Protein AF-A0AAW5UGZ9-F1 (afdb_monomer_lite)

Organism: NCBI:txid165179

Sequence (839 aa):
MRPNIPNQKKAYDALNRRLVNYVAQVQSIYDRIASQVATAIDGVGYDGSAEFLFGDYPELKQTINGIMTSYAAQMNNLIYAGTTNEWKESNIMQDLLARKVLRAYDFEKGGDKYNRYFQPNSDALKAFQNRVDKGLSVSQKLWYQSQALKKELEHTISTAIERGQSAVVLSKRISKYLLDYPSLKADYTEKFGKAATCANCQYASIRLARTEINMAYRKAEQTRWQQFDFILGYEIKLSKRHPAPDICDDLLGIYPKDFVFLGWHPNCMCYVVPIVMSDEEYYGSPSIQKSAMISRTPKNFNDWVRNNRSRIGQAETLPYFLKDNRKYWHLSVEDAAEYRHADRDEKAIKLAWKNRDLLKYNIDVDNSDIATLRRNAKAYEVDISSFEKFLTTHQFKESFGMLTDSERSVLSDMFDKYDDKVRQAVESFGRTKKSYLAKFDYSYDFGDWRDGITNEFANITPTQFEPVSKIKPKLKATYDEARRELQDLRSIPLKPKKLIDDFDDWELETALDDQEAVMAGKKLMQNLYGPNIDNVNSWIRVESARITEGWGKAYEVFLDEYHNGLKEVMEAATHLNELRTADLSIIPTRWIPRFNDYIKTIETARIDVRGYERVYREIEGAYNIYKLSSDQDLIAYGLDKLSFNTPHTIVEGFRGIGLSPTKWLGKKEFYDSFDKFVPCISLSGDKAYFWSKYNHVRIDFDGLKERILNSEWYRKGLQYHEYGHAKAALQGNWEGNADFKNLYKRFFADYNKPEYRYVDGEGVSQWKISDRLFEELKLVKDKTYDVMEQFGKISDTLQAIDKDHNWIQGMLGHEVDYFASSSHNCLAEIIAHLSENYW

Secondary structure (DSSP, 8-state):
-------HHHHHHHHHHHHHHHHHHHHHHHHHHHHHHHHHTTT----SSS---GGG-HHHHHHHHHHHHHHHHHHHHHHHHHHHHHHHHHHHHHHHHHHHHHHTTTPPS-HHHHHHHT---HHHHHHHHT--BTTB-HHHHHHHHHHHHHHHHHHHHHHHHHTT--HHHHHHHHHHHHH-HHHHHHHHHHHHSS----TTHHHHHHHHHHHHHHHHHHHHHHHHHHH-TTEEEEEEE--TT--S--HHHHT-EEEETT---S-SSTT---EEEEEEPPHHHHHS-HHHHHHHS--S--HHHHHHHHHHHHHHHH-SS--HHHHTTGGGT---TTHHHHHHHTT--THHHHHHHHTTT--S------HHHHHHHHHHHHHTT---HHHHHHHHHHHHHHTTT---HHHHHHHHHHHHHHHHHHHHHHHHHS--------------------SSGGGSS----------GGGHHHHHHHHHHHHHHHHHHTTSSPPPP--PPPP--THHHHT-SSHHHHHHHHHHHHHHHH-TTGGG-HHHHHHHHHHHHT-HHHHHHHHHHHIIIIIHHHHHHHHHHHHHHHS--TTS-TTTHHHHHHHHHHHHHT-HHHH-SGGGHHHHHHHHHHHHHHH-HHHHHH-GGGS-TTS-HHHHHHHHHTTS-TTTTPPPHHHHHT-SS---EEE-SSS-EEEETTTTEEEE-TTTTHHHHHH-HHHHHHHHHHHHHHHHHHHS--TTT-HHHHHHHHHHHHHHT-GGGEEE-TTS-EEEHHHHHHHHHHHH-SS--HHHHHHHHHHHHHHHHH-TT----TTSSS--HHHHHT-HHHHHHHHHHHHHHHH-

Radius of gyration: 37.37 Å; chains: 1; bounding box: 100×82×98 Å

Structure (mmCIF, N/CA/C/O backbone):
data_AF-A0AAW5UGZ9-F1
#
_entry.id   AF-A0AAW5UGZ9-F1
#
loop_
_atom_site.group_PDB
_atom_site.id
_atom_site.type_symbol
_atom_site.label_atom_id
_atom_site.label_alt_id
_atom_site.label_comp_id
_atom_site.label_asym_id
_atom_site.label_entity_id
_atom_site.label_seq_id
_atom_site.pdbx_PDB_ins_code
_atom_site.Cartn_x
_atom_site.Cartn_y
_atom_site.Cartn_z
_atom_site.occupancy
_atom_site.B_iso_or_equiv
_atom_site.auth_seq_id
_atom_site.auth_comp_id
_atom_site.auth_asym_id
_atom_site.auth_atom_id
_atom_site.pdbx_PDB_model_num
ATOM 1 N N . MET A 1 1 ? -2.751 13.097 -24.909 1.00 68.75 1 MET A N 1
ATOM 2 C CA . MET A 1 1 ? -2.583 11.975 -23.951 1.00 68.75 1 MET A CA 1
ATOM 3 C C . MET A 1 1 ? -3.446 12.235 -22.711 1.00 68.75 1 MET A C 1
ATOM 5 O O . MET A 1 1 ? -4.060 13.291 -22.649 1.00 68.75 1 MET A O 1
ATOM 9 N N . ARG A 1 2 ? -3.590 11.290 -21.766 1.00 82.56 2 ARG A N 1
ATOM 10 C CA . ARG A 1 2 ? -4.193 11.553 -20.439 1.00 82.56 2 ARG A CA 1
ATOM 11 C C . ARG A 1 2 ? -3.130 11.358 -19.350 1.00 82.56 2 ARG A C 1
ATOM 13 O O . ARG A 1 2 ? -2.398 10.372 -19.451 1.00 82.56 2 ARG A O 1
ATOM 20 N N . PRO A 1 3 ? -3.039 12.231 -18.328 1.00 82.69 3 PRO A N 1
ATOM 21 C CA . PRO A 1 3 ? -2.055 12.086 -17.258 1.00 82.69 3 PRO A CA 1
ATOM 22 C C . PRO A 1 3 ? -2.187 10.766 -16.492 1.00 82.69 3 PRO A C 1
ATOM 24 O O . PRO A 1 3 ? -3.294 10.325 -16.171 1.00 82.69 3 PRO A O 1
ATOM 27 N N . ASN A 1 4 ? -1.051 10.169 -16.122 1.00 82.06 4 ASN A N 1
ATOM 28 C CA . ASN A 1 4 ? -1.028 9.009 -15.232 1.00 82.06 4 ASN A CA 1
ATOM 29 C C . ASN A 1 4 ? -1.450 9.418 -13.813 1.00 82.06 4 ASN A C 1
ATOM 31 O O . ASN A 1 4 ? -0.714 10.090 -13.088 1.00 82.06 4 ASN A O 1
ATOM 35 N N . ILE A 1 5 ? -2.642 8.982 -13.406 1.00 87.06 5 ILE A N 1
ATOM 36 C CA . ILE A 1 5 ? -3.182 9.245 -12.071 1.00 87.06 5 ILE A CA 1
ATOM 37 C C . ILE A 1 5 ? -2.682 8.228 -11.030 1.00 87.06 5 ILE A C 1
ATOM 39 O O . ILE A 1 5 ? -2.413 7.071 -11.361 1.00 87.06 5 ILE A O 1
ATOM 43 N N . PRO A 1 6 ? -2.611 8.612 -9.743 1.00 85.06 6 PRO A N 1
ATOM 44 C CA . PRO A 1 6 ? -2.372 7.674 -8.651 1.00 85.06 6 PRO A CA 1
ATOM 45 C C . PRO A 1 6 ? -3.381 6.516 -8.604 1.00 85.06 6 PRO A C 1
ATOM 47 O O . PRO A 1 6 ? -4.565 6.671 -8.911 1.00 85.06 6 PRO A O 1
ATOM 50 N N . ASN A 1 7 ? -2.926 5.345 -8.151 1.00 88.62 7 ASN A N 1
ATOM 51 C CA . ASN A 1 7 ? -3.747 4.135 -8.096 1.00 88.62 7 ASN A CA 1
ATOM 52 C C . ASN A 1 7 ? -4.790 4.203 -6.960 1.00 88.62 7 ASN A C 1
ATOM 54 O O . ASN A 1 7 ? -4.549 3.739 -5.843 1.00 88.62 7 ASN A O 1
ATOM 58 N N . GLN A 1 8 ? -5.977 4.737 -7.266 1.00 88.69 8 GLN A N 1
ATOM 59 C CA . GLN A 1 8 ? -7.077 4.862 -6.300 1.00 88.69 8 GLN A CA 1
ATOM 60 C C . GLN A 1 8 ? -7.514 3.524 -5.698 1.00 88.69 8 GLN A C 1
ATOM 62 O O . GLN A 1 8 ? -7.886 3.465 -4.530 1.00 88.69 8 GLN A O 1
ATOM 67 N N . LYS A 1 9 ? -7.407 2.413 -6.436 1.00 90.00 9 LYS A N 1
ATOM 68 C CA . LYS A 1 9 ? -7.713 1.089 -5.882 1.00 90.00 9 LYS A CA 1
ATOM 69 C C . LYS A 1 9 ? -6.764 0.735 -4.727 1.00 90.00 9 LYS A C 1
ATOM 71 O O . LYS A 1 9 ? -7.235 0.300 -3.680 1.00 90.00 9 LYS A O 1
ATOM 76 N N . LYS A 1 10 ? -5.454 0.989 -4.873 1.00 88.00 10 LYS A N 1
ATOM 77 C CA . LYS A 1 10 ? -4.453 0.794 -3.800 1.00 88.00 10 LYS A CA 1
ATOM 78 C C . LYS A 1 10 ? -4.769 1.671 -2.578 1.00 88.00 10 LYS A C 1
ATOM 80 O O . LYS A 1 10 ? -4.670 1.187 -1.450 1.00 88.00 10 LYS A O 1
ATOM 85 N N . ALA A 1 11 ? -5.206 2.915 -2.793 1.00 87.19 11 ALA A N 1
ATOM 86 C CA . ALA A 1 11 ? -5.631 3.821 -1.722 1.00 87.19 11 ALA A CA 1
ATOM 87 C C . ALA A 1 11 ? -6.883 3.308 -0.985 1.00 87.19 11 ALA A C 1
ATOM 89 O O . ALA A 1 11 ? -6.897 3.236 0.244 1.00 87.19 11 ALA A O 1
ATOM 90 N N . TYR A 1 12 ? -7.894 2.838 -1.717 1.00 91.94 12 TYR A N 1
ATOM 91 C CA . TYR A 1 12 ? -9.093 2.223 -1.141 1.00 91.94 12 TYR A CA 1
ATOM 92 C C . TYR A 1 12 ? -8.814 0.883 -0.434 1.00 91.94 12 TYR A C 1
ATOM 94 O O . TYR A 1 12 ? -9.463 0.564 0.565 1.00 91.94 12 TYR A O 1
ATOM 102 N N . ASP A 1 13 ? -7.830 0.101 -0.883 1.00 87.75 13 ASP A N 1
ATOM 103 C CA . ASP A 1 13 ? -7.369 -1.107 -0.184 1.00 87.75 13 ASP A CA 1
ATOM 104 C C . ASP A 1 13 ? -6.575 -0.774 1.103 1.00 87.75 13 ASP A C 1
ATOM 106 O O . ASP A 1 13 ? -6.586 -1.554 2.063 1.00 87.75 13 ASP A O 1
ATOM 110 N N . ALA A 1 14 ? -5.921 0.393 1.176 1.00 87.25 14 ALA A N 1
ATOM 111 C CA . ALA A 1 14 ? -5.326 0.929 2.407 1.00 87.25 14 ALA A CA 1
ATOM 112 C C . ALA A 1 14 ? -6.395 1.458 3.384 1.00 87.25 14 ALA A C 1
ATOM 114 O O . ALA A 1 14 ? -6.412 1.041 4.545 1.00 87.25 14 ALA A O 1
ATOM 115 N N . LEU A 1 15 ? -7.357 2.257 2.904 1.00 91.94 15 LEU A N 1
ATOM 116 C CA . LEU A 1 15 ? -8.544 2.678 3.662 1.00 91.94 15 LEU A CA 1
ATOM 117 C C . LEU A 1 15 ? -9.274 1.467 4.259 1.00 91.94 15 LEU A C 1
ATOM 119 O O . LEU A 1 15 ? -9.563 1.438 5.452 1.00 91.94 15 LEU A O 1
ATOM 123 N N . ASN A 1 16 ? -9.521 0.417 3.469 1.00 87.56 16 ASN A N 1
ATOM 124 C CA . ASN A 1 16 ? -10.183 -0.793 3.962 1.00 87.56 16 ASN A CA 1
ATOM 125 C C . ASN A 1 16 ? -9.404 -1.500 5.086 1.00 87.56 16 ASN A C 1
ATOM 127 O O . ASN A 1 16 ? -10.045 -2.073 5.968 1.00 87.56 16 ASN A O 1
ATOM 131 N N . ARG A 1 17 ? -8.062 -1.446 5.090 1.00 86.56 17 ARG A N 1
ATOM 132 C CA . ARG A 1 17 ? -7.230 -1.952 6.199 1.00 86.56 17 ARG A CA 1
ATOM 133 C C . ARG A 1 17 ? -7.396 -1.092 7.458 1.00 86.56 17 ARG A C 1
ATOM 135 O O . ARG A 1 17 ? -7.680 -1.640 8.520 1.00 86.56 17 ARG A O 1
ATOM 142 N N . ARG A 1 18 ? -7.349 0.240 7.348 1.00 92.94 18 ARG A N 1
ATOM 143 C CA . ARG A 1 18 ? -7.601 1.142 8.494 1.00 92.94 18 ARG A CA 1
ATOM 144 C C . ARG A 1 18 ? -9.024 1.014 9.046 1.00 92.94 18 ARG A C 1
ATOM 146 O O . ARG A 1 18 ? -9.208 0.948 10.258 1.00 92.94 18 ARG A O 1
ATOM 153 N N . LEU A 1 19 ? -10.024 0.844 8.178 1.00 86.62 19 LEU A N 1
ATOM 154 C CA . LEU A 1 19 ? -11.404 0.549 8.577 1.00 86.62 19 LEU A CA 1
ATOM 155 C C . LEU A 1 19 ? -11.533 -0.756 9.378 1.00 86.62 19 LEU A C 1
ATOM 157 O O . LEU A 1 19 ? -12.404 -0.827 10.239 1.00 86.62 19 LEU A O 1
ATOM 161 N N . VAL A 1 20 ? -10.700 -1.779 9.145 1.00 84.62 20 VAL A N 1
ATOM 162 C CA . VAL A 1 20 ? -10.661 -2.979 10.008 1.00 84.62 20 VAL A CA 1
ATOM 163 C C . VAL A 1 20 ? -10.098 -2.637 11.394 1.00 84.62 20 VAL A C 1
ATOM 165 O O . VAL A 1 20 ? -10.689 -3.031 12.396 1.00 84.62 20 VAL A O 1
ATOM 168 N N . ASN A 1 21 ? -9.048 -1.815 11.475 1.00 84.50 21 ASN A N 1
ATOM 169 C CA . ASN A 1 21 ? -8.473 -1.381 12.755 1.00 84.50 21 ASN A CA 1
ATOM 170 C C . ASN A 1 21 ? -9.452 -0.532 13.590 1.00 84.50 21 ASN A C 1
ATOM 172 O O . ASN A 1 21 ? -9.487 -0.655 14.814 1.00 84.50 21 ASN A O 1
ATOM 176 N N . TYR A 1 22 ? -10.288 0.302 12.959 1.00 88.44 22 TYR A N 1
ATOM 177 C CA . TYR A 1 22 ? -11.366 1.007 13.667 1.00 88.44 22 TYR A CA 1
ATOM 178 C C . TYR A 1 22 ? -12.462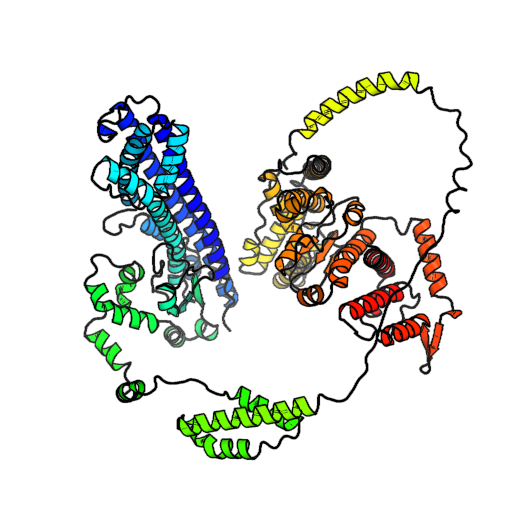 0.053 14.165 1.00 88.44 22 TYR A C 1
ATOM 180 O O . TYR A 1 22 ? -12.977 0.246 15.264 1.00 88.44 22 TYR A O 1
ATOM 188 N N . VAL A 1 23 ? -12.794 -1.006 13.414 1.00 83.00 23 VAL A N 1
ATOM 189 C CA . VAL A 1 23 ? -13.733 -2.047 13.878 1.00 83.00 23 VAL A CA 1
ATOM 190 C C . VAL A 1 23 ? -13.183 -2.790 15.100 1.00 83.00 23 VAL A C 1
ATOM 192 O O . VAL A 1 23 ? -13.917 -2.955 16.074 1.00 83.00 23 VAL A O 1
ATOM 195 N N . ALA A 1 24 ? -11.894 -3.141 15.108 1.00 79.31 24 ALA A N 1
ATOM 196 C CA . ALA A 1 24 ? -11.240 -3.752 16.268 1.00 79.31 24 ALA A CA 1
ATOM 197 C C . ALA A 1 24 ? -11.273 -2.841 17.515 1.00 79.31 24 ALA A C 1
ATOM 199 O O . ALA A 1 24 ? -11.486 -3.312 18.632 1.00 79.31 24 ALA A O 1
ATOM 200 N N . GLN A 1 25 ? -11.151 -1.520 17.340 1.00 86.94 25 GLN A N 1
ATOM 201 C CA . GLN A 1 25 ? -11.311 -0.560 18.440 1.00 86.94 25 GLN A CA 1
ATOM 202 C C . GLN A 1 25 ? -12.750 -0.505 18.979 1.00 86.94 25 GLN A C 1
ATOM 204 O O . GLN A 1 25 ? -12.928 -0.417 20.194 1.00 86.94 25 GLN A O 1
ATOM 209 N N . VAL A 1 26 ? -13.777 -0.620 18.122 1.00 83.94 26 VAL A N 1
ATOM 210 C CA . VAL A 1 26 ? -15.171 -0.776 18.588 1.00 83.94 26 VAL A CA 1
ATOM 211 C C . VAL A 1 26 ? -15.326 -2.062 19.401 1.00 83.94 26 VAL A C 1
ATOM 213 O O . VAL A 1 26 ? -15.951 -2.036 20.457 1.00 83.94 26 VAL A O 1
ATOM 216 N N . GLN A 1 27 ? -14.733 -3.175 18.961 1.00 80.25 27 GLN A N 1
ATOM 217 C CA . GLN A 1 27 ? -14.776 -4.439 19.708 1.00 80.25 27 GLN A CA 1
ATOM 218 C C . GLN A 1 27 ? -14.125 -4.293 21.094 1.00 80.25 27 GLN A C 1
ATOM 220 O O . GLN A 1 27 ? -14.775 -4.583 22.094 1.00 80.25 27 GLN A O 1
ATOM 225 N N . SER A 1 28 ? -12.937 -3.683 21.173 1.00 84.38 28 SER A N 1
ATOM 226 C CA . SER A 1 28 ? -12.259 -3.397 22.446 1.00 84.38 28 SER A CA 1
ATOM 227 C C . SER A 1 28 ? -13.072 -2.495 23.393 1.00 84.38 28 SER A C 1
ATOM 229 O O . SER A 1 28 ? -13.051 -2.704 24.607 1.00 84.38 28 SER A O 1
ATOM 231 N N . ILE A 1 29 ? -13.829 -1.514 22.876 1.00 86.50 29 ILE A N 1
ATOM 232 C CA . ILE A 1 29 ? -14.764 -0.718 23.696 1.00 86.50 29 ILE A CA 1
ATOM 233 C C . ILE A 1 29 ? -15.819 -1.632 24.342 1.00 86.50 29 ILE A C 1
ATOM 235 O O . ILE A 1 29 ? -16.070 -1.514 25.542 1.00 86.50 29 ILE A O 1
ATOM 239 N N . TYR A 1 30 ? -16.400 -2.555 23.572 1.00 83.06 30 TYR A N 1
ATOM 240 C CA . TYR A 1 30 ? -17.408 -3.504 24.053 1.00 83.06 30 TYR A CA 1
ATOM 241 C C . TYR A 1 30 ? -16.849 -4.501 25.079 1.00 83.06 30 TYR A C 1
ATOM 243 O O . TYR A 1 30 ? -17.478 -4.692 26.119 1.00 83.06 30 TYR A O 1
ATOM 251 N N . ASP A 1 31 ? -15.657 -5.060 24.855 1.00 78.75 31 ASP A N 1
ATOM 252 C CA . ASP A 1 31 ? -15.021 -5.995 25.799 1.00 78.75 31 ASP A CA 1
ATOM 253 C C . ASP A 1 31 ? -14.728 -5.325 27.155 1.00 78.75 31 ASP A C 1
ATOM 255 O O . ASP A 1 31 ? -14.959 -5.907 28.219 1.00 78.75 31 ASP A O 1
ATOM 259 N N . ARG A 1 32 ? -14.290 -4.055 27.141 1.00 84.81 32 ARG A N 1
ATOM 260 C CA . ARG A 1 32 ? -14.116 -3.262 28.372 1.00 84.81 32 ARG A CA 1
ATOM 261 C C . ARG A 1 32 ? -15.435 -3.056 29.110 1.00 84.81 32 ARG A C 1
ATOM 263 O O . ARG A 1 32 ? -15.455 -3.184 30.330 1.00 84.81 32 ARG A O 1
ATOM 270 N N . ILE A 1 33 ? -16.523 -2.766 28.397 1.00 85.88 33 ILE A N 1
ATOM 271 C CA . ILE A 1 33 ? -17.854 -2.587 28.999 1.00 85.88 33 ILE A CA 1
ATOM 272 C C . ILE A 1 33 ? -18.351 -3.900 29.599 1.00 85.88 33 ILE A C 1
ATOM 274 O O . ILE A 1 33 ? -18.797 -3.897 30.742 1.00 85.88 33 ILE A O 1
ATOM 278 N N . ALA A 1 34 ? -18.221 -5.019 28.882 1.00 80.75 34 ALA A N 1
ATOM 279 C CA . ALA A 1 34 ? -18.584 -6.339 29.391 1.00 80.75 34 ALA A CA 1
ATOM 280 C C . ALA A 1 34 ? -17.837 -6.666 30.694 1.00 80.75 34 ALA A C 1
ATOM 282 O O . ALA A 1 34 ? -18.456 -7.091 31.670 1.00 80.75 34 ALA A O 1
ATOM 283 N N . SER A 1 35 ? -16.532 -6.374 30.747 1.00 81.19 35 SER A N 1
ATOM 284 C CA . SER A 1 35 ? -15.726 -6.531 31.960 1.00 81.19 35 SER A CA 1
ATOM 285 C C . SER A 1 35 ? -16.161 -5.590 33.089 1.00 81.19 35 SER A C 1
ATOM 287 O O . SER A 1 35 ? -16.343 -6.046 34.213 1.00 81.19 35 SER A O 1
ATOM 289 N N . GLN A 1 36 ? -16.353 -4.295 32.815 1.00 87.44 36 GLN A N 1
ATOM 290 C CA . GLN A 1 36 ? -16.773 -3.309 33.821 1.00 87.44 36 GLN A CA 1
ATOM 291 C C . GLN A 1 36 ? -18.147 -3.635 34.413 1.00 87.44 36 GLN A C 1
ATOM 293 O O . GLN A 1 36 ? -18.338 -3.514 35.620 1.00 87.44 36 GLN A O 1
ATOM 298 N N . VAL A 1 37 ? -19.090 -4.077 33.579 1.00 86.25 37 VAL A N 1
ATOM 299 C CA . VAL A 1 37 ? -20.429 -4.492 34.011 1.00 86.25 37 VAL A CA 1
ATOM 300 C C . VAL A 1 37 ? -20.348 -5.765 34.849 1.00 86.25 37 VAL A C 1
ATOM 302 O O . VAL A 1 37 ? -20.947 -5.805 35.916 1.00 86.25 37 VAL A O 1
ATOM 305 N N . ALA A 1 38 ? -19.569 -6.765 34.421 1.00 82.00 38 ALA A N 1
ATOM 306 C CA . ALA A 1 38 ? -19.382 -8.006 35.171 1.00 82.00 38 ALA A CA 1
ATOM 307 C C . ALA A 1 38 ? -18.720 -7.797 36.545 1.00 82.00 38 ALA A C 1
ATOM 309 O O . ALA A 1 38 ? -19.060 -8.504 37.486 1.00 82.00 38 ALA A O 1
ATOM 310 N N . THR A 1 39 ? -17.817 -6.819 36.680 1.00 84.38 39 THR A N 1
ATOM 311 C CA . THR A 1 39 ? -17.274 -6.407 37.985 1.00 84.38 39 THR A CA 1
ATOM 312 C C . THR A 1 39 ? -18.298 -5.630 38.814 1.00 84.38 39 THR A C 1
ATOM 314 O O . THR A 1 39 ? -18.395 -5.854 40.012 1.00 84.38 39 THR A O 1
ATOM 317 N N . ALA A 1 40 ? -19.083 -4.736 38.203 1.00 85.62 40 ALA A N 1
ATOM 318 C CA . ALA A 1 40 ? -20.061 -3.914 38.924 1.00 85.62 40 ALA A CA 1
ATOM 319 C C . ALA A 1 40 ? -21.224 -4.721 39.532 1.00 85.62 40 ALA A C 1
ATOM 321 O O . ALA A 1 40 ? -21.842 -4.261 40.487 1.00 85.62 40 ALA A O 1
ATOM 322 N N . ILE A 1 41 ? -21.529 -5.895 38.974 1.00 82.25 41 ILE A N 1
ATOM 323 C CA . ILE A 1 41 ? -22.584 -6.801 39.458 1.00 82.25 41 ILE A CA 1
ATOM 324 C C . ILE A 1 41 ? -22.077 -7.920 40.375 1.00 82.25 41 ILE A C 1
ATOM 326 O O . ILE A 1 41 ? -22.885 -8.693 40.889 1.00 82.25 41 ILE A O 1
ATOM 330 N N . ASP A 1 42 ? -20.764 -8.018 40.591 1.00 78.88 42 ASP A N 1
ATOM 331 C CA . ASP A 1 42 ? -20.199 -8.992 41.522 1.00 78.88 42 ASP A CA 1
ATOM 332 C C . ASP A 1 42 ? -20.614 -8.636 42.961 1.00 78.88 42 ASP A C 1
ATOM 334 O O . ASP A 1 42 ? -20.502 -7.488 43.392 1.00 78.88 42 ASP A O 1
ATOM 338 N N . GLY A 1 43 ? -21.161 -9.607 43.693 1.00 69.25 43 GLY A N 1
ATOM 339 C CA . GLY A 1 43 ? -21.731 -9.390 45.030 1.00 69.25 43 GLY A CA 1
ATOM 340 C C . GLY A 1 43 ? -23.126 -8.741 45.084 1.00 69.25 43 GLY A C 1
ATOM 341 O O . GLY A 1 43 ? -23.624 -8.500 46.185 1.00 69.25 43 GLY A O 1
ATOM 342 N N . VAL A 1 44 ? -23.799 -8.484 43.954 1.00 79.75 44 VAL A N 1
ATOM 343 C CA . VAL A 1 44 ? -25.187 -7.979 43.964 1.00 79.75 44 VAL A CA 1
ATOM 344 C C . VAL A 1 44 ? -26.160 -9.084 44.388 1.00 79.75 44 VAL A C 1
ATOM 346 O O . VAL A 1 44 ? -26.282 -10.114 43.728 1.00 79.75 44 VAL A O 1
ATOM 349 N N . GLY A 1 45 ? -26.887 -8.850 45.485 1.00 71.19 45 GLY A N 1
ATOM 350 C CA . GLY A 1 45 ? -27.916 -9.756 46.002 1.00 71.19 45 GLY A CA 1
ATOM 351 C C . GLY A 1 45 ? -29.159 -9.799 45.110 1.00 71.19 45 GLY A C 1
ATOM 352 O O . GLY A 1 45 ? -30.112 -9.050 45.326 1.00 71.19 45 GLY A O 1
ATOM 353 N N . TYR A 1 46 ? -29.142 -10.675 44.108 1.00 79.38 46 TYR A N 1
ATOM 354 C CA . TYR A 1 46 ? -30.251 -10.945 43.192 1.00 79.38 46 TYR A CA 1
ATOM 355 C C . TYR A 1 46 ? -30.593 -12.440 43.218 1.00 79.38 46 TYR A C 1
ATOM 357 O O . TYR A 1 46 ? -29.715 -13.285 43.058 1.00 79.38 46 TYR A O 1
ATOM 365 N N . ASP A 1 47 ? -31.869 -12.762 43.436 1.00 72.19 47 ASP A N 1
ATOM 366 C CA . ASP A 1 47 ? -32.360 -14.131 43.654 1.00 72.19 47 ASP A CA 1
ATOM 367 C C . ASP A 1 47 ? -32.869 -14.831 42.378 1.00 72.19 47 ASP A C 1
ATOM 369 O O . ASP A 1 47 ? -33.194 -16.017 42.408 1.00 72.19 47 ASP A O 1
ATOM 373 N N . GLY A 1 48 ? -32.942 -14.117 41.249 1.00 73.06 48 GLY A N 1
ATOM 374 C CA . GLY A 1 48 ? -33.442 -14.654 39.980 1.00 73.06 48 GLY A CA 1
ATOM 375 C C . GLY A 1 48 ? -34.962 -14.825 39.889 1.00 73.06 48 GLY A C 1
ATOM 376 O O . GLY A 1 48 ? -35.419 -15.463 38.933 1.00 73.06 48 GLY A O 1
ATOM 377 N N . SER A 1 49 ? -35.730 -14.290 40.850 1.00 74.25 49 SER A N 1
ATOM 378 C CA . SER A 1 49 ? -37.185 -14.478 40.959 1.00 74.25 49 SER A CA 1
ATOM 379 C C . SER A 1 49 ? -38.005 -13.577 40.017 1.00 74.25 49 SER A C 1
ATOM 381 O O . SER A 1 49 ? -39.091 -13.961 39.580 1.00 74.25 49 SER A O 1
ATOM 383 N N . ALA A 1 50 ? -37.458 -12.417 39.642 1.00 81.69 50 ALA A N 1
ATOM 384 C CA . ALA A 1 50 ? -37.998 -11.473 38.658 1.00 81.69 50 ALA A CA 1
ATOM 385 C C . ALA A 1 50 ? -36.911 -11.034 37.655 1.00 81.69 50 ALA A C 1
ATOM 387 O O . ALA A 1 50 ? -35.745 -11.389 37.810 1.00 81.69 50 ALA A O 1
ATOM 388 N N . GLU A 1 51 ? -37.264 -10.279 36.611 1.00 84.50 51 GLU A N 1
ATOM 389 C CA . GLU A 1 51 ? -36.284 -9.707 35.672 1.00 84.50 51 GLU A CA 1
ATOM 390 C C . GLU A 1 51 ? -35.305 -8.758 36.391 1.00 84.50 51 GLU A C 1
ATOM 392 O O . GLU A 1 51 ? -35.724 -7.928 37.193 1.00 84.50 51 GLU A O 1
ATOM 397 N N . PHE A 1 52 ? -34.005 -8.865 36.102 1.00 86.31 52 PHE A N 1
ATOM 398 C CA . PHE A 1 52 ? -32.986 -7.993 36.682 1.00 86.31 52 PHE A CA 1
ATOM 399 C C . PHE A 1 52 ? -33.010 -6.612 36.023 1.00 86.31 52 PHE A C 1
ATOM 401 O O . PHE A 1 52 ? -32.675 -6.483 34.844 1.00 86.31 52 PHE A O 1
ATOM 408 N N . LEU A 1 53 ? -33.317 -5.568 36.793 1.00 89.19 53 LEU A N 1
ATOM 409 C CA . LEU A 1 53 ? -33.242 -4.183 36.337 1.00 89.19 53 LEU A CA 1
ATOM 410 C C . LEU A 1 53 ? -32.156 -3.435 37.112 1.00 89.19 53 LEU A C 1
ATOM 412 O O . LEU A 1 53 ? -32.134 -3.431 38.342 1.00 89.19 53 LEU A O 1
ATOM 416 N N . PHE A 1 54 ? -31.310 -2.670 36.415 1.00 90.00 54 PHE A N 1
ATOM 417 C CA . PHE A 1 54 ? -30.382 -1.758 37.095 1.00 90.00 54 PHE A CA 1
ATOM 418 C C . PHE A 1 54 ? -31.129 -0.673 37.884 1.00 90.00 54 PHE A C 1
ATOM 420 O O . PHE A 1 54 ? -30.536 -0.004 38.723 1.00 90.00 54 PHE A O 1
ATOM 427 N N . GLY A 1 55 ? -32.417 -0.456 37.594 1.00 88.31 55 GLY A N 1
ATOM 428 C CA . GLY A 1 55 ? -33.282 0.482 38.305 1.00 88.31 55 GLY A CA 1
ATOM 429 C C . GLY A 1 55 ? -33.462 0.172 39.793 1.00 88.31 55 GLY A C 1
ATOM 430 O O . GLY A 1 55 ? -33.586 1.128 40.563 1.00 88.31 55 GLY A O 1
ATOM 431 N N . ASP A 1 56 ? -33.414 -1.109 40.170 1.00 88.75 56 ASP A N 1
ATOM 432 C CA . ASP A 1 56 ? -33.763 -1.608 41.509 1.00 88.75 56 ASP A CA 1
ATOM 433 C C . ASP A 1 56 ? -32.599 -1.506 42.510 1.00 88.75 56 ASP A C 1
ATOM 435 O O . ASP A 1 56 ? -32.793 -1.584 43.721 1.00 88.75 56 ASP A O 1
ATOM 439 N N . TYR A 1 57 ? -31.386 -1.257 42.006 1.00 89.44 57 TYR A N 1
ATOM 440 C CA . TYR A 1 57 ? -30.142 -1.193 42.772 1.00 89.44 57 TYR A CA 1
ATOM 441 C C . TYR A 1 57 ? -29.510 0.208 42.627 1.00 89.44 57 TYR A C 1
ATOM 443 O O . TYR A 1 57 ? -28.776 0.441 41.664 1.00 89.44 57 TYR A O 1
ATOM 451 N N . PRO A 1 58 ? -29.770 1.175 43.535 1.00 87.38 58 PRO A N 1
ATOM 452 C CA . PRO A 1 58 ? -29.424 2.588 43.326 1.00 87.38 58 PRO A CA 1
ATOM 453 C C . PRO A 1 58 ? -27.944 2.880 43.026 1.00 87.38 58 PRO A C 1
ATOM 455 O O . PRO A 1 58 ? -27.647 3.685 42.142 1.00 87.38 58 PRO A O 1
ATOM 458 N N . GLU A 1 59 ? -27.015 2.210 43.709 1.00 86.56 59 GLU A N 1
ATOM 459 C CA . GLU A 1 59 ? -25.569 2.389 43.502 1.00 86.56 59 GLU A CA 1
ATOM 460 C C . GLU A 1 59 ? -25.112 1.802 42.156 1.00 86.56 59 GLU A C 1
ATOM 462 O O . GLU A 1 59 ? -24.413 2.452 41.372 1.00 86.56 59 GLU A O 1
ATOM 467 N N . LEU A 1 60 ? -25.592 0.600 41.824 1.00 88.62 60 LEU A N 1
ATOM 468 C CA . LEU A 1 60 ? -25.336 -0.043 40.537 1.00 88.62 60 LEU A CA 1
ATOM 469 C C . LEU A 1 60 ? -25.924 0.770 39.373 1.00 88.62 60 LEU A C 1
ATOM 471 O O . LEU A 1 60 ? -25.262 0.952 38.352 1.00 88.62 60 LEU A O 1
ATOM 475 N N . LYS A 1 61 ? -27.131 1.323 39.536 1.00 91.81 61 LYS A N 1
ATOM 476 C CA . LYS A 1 61 ? -27.780 2.231 38.579 1.00 91.81 61 LYS A CA 1
ATOM 477 C C . LYS A 1 61 ? -26.868 3.393 38.203 1.00 91.81 61 LYS A C 1
ATOM 479 O O . LYS A 1 61 ? -26.757 3.730 37.022 1.00 91.81 61 LYS A O 1
ATOM 484 N N . GLN A 1 62 ? -26.226 4.007 39.198 1.00 90.62 62 GLN A N 1
ATOM 485 C CA . GLN A 1 62 ? -25.309 5.126 39.004 1.00 90.62 62 GLN A CA 1
ATOM 486 C C . GLN A 1 62 ? -24.038 4.677 38.273 1.00 90.62 62 GLN A C 1
ATOM 488 O O . GLN A 1 62 ? -23.676 5.285 37.263 1.00 90.62 62 GLN A O 1
ATOM 493 N N . THR A 1 63 ? -23.425 3.573 38.710 1.00 92.06 63 THR A N 1
ATOM 494 C CA . THR A 1 63 ? -22.247 2.966 38.066 1.00 92.06 63 THR A CA 1
ATOM 495 C C . THR A 1 63 ? -22.503 2.645 36.592 1.00 92.06 63 THR A C 1
ATOM 497 O O . THR A 1 63 ? -21.745 3.065 35.716 1.00 92.06 63 THR A O 1
ATOM 500 N N . ILE A 1 64 ? -23.618 1.982 36.282 1.00 92.94 64 ILE A N 1
ATOM 501 C CA . ILE A 1 64 ? -23.981 1.590 34.915 1.00 92.94 64 ILE A CA 1
ATOM 502 C C . ILE A 1 64 ? -24.319 2.803 34.049 1.00 92.94 64 ILE A C 1
ATOM 504 O O . ILE A 1 64 ? -23.888 2.863 32.900 1.00 92.94 64 ILE A O 1
ATOM 508 N N . ASN A 1 65 ? -25.025 3.808 34.577 1.00 92.44 65 ASN A N 1
ATOM 509 C CA . ASN A 1 65 ? -25.240 5.062 33.847 1.00 92.44 65 ASN A CA 1
ATOM 510 C C . ASN A 1 65 ? -23.899 5.749 33.505 1.00 92.44 65 ASN A C 1
ATOM 512 O O . ASN A 1 65 ? -23.749 6.286 32.403 1.00 92.44 65 ASN A O 1
ATOM 516 N N . GLY A 1 66 ? -22.907 5.674 34.399 1.00 92.62 66 GLY A N 1
ATOM 517 C CA . GLY A 1 66 ? -21.529 6.100 34.138 1.00 92.62 66 GLY A CA 1
ATOM 518 C C . GLY A 1 66 ? -20.867 5.307 33.005 1.00 92.62 66 GLY A C 1
ATOM 519 O O . GLY A 1 66 ? -20.342 5.907 32.065 1.00 92.62 66 GLY A O 1
ATOM 520 N N . ILE A 1 67 ? -20.960 3.973 33.027 1.00 92.38 67 ILE A N 1
ATOM 521 C CA . ILE A 1 67 ? -20.419 3.093 31.974 1.00 92.38 67 ILE A CA 1
ATOM 522 C C . ILE A 1 67 ? -21.092 3.374 30.617 1.00 92.38 67 ILE A C 1
ATOM 524 O O . ILE A 1 67 ? -20.398 3.508 29.612 1.00 92.38 67 ILE A O 1
ATOM 528 N N . MET A 1 68 ? -22.415 3.557 30.568 1.00 93.31 68 MET A N 1
ATOM 529 C CA . MET A 1 68 ? -23.151 3.879 29.332 1.00 93.31 68 MET A CA 1
ATOM 530 C C . MET A 1 68 ? -22.824 5.276 28.781 1.00 93.31 68 MET A C 1
ATOM 532 O O . MET A 1 68 ? -22.775 5.472 27.563 1.00 93.31 68 MET A O 1
ATOM 536 N N . THR A 1 69 ? -22.559 6.244 29.661 1.00 92.81 69 THR A N 1
ATOM 537 C CA . THR A 1 69 ? -22.070 7.579 29.273 1.00 92.81 69 THR A CA 1
ATOM 538 C C . THR A 1 69 ? -20.651 7.486 28.712 1.00 92.81 69 THR A C 1
ATOM 540 O O . THR A 1 69 ? -20.359 8.043 27.653 1.00 92.81 69 THR A O 1
ATOM 543 N N . SER A 1 70 ? -19.786 6.712 29.374 1.00 91.38 70 SER A N 1
ATOM 544 C CA . SER A 1 70 ? -18.413 6.444 28.942 1.00 91.38 70 SER A CA 1
ATOM 545 C C . SER A 1 70 ? -18.366 5.720 27.592 1.00 91.38 70 SER A C 1
ATOM 547 O O . SER A 1 70 ? -17.598 6.115 26.721 1.00 91.38 70 SER A O 1
ATOM 549 N N . TYR A 1 71 ? -19.237 4.734 27.364 1.00 91.62 71 TYR A N 1
ATOM 550 C CA . TYR A 1 71 ? -19.422 4.071 26.070 1.00 91.62 71 TYR A CA 1
ATOM 551 C C . TYR A 1 71 ? -19.748 5.069 24.951 1.00 91.62 71 TYR A C 1
ATOM 553 O O . TYR A 1 71 ? -19.051 5.107 23.936 1.00 91.62 71 TYR A O 1
ATOM 561 N N . ALA A 1 72 ? -20.774 5.907 25.147 1.00 92.00 72 ALA A N 1
ATOM 562 C CA . ALA A 1 72 ? -21.188 6.883 24.142 1.00 92.00 72 ALA A CA 1
ATOM 563 C C . ALA A 1 72 ? -20.063 7.890 23.840 1.00 92.00 72 ALA A C 1
ATOM 565 O O . ALA A 1 72 ? -19.814 8.195 22.675 1.00 92.00 72 ALA A O 1
ATOM 566 N N . ALA A 1 73 ? -19.335 8.346 24.866 1.00 91.00 73 ALA A N 1
ATOM 567 C CA . ALA A 1 73 ? -18.181 9.230 24.710 1.00 91.00 73 ALA A CA 1
ATOM 568 C C . ALA A 1 73 ? -17.009 8.555 23.970 1.00 91.00 73 ALA A C 1
ATOM 570 O O . ALA A 1 73 ? -16.466 9.132 23.031 1.00 91.00 73 ALA A O 1
ATOM 571 N N . GLN A 1 74 ? -16.645 7.320 24.335 1.00 93.12 74 GLN A N 1
ATOM 572 C CA . GLN A 1 74 ? -15.578 6.552 23.680 1.00 93.12 74 GLN A CA 1
ATOM 573 C C . GLN A 1 74 ? -15.890 6.293 22.201 1.00 93.12 74 GLN A C 1
ATOM 575 O O . GLN A 1 74 ? -15.038 6.527 21.344 1.00 93.12 74 GLN A O 1
ATOM 580 N N . MET A 1 75 ? -17.120 5.873 21.889 1.00 93.88 75 MET A N 1
ATOM 581 C CA . MET A 1 75 ? -17.574 5.688 20.509 1.00 93.88 75 MET A CA 1
ATOM 582 C C . MET A 1 75 ? -17.595 7.003 19.727 1.00 93.88 75 MET A C 1
ATOM 584 O O . MET A 1 75 ? -17.187 7.029 18.567 1.00 93.88 75 MET A O 1
ATOM 588 N N . ASN A 1 76 ? -18.033 8.104 20.346 1.00 94.62 76 ASN A N 1
ATOM 589 C CA . ASN A 1 76 ? -18.052 9.409 19.691 1.00 94.62 76 ASN A CA 1
ATOM 590 C C . ASN A 1 76 ? -16.626 9.865 19.366 1.00 94.62 76 ASN A C 1
ATOM 592 O O . ASN A 1 76 ? -16.349 10.242 18.232 1.00 94.62 76 ASN A O 1
ATOM 596 N N . ASN A 1 77 ? -15.704 9.749 20.323 1.00 94.06 77 ASN A N 1
ATOM 597 C CA . ASN A 1 77 ? -14.297 10.089 20.130 1.00 94.06 77 ASN A CA 1
ATOM 598 C C . ASN A 1 77 ? -13.647 9.226 19.040 1.00 94.06 77 ASN A C 1
ATOM 600 O O . ASN A 1 77 ? -12.942 9.766 18.193 1.00 94.06 77 ASN A O 1
ATOM 604 N N . LEU A 1 78 ? -13.935 7.920 18.996 1.00 94.88 78 LEU A N 1
ATOM 605 C CA . LEU A 1 78 ? -13.456 7.020 17.943 1.00 94.88 78 LEU A CA 1
ATOM 606 C C . LEU A 1 78 ? -13.956 7.438 16.550 1.00 94.88 78 LEU A C 1
ATOM 608 O O . LEU A 1 78 ? -13.172 7.471 15.603 1.00 94.88 78 LEU A O 1
ATOM 612 N N . ILE A 1 79 ? -15.236 7.802 16.415 1.00 94.88 79 ILE A N 1
ATOM 613 C CA . ILE A 1 79 ? -15.807 8.248 15.134 1.00 94.88 79 ILE A CA 1
ATOM 614 C C . ILE A 1 79 ? -15.276 9.632 14.737 1.00 94.88 79 ILE A C 1
ATOM 616 O O . ILE A 1 79 ? -14.911 9.830 13.580 1.00 94.88 79 ILE A O 1
ATOM 620 N N . TYR A 1 80 ? -15.173 10.589 15.661 1.00 95.38 80 TYR A N 1
ATOM 621 C CA . TYR A 1 80 ? -14.633 11.922 15.365 1.00 95.38 80 TYR A CA 1
ATOM 622 C C . TYR A 1 80 ? -13.134 11.873 15.023 1.00 95.38 80 TYR A C 1
ATOM 624 O O . TYR A 1 80 ? -12.708 12.515 14.062 1.00 95.38 80 TYR A O 1
ATOM 632 N N . ALA A 1 81 ? -12.340 11.061 15.728 1.00 92.56 81 ALA A N 1
ATOM 633 C CA . ALA A 1 81 ? -10.935 10.834 15.394 1.00 92.56 81 ALA A CA 1
ATOM 634 C C . ALA A 1 81 ? -10.792 10.113 14.045 1.00 92.56 81 ALA A C 1
ATOM 636 O O . ALA A 1 81 ? -10.062 10.580 13.178 1.00 92.56 81 ALA A O 1
ATOM 637 N N . GLY A 1 82 ? -11.540 9.027 13.821 1.00 94.06 82 GLY A N 1
ATOM 638 C CA . GLY A 1 82 ? -11.503 8.276 12.565 1.00 94.06 82 GLY A CA 1
ATOM 639 C C . GLY A 1 82 ? -11.929 9.106 11.352 1.00 94.06 82 GLY A C 1
ATOM 640 O O . GLY A 1 82 ? -11.243 9.102 10.337 1.00 94.06 82 GLY A O 1
ATOM 641 N N . THR A 1 83 ? -13.010 9.884 11.462 1.00 96.62 83 THR A N 1
ATOM 642 C CA . THR A 1 83 ? -13.452 10.788 10.382 1.00 96.62 83 THR A CA 1
ATOM 643 C C . THR A 1 83 ? -12.440 11.901 10.109 1.00 96.62 83 THR A C 1
ATOM 645 O O . THR A 1 83 ? -12.205 12.215 8.949 1.00 96.62 83 THR A O 1
ATOM 648 N N . THR A 1 84 ? -11.793 12.455 11.141 1.00 92.38 84 THR A N 1
ATOM 649 C CA . THR A 1 84 ? -10.717 13.452 10.980 1.00 92.38 84 THR A CA 1
ATOM 650 C C . THR A 1 84 ? -9.484 12.847 10.305 1.00 92.38 84 THR A C 1
ATOM 652 O O . THR A 1 84 ? -8.944 13.433 9.366 1.00 92.38 84 THR A O 1
ATOM 655 N N . ASN A 1 85 ? -9.062 11.658 10.741 1.00 92.38 85 ASN A N 1
ATOM 656 C CA . ASN A 1 85 ? -7.903 10.960 10.194 1.00 92.38 85 ASN A CA 1
ATOM 657 C C . ASN A 1 85 ? -8.135 10.571 8.732 1.00 92.38 85 ASN A C 1
ATOM 659 O O . ASN A 1 85 ? -7.338 10.938 7.878 1.00 92.38 85 ASN A O 1
ATOM 663 N N . GLU A 1 86 ? -9.248 9.913 8.404 1.00 96.19 86 GLU A N 1
ATOM 664 C CA . GLU A 1 86 ? -9.516 9.506 7.020 1.00 96.19 86 GLU A CA 1
ATOM 665 C C . GLU A 1 86 ? -9.810 10.695 6.085 1.00 96.19 86 GLU A C 1
ATOM 667 O O . GLU A 1 86 ? -9.549 10.613 4.886 1.00 96.19 86 GLU A O 1
ATOM 672 N N . TRP A 1 87 ? -10.264 11.840 6.612 1.00 96.44 87 TRP A N 1
ATOM 673 C CA . TRP A 1 87 ? -10.321 13.093 5.849 1.00 96.44 87 TRP A CA 1
ATOM 674 C C . TRP A 1 87 ? -8.915 13.620 5.516 1.00 96.44 87 TRP A C 1
ATOM 676 O O . TRP A 1 87 ? -8.673 14.059 4.390 1.00 96.44 87 TRP A O 1
ATOM 686 N N . LYS A 1 88 ? -7.962 13.539 6.459 1.00 90.75 88 LYS A N 1
ATOM 687 C CA . LYS A 1 88 ? -6.542 13.852 6.211 1.00 90.75 88 LYS A CA 1
ATOM 688 C C . LYS A 1 88 ? -5.937 12.892 5.180 1.00 90.75 88 LYS A C 1
ATOM 690 O O . LYS A 1 88 ? -5.349 13.358 4.213 1.00 90.75 88 LYS A O 1
ATOM 695 N N . GLU A 1 89 ? -6.134 11.586 5.342 1.00 90.31 89 GLU A N 1
ATOM 696 C CA . GLU A 1 89 ? -5.652 10.551 4.413 1.00 90.31 89 GLU A CA 1
ATOM 697 C C . GLU A 1 89 ? -6.204 10.729 2.994 1.00 90.31 89 GLU A C 1
ATOM 699 O O . GLU A 1 89 ? -5.480 10.581 2.009 1.00 90.31 89 GLU A O 1
ATOM 704 N N . SER A 1 90 ? -7.484 11.089 2.867 1.00 92.88 90 SER A N 1
ATOM 705 C CA . SER A 1 90 ? -8.053 11.439 1.569 1.00 92.88 90 SER A CA 1
ATOM 706 C C . SER A 1 90 ? -7.428 12.714 1.007 1.00 92.88 90 SER A C 1
ATOM 708 O O . SER A 1 90 ? -7.149 12.757 -0.186 1.00 92.88 90 SER A O 1
ATOM 710 N N . ASN A 1 91 ? -7.228 13.761 1.813 1.00 90.31 91 ASN A N 1
ATOM 711 C CA . ASN A 1 91 ? -6.602 14.999 1.338 1.00 90.31 91 ASN A CA 1
ATOM 712 C C . ASN A 1 91 ? -5.185 14.758 0.818 1.00 90.31 91 ASN A C 1
ATOM 714 O O . ASN A 1 91 ? -4.890 15.229 -0.272 1.00 90.31 91 ASN A O 1
ATOM 718 N N . ILE A 1 92 ? -4.378 13.973 1.540 1.00 85.19 92 ILE A N 1
ATOM 719 C CA . ILE A 1 92 ? -3.064 13.490 1.094 1.00 85.19 92 ILE A CA 1
ATOM 720 C C . ILE A 1 92 ? -3.218 12.873 -0.302 1.00 85.19 92 ILE A C 1
ATOM 722 O O . ILE A 1 92 ? -2.675 13.391 -1.275 1.00 85.19 92 ILE A O 1
ATOM 726 N N . MET A 1 93 ? -4.073 11.856 -0.449 1.00 88.06 93 MET A N 1
ATOM 727 C CA . MET A 1 93 ? -4.296 11.179 -1.733 1.00 88.06 93 MET A CA 1
ATOM 728 C C . MET A 1 93 ? -4.710 12.130 -2.877 1.00 88.06 93 MET A C 1
ATOM 730 O O . MET A 1 93 ? -4.270 11.964 -4.018 1.00 88.06 93 MET A O 1
ATOM 734 N N . GLN A 1 94 ? -5.525 13.149 -2.585 1.00 92.81 94 GLN A N 1
ATOM 735 C CA . GLN A 1 94 ? -5.941 14.139 -3.581 1.00 92.81 94 GLN A CA 1
ATOM 736 C C . GLN A 1 94 ? -4.886 15.230 -3.846 1.00 92.81 94 GLN A C 1
ATOM 738 O O . GLN A 1 94 ? -4.873 15.782 -4.946 1.00 92.81 94 GLN A O 1
ATOM 743 N N . ASP A 1 95 ? -3.971 15.506 -2.911 1.00 86.12 95 ASP A N 1
ATOM 744 C CA . ASP A 1 95 ? -2.795 16.351 -3.149 1.00 86.12 95 ASP A CA 1
ATOM 745 C C . ASP A 1 95 ? -1.882 15.701 -4.196 1.00 86.12 95 ASP A C 1
ATOM 747 O O . ASP A 1 95 ? -1.470 16.373 -5.140 1.00 86.12 95 ASP A O 1
ATOM 751 N N . LEU A 1 96 ? -1.624 14.390 -4.091 1.00 84.94 96 LEU A N 1
ATOM 752 C CA . LEU A 1 96 ? -0.849 13.640 -5.090 1.00 84.94 96 LEU A CA 1
ATOM 753 C C . LEU A 1 96 ? -1.531 13.635 -6.461 1.00 84.94 96 LEU A C 1
ATOM 755 O O . LEU A 1 96 ? -0.867 13.839 -7.476 1.00 84.94 96 LEU A O 1
ATOM 759 N N . LEU A 1 97 ? -2.854 13.427 -6.500 1.00 89.81 97 LEU A N 1
ATOM 760 C CA . LEU A 1 97 ? -3.624 13.496 -7.745 1.00 89.81 97 LEU A CA 1
ATOM 761 C C . LEU A 1 97 ? -3.482 14.873 -8.401 1.00 89.81 97 LEU A C 1
ATOM 763 O O . LEU A 1 97 ? -3.160 14.944 -9.585 1.00 89.81 97 LEU A O 1
ATOM 767 N N . ALA A 1 98 ? -3.682 15.951 -7.638 1.00 88.25 98 ALA A N 1
ATOM 768 C CA . ALA A 1 98 ? -3.509 17.304 -8.147 1.00 88.25 98 ALA A CA 1
ATOM 769 C C . ALA A 1 98 ? -2.081 17.523 -8.657 1.00 88.25 98 ALA A C 1
ATOM 771 O O . ALA A 1 98 ? -1.909 17.934 -9.796 1.00 88.25 98 ALA A O 1
ATOM 772 N N . ARG A 1 99 ? -1.054 17.183 -7.872 1.00 80.50 99 ARG A N 1
ATOM 773 C CA . ARG A 1 99 ? 0.357 17.383 -8.245 1.00 80.50 99 ARG A CA 1
ATOM 774 C C . ARG A 1 99 ? 0.742 16.644 -9.527 1.00 80.50 99 ARG A C 1
ATOM 776 O O . ARG A 1 99 ? 1.297 17.278 -10.420 1.00 80.50 99 ARG A O 1
ATOM 783 N N . LYS A 1 100 ? 0.388 15.357 -9.671 1.00 83.25 100 LYS A N 1
ATOM 784 C CA . LYS A 1 100 ? 0.688 14.588 -10.898 1.00 83.25 100 LYS A CA 1
ATOM 785 C C . LYS A 1 100 ? -0.017 15.161 -12.131 1.00 83.25 100 LYS A C 1
ATOM 787 O O . LYS A 1 100 ? 0.593 15.228 -13.192 1.00 83.25 100 LYS A O 1
ATOM 792 N N . VAL A 1 101 ? -1.265 15.617 -11.996 1.00 85.50 101 VAL A N 1
ATOM 793 C CA . VAL A 1 101 ? -2.009 16.217 -13.118 1.00 85.50 101 VAL A CA 1
ATOM 794 C C . VAL A 1 101 ? -1.494 17.619 -13.466 1.00 85.50 101 VAL A C 1
ATOM 796 O O . VAL A 1 101 ? -1.367 17.936 -14.640 1.00 85.50 101 VAL A O 1
ATOM 799 N N . LEU A 1 102 ? -1.143 18.444 -12.476 1.00 85.88 102 LEU A N 1
ATOM 800 C CA . LEU A 1 102 ? -0.581 19.782 -12.701 1.00 85.88 102 LEU A CA 1
ATOM 801 C C . LEU A 1 102 ? 0.804 19.728 -13.357 1.00 85.88 102 LEU A C 1
ATOM 803 O O . LEU A 1 102 ? 1.056 20.512 -14.267 1.00 85.88 102 LEU A O 1
ATOM 807 N N . ARG A 1 103 ? 1.664 18.783 -12.941 1.00 78.69 103 ARG A N 1
ATOM 808 C CA . ARG A 1 103 ? 2.973 18.542 -13.575 1.00 78.69 103 ARG A CA 1
ATOM 809 C C . ARG A 1 103 ? 2.819 18.077 -15.024 1.00 78.69 103 ARG A C 1
ATOM 811 O O . ARG A 1 103 ? 3.581 18.508 -15.871 1.00 78.69 103 ARG A O 1
ATOM 818 N N . ALA A 1 104 ? 1.821 17.243 -15.321 1.00 82.38 104 ALA A N 1
ATOM 819 C CA . ALA A 1 104 ? 1.546 16.789 -16.687 1.00 82.38 104 ALA A CA 1
ATOM 820 C C . ALA A 1 104 ? 0.982 17.882 -17.619 1.00 82.38 104 ALA A C 1
ATOM 822 O O . ALA A 1 104 ? 0.900 17.651 -18.821 1.00 82.38 104 ALA A O 1
ATOM 823 N N . TYR A 1 105 ? 0.582 19.039 -17.078 1.00 83.31 105 TYR A N 1
ATOM 824 C CA . TYR A 1 105 ? 0.034 20.173 -17.831 1.00 83.31 105 TYR A CA 1
ATOM 825 C C . TYR A 1 105 ? 0.877 21.457 -17.711 1.00 83.31 105 TYR A C 1
ATOM 827 O O . TYR A 1 105 ? 0.355 22.544 -17.980 1.00 83.31 105 TYR A O 1
ATOM 835 N N . ASP A 1 106 ? 2.136 21.358 -17.270 1.00 76.12 106 ASP A N 1
ATOM 836 C CA . ASP A 1 106 ? 3.060 22.493 -17.094 1.00 76.12 106 ASP A CA 1
ATOM 837 C C . ASP A 1 106 ? 2.433 23.686 -16.337 1.00 76.12 106 ASP A C 1
ATOM 839 O O . ASP A 1 106 ? 2.598 24.855 -16.690 1.00 76.12 106 ASP A O 1
ATOM 843 N N . PHE A 1 107 ? 1.640 23.394 -15.300 1.00 77.75 107 PHE A N 1
ATOM 844 C CA . PHE A 1 107 ? 0.830 24.408 -14.627 1.00 77.75 107 PHE A CA 1
ATOM 845 C C . PHE A 1 107 ? 1.673 25.347 -13.749 1.00 77.75 107 PHE A C 1
ATOM 847 O O . PHE A 1 107 ? 2.335 24.902 -12.808 1.00 77.75 107 PHE A O 1
ATOM 854 N N . GLU A 1 108 ? 1.574 26.660 -13.983 1.00 69.19 108 GLU A N 1
ATOM 855 C CA . GLU A 1 108 ? 2.287 27.677 -13.199 1.00 69.19 108 GLU A CA 1
ATOM 856 C C . GLU A 1 108 ? 1.948 27.617 -11.695 1.00 69.19 108 GLU A C 1
ATOM 858 O O . GLU A 1 108 ? 0.784 27.600 -11.279 1.00 69.19 108 GLU A O 1
ATOM 863 N N . LYS A 1 109 ? 2.983 27.613 -10.846 1.00 65.75 109 LYS A N 1
ATOM 864 C CA . LYS A 1 109 ? 2.827 27.578 -9.385 1.00 65.75 109 LYS A CA 1
ATOM 865 C C . LYS A 1 109 ? 2.262 28.900 -8.850 1.00 65.75 109 LYS A C 1
ATOM 867 O O . LYS A 1 109 ? 2.823 29.966 -9.083 1.00 65.75 109 LYS A O 1
ATOM 872 N N . GLY A 1 110 ? 1.232 28.804 -8.008 1.00 62.91 110 GLY A N 1
ATOM 873 C CA . GLY A 1 110 ? 0.698 29.924 -7.225 1.00 62.91 110 GLY A CA 1
ATOM 874 C C . GLY A 1 110 ? -0.654 30.473 -7.696 1.00 62.91 110 GLY A C 1
ATOM 875 O O . GLY A 1 110 ? -1.304 29.948 -8.599 1.00 62.91 110 GLY A O 1
ATOM 876 N N . GLY A 1 111 ? -1.117 31.521 -7.011 1.00 74.88 111 GLY A N 1
ATOM 877 C CA . GLY A 1 111 ? -2.428 32.135 -7.243 1.00 74.88 111 GLY A CA 1
ATOM 878 C C . GLY A 1 111 ? -3.627 31.315 -6.739 1.00 74.88 111 GLY A C 1
ATOM 879 O O . GLY A 1 111 ? -3.508 30.186 -6.256 1.00 74.88 111 GLY A O 1
ATOM 880 N N . ASP A 1 112 ? -4.820 31.900 -6.850 1.00 77.56 112 ASP A N 1
ATOM 881 C CA . ASP A 1 112 ? -6.044 31.373 -6.226 1.00 77.56 112 ASP A CA 1
ATOM 882 C C . ASP A 1 112 ? -6.475 30.002 -6.756 1.00 77.56 112 ASP A C 1
ATOM 884 O O . ASP A 1 112 ? -7.034 29.199 -6.008 1.00 77.56 112 ASP A O 1
ATOM 888 N N . LYS A 1 113 ? -6.216 29.709 -8.038 1.00 77.75 113 LYS A N 1
ATOM 889 C CA . LYS A 1 113 ? -6.558 28.420 -8.661 1.00 77.75 113 LYS A CA 1
ATOM 890 C C . LYS A 1 113 ? -5.709 27.284 -8.082 1.00 77.75 113 LYS A C 1
ATOM 892 O O . LYS A 1 113 ? -6.264 26.277 -7.652 1.00 77.75 113 LYS A O 1
ATOM 897 N N . TYR A 1 114 ? -4.395 27.488 -7.974 1.00 80.69 114 TYR A N 1
ATOM 898 C CA . TYR A 1 114 ? -3.483 26.556 -7.309 1.00 80.69 114 TYR A CA 1
ATOM 899 C C . TYR A 1 114 ? -3.847 26.391 -5.825 1.00 80.69 114 TYR A C 1
ATOM 901 O O . TYR A 1 114 ? -4.076 25.278 -5.354 1.00 80.69 114 TYR A O 1
ATOM 909 N N . ASN A 1 115 ? -4.004 27.502 -5.096 1.00 83.00 115 ASN A N 1
ATOM 910 C CA . ASN A 1 115 ? -4.324 27.487 -3.665 1.00 83.00 115 ASN A CA 1
ATOM 911 C C . ASN A 1 115 ? -5.665 26.802 -3.357 1.00 83.00 115 ASN A C 1
ATOM 913 O O . ASN A 1 115 ? -5.802 26.175 -2.305 1.00 83.00 115 ASN A O 1
ATOM 917 N N . ARG A 1 116 ? -6.650 26.888 -4.262 1.00 86.88 116 ARG A N 1
ATOM 918 C CA . ARG A 1 116 ? -7.936 26.180 -4.158 1.00 86.88 116 ARG A CA 1
ATOM 919 C C . ARG A 1 116 ? -7.766 24.666 -4.234 1.00 86.88 116 ARG A C 1
ATOM 921 O O . ARG A 1 116 ? -8.449 23.949 -3.508 1.00 86.88 116 ARG A O 1
ATOM 928 N N . TYR A 1 117 ? -6.869 24.179 -5.088 1.00 87.50 117 TYR A N 1
ATOM 929 C CA . TYR A 1 117 ? -6.665 22.746 -5.280 1.00 87.50 117 TYR A CA 1
ATOM 930 C C . TYR A 1 117 ? -6.086 22.065 -4.033 1.00 87.50 117 TYR A C 1
ATOM 932 O O . TYR A 1 117 ? -6.417 20.910 -3.788 1.00 87.50 117 TYR A O 1
ATOM 940 N N . PHE A 1 118 ? -5.304 22.760 -3.204 1.00 88.25 118 PHE A N 1
ATOM 941 C CA . PHE A 1 118 ? -4.676 22.199 -1.995 1.00 88.25 118 PHE A CA 1
ATOM 942 C C . PHE A 1 118 ? -5.398 22.555 -0.683 1.00 88.25 118 PHE A C 1
ATOM 944 O O . PHE A 1 118 ? -4.825 22.451 0.400 1.00 88.25 118 PHE A O 1
ATOM 951 N N . GLN A 1 119 ? -6.671 22.966 -0.746 1.00 87.50 119 GLN A N 1
ATOM 952 C CA . GLN A 1 119 ? -7.441 23.252 0.466 1.00 87.50 119 GLN A CA 1
ATOM 953 C C . GLN A 1 119 ? -7.737 21.971 1.268 1.00 87.50 119 GLN A C 1
ATOM 955 O O . GLN A 1 119 ? -8.307 21.024 0.721 1.00 87.50 119 GLN A O 1
ATOM 960 N N . PRO A 1 120 ? -7.481 21.945 2.592 1.00 83.38 120 PRO A N 1
ATOM 961 C CA . PRO A 1 120 ? -7.827 20.800 3.435 1.00 83.38 120 PRO A CA 1
ATOM 962 C C . PRO A 1 120 ? -9.343 20.669 3.674 1.00 83.38 120 PRO A C 1
ATOM 964 O O . PRO A 1 120 ? -9.800 19.650 4.195 1.00 83.38 120 PRO A O 1
ATOM 967 N N . ASN A 1 121 ? -10.136 21.684 3.301 1.00 91.56 121 ASN A N 1
ATOM 968 C CA . ASN A 1 121 ? -11.598 21.701 3.411 1.00 91.56 121 ASN A CA 1
ATOM 969 C C . ASN A 1 121 ? -12.112 21.399 4.836 1.00 91.56 121 ASN A C 1
ATOM 971 O O . ASN A 1 121 ? -13.097 20.686 5.028 1.00 91.56 121 ASN A O 1
ATOM 975 N N . SER A 1 122 ? -11.442 21.955 5.849 1.00 90.12 122 SER A N 1
ATOM 976 C CA . SER A 1 122 ? -11.731 21.718 7.271 1.00 90.12 122 SER A CA 1
ATOM 977 C C . SER A 1 122 ? -13.154 22.116 7.686 1.00 90.12 122 SER A C 1
ATOM 979 O O . SER A 1 122 ? -13.748 21.452 8.532 1.00 90.12 122 SER A O 1
ATOM 981 N N . ASP A 1 123 ? -13.750 23.134 7.064 1.00 93.88 123 ASP A N 1
ATOM 982 C CA . ASP A 1 123 ? -15.147 23.502 7.328 1.00 93.88 123 ASP A CA 1
ATOM 983 C C . ASP A 1 123 ? -16.150 22.512 6.716 1.00 93.88 123 ASP A C 1
ATOM 985 O O . ASP A 1 123 ? -17.205 22.269 7.304 1.00 93.88 123 ASP A O 1
ATOM 989 N N . ALA A 1 124 ? -15.802 21.846 5.609 1.00 93.12 124 ALA A N 1
ATOM 990 C CA . ALA A 1 124 ? -16.602 20.746 5.074 1.00 93.12 124 ALA A CA 1
ATOM 991 C C . ALA A 1 124 ? -16.511 19.489 5.964 1.00 93.12 124 ALA A C 1
ATOM 993 O O . ALA A 1 124 ? -17.520 18.802 6.131 1.00 93.12 124 ALA A O 1
ATOM 994 N N . LEU A 1 125 ? -15.361 19.236 6.608 1.00 94.94 125 LEU A N 1
ATOM 995 C CA . LEU A 1 125 ? -15.231 18.211 7.656 1.00 94.94 125 LEU A CA 1
ATOM 996 C C . LEU A 1 125 ? -16.114 18.539 8.870 1.00 94.94 125 LEU A C 1
ATOM 998 O O . LEU A 1 125 ? -16.887 17.686 9.304 1.00 94.94 125 LEU A O 1
ATOM 1002 N N . LYS A 1 126 ? -16.066 19.778 9.386 1.00 93.81 126 LYS A N 1
ATOM 1003 C CA . LYS A 1 126 ? -16.939 20.222 10.492 1.00 93.81 126 LYS A CA 1
ATOM 1004 C C . LYS A 1 126 ? -18.418 20.074 10.128 1.00 93.81 126 LYS A C 1
ATOM 1006 O O . LYS A 1 126 ? -19.194 19.549 10.922 1.00 93.81 126 LYS A O 1
ATOM 1011 N N . ALA A 1 127 ? -18.812 20.494 8.924 1.00 93.75 127 ALA A N 1
ATOM 1012 C CA . ALA A 1 127 ? -20.179 20.340 8.430 1.00 93.75 127 ALA A CA 1
ATOM 1013 C C . ALA A 1 127 ? -20.587 18.861 8.311 1.00 93.75 127 ALA A C 1
ATOM 1015 O O . ALA A 1 127 ? -21.718 18.511 8.642 1.00 93.75 127 ALA A O 1
ATOM 1016 N N . PHE A 1 128 ? -19.672 17.978 7.896 1.00 93.94 128 PHE A N 1
ATOM 1017 C CA . PHE A 1 128 ? -19.904 16.534 7.848 1.00 93.94 128 PHE A CA 1
ATOM 1018 C C . PHE A 1 128 ? -20.056 15.911 9.247 1.00 93.94 128 PHE A C 1
ATOM 1020 O O . PHE A 1 128 ? -20.964 15.105 9.457 1.00 93.94 128 PHE A O 1
ATOM 1027 N N . GLN A 1 129 ? -19.209 16.282 10.210 1.00 93.38 129 GLN A N 1
ATOM 1028 C CA . GLN A 1 129 ? -19.266 15.778 11.589 1.00 93.38 129 GLN A CA 1
ATOM 1029 C C . GLN A 1 129 ? -20.509 16.280 12.340 1.00 93.38 129 GLN A C 1
ATOM 1031 O O . GLN A 1 129 ? -21.151 15.514 13.056 1.00 93.38 129 GLN A O 1
ATOM 1036 N N . ASN A 1 130 ? -20.900 17.537 12.125 1.00 91.44 130 ASN A N 1
ATOM 1037 C CA . ASN A 1 130 ? -22.052 18.161 12.782 1.00 91.44 130 ASN A CA 1
ATOM 1038 C C . ASN A 1 130 ? -23.391 17.909 12.061 1.00 91.44 130 ASN A C 1
ATOM 1040 O O . ASN A 1 130 ? -24.416 18.468 12.458 1.00 91.44 130 ASN A O 1
ATOM 1044 N N . ARG A 1 131 ? -23.416 17.094 10.996 1.00 91.56 131 ARG A N 1
ATOM 1045 C CA . ARG A 1 131 ? -24.634 16.869 10.206 1.00 91.56 131 ARG A CA 1
ATOM 1046 C C . ARG A 1 131 ? -25.700 16.113 11.001 1.00 91.56 131 ARG A C 1
ATOM 1048 O O . ARG A 1 131 ? -25.427 15.112 11.663 1.00 91.56 131 ARG A O 1
ATOM 1055 N N . VAL A 1 132 ? -26.944 16.558 10.854 1.00 85.69 132 VAL A N 1
ATOM 1056 C CA . VAL A 1 132 ? -28.125 15.882 11.397 1.00 85.69 132 VAL A CA 1
ATOM 1057 C C . VAL A 1 132 ? -28.704 14.967 10.320 1.00 85.69 132 VAL A C 1
ATOM 1059 O O . VAL A 1 132 ? -29.010 15.398 9.208 1.00 85.69 132 VAL A O 1
ATOM 1062 N N . ASP A 1 133 ? -28.864 13.687 10.639 1.00 78.69 133 ASP A N 1
ATOM 1063 C CA . ASP A 1 133 ? -29.376 12.681 9.717 1.00 78.69 133 ASP A CA 1
ATOM 1064 C C . ASP A 1 133 ? -30.537 11.910 10.348 1.00 78.69 133 ASP A C 1
ATOM 1066 O O . ASP A 1 133 ? -30.415 11.364 11.443 1.00 78.69 133 ASP A O 1
ATOM 1070 N N . LYS A 1 134 ? -31.685 11.903 9.657 1.00 75.25 134 LYS A N 1
ATOM 1071 C CA . LYS A 1 134 ? -32.982 11.436 10.184 1.00 75.25 134 LYS A CA 1
ATOM 1072 C C . LYS A 1 134 ? -33.356 12.099 11.524 1.00 75.25 134 LYS A C 1
ATOM 1074 O O . LYS A 1 134 ? -33.865 11.448 12.426 1.00 75.25 134 LYS A O 1
ATOM 1079 N N . GLY A 1 135 ? -33.054 13.393 11.656 1.00 79.56 135 GLY A N 1
ATOM 1080 C CA . GLY A 1 135 ? -33.277 14.168 12.881 1.00 79.56 135 GLY A CA 1
ATOM 1081 C C . GLY A 1 135 ? -32.220 13.976 13.975 1.00 79.56 135 GLY A C 1
ATOM 1082 O O . GLY A 1 135 ? -32.313 14.655 14.991 1.00 79.56 135 GLY A O 1
ATOM 1083 N N . LEU A 1 136 ? -31.211 13.112 13.778 1.00 85.00 136 LEU A N 1
ATOM 1084 C CA . LEU A 1 136 ? -30.221 12.765 14.803 1.00 85.00 136 LEU A CA 1
ATOM 1085 C C . LEU A 1 136 ? -28.770 13.063 14.388 1.00 85.00 136 LEU A C 1
ATOM 1087 O O . LEU A 1 136 ? -28.336 12.696 13.293 1.00 85.00 136 LEU A O 1
ATOM 1091 N N . SER A 1 137 ? -27.994 13.658 15.294 1.00 89.94 137 SER A N 1
ATOM 1092 C CA . SER A 1 137 ? -26.527 13.724 15.215 1.00 89.94 137 SER A CA 1
ATOM 1093 C C . SER A 1 137 ? -25.876 12.357 15.492 1.00 89.94 137 SER A C 1
ATOM 1095 O O . SER A 1 137 ? -26.519 11.433 16.000 1.00 89.94 137 SER A O 1
ATOM 1097 N N . VAL A 1 138 ? -24.570 12.225 15.225 1.00 89.19 138 VAL A N 1
ATOM 1098 C CA . VAL A 1 138 ? -23.787 11.035 15.620 1.00 89.19 138 VAL A CA 1
ATOM 1099 C C . VAL A 1 138 ? -23.849 10.809 17.137 1.00 89.19 138 VAL A C 1
ATOM 1101 O O . VAL A 1 138 ? -24.136 9.696 17.574 1.00 89.19 138 VAL A O 1
ATOM 1104 N N . SER A 1 139 ? -23.678 11.860 17.944 1.00 88.81 139 SER A N 1
ATOM 1105 C CA . SER A 1 139 ? -23.743 11.769 19.409 1.00 88.81 139 SER A CA 1
ATOM 1106 C C . SER A 1 139 ? -25.121 11.327 19.923 1.00 88.81 139 SER A C 1
ATOM 1108 O O . SER A 1 139 ? -25.197 10.497 20.826 1.00 88.81 139 SER A O 1
ATOM 1110 N N . GLN A 1 140 ? -26.216 11.789 19.308 1.00 88.88 140 GLN A N 1
ATOM 1111 C CA . GLN A 1 140 ? -27.572 11.331 19.638 1.00 88.88 140 GLN A CA 1
ATOM 1112 C C . GLN A 1 140 ? -27.791 9.865 19.238 1.00 88.88 140 GLN A C 1
ATOM 1114 O O . GLN A 1 140 ? -28.315 9.090 20.036 1.00 88.88 140 GLN A O 1
ATOM 1119 N N . LYS A 1 141 ? -27.342 9.448 18.042 1.00 89.38 141 LYS A N 1
ATOM 1120 C CA . LYS A 1 141 ? -27.385 8.038 17.603 1.00 89.38 141 LYS A CA 1
ATOM 1121 C C . LYS A 1 141 ? -26.647 7.121 18.592 1.00 89.38 141 LYS A C 1
ATOM 1123 O O . LYS A 1 141 ? -27.168 6.065 18.946 1.00 89.38 141 LYS A O 1
ATOM 1128 N N . LEU A 1 142 ? -25.478 7.544 19.079 1.00 89.88 142 LEU A N 1
ATOM 1129 C CA . LEU A 1 142 ? -24.690 6.816 20.081 1.00 89.88 142 LEU A CA 1
ATOM 1130 C C . LEU A 1 142 ? -25.346 6.794 21.469 1.00 89.88 142 LEU A C 1
ATOM 1132 O O . LEU A 1 142 ? -25.268 5.779 22.158 1.00 89.88 142 LEU A O 1
ATOM 1136 N N . TRP A 1 143 ? -26.034 7.866 21.869 1.00 88.38 143 TRP A N 1
ATOM 1137 C CA . TRP A 1 143 ? -26.810 7.885 23.112 1.00 88.38 143 TRP A CA 1
ATOM 1138 C C . TRP A 1 143 ? -27.984 6.895 23.070 1.00 88.38 143 TRP A C 1
ATOM 1140 O O . TRP A 1 143 ? -28.157 6.115 24.003 1.00 88.38 143 TRP A O 1
ATOM 1150 N N . TYR A 1 144 ? -28.736 6.821 21.965 1.00 86.44 144 TYR A N 1
ATOM 1151 C CA . TYR A 1 144 ? -29.771 5.787 21.815 1.00 86.44 144 TYR A CA 1
ATOM 1152 C C . TYR A 1 144 ? -29.181 4.369 21.824 1.00 86.44 144 TYR A C 1
ATOM 1154 O O . TYR A 1 144 ? -29.755 3.475 22.446 1.00 86.44 144 TYR A O 1
ATOM 1162 N N . GLN A 1 145 ? -28.012 4.161 21.203 1.00 86.62 145 GLN A N 1
ATOM 1163 C CA . GLN A 1 145 ? -27.295 2.884 21.299 1.00 86.62 145 GLN A CA 1
ATOM 1164 C C . GLN A 1 145 ? -26.848 2.565 22.735 1.00 86.62 145 GLN A C 1
ATOM 1166 O O . GLN A 1 145 ? -26.869 1.398 23.108 1.00 86.62 145 GLN A O 1
ATOM 1171 N N . SER A 1 146 ? -26.493 3.558 23.562 1.00 88.88 146 SER A N 1
ATOM 1172 C CA . SER A 1 146 ? -26.129 3.310 24.965 1.00 88.88 146 SER A CA 1
ATOM 1173 C C . SER A 1 146 ? -27.334 2.896 25.810 1.00 88.88 146 SER A C 1
ATOM 1175 O O . SER A 1 146 ? -27.220 1.993 26.633 1.00 88.88 146 SER A O 1
ATOM 1177 N N . GLN A 1 147 ? -28.514 3.473 25.563 1.00 87.31 147 GLN A N 1
ATOM 1178 C CA . GLN A 1 147 ? -29.741 3.044 26.244 1.00 87.31 147 GLN A CA 1
ATOM 1179 C C . GLN A 1 147 ? -30.187 1.642 25.798 1.00 87.31 147 GLN A C 1
ATOM 1181 O O . GLN A 1 147 ? -30.634 0.850 26.626 1.00 87.31 147 GLN A O 1
ATOM 1186 N N . ALA A 1 148 ? -30.014 1.300 24.516 1.00 82.31 148 ALA A N 1
ATOM 1187 C CA . ALA A 1 148 ? -30.267 -0.051 24.015 1.00 82.31 148 ALA A CA 1
ATOM 1188 C C . ALA A 1 148 ? -29.292 -1.084 24.617 1.00 82.31 148 ALA A C 1
ATOM 1190 O O . ALA A 1 148 ? -29.732 -2.122 25.107 1.00 82.31 148 ALA A O 1
ATOM 1191 N N . LEU A 1 149 ? -27.992 -0.765 24.667 1.00 84.56 149 LEU A N 1
ATOM 1192 C CA . LEU A 1 149 ? -26.964 -1.609 25.283 1.00 84.56 149 LEU A CA 1
ATOM 1193 C C . LEU A 1 149 ? -27.205 -1.815 26.786 1.00 84.56 149 LEU A C 1
ATOM 1195 O O . LEU A 1 149 ? -27.049 -2.925 27.285 1.00 84.56 149 LEU A O 1
ATOM 1199 N N . LYS A 1 150 ? -27.636 -0.778 27.515 1.00 87.81 150 LYS A N 1
ATOM 1200 C CA . LYS A 1 150 ? -28.019 -0.916 28.928 1.00 87.81 150 LYS A CA 1
ATOM 1201 C C . LYS A 1 150 ? -29.084 -1.997 29.113 1.00 87.81 150 LYS A C 1
ATOM 1203 O O . LYS A 1 150 ? -28.928 -2.871 29.960 1.00 87.81 150 LYS A O 1
ATOM 1208 N N . LYS A 1 151 ? -30.128 -1.950 28.287 1.00 84.50 151 LYS A N 1
ATOM 1209 C CA . LYS A 1 151 ? -31.234 -2.904 28.325 1.00 84.50 151 LYS A CA 1
ATOM 1210 C C . LYS A 1 151 ? -30.799 -4.323 27.920 1.00 84.50 151 LYS A C 1
ATOM 1212 O O . LYS A 1 151 ? -31.229 -5.295 28.529 1.00 84.50 151 LYS A O 1
ATOM 1217 N N . GLU A 1 152 ? -29.884 -4.456 26.957 1.00 77.94 152 GLU A N 1
ATOM 1218 C CA . GLU A 1 152 ? -29.244 -5.743 26.625 1.00 77.94 152 GLU A CA 1
ATOM 1219 C C . GLU A 1 152 ? -28.528 -6.376 27.817 1.00 77.94 152 GLU A C 1
ATOM 1221 O O . GLU A 1 152 ? -28.618 -7.589 28.025 1.00 77.94 152 GLU A O 1
ATOM 1226 N N . LEU A 1 153 ? -27.836 -5.561 28.612 1.00 83.94 153 LEU A N 1
ATOM 1227 C CA . LEU A 1 153 ? -27.130 -6.026 29.798 1.00 83.94 153 LEU A CA 1
ATOM 1228 C C . LEU A 1 153 ? -28.115 -6.484 30.885 1.00 83.94 153 LEU A C 1
ATOM 1230 O O . LEU A 1 153 ? -27.915 -7.565 31.423 1.00 83.94 153 LEU A O 1
ATOM 1234 N N . GLU A 1 154 ? -29.209 -5.755 31.138 1.00 86.88 154 GLU A N 1
ATOM 1235 C CA . GLU A 1 154 ? -30.286 -6.159 32.073 1.00 86.88 154 GLU A CA 1
ATOM 1236 C C . GLU A 1 154 ? -30.831 -7.566 31.743 1.00 86.88 154 GLU A C 1
ATOM 1238 O O . GLU A 1 154 ? -30.825 -8.475 32.583 1.00 86.88 154 GLU A O 1
ATOM 1243 N N . HIS A 1 155 ? -31.177 -7.803 30.474 1.00 80.62 155 HIS A N 1
ATOM 1244 C CA . HIS A 1 155 ? -31.643 -9.108 29.987 1.00 80.62 155 HIS A CA 1
ATOM 1245 C C . HIS A 1 155 ? -30.564 -10.208 30.063 1.00 80.62 155 HIS A C 1
ATOM 1247 O O . HIS A 1 155 ? -30.844 -11.361 30.415 1.00 80.62 155 HIS A O 1
ATOM 1253 N N . THR A 1 156 ? -29.310 -9.863 29.758 1.00 77.44 156 THR A N 1
ATOM 1254 C CA . THR A 1 156 ? -28.181 -10.806 29.798 1.00 77.44 156 THR A CA 1
ATOM 1255 C C . THR A 1 156 ? -27.856 -11.244 31.225 1.00 77.44 156 THR A C 1
ATOM 1257 O O . THR A 1 156 ? -27.648 -12.431 31.477 1.00 77.44 156 THR A O 1
ATOM 1260 N N . ILE A 1 157 ? -27.853 -10.301 32.167 1.00 81.62 157 ILE A N 1
ATOM 1261 C CA . ILE A 1 157 ? -27.581 -10.542 33.587 1.00 81.62 157 ILE A CA 1
ATOM 1262 C C . ILE A 1 157 ? -28.687 -11.410 34.197 1.00 81.62 157 ILE A C 1
ATOM 1264 O O . ILE A 1 157 ? -28.372 -12.413 34.839 1.00 81.62 157 ILE A O 1
ATOM 1268 N N . SER A 1 158 ? -29.958 -11.107 33.893 1.00 82.06 158 SER A N 1
ATOM 1269 C CA . SER A 1 158 ? -31.124 -11.922 34.287 1.00 82.06 158 SER A CA 1
ATOM 1270 C C . SER A 1 158 ? -30.949 -13.408 33.939 1.00 82.06 158 SER A C 1
ATOM 1272 O O . SER A 1 158 ? -31.240 -14.292 34.743 1.00 82.06 158 SER A O 1
ATOM 1274 N N . THR A 1 159 ? -30.437 -13.679 32.735 1.00 76.19 159 THR A N 1
ATOM 1275 C CA . THR A 1 159 ? -30.230 -15.034 32.192 1.00 76.19 159 THR A CA 1
ATOM 1276 C C . THR A 1 159 ? -29.013 -15.737 32.805 1.00 76.19 159 THR A C 1
ATOM 1278 O O . THR A 1 159 ? -28.963 -16.963 32.902 1.00 76.19 159 THR A O 1
ATOM 1281 N N . ALA A 1 160 ? -27.982 -14.980 33.176 1.00 73.81 160 ALA A N 1
ATOM 1282 C CA . ALA A 1 160 ? -26.691 -15.538 33.554 1.00 73.81 160 ALA A CA 1
ATOM 1283 C C . ALA A 1 160 ? -26.511 -15.711 35.073 1.00 73.81 160 ALA A C 1
ATOM 1285 O O . ALA A 1 160 ? -25.854 -16.671 35.476 1.00 73.81 160 ALA A O 1
ATOM 1286 N N . ILE A 1 161 ? -27.127 -14.867 35.916 1.00 72.94 161 ILE A N 1
ATOM 1287 C CA . ILE A 1 161 ? -27.100 -15.076 37.376 1.00 72.94 161 ILE A CA 1
ATOM 1288 C C . ILE A 1 161 ? -27.946 -16.296 37.774 1.00 72.94 161 ILE A C 1
ATOM 1290 O O . ILE A 1 161 ? -27.480 -17.096 38.580 1.00 72.94 161 ILE A O 1
ATOM 1294 N N . GLU A 1 162 ? -29.111 -16.520 37.144 1.00 70.44 162 GLU A N 1
ATOM 1295 C CA . GLU A 1 162 ? -29.896 -17.761 37.322 1.00 70.44 162 GLU A CA 1
ATOM 1296 C C . GLU A 1 162 ? -29.017 -19.007 37.193 1.00 70.44 162 GLU A C 1
ATOM 1298 O O . GLU A 1 162 ? -29.076 -19.927 38.005 1.00 70.44 162 GLU A O 1
ATOM 1303 N N . ARG A 1 163 ? -28.191 -19.033 36.144 1.00 71.44 163 ARG A N 1
ATOM 1304 C CA . ARG A 1 163 ? -27.365 -20.183 35.770 1.00 71.44 163 ARG A CA 1
ATOM 1305 C C . ARG A 1 163 ? -26.111 -20.319 36.653 1.00 71.44 163 ARG A C 1
ATOM 1307 O O . ARG A 1 163 ? -25.175 -21.016 36.262 1.00 71.44 163 ARG A O 1
ATOM 1314 N N . GLY A 1 164 ? -26.075 -19.644 37.808 1.00 70.50 164 GLY A N 1
ATOM 1315 C CA . GLY A 1 164 ? -25.024 -19.735 38.825 1.00 70.50 164 GLY A CA 1
ATOM 1316 C C . GLY A 1 164 ? -23.642 -19.301 38.335 1.00 70.50 164 GLY A C 1
ATOM 1317 O O . GLY A 1 164 ? -22.631 -19.856 38.764 1.00 70.50 164 GLY A O 1
ATOM 1318 N N . GLN A 1 165 ? -23.573 -18.382 37.369 1.00 75.25 165 GLN A N 1
ATOM 1319 C CA . GLN A 1 165 ? -22.325 -18.092 36.664 1.00 75.25 165 GLN A CA 1
ATOM 1320 C C . GLN A 1 165 ? -21.453 -17.080 37.409 1.00 75.25 165 GLN A C 1
ATOM 1322 O O . GLN A 1 165 ? -21.910 -16.006 37.786 1.00 75.25 165 GLN A O 1
ATOM 1327 N N . SER A 1 166 ? -20.163 -17.395 37.557 1.00 70.12 166 SER A N 1
ATOM 1328 C CA . SER A 1 166 ? -19.183 -16.473 38.142 1.00 70.12 166 SER A CA 1
ATOM 1329 C C . SER A 1 166 ? -18.956 -15.241 37.261 1.00 70.12 166 SER A C 1
ATOM 1331 O O . SER A 1 166 ? -19.088 -15.321 36.038 1.00 70.12 166 SER A O 1
ATOM 1333 N N . ALA A 1 167 ? -18.517 -14.125 37.855 1.00 62.94 167 ALA A N 1
ATOM 1334 C CA . ALA A 1 167 ? -18.250 -12.863 37.153 1.00 62.94 167 ALA A CA 1
ATOM 1335 C C . ALA A 1 167 ? -17.350 -13.016 35.901 1.00 62.94 167 ALA A C 1
ATOM 1337 O O . ALA A 1 167 ? -17.573 -12.371 34.877 1.00 62.94 167 ALA A O 1
ATOM 1338 N N . VAL A 1 168 ? -16.374 -13.934 35.924 1.00 64.56 168 VAL A N 1
ATOM 1339 C CA . VAL A 1 168 ? -15.498 -14.228 34.771 1.00 64.56 168 VAL A CA 1
ATOM 1340 C C . VAL A 1 168 ? -16.253 -14.923 33.631 1.00 64.56 168 VAL A C 1
ATOM 1342 O O . VAL A 1 168 ? -16.051 -14.598 32.459 1.00 64.56 168 VAL A O 1
ATOM 1345 N N . VAL A 1 169 ? -17.127 -15.881 33.954 1.00 71.00 169 VAL A N 1
ATOM 1346 C CA . VAL A 1 169 ? -17.973 -16.562 32.962 1.00 71.00 169 VAL A CA 1
ATOM 1347 C C . VAL A 1 169 ? -19.033 -15.598 32.433 1.00 71.00 169 VAL A C 1
ATOM 1349 O O . VAL A 1 169 ? -19.245 -15.536 31.226 1.00 71.00 169 VAL A O 1
ATOM 1352 N N . LEU A 1 170 ? -19.622 -14.794 33.317 1.00 71.00 170 LEU A N 1
ATOM 1353 C CA . LEU A 1 170 ? -20.585 -13.739 33.026 1.00 71.00 170 LEU A CA 1
ATOM 1354 C C . LEU A 1 170 ? -20.013 -12.691 32.058 1.00 71.00 170 LEU A C 1
ATOM 1356 O O . LEU A 1 170 ? -20.627 -12.441 31.030 1.00 71.00 170 LEU A O 1
ATOM 1360 N N . SER A 1 171 ? -18.799 -12.178 32.290 1.00 66.19 171 SER A N 1
ATOM 1361 C CA . SER A 1 171 ? -18.093 -11.263 31.371 1.00 66.19 171 SER A CA 1
ATOM 1362 C C . SER A 1 171 ? -17.909 -11.856 29.964 1.00 66.19 171 SER A C 1
ATOM 1364 O O . SER A 1 171 ? -18.291 -11.251 28.953 1.00 66.19 171 SER A O 1
ATOM 1366 N N . LYS A 1 172 ? -17.401 -13.096 29.882 1.00 68.44 172 LYS A N 1
ATOM 1367 C CA . LYS A 1 172 ? -17.251 -13.822 28.607 1.00 68.44 172 LYS A CA 1
ATOM 1368 C C . LYS A 1 172 ? -18.596 -14.056 27.918 1.00 68.44 172 LYS A C 1
ATOM 1370 O O . LYS A 1 172 ? -18.672 -14.018 26.691 1.00 68.44 172 LYS A O 1
ATOM 1375 N N . ARG A 1 173 ? -19.659 -14.296 28.689 1.00 69.12 173 ARG A N 1
ATOM 1376 C CA . ARG A 1 173 ? -20.999 -14.569 28.164 1.00 69.12 173 ARG A CA 1
ATOM 1377 C C . ARG A 1 173 ? -21.738 -13.301 27.741 1.00 69.12 173 ARG A C 1
ATOM 1379 O O . ARG A 1 173 ? -22.417 -13.348 26.725 1.00 69.12 173 ARG A O 1
ATOM 1386 N N . ILE A 1 174 ? -21.527 -12.174 28.423 1.00 70.62 174 ILE A N 1
ATOM 1387 C CA . ILE A 1 174 ? -21.936 -10.838 27.968 1.00 70.62 174 ILE A CA 1
ATOM 1388 C C . ILE A 1 174 ? -21.281 -10.550 26.615 1.00 70.62 174 ILE A C 1
ATOM 1390 O O . ILE A 1 174 ? -21.989 -10.310 25.643 1.00 70.62 174 ILE A O 1
ATOM 1394 N N . SER A 1 175 ? -19.958 -10.702 26.503 1.00 67.88 175 SER A N 1
ATOM 1395 C CA . SER A 1 175 ? -19.251 -10.525 25.222 1.00 67.88 175 SER A CA 1
ATOM 1396 C C . SER A 1 175 ? -19.796 -11.459 24.128 1.00 67.88 175 SER A C 1
ATOM 1398 O O . SER A 1 175 ? -20.042 -11.020 23.008 1.00 67.88 175 SER A O 1
ATOM 1400 N N . LYS A 1 176 ? -20.082 -12.733 24.453 1.00 68.31 176 LYS A N 1
ATOM 1401 C CA . LYS A 1 176 ? -20.705 -13.680 23.510 1.00 68.31 176 LYS A CA 1
ATOM 1402 C C . LYS A 1 176 ? -22.118 -13.260 23.086 1.00 68.31 176 LYS A C 1
ATOM 1404 O O . LYS A 1 176 ? -22.418 -13.326 21.903 1.00 68.31 176 LYS A O 1
ATOM 1409 N N . TYR A 1 177 ? -22.995 -12.863 24.002 1.00 66.69 177 TYR A N 1
ATOM 1410 C CA . TYR A 1 177 ? -24.385 -12.528 23.671 1.00 66.69 177 TYR A CA 1
ATOM 1411 C C . TYR A 1 177 ? -24.535 -11.173 22.966 1.00 66.69 177 TYR A C 1
ATOM 1413 O O . TYR A 1 177 ? -25.467 -11.000 22.184 1.00 66.69 177 TYR A O 1
ATOM 1421 N N . LEU A 1 178 ? -23.584 -10.254 23.159 1.00 62.81 178 LEU A N 1
ATOM 1422 C CA . LEU A 1 178 ? -23.468 -9.024 22.366 1.00 62.81 178 LEU A CA 1
ATOM 1423 C C . LEU A 1 178 ? -23.013 -9.296 20.912 1.00 62.81 178 LEU A C 1
ATOM 1425 O O . LEU A 1 178 ? -23.267 -8.471 20.031 1.00 62.81 178 LEU A O 1
ATOM 1429 N N . LEU A 1 179 ? -22.405 -10.465 20.653 1.00 61.59 179 LEU A N 1
ATOM 1430 C CA . LEU A 1 179 ? -22.081 -10.992 19.318 1.00 61.59 179 LEU A CA 1
ATOM 1431 C C . LEU A 1 179 ? -23.197 -11.888 18.735 1.00 61.59 179 LEU A C 1
ATOM 1433 O O . LEU A 1 179 ? -23.436 -11.860 17.530 1.00 61.59 179 LEU A O 1
ATOM 1437 N N . ASP A 1 180 ? -23.873 -12.677 19.575 1.00 66.75 180 ASP A N 1
ATOM 1438 C CA . ASP A 1 180 ? -24.875 -13.694 19.216 1.00 66.75 180 ASP A CA 1
ATOM 1439 C C . ASP A 1 180 ? -26.189 -13.485 19.993 1.00 66.75 180 ASP A C 1
ATOM 1441 O O . ASP A 1 180 ? -26.553 -14.217 20.921 1.00 66.75 180 ASP A O 1
ATOM 1445 N N . TYR A 1 181 ? -26.918 -12.443 19.592 1.00 62.25 181 TYR A N 1
ATOM 1446 C CA . TYR A 1 181 ? -28.242 -12.144 20.130 1.00 62.25 181 TYR A CA 1
ATOM 1447 C C . TYR A 1 181 ? -29.302 -13.241 19.887 1.00 62.25 181 TYR A C 1
ATOM 1449 O O . TYR A 1 181 ? -30.137 -13.418 20.774 1.00 62.25 181 TYR A O 1
ATOM 1457 N N . PRO A 1 182 ? -29.354 -13.973 18.751 1.00 69.62 182 PRO A N 1
ATOM 1458 C CA . PRO A 1 182 ? -30.324 -15.057 18.572 1.00 69.62 182 PRO A CA 1
ATOM 1459 C C . PRO A 1 182 ? -30.328 -16.062 19.732 1.00 69.62 182 PRO A C 1
ATOM 1461 O O . PRO A 1 182 ? -31.406 -16.407 20.222 1.00 69.62 182 PRO A O 1
ATOM 1464 N N . SER A 1 183 ? -29.145 -16.438 20.231 1.00 71.31 183 SER A N 1
ATOM 1465 C CA . SER A 1 183 ? -29.004 -17.285 21.422 1.00 71.31 183 SER A CA 1
ATOM 1466 C C . SER A 1 183 ? -29.522 -16.610 22.700 1.00 71.31 183 SER A C 1
ATOM 1468 O O . SER A 1 183 ? -30.277 -17.231 23.447 1.00 71.31 183 SER A O 1
ATOM 1470 N N . LEU A 1 184 ? -29.187 -15.332 22.936 1.00 70.56 184 LEU A N 1
ATOM 1471 C CA . LEU A 1 184 ? -29.707 -14.564 24.084 1.00 70.56 184 LEU A CA 1
ATOM 1472 C C . LEU A 1 184 ? -31.239 -14.485 24.063 1.00 70.56 184 LEU A C 1
ATOM 1474 O O . LEU A 1 184 ? -31.895 -14.685 25.081 1.00 70.56 184 LEU A O 1
ATOM 1478 N N . LYS A 1 185 ? -31.816 -14.200 22.892 1.00 67.69 185 LYS A N 1
ATOM 1479 C CA . LYS A 1 185 ? -33.261 -14.066 22.700 1.00 67.69 185 LYS A CA 1
ATOM 1480 C C . LYS A 1 185 ? -33.985 -15.374 23.014 1.00 67.69 185 LYS A C 1
ATOM 1482 O O . LYS A 1 185 ? -35.056 -15.319 23.612 1.00 67.69 185 LYS A O 1
ATOM 1487 N N . ALA A 1 186 ? -33.435 -16.517 22.600 1.00 72.69 186 ALA A N 1
ATOM 1488 C CA . ALA A 1 186 ? -34.009 -17.828 22.888 1.00 72.69 186 ALA A CA 1
ATOM 1489 C C . ALA A 1 186 ? -34.043 -18.091 24.402 1.00 72.69 186 ALA A C 1
ATOM 1491 O O . ALA A 1 186 ? -35.134 -18.228 24.957 1.00 72.69 186 ALA A O 1
ATOM 1492 N N . ASP A 1 187 ? -32.876 -18.024 25.057 1.00 73.62 187 ASP A N 1
ATOM 1493 C CA . ASP A 1 187 ? -32.724 -18.207 26.509 1.00 73.62 187 ASP A CA 1
ATOM 1494 C C . ASP A 1 187 ? -33.660 -17.281 27.316 1.00 73.62 187 ASP A C 1
ATOM 1496 O O . ASP A 1 187 ? -34.319 -17.699 28.265 1.00 73.62 187 ASP A O 1
ATOM 1500 N N . TYR A 1 188 ? -33.747 -16.007 26.924 1.00 72.94 188 TYR A N 1
ATOM 1501 C CA . TYR A 1 188 ? -34.558 -15.012 27.623 1.00 72.94 188 TYR A CA 1
ATOM 1502 C C . TYR A 1 188 ? -36.072 -15.218 27.410 1.00 72.94 188 TYR A C 1
ATOM 1504 O O . TYR A 1 188 ? -36.864 -15.052 28.340 1.00 72.94 188 TYR A O 1
ATOM 1512 N N . THR A 1 189 ? -36.492 -15.589 26.192 1.00 76.81 189 THR A N 1
ATOM 1513 C CA . THR A 1 189 ? -37.918 -15.795 25.867 1.00 76.81 189 THR A CA 1
ATOM 1514 C C . THR A 1 189 ? -38.483 -17.014 26.593 1.00 76.81 189 THR A C 1
ATOM 1516 O O . THR A 1 189 ? -39.626 -16.961 27.042 1.00 76.81 189 THR A O 1
ATOM 1519 N N . GLU A 1 190 ? -37.683 -18.077 26.733 1.00 76.50 190 GLU A N 1
ATOM 1520 C CA . GLU A 1 190 ? -38.022 -19.275 27.511 1.00 76.50 190 GLU A CA 1
ATOM 1521 C C . GLU A 1 190 ? -38.378 -18.918 28.962 1.00 76.50 190 GLU A C 1
ATOM 1523 O O . GLU A 1 190 ? -39.406 -19.364 29.469 1.00 76.50 190 GLU A O 1
ATOM 1528 N N . LYS A 1 191 ? -37.577 -18.056 29.603 1.00 72.44 191 LYS A N 1
ATOM 1529 C CA . LYS A 1 191 ? -37.759 -17.704 31.016 1.00 72.44 191 LYS A CA 1
ATOM 1530 C C . LYS A 1 191 ? -38.846 -16.658 31.278 1.00 72.44 191 LYS A C 1
ATOM 1532 O O . LYS A 1 191 ? -39.650 -16.831 32.190 1.00 72.44 191 LYS A O 1
ATOM 1537 N N . PHE A 1 192 ? -38.873 -15.560 30.520 1.00 72.44 192 PHE A N 1
ATOM 1538 C CA . PHE A 1 192 ? -39.727 -14.400 30.831 1.00 72.44 192 PHE A CA 1
ATOM 1539 C C . PHE A 1 192 ? -40.980 -14.286 29.942 1.00 72.44 192 PHE A C 1
ATOM 1541 O O . PHE A 1 192 ? -41.738 -13.318 30.044 1.00 72.44 192 PHE A O 1
ATOM 1548 N N . GLY A 1 193 ? -41.218 -15.257 29.050 1.00 60.03 193 GLY A N 1
ATOM 1549 C CA . GLY A 1 193 ? -42.428 -15.353 28.219 1.00 60.03 193 GLY A CA 1
ATOM 1550 C C . GLY A 1 193 ? -42.599 -14.241 27.173 1.00 60.03 193 GLY A C 1
ATOM 1551 O O . GLY A 1 193 ? -43.621 -14.178 26.489 1.00 60.03 193 GLY A O 1
ATOM 1552 N N . LYS A 1 194 ? -41.615 -13.344 27.040 1.00 61.59 194 LYS A N 1
ATOM 1553 C CA . LYS A 1 194 ? -41.590 -12.226 26.091 1.00 61.59 194 LYS A CA 1
ATOM 1554 C C . LYS A 1 194 ? -40.196 -12.109 25.493 1.00 61.59 194 LYS A C 1
ATOM 1556 O O . LYS A 1 194 ? -39.203 -12.178 26.206 1.00 61.59 194 LYS A O 1
ATOM 1561 N N . ALA A 1 195 ? -40.116 -11.877 24.189 1.00 49.22 195 ALA A N 1
ATOM 1562 C CA . ALA A 1 195 ? -38.839 -11.662 23.524 1.00 49.22 195 ALA A CA 1
ATOM 1563 C C . ALA A 1 195 ? -38.375 -10.203 23.667 1.00 49.22 195 ALA A C 1
ATOM 1565 O O . ALA A 1 195 ? -38.964 -9.300 23.069 1.00 49.22 195 ALA A O 1
ATOM 1566 N N . ALA A 1 196 ? -37.284 -9.978 24.398 1.00 56.62 196 ALA A N 1
ATOM 1567 C CA . ALA A 1 196 ? -36.559 -8.711 24.383 1.00 56.62 196 ALA A CA 1
ATOM 1568 C C . ALA A 1 196 ? -35.987 -8.417 22.983 1.00 56.62 196 ALA A C 1
ATOM 1570 O O . ALA A 1 196 ? -35.357 -9.285 22.386 1.00 56.62 196 ALA A O 1
ATOM 1571 N N . THR A 1 197 ? -36.195 -7.209 22.443 1.00 54.62 197 THR A N 1
ATOM 1572 C CA . THR A 1 197 ? -35.777 -6.821 21.079 1.00 54.62 197 THR A CA 1
ATOM 1573 C C . THR A 1 197 ? -34.433 -6.087 21.060 1.00 54.62 197 THR A C 1
ATOM 1575 O O . THR A 1 197 ? -34.397 -4.872 21.257 1.00 54.62 197 THR A O 1
ATOM 1578 N N . CYS A 1 198 ? -33.342 -6.799 20.767 1.00 48.03 198 CYS A N 1
ATOM 1579 C CA . CYS A 1 198 ? -31.976 -6.288 20.959 1.00 48.03 198 CYS A CA 1
ATOM 1580 C C . CYS A 1 198 ? -30.960 -6.774 19.900 1.00 48.03 198 CYS A C 1
ATOM 1582 O O . CYS A 1 198 ? -29.848 -7.188 20.200 1.00 48.03 198 CYS A O 1
ATOM 1584 N N . ALA A 1 199 ? -31.353 -6.817 18.626 1.00 42.53 199 ALA A N 1
ATOM 1585 C CA . ALA A 1 199 ? -30.725 -7.775 17.715 1.00 42.53 199 ALA A CA 1
ATOM 1586 C C . ALA A 1 199 ? -29.258 -7.551 17.304 1.00 42.53 199 ALA A C 1
ATOM 1588 O O . ALA A 1 199 ? -28.725 -8.403 16.598 1.00 42.53 199 ALA A O 1
ATOM 1589 N N . ASN A 1 200 ? -28.640 -6.404 17.613 1.00 57.12 200 ASN A N 1
ATOM 1590 C CA . ASN A 1 200 ? -27.467 -5.955 16.859 1.00 57.12 200 ASN A CA 1
ATOM 1591 C C . ASN A 1 200 ? -26.591 -4.864 17.518 1.00 57.12 200 ASN A C 1
ATOM 1593 O O . ASN A 1 200 ? -25.863 -4.237 16.757 1.00 57.12 200 ASN A O 1
ATOM 1597 N N . CYS A 1 201 ? -26.619 -4.540 18.823 1.00 65.75 201 CYS A N 1
ATOM 1598 C CA . CYS A 1 201 ? -25.928 -3.313 19.288 1.00 65.75 201 CYS A CA 1
ATOM 1599 C C . CYS A 1 201 ? -24.444 -3.226 18.890 1.00 65.75 201 CYS A C 1
ATOM 1601 O O . CYS A 1 201 ? -24.078 -2.259 18.224 1.00 65.75 201 CYS A O 1
ATOM 1603 N N . GLN A 1 202 ? -23.610 -4.238 19.164 1.00 68.62 202 GLN A N 1
ATOM 1604 C CA . GLN A 1 202 ? -22.196 -4.203 18.755 1.00 68.62 202 GLN A CA 1
ATOM 1605 C C . GLN A 1 202 ? -22.029 -4.091 17.230 1.00 68.62 202 GLN A C 1
ATOM 1607 O O . GLN A 1 202 ? -21.288 -3.234 16.745 1.00 68.62 202 GLN A O 1
ATOM 1612 N N . TYR A 1 203 ? -22.772 -4.884 16.452 1.00 68.31 203 TYR A N 1
ATOM 1613 C CA . TYR A 1 203 ? -22.754 -4.809 14.986 1.00 68.31 203 TYR A CA 1
ATOM 1614 C C . TYR A 1 203 ? -23.277 -3.464 14.447 1.00 68.31 203 TYR A C 1
ATOM 1616 O O . TYR A 1 203 ? -22.799 -2.970 13.427 1.00 68.31 203 TYR A O 1
ATOM 1624 N N . ALA A 1 204 ? -24.234 -2.829 15.122 1.00 74.81 204 ALA A N 1
ATOM 1625 C CA . ALA A 1 204 ? -24.778 -1.522 14.772 1.00 74.81 204 ALA A CA 1
ATOM 1626 C C . ALA A 1 204 ? -23.790 -0.393 15.078 1.00 74.81 204 ALA A C 1
ATOM 1628 O O . ALA A 1 204 ? -23.716 0.554 14.298 1.00 74.81 204 ALA A O 1
ATOM 1629 N N . SER A 1 205 ? -23.005 -0.517 16.145 1.00 80.88 205 SER A N 1
ATOM 1630 C CA . SER A 1 205 ? -21.904 0.386 16.497 1.00 80.88 205 SER A CA 1
ATOM 1631 C C . SER A 1 205 ? -20.731 0.243 15.530 1.00 80.88 205 SER A C 1
ATOM 1633 O O . SER A 1 205 ? -20.236 1.243 15.016 1.00 80.88 205 SER A O 1
ATOM 1635 N N . ILE A 1 206 ? -20.360 -0.996 15.184 1.00 80.19 206 ILE A N 1
ATOM 1636 C CA . ILE A 1 206 ? -19.379 -1.325 14.137 1.00 80.19 206 ILE A CA 1
ATOM 1637 C C . ILE A 1 206 ? -19.819 -0.744 12.788 1.00 80.19 206 ILE A C 1
ATOM 1639 O O . ILE A 1 206 ? -19.055 -0.032 12.140 1.00 80.19 206 ILE A O 1
ATOM 1643 N N . ARG A 1 207 ? -21.066 -1.005 12.375 1.00 81.88 207 ARG A N 1
ATOM 1644 C CA . ARG A 1 207 ? -21.644 -0.513 11.117 1.00 81.88 207 ARG A CA 1
ATOM 1645 C C . ARG A 1 207 ? -21.730 1.009 11.094 1.00 81.88 207 ARG A C 1
ATOM 1647 O O . ARG A 1 207 ? -21.417 1.592 10.060 1.00 81.88 207 ARG A O 1
ATOM 1654 N N . LEU A 1 208 ? -22.135 1.647 12.195 1.00 87.88 208 LEU A N 1
ATOM 1655 C CA . LEU A 1 208 ? -22.172 3.105 12.318 1.00 87.88 208 LEU A CA 1
ATOM 1656 C C . LEU A 1 208 ? -20.760 3.677 12.174 1.00 87.88 208 LEU A C 1
ATOM 1658 O O . LEU A 1 208 ? -20.527 4.442 11.247 1.00 87.88 208 LEU A O 1
ATOM 1662 N N . ALA A 1 209 ? -19.808 3.249 13.006 1.00 86.81 209 ALA A N 1
ATOM 1663 C CA . ALA A 1 209 ? -18.443 3.767 12.981 1.00 86.81 209 ALA A CA 1
ATOM 1664 C C . ALA A 1 209 ? -17.756 3.547 11.626 1.00 86.81 209 ALA A C 1
ATOM 1666 O O . ALA A 1 209 ? -17.269 4.502 11.023 1.00 86.81 209 ALA A O 1
ATOM 1667 N N . ARG A 1 210 ? -17.787 2.318 11.089 1.00 89.31 210 ARG A N 1
ATOM 1668 C CA . ARG A 1 210 ? -17.198 2.000 9.779 1.00 89.31 210 ARG A CA 1
ATOM 1669 C C . ARG A 1 210 ? -17.849 2.797 8.648 1.00 89.31 210 ARG A C 1
ATOM 1671 O O . ARG A 1 210 ? -17.144 3.222 7.739 1.00 89.31 210 ARG A O 1
ATOM 1678 N N . THR A 1 211 ? -19.166 3.007 8.689 1.00 90.06 211 THR A N 1
ATOM 1679 C CA . THR A 1 211 ? -19.870 3.786 7.658 1.00 90.06 211 THR A CA 1
ATOM 1680 C C . THR A 1 211 ? -19.541 5.273 7.772 1.00 90.06 211 THR A C 1
ATOM 1682 O O . THR A 1 211 ? -19.118 5.851 6.780 1.00 90.06 211 THR A O 1
ATOM 1685 N N . GLU A 1 212 ? -19.637 5.880 8.958 1.00 93.69 212 GLU A N 1
ATOM 1686 C CA . GLU A 1 212 ? -19.304 7.297 9.186 1.00 93.69 212 GLU A CA 1
ATOM 1687 C C . GLU A 1 212 ? -17.863 7.632 8.762 1.00 93.69 212 GLU A C 1
ATOM 1689 O O . GLU A 1 212 ? -17.640 8.593 8.025 1.00 93.69 212 GLU A O 1
ATOM 1694 N N . ILE A 1 213 ? -16.891 6.802 9.158 1.00 96.19 213 ILE A N 1
ATOM 1695 C CA . ILE A 1 213 ? -15.466 6.992 8.845 1.00 96.19 213 ILE A CA 1
ATOM 1696 C C . ILE A 1 213 ? -15.194 6.831 7.335 1.00 96.19 213 ILE A C 1
ATOM 1698 O O . ILE A 1 213 ? -14.527 7.671 6.734 1.00 96.19 213 ILE A O 1
ATOM 1702 N N . ASN A 1 214 ? -15.766 5.810 6.687 1.00 95.06 214 ASN A N 1
ATOM 1703 C CA . ASN A 1 214 ? -15.641 5.597 5.236 1.00 95.06 214 ASN A CA 1
ATOM 1704 C C . ASN A 1 214 ? -16.311 6.724 4.420 1.00 95.06 214 ASN A C 1
ATOM 1706 O O . ASN A 1 214 ? -15.779 7.191 3.413 1.00 95.06 214 ASN A O 1
ATOM 1710 N N . MET A 1 215 ? -17.470 7.210 4.879 1.00 95.31 215 MET A N 1
ATOM 1711 C CA . MET A 1 215 ? -18.157 8.349 4.267 1.00 95.31 215 MET A CA 1
ATOM 1712 C C . MET A 1 215 ? -17.334 9.643 4.371 1.00 95.31 215 MET A C 1
ATOM 1714 O O . MET A 1 215 ? -17.385 10.442 3.438 1.00 95.31 215 MET A O 1
ATOM 1718 N N . ALA A 1 216 ? -16.560 9.850 5.445 1.00 96.62 216 ALA A N 1
ATOM 1719 C CA . ALA A 1 216 ? -15.680 11.015 5.573 1.00 96.62 216 ALA A CA 1
ATOM 1720 C C . ALA A 1 216 ? -14.557 11.017 4.523 1.00 96.62 216 ALA A C 1
ATOM 1722 O O . ALA A 1 216 ? -14.367 12.041 3.868 1.00 96.62 216 ALA A O 1
ATOM 1723 N N . TYR A 1 217 ? -13.891 9.875 4.296 1.00 97.31 217 TYR A N 1
ATOM 1724 C CA . TYR A 1 217 ? -12.892 9.724 3.224 1.00 97.31 217 TYR A CA 1
ATOM 1725 C C . TYR A 1 217 ? -13.487 10.106 1.860 1.00 97.31 217 TYR A C 1
ATOM 1727 O O . TYR A 1 217 ? -13.029 11.036 1.202 1.00 97.31 217 TYR A O 1
ATOM 1735 N N . ARG A 1 218 ? -14.594 9.452 1.479 1.00 96.12 218 ARG A N 1
ATOM 1736 C CA . ARG A 1 218 ? -15.302 9.701 0.209 1.00 96.12 218 ARG A CA 1
ATOM 1737 C C . ARG A 1 218 ? -15.772 11.145 0.060 1.00 96.12 218 ARG A C 1
ATOM 1739 O O . ARG A 1 218 ? -15.763 11.696 -1.042 1.00 96.12 218 ARG A O 1
ATOM 1746 N N . LYS A 1 219 ? -16.203 11.773 1.160 1.00 95.94 219 LYS A N 1
ATOM 1747 C CA . LYS A 1 219 ? -16.659 13.164 1.142 1.00 95.94 219 LYS A CA 1
ATOM 1748 C C . LYS A 1 219 ? -15.496 14.134 0.955 1.00 95.94 219 LYS A C 1
ATOM 1750 O O . LYS A 1 219 ? -15.666 15.092 0.201 1.00 95.94 219 LYS A O 1
ATOM 1755 N N . ALA A 1 220 ? -14.348 13.893 1.584 1.00 95.69 220 ALA A N 1
ATOM 1756 C CA . ALA A 1 220 ? -13.131 14.669 1.365 1.00 95.69 220 ALA A CA 1
ATOM 1757 C C . ALA A 1 220 ? -12.689 14.579 -0.106 1.00 95.69 220 ALA A C 1
ATOM 1759 O O . ALA A 1 220 ? -12.570 15.607 -0.772 1.00 95.69 220 ALA A O 1
ATOM 1760 N N . GLU A 1 221 ? -12.575 13.357 -0.633 1.00 95.88 221 GLU A N 1
ATOM 1761 C CA . GLU A 1 221 ? -12.241 13.051 -2.029 1.00 95.88 221 GLU A CA 1
ATOM 1762 C C . GLU A 1 221 ? -13.129 13.819 -3.018 1.00 95.88 221 GLU A C 1
ATOM 1764 O O . GLU A 1 221 ? -12.634 14.615 -3.813 1.00 95.88 221 GLU A O 1
ATOM 1769 N N . GLN A 1 222 ? -14.454 13.685 -2.909 1.00 94.81 222 GLN A N 1
ATOM 1770 C CA . GLN A 1 222 ? -15.381 14.380 -3.810 1.00 94.81 222 GLN A CA 1
ATOM 1771 C C . GLN A 1 222 ? -15.399 15.898 -3.627 1.00 94.81 222 GLN A C 1
ATOM 1773 O O . GLN A 1 222 ? -15.660 16.615 -4.594 1.00 94.81 222 GLN A O 1
ATOM 1778 N N . THR A 1 223 ? -15.121 16.406 -2.421 1.00 94.62 223 THR A N 1
ATOM 1779 C CA . THR A 1 223 ? -15.013 17.855 -2.169 1.00 94.62 223 THR A CA 1
ATOM 1780 C C . THR A 1 223 ? -13.787 18.434 -2.875 1.00 94.62 223 THR A C 1
ATOM 1782 O O . THR A 1 223 ? -13.892 19.479 -3.516 1.00 94.62 223 THR A O 1
ATOM 1785 N N . ARG A 1 224 ? -12.655 17.719 -2.854 1.00 94.62 224 ARG A N 1
ATOM 1786 C CA . ARG A 1 224 ? -11.458 18.061 -3.637 1.00 94.62 224 ARG A CA 1
ATOM 1787 C C . ARG A 1 224 ? -11.718 17.939 -5.139 1.00 94.62 224 ARG A C 1
ATOM 1789 O O . ARG A 1 224 ? -11.382 18.847 -5.890 1.00 94.62 224 ARG A O 1
ATOM 1796 N N . TRP A 1 225 ? -12.409 16.891 -5.588 1.00 94.69 225 TRP A N 1
ATOM 1797 C CA . TRP A 1 225 ? -12.746 16.737 -7.008 1.00 94.69 225 TRP A CA 1
ATOM 1798 C C . TRP A 1 225 ? -13.694 17.822 -7.527 1.00 94.69 225 TRP A C 1
ATOM 1800 O O . TRP A 1 225 ? -13.519 18.243 -8.668 1.00 94.69 225 TRP A O 1
ATOM 1810 N N . GLN A 1 226 ? -14.624 18.351 -6.711 1.00 92.38 226 GLN A N 1
ATOM 1811 C CA . GLN A 1 226 ? -15.394 19.557 -7.077 1.00 92.38 226 GLN A CA 1
ATOM 1812 C C . GLN A 1 226 ? -14.465 20.713 -7.456 1.00 92.38 226 GLN A C 1
ATOM 1814 O O . GLN A 1 226 ? -14.693 21.382 -8.463 1.00 92.38 226 GLN A O 1
ATOM 1819 N N . GLN A 1 227 ? -13.406 20.905 -6.671 1.00 92.56 227 GLN A N 1
ATOM 1820 C CA . GLN A 1 227 ? -12.444 21.991 -6.821 1.00 92.56 227 GLN A CA 1
ATOM 1821 C C . GLN A 1 227 ? -11.483 21.788 -7.997 1.00 92.56 227 GLN A C 1
ATOM 1823 O O . GLN A 1 227 ? -10.976 22.779 -8.498 1.00 92.56 227 GLN A O 1
ATOM 1828 N N . PHE A 1 228 ? -11.243 20.554 -8.451 1.00 93.19 228 PHE A N 1
ATOM 1829 C CA . PHE A 1 228 ? -10.334 20.245 -9.560 1.00 93.19 228 PHE A CA 1
ATOM 1830 C C . PHE A 1 228 ? -10.999 20.439 -10.927 1.00 93.19 228 PHE A C 1
ATOM 1832 O O . PHE A 1 228 ? -11.773 19.589 -11.372 1.00 93.19 228 PHE A O 1
ATOM 1839 N N . ASP A 1 229 ? -10.682 21.534 -11.621 1.00 90.50 229 ASP A N 1
ATOM 1840 C CA . ASP A 1 229 ? -11.282 21.867 -12.926 1.00 90.50 229 ASP A CA 1
ATOM 1841 C C . ASP A 1 229 ? -10.947 20.830 -14.021 1.00 90.50 229 ASP A C 1
ATOM 1843 O O . ASP A 1 229 ? -11.720 20.641 -14.955 1.00 90.50 229 ASP A O 1
ATOM 1847 N N . PHE A 1 230 ? -9.829 20.109 -13.868 1.00 91.81 230 PHE A N 1
ATOM 1848 C CA . PHE A 1 230 ? -9.350 19.065 -14.784 1.00 91.81 230 PHE A CA 1
ATOM 1849 C C . PHE A 1 230 ? -10.054 17.701 -14.646 1.00 91.81 230 PHE A C 1
ATOM 1851 O O . PHE A 1 230 ? -9.705 16.764 -15.366 1.00 91.81 230 PHE A O 1
ATOM 1858 N N . ILE A 1 231 ? -11.003 17.545 -13.715 1.00 94.88 231 ILE A N 1
ATOM 1859 C CA . ILE A 1 231 ? -11.802 16.317 -13.570 1.00 94.88 231 ILE A CA 1
ATOM 1860 C C . ILE A 1 231 ? -13.135 16.479 -14.301 1.00 94.88 231 ILE A C 1
ATOM 1862 O O . ILE A 1 231 ? -13.897 17.400 -14.018 1.00 94.88 231 ILE A O 1
ATOM 1866 N N . LEU A 1 232 ? -13.431 15.532 -15.193 1.00 94.56 232 LEU A N 1
ATOM 1867 C CA . LEU A 1 232 ? -14.663 15.452 -15.984 1.00 94.56 232 LEU A CA 1
ATOM 1868 C C . LEU A 1 232 ? -15.804 14.742 -15.240 1.00 94.56 232 LEU A C 1
ATOM 1870 O O . LEU A 1 232 ? -16.977 15.030 -15.462 1.00 94.56 232 LEU A O 1
ATOM 1874 N N . GLY A 1 233 ? -15.454 13.791 -14.372 1.00 95.31 233 GLY A N 1
ATOM 1875 C CA . GLY A 1 233 ? -16.365 12.892 -13.663 1.00 95.31 233 GLY A CA 1
ATOM 1876 C C . GLY A 1 233 ? -15.588 11.799 -12.938 1.00 95.31 233 GLY A C 1
ATOM 1877 O O . GLY A 1 233 ? -14.375 11.921 -12.756 1.00 95.31 233 GLY A O 1
ATOM 1878 N N . TYR A 1 234 ? -16.254 10.723 -12.529 1.00 97.00 234 TYR A N 1
ATOM 1879 C CA . TYR A 1 234 ? -15.571 9.570 -11.939 1.00 97.00 234 TYR A CA 1
ATOM 1880 C C . TYR A 1 234 ? -16.286 8.248 -12.213 1.00 97.00 234 TYR A C 1
ATOM 1882 O O . TYR A 1 234 ? -17.499 8.191 -12.389 1.00 97.00 234 TYR A O 1
ATOM 1890 N N . GLU A 1 235 ? -15.517 7.166 -12.235 1.00 97.06 235 GLU A N 1
ATOM 1891 C CA . GLU A 1 235 ? -16.003 5.806 -12.439 1.00 97.06 235 GLU A CA 1
ATOM 1892 C C . GLU A 1 235 ? -16.106 5.074 -11.092 1.00 97.06 235 GLU A C 1
ATOM 1894 O O . GLU A 1 235 ? -15.117 4.974 -10.364 1.00 97.06 235 GLU A O 1
ATOM 1899 N N . ILE A 1 236 ? -17.292 4.564 -10.751 1.00 96.94 236 ILE A N 1
ATOM 1900 C CA . ILE A 1 236 ? -17.542 3.743 -9.558 1.00 96.94 236 ILE A CA 1
ATOM 1901 C C . ILE A 1 236 ? -17.251 2.277 -9.902 1.00 96.94 236 ILE A C 1
ATOM 1903 O O . ILE A 1 236 ? -17.858 1.718 -10.818 1.00 96.94 236 ILE A O 1
ATOM 1907 N N . LYS A 1 237 ? -16.339 1.649 -9.146 1.00 94.75 237 LYS A N 1
ATOM 1908 C CA . LYS A 1 237 ? -15.851 0.276 -9.359 1.00 94.75 237 LYS A CA 1
ATOM 1909 C C . LYS A 1 237 ? -16.049 -0.623 -8.143 1.00 94.75 237 LYS A C 1
ATOM 1911 O O . LYS A 1 237 ? -15.894 -0.204 -6.993 1.00 94.75 237 LYS A O 1
ATOM 1916 N N . LEU A 1 238 ? -16.325 -1.897 -8.419 1.00 90.62 238 LEU A N 1
ATOM 1917 C CA . LEU A 1 238 ? -16.444 -2.947 -7.413 1.00 90.62 238 LEU A CA 1
ATOM 1918 C C . LEU A 1 238 ? -15.062 -3.349 -6.880 1.00 90.62 238 LEU A C 1
ATOM 1920 O O . LEU A 1 238 ? -14.125 -3.572 -7.649 1.00 90.62 238 LEU A O 1
ATOM 1924 N N . SER A 1 239 ? -14.921 -3.478 -5.560 1.00 84.75 239 SER A N 1
ATOM 1925 C CA . SER A 1 239 ? -13.706 -4.054 -4.971 1.00 84.75 239 SER A CA 1
ATOM 1926 C C . SER A 1 239 ? -13.688 -5.575 -5.143 1.00 84.75 239 SER A C 1
ATOM 1928 O O . SER A 1 239 ? -14.713 -6.227 -4.971 1.00 84.75 239 SER A O 1
ATOM 1930 N N . LYS A 1 240 ? -12.499 -6.164 -5.351 1.00 79.12 240 LYS A N 1
ATOM 1931 C CA . LYS A 1 240 ? -12.295 -7.631 -5.343 1.00 79.12 240 LYS A CA 1
ATOM 1932 C C . LYS A 1 240 ? -12.661 -8.302 -4.002 1.00 79.12 240 LYS A C 1
ATOM 1934 O O . LYS A 1 240 ? -12.638 -9.521 -3.919 1.00 79.12 240 LYS A O 1
ATOM 1939 N N . ARG A 1 241 ? -12.940 -7.520 -2.949 1.00 70.38 241 ARG A N 1
ATOM 1940 C CA . ARG A 1 241 ? -13.365 -7.986 -1.615 1.00 70.38 241 ARG A CA 1
ATOM 1941 C C . ARG A 1 241 ? -14.881 -7.914 -1.392 1.00 70.38 241 ARG A C 1
ATOM 1943 O O . ARG A 1 241 ? -15.333 -8.106 -0.265 1.00 70.38 241 ARG A O 1
ATOM 1950 N N . HIS A 1 242 ? -15.658 -7.579 -2.421 1.00 76.00 242 HIS A N 1
ATOM 1951 C CA . HIS A 1 242 ? -17.116 -7.592 -2.344 1.00 76.00 242 HIS A CA 1
ATOM 1952 C C . HIS A 1 242 ? -17.611 -9.042 -2.132 1.00 76.00 242 HIS A C 1
ATOM 1954 O O . HIS A 1 242 ? -17.164 -9.930 -2.857 1.00 76.00 242 HIS A O 1
ATOM 1960 N N . PRO A 1 243 ? -18.413 -9.323 -1.084 1.00 70.06 243 PRO A N 1
ATOM 1961 C CA . PRO A 1 243 ? -18.583 -10.692 -0.586 1.00 70.06 243 PRO A CA 1
ATOM 1962 C C . PRO A 1 243 ? -19.683 -11.500 -1.289 1.00 70.06 243 PRO A C 1
ATOM 1964 O O . PRO A 1 243 ? -19.635 -12.727 -1.259 1.00 70.06 243 PRO A O 1
ATOM 1967 N N . ALA A 1 244 ? -20.692 -10.837 -1.856 1.00 74.44 244 ALA A N 1
ATOM 1968 C CA . ALA A 1 244 ? -21.831 -11.450 -2.536 1.00 74.44 244 ALA A CA 1
ATOM 1969 C C . ALA A 1 244 ? -22.569 -10.372 -3.351 1.00 74.44 244 ALA A C 1
ATOM 1971 O O . ALA A 1 244 ? -22.736 -9.282 -2.802 1.00 74.44 244 ALA A O 1
ATOM 1972 N N . PRO A 1 245 ? -23.043 -10.658 -4.582 1.00 79.75 245 PRO A N 1
ATOM 1973 C CA . PRO A 1 245 ? -23.683 -9.669 -5.454 1.00 79.75 245 PRO A CA 1
ATOM 1974 C C . PRO A 1 245 ? -24.800 -8.868 -4.772 1.00 79.75 245 PRO A C 1
ATOM 1976 O O . PRO A 1 245 ? -25.698 -9.441 -4.149 1.00 79.75 245 PRO A O 1
ATOM 1979 N N . ASP A 1 246 ? -24.748 -7.542 -4.902 1.00 83.81 246 ASP A N 1
ATOM 1980 C CA . ASP A 1 246 ? -25.730 -6.612 -4.346 1.00 83.81 246 ASP A CA 1
ATOM 1981 C C . ASP A 1 246 ? -25.918 -5.366 -5.237 1.00 83.81 246 ASP A C 1
ATOM 1983 O O . ASP A 1 246 ? -25.538 -5.330 -6.405 1.00 83.81 246 ASP A O 1
ATOM 1987 N N . ILE A 1 247 ? -26.544 -4.318 -4.694 1.00 86.06 247 ILE A N 1
ATOM 1988 C CA . ILE A 1 247 ? -26.787 -3.050 -5.400 1.00 86.06 247 ILE A CA 1
ATOM 1989 C C . ILE A 1 247 ? -25.499 -2.372 -5.918 1.00 86.06 247 ILE A C 1
ATOM 1991 O O . ILE A 1 247 ? -25.570 -1.495 -6.777 1.00 86.06 247 ILE A O 1
ATOM 1995 N N . CYS A 1 248 ? -24.319 -2.741 -5.408 1.00 89.25 248 CYS A N 1
ATOM 1996 C CA . CYS A 1 248 ? -23.051 -2.268 -5.948 1.00 89.25 248 CYS A CA 1
ATOM 1997 C C . CYS A 1 248 ? -22.837 -2.708 -7.391 1.00 89.25 248 CYS A C 1
ATOM 1999 O O . CYS A 1 248 ? -22.406 -1.881 -8.189 1.00 89.25 248 CYS A O 1
ATOM 2001 N N . ASP A 1 249 ? -23.135 -3.969 -7.702 1.00 89.94 249 ASP A N 1
ATOM 2002 C CA . ASP A 1 249 ? -22.998 -4.565 -9.029 1.00 89.94 249 ASP A CA 1
ATOM 2003 C C . ASP A 1 249 ? -23.965 -3.903 -10.020 1.00 89.94 249 ASP A C 1
ATOM 2005 O O . ASP A 1 249 ? -23.562 -3.476 -11.104 1.00 89.94 249 ASP A O 1
ATOM 2009 N N . ASP A 1 250 ? -25.221 -3.715 -9.596 1.00 88.44 250 ASP A N 1
ATOM 2010 C CA . ASP A 1 250 ? -26.275 -3.054 -10.376 1.00 88.44 250 ASP A CA 1
ATOM 2011 C C . ASP A 1 250 ? -25.915 -1.615 -10.782 1.00 88.44 250 ASP A C 1
ATOM 2013 O O . ASP A 1 250 ? -26.386 -1.133 -11.814 1.00 88.44 250 ASP A O 1
ATOM 2017 N N . LEU A 1 251 ? -25.126 -0.903 -9.966 1.00 93.06 251 LEU A N 1
ATOM 2018 C CA . LEU A 1 251 ? -24.884 0.545 -10.066 1.00 93.06 251 LEU A CA 1
ATOM 2019 C C . LEU A 1 251 ? -23.426 0.920 -10.403 1.00 93.06 251 LEU A C 1
ATOM 2021 O O . LEU A 1 251 ? -22.997 2.047 -10.156 1.00 93.06 251 LEU A O 1
ATOM 2025 N N . LEU A 1 252 ? -22.636 0.008 -10.973 1.00 92.56 252 LEU A N 1
ATOM 2026 C CA . LEU A 1 252 ? -21.297 0.340 -11.484 1.00 92.56 252 LEU A CA 1
ATOM 2027 C C . LEU A 1 252 ? -21.358 1.282 -12.697 1.00 92.56 252 LEU A C 1
ATOM 2029 O O . LEU A 1 252 ? -22.309 1.244 -13.475 1.00 92.56 252 LEU A O 1
ATOM 2033 N N . GLY A 1 253 ? -20.320 2.094 -12.908 1.00 93.69 253 GLY A N 1
ATOM 2034 C CA . GLY A 1 253 ? -20.186 2.890 -14.132 1.00 93.69 253 GLY A CA 1
ATOM 2035 C C . GLY A 1 253 ? -19.682 4.310 -13.913 1.00 93.69 253 GLY A C 1
ATOM 2036 O O . GLY A 1 253 ? -19.147 4.648 -12.860 1.00 93.69 253 GLY A O 1
ATOM 2037 N N . ILE A 1 254 ? -19.836 5.138 -14.945 1.00 96.06 254 ILE A N 1
ATOM 2038 C CA . ILE A 1 254 ? -19.314 6.506 -15.006 1.00 96.06 254 ILE A CA 1
ATOM 2039 C C . ILE A 1 254 ? -20.389 7.499 -14.554 1.00 96.06 254 ILE A C 1
ATOM 2041 O O . ILE A 1 254 ? -21.490 7.513 -15.100 1.00 96.06 254 ILE A O 1
ATOM 2045 N N . TYR A 1 255 ? -20.049 8.338 -13.577 1.00 96.38 255 TYR A N 1
ATOM 2046 C CA . TYR A 1 255 ? -20.932 9.322 -12.958 1.00 96.38 255 TYR A CA 1
ATOM 2047 C C . TYR A 1 255 ? -20.405 10.755 -13.137 1.00 96.38 255 TYR A C 1
ATOM 2049 O O . TYR A 1 255 ? -19.187 10.970 -13.187 1.00 96.38 255 TYR A O 1
ATOM 2057 N N . PRO A 1 256 ? -21.308 11.753 -13.192 1.00 94.62 256 PRO A N 1
ATOM 2058 C CA . PRO A 1 256 ? -20.940 13.162 -13.181 1.00 94.62 256 PRO A CA 1
ATOM 2059 C C . PRO A 1 256 ? -20.100 13.537 -11.967 1.00 94.62 256 PRO A C 1
ATOM 2061 O O . PRO A 1 256 ? -20.316 13.028 -10.865 1.00 94.62 256 PRO A O 1
ATOM 2064 N N . LYS A 1 257 ? -19.180 14.488 -12.153 1.00 93.50 257 LYS A N 1
ATOM 2065 C CA . LYS A 1 257 ? -18.267 14.959 -11.099 1.00 93.50 257 LYS A CA 1
ATOM 2066 C C . LYS A 1 257 ? -19.006 15.400 -9.834 1.00 93.50 257 LYS A C 1
ATOM 2068 O O . LYS A 1 257 ? -18.514 15.193 -8.731 1.00 93.50 257 LYS A O 1
ATOM 2073 N N . ASP A 1 258 ? -20.181 15.996 -9.996 1.00 91.25 258 ASP A N 1
ATOM 2074 C CA . ASP A 1 258 ? -21.032 16.556 -8.947 1.00 91.25 258 ASP A CA 1
ATOM 2075 C C . ASP A 1 258 ? -22.134 15.589 -8.450 1.00 91.25 258 ASP A C 1
ATOM 2077 O O . ASP A 1 258 ? -23.058 16.011 -7.742 1.00 91.25 258 ASP A O 1
ATOM 2081 N N . PHE A 1 259 ? -22.061 14.303 -8.817 1.00 94.62 259 PHE A N 1
ATOM 2082 C CA . PHE A 1 259 ? -22.761 13.224 -8.122 1.00 94.62 259 PHE A CA 1
ATOM 2083 C C . PHE A 1 259 ? -22.083 12.993 -6.763 1.00 94.62 259 PHE A C 1
ATOM 2085 O O . PHE A 1 259 ? -20.856 13.001 -6.653 1.00 94.62 259 PHE A O 1
ATOM 2092 N N . VAL A 1 260 ? -22.868 12.780 -5.711 1.00 94.12 260 VAL A N 1
ATOM 2093 C CA . VAL A 1 260 ? -22.398 12.546 -4.341 1.00 94.12 260 VAL A CA 1
ATOM 2094 C C . VAL A 1 260 ? -22.462 11.049 -4.042 1.00 94.12 260 VAL A C 1
ATOM 2096 O O . VAL A 1 260 ? -23.536 10.501 -3.788 1.00 94.12 260 VAL A O 1
ATOM 2099 N N . PHE A 1 261 ? -21.312 10.376 -4.059 1.00 95.50 261 PHE A N 1
ATOM 2100 C CA . PHE A 1 261 ? -21.197 8.944 -3.792 1.00 95.50 261 PHE A CA 1
ATOM 2101 C C . PHE A 1 261 ? -20.488 8.678 -2.459 1.00 95.50 261 PHE A C 1
ATOM 2103 O O . PHE A 1 261 ? -19.274 8.512 -2.391 1.00 95.50 261 PHE A O 1
ATOM 2110 N N . LEU A 1 262 ? -21.250 8.586 -1.371 1.00 93.12 262 LEU A N 1
ATOM 2111 C CA . LEU A 1 262 ? -20.699 8.203 -0.061 1.00 93.12 262 LEU A CA 1
ATOM 2112 C C . LEU A 1 262 ? -20.731 6.673 0.173 1.00 93.12 262 LEU A C 1
ATOM 2114 O O . LEU A 1 262 ? -20.255 6.174 1.194 1.00 93.12 262 LEU A O 1
ATOM 2118 N N . GLY A 1 263 ? -21.232 5.919 -0.810 1.00 92.06 263 GLY A N 1
ATOM 2119 C CA . GLY A 1 263 ? -21.488 4.479 -0.768 1.00 92.06 263 GLY A CA 1
ATOM 2120 C C . GLY A 1 263 ? -22.947 4.161 -1.108 1.00 92.06 263 GLY A C 1
ATOM 2121 O O . GLY A 1 263 ? -23.847 4.930 -0.768 1.00 92.06 263 GLY A O 1
ATOM 2122 N N . TRP A 1 264 ? -23.194 3.018 -1.754 1.00 91.62 264 TRP A N 1
ATOM 2123 C CA . TRP A 1 264 ? -24.558 2.577 -2.084 1.00 91.62 264 TRP A CA 1
ATOM 2124 C C . TRP A 1 264 ? -25.345 2.116 -0.846 1.00 91.62 264 TRP A C 1
ATOM 2126 O O . TRP A 1 264 ? -26.557 2.310 -0.756 1.00 91.62 264 TRP A O 1
ATOM 2136 N N . HIS A 1 265 ? -24.645 1.549 0.138 1.00 86.44 265 HIS A N 1
ATOM 2137 C CA . HIS A 1 265 ? -25.198 0.999 1.375 1.00 86.44 265 HIS A CA 1
ATOM 2138 C C . HIS A 1 265 ? -24.177 1.106 2.533 1.00 86.44 265 HIS A C 1
ATOM 2140 O O . HIS A 1 265 ? -22.993 1.376 2.292 1.00 86.44 265 HIS A O 1
ATOM 2146 N N . PRO A 1 266 ? -24.584 0.892 3.802 1.00 83.62 266 PRO A N 1
ATOM 2147 C CA . PRO A 1 266 ? -23.651 0.805 4.927 1.00 83.62 266 PRO A CA 1
ATOM 2148 C C . PRO A 1 266 ? -22.575 -0.263 4.693 1.00 83.62 266 PRO A C 1
ATOM 2150 O O . PRO A 1 266 ? -22.860 -1.314 4.126 1.00 83.62 266 PRO A O 1
ATOM 2153 N N . ASN A 1 267 ? -21.345 -0.006 5.145 1.00 78.69 267 ASN A N 1
ATOM 2154 C CA . ASN A 1 267 ? -20.160 -0.848 4.905 1.00 78.69 267 ASN A CA 1
ATOM 2155 C C . ASN A 1 267 ? -19.748 -1.064 3.423 1.00 78.69 267 ASN A C 1
ATOM 2157 O O . ASN A 1 267 ? -18.838 -1.855 3.182 1.00 78.69 267 ASN A O 1
ATOM 2161 N N . CYS A 1 268 ? -20.342 -0.359 2.447 1.00 87.31 268 CYS A N 1
ATOM 2162 C CA . CYS A 1 268 ? -20.019 -0.484 1.015 1.00 87.31 268 CYS A CA 1
ATOM 2163 C C . CYS A 1 268 ? -18.510 -0.355 0.724 1.00 87.31 268 CYS A C 1
ATOM 2165 O O . CYS A 1 268 ? -17.882 0.640 1.104 1.00 87.31 268 CYS A O 1
ATOM 2167 N N . MET A 1 269 ? -17.949 -1.343 0.013 1.00 85.44 269 MET A N 1
ATOM 2168 C CA . MET A 1 269 ? -16.509 -1.474 -0.273 1.00 85.44 269 MET A CA 1
ATOM 2169 C C . MET A 1 269 ? -16.079 -0.970 -1.661 1.00 85.44 269 MET A C 1
ATOM 2171 O O . MET A 1 269 ? -14.900 -1.076 -1.992 1.00 85.44 269 MET A O 1
ATOM 2175 N N . CYS A 1 270 ? -16.995 -0.428 -2.473 1.00 92.38 270 CYS A N 1
ATOM 2176 C CA . CYS A 1 270 ? -16.656 0.143 -3.782 1.00 92.38 270 CYS A CA 1
ATOM 2177 C C . CYS A 1 270 ? -15.621 1.268 -3.679 1.00 92.38 270 CYS A C 1
ATOM 2179 O O . CYS A 1 270 ? -15.556 1.985 -2.675 1.00 92.38 270 CYS A O 1
ATOM 2181 N N . TYR A 1 271 ? -14.864 1.451 -4.753 1.00 94.44 271 TYR A N 1
ATOM 2182 C CA . TYR A 1 271 ? -13.920 2.550 -4.916 1.00 94.44 271 TYR A CA 1
ATOM 2183 C C . TYR A 1 271 ? -14.300 3.405 -6.122 1.00 94.44 271 TYR A C 1
ATOM 2185 O O . TYR A 1 271 ? -15.106 2.993 -6.958 1.00 94.44 271 TYR A O 1
ATOM 2193 N N . VAL A 1 272 ? -13.731 4.604 -6.200 1.00 95.94 272 VAL A N 1
ATOM 2194 C CA . VAL A 1 272 ? -13.911 5.516 -7.331 1.00 95.94 272 VAL A CA 1
ATOM 2195 C C . VAL A 1 272 ? -12.585 5.790 -8.024 1.00 95.94 272 VAL A C 1
ATOM 2197 O O . VAL A 1 272 ? -11.523 5.717 -7.410 1.00 95.94 272 VAL A O 1
ATOM 2200 N N . VAL A 1 273 ? -12.645 6.080 -9.320 1.00 96.12 273 VAL A N 1
ATOM 2201 C CA . VAL A 1 273 ? -11.493 6.488 -10.130 1.00 96.12 273 VAL A CA 1
ATOM 2202 C C . VAL A 1 273 ? -11.842 7.803 -10.830 1.00 96.12 273 VAL A C 1
ATOM 2204 O O . VAL A 1 273 ? -12.834 7.832 -11.560 1.00 96.12 273 VAL A O 1
ATOM 2207 N N . PRO A 1 274 ? -11.085 8.895 -10.624 1.00 96.50 274 PRO A N 1
ATOM 2208 C CA . PRO A 1 274 ? -11.363 10.170 -11.268 1.00 96.50 274 PRO A CA 1
ATOM 2209 C C . PRO A 1 274 ? -11.069 10.077 -12.763 1.00 96.50 274 PRO A C 1
ATOM 2211 O O . PRO A 1 274 ? -10.050 9.526 -13.179 1.00 96.50 274 PRO A O 1
ATOM 2214 N N . ILE A 1 275 ? -11.946 10.661 -13.570 1.00 96.12 275 ILE A N 1
ATOM 2215 C CA . ILE A 1 275 ? -11.757 10.784 -15.011 1.00 96.12 275 ILE A CA 1
ATOM 2216 C C . ILE A 1 275 ? -11.161 12.166 -15.252 1.00 96.12 275 ILE A C 1
ATOM 2218 O O . ILE A 1 275 ? -11.866 13.176 -15.234 1.00 96.12 275 ILE A O 1
ATOM 2222 N N . VAL A 1 276 ? -9.841 12.199 -15.405 1.00 94.50 276 VAL A N 1
ATOM 2223 C CA . VAL A 1 276 ? -9.085 13.409 -15.738 1.00 94.50 276 VAL A CA 1
ATOM 2224 C C . VAL A 1 276 ? -9.204 13.685 -17.239 1.00 94.50 276 VAL A C 1
ATOM 2226 O O . VAL A 1 276 ? -9.350 12.756 -18.038 1.00 94.50 276 VAL A O 1
ATOM 2229 N N . MET A 1 277 ? -9.161 14.966 -17.603 1.00 93.06 277 MET A N 1
ATOM 2230 C CA . MET A 1 277 ? -9.002 15.433 -18.982 1.00 93.06 277 MET A CA 1
ATOM 2231 C C . MET A 1 277 ? -7.791 14.792 -19.687 1.00 93.06 277 MET A C 1
ATOM 2233 O O . MET A 1 277 ? -6.890 14.228 -19.069 1.00 93.06 277 MET A O 1
ATOM 2237 N N . SER A 1 278 ? -7.790 14.881 -21.008 1.00 89.75 278 SER A N 1
ATOM 2238 C CA . SER A 1 278 ? -6.609 14.795 -21.861 1.00 89.75 278 SER A CA 1
ATOM 2239 C C . SER A 1 278 ? -6.045 16.181 -22.151 1.00 89.75 278 SER A C 1
ATOM 2241 O O . SER A 1 278 ? -6.731 17.178 -21.949 1.00 89.75 278 SER A O 1
ATOM 2243 N N . ASP A 1 279 ? -4.826 16.245 -22.678 1.00 84.25 279 ASP A N 1
ATOM 2244 C CA . ASP A 1 279 ? -4.165 17.506 -23.043 1.00 84.25 279 ASP A CA 1
ATOM 2245 C C . ASP A 1 279 ? -5.038 18.348 -24.005 1.00 84.25 279 ASP A C 1
ATOM 2247 O O . ASP A 1 279 ? -5.201 19.551 -23.812 1.00 84.25 279 ASP A O 1
ATOM 2251 N N . GLU A 1 280 ? -5.691 17.705 -24.983 1.00 84.56 280 GLU A N 1
ATOM 2252 C CA . GLU A 1 280 ? -6.634 18.344 -25.918 1.00 84.56 280 GLU A CA 1
ATOM 2253 C C . GLU A 1 280 ? -7.886 18.897 -25.222 1.00 84.56 280 GLU A C 1
ATOM 2255 O O . GLU A 1 280 ? -8.377 19.969 -25.572 1.00 84.56 280 GLU A O 1
ATOM 2260 N N . GLU A 1 281 ? -8.406 18.185 -24.219 1.00 90.31 281 GLU A N 1
ATOM 2261 C CA . GLU A 1 281 ? -9.539 18.647 -23.412 1.00 90.31 281 GLU A CA 1
ATOM 2262 C C . GLU A 1 281 ? -9.112 19.774 -22.456 1.00 90.31 281 GLU A C 1
ATOM 2264 O O . GLU A 1 281 ? -9.896 20.687 -22.212 1.00 90.31 281 GLU A O 1
ATOM 2269 N N . TYR A 1 282 ? -7.877 19.743 -21.943 1.00 87.75 282 TYR A N 1
ATOM 2270 C CA . TYR A 1 282 ? -7.358 20.700 -20.966 1.00 87.75 282 TYR A CA 1
ATOM 2271 C C . TYR A 1 282 ? -6.971 22.044 -21.597 1.00 87.75 282 TYR A C 1
ATOM 2273 O O . TYR A 1 282 ? -7.471 23.085 -21.166 1.00 87.75 282 TYR A O 1
ATOM 2281 N N . TYR A 1 283 ? -6.141 22.030 -22.645 1.00 83.31 283 TYR A N 1
ATOM 2282 C CA . TYR A 1 283 ? -5.756 23.229 -23.403 1.00 83.31 283 TYR A CA 1
ATOM 2283 C C . TYR A 1 283 ? -6.806 23.645 -24.448 1.00 83.31 283 TYR A C 1
ATOM 2285 O O . TYR A 1 283 ? -6.703 24.717 -25.049 1.00 83.31 283 TYR A O 1
ATOM 2293 N N . GLY A 1 284 ? -7.820 22.807 -24.677 1.00 83.69 284 GLY A N 1
ATOM 2294 C CA . GLY A 1 284 ? -8.915 23.077 -25.599 1.00 83.69 284 GLY A CA 1
ATOM 2295 C C . GLY A 1 284 ? -9.774 24.279 -25.202 1.00 83.69 284 GLY A C 1
ATOM 2296 O O . GLY A 1 284 ? -9.816 24.723 -24.055 1.00 83.69 284 GLY A O 1
ATOM 2297 N N . SER A 1 285 ? -10.519 24.803 -26.178 1.00 84.00 285 SER A N 1
ATOM 2298 C CA . SER A 1 285 ? -11.446 25.915 -25.940 1.00 84.00 285 SER A CA 1
ATOM 2299 C C . SER A 1 285 ? -12.531 25.558 -24.902 1.00 84.00 285 SER A C 1
ATOM 2301 O O . SER A 1 285 ? -12.875 24.380 -24.753 1.00 84.00 285 SER A O 1
ATOM 2303 N N . PRO A 1 286 ? -13.186 26.548 -24.261 1.00 83.94 286 PRO A N 1
ATOM 2304 C CA . PRO A 1 286 ? -14.261 26.293 -23.294 1.00 83.94 286 PRO A CA 1
ATOM 2305 C C . PRO A 1 286 ? -15.419 25.437 -23.833 1.00 83.94 286 PRO A C 1
ATOM 2307 O O . PRO A 1 286 ? -16.120 24.786 -23.061 1.00 83.94 286 PRO A O 1
ATOM 2310 N N . SER A 1 287 ? -15.627 25.410 -25.156 1.00 81.94 287 SER A N 1
ATOM 2311 C CA . SER A 1 287 ? -16.617 24.532 -25.793 1.00 81.94 287 SER A CA 1
ATOM 2312 C C . SER A 1 287 ? -16.199 23.055 -25.783 1.00 81.94 287 SER A C 1
ATOM 2314 O O . SER A 1 287 ? -17.029 22.201 -25.476 1.00 81.94 287 SER A O 1
ATOM 2316 N N . ILE A 1 288 ? -14.911 22.767 -26.013 1.00 81.62 288 ILE A N 1
ATOM 2317 C CA . ILE A 1 288 ? -14.324 21.421 -25.930 1.00 81.62 288 ILE A CA 1
ATOM 2318 C C . ILE A 1 288 ? -14.406 20.935 -24.481 1.00 81.62 288 ILE A C 1
ATOM 2320 O O . ILE A 1 288 ? -15.032 19.908 -24.222 1.00 81.62 288 ILE A O 1
ATOM 2324 N N . GLN A 1 289 ? -13.908 21.737 -23.531 1.00 84.44 289 GLN A N 1
ATOM 2325 C CA . GLN A 1 289 ? -13.999 21.461 -22.091 1.00 84.44 289 GLN A CA 1
ATOM 2326 C C . GLN A 1 289 ? -15.441 21.163 -21.651 1.00 84.44 289 GLN A C 1
ATOM 2328 O O . GLN A 1 289 ? -15.693 20.170 -20.971 1.00 84.44 289 GLN A O 1
ATOM 2333 N N . LYS A 1 290 ? -16.415 21.980 -22.080 1.00 85.19 290 LYS A N 1
ATOM 2334 C CA . LYS A 1 290 ? -17.837 21.771 -21.769 1.00 85.19 290 LYS A CA 1
ATOM 2335 C C . LYS A 1 290 ? -18.406 20.495 -22.401 1.00 85.19 290 LYS A C 1
ATOM 2337 O O . LYS A 1 290 ? -19.251 19.859 -21.780 1.00 85.19 290 LYS A O 1
ATOM 2342 N N . SER A 1 291 ? -17.970 20.126 -23.607 1.00 82.25 291 SER A N 1
ATOM 2343 C CA . SER A 1 291 ? -18.421 18.902 -24.288 1.00 82.25 291 SER A CA 1
ATOM 2344 C C . SER A 1 291 ? -17.858 17.618 -23.666 1.00 82.25 291 SER A C 1
ATOM 2346 O O . SER A 1 291 ? -18.549 16.604 -23.648 1.00 82.25 291 SER A O 1
ATOM 2348 N N . ALA A 1 292 ? -16.651 17.683 -23.096 1.00 87.25 292 ALA A N 1
ATOM 2349 C CA . ALA A 1 292 ? -15.998 16.575 -22.401 1.00 87.25 292 ALA A CA 1
ATOM 2350 C C . ALA A 1 292 ? -16.594 16.282 -21.008 1.00 87.25 292 ALA A C 1
ATOM 2352 O O . ALA A 1 292 ? -16.437 15.181 -20.477 1.00 87.25 292 ALA A O 1
ATOM 2353 N N . MET A 1 293 ? -17.269 17.258 -20.388 1.00 89.50 293 MET A N 1
ATOM 2354 C CA . MET A 1 293 ? -17.831 17.116 -19.040 1.00 89.50 293 MET A CA 1
ATOM 2355 C C . MET A 1 293 ? -18.921 16.044 -18.972 1.00 89.50 293 MET A C 1
ATOM 2357 O O . MET A 1 293 ? -19.945 16.102 -19.661 1.00 89.50 293 MET A O 1
ATOM 2361 N N . ILE A 1 294 ? -18.746 15.096 -18.049 1.00 90.94 294 ILE A N 1
ATOM 2362 C CA . ILE A 1 294 ? -19.720 14.037 -17.800 1.00 90.94 294 ILE A CA 1
ATOM 2363 C C . ILE A 1 294 ? -20.895 14.658 -17.044 1.00 90.94 294 ILE A C 1
ATOM 2365 O O . ILE A 1 294 ? -20.802 14.981 -15.863 1.00 90.94 294 ILE A O 1
ATOM 2369 N N . SER A 1 295 ? -22.010 14.833 -17.749 1.00 85.50 295 SER A N 1
ATOM 2370 C CA . SER A 1 295 ? -23.218 15.520 -17.264 1.00 85.50 295 SER A CA 1
ATOM 2371 C C . SER A 1 295 ? -24.409 14.589 -17.011 1.00 85.50 295 SER A C 1
ATOM 2373 O O . SER A 1 295 ? -25.441 15.028 -16.507 1.00 85.50 295 SER A O 1
ATOM 2375 N N . ARG A 1 296 ? -24.288 13.298 -17.350 1.00 81.25 296 ARG A N 1
ATOM 2376 C CA . ARG A 1 296 ? -25.354 12.293 -17.215 1.00 81.25 296 ARG A CA 1
ATOM 2377 C C . ARG A 1 296 ? -24.906 11.116 -16.356 1.00 81.25 296 ARG A C 1
ATOM 2379 O O . ARG A 1 296 ? -23.778 10.650 -16.471 1.00 81.25 296 ARG A O 1
ATOM 2386 N N . THR A 1 297 ? -25.818 10.624 -15.525 1.00 86.69 297 THR A N 1
ATOM 2387 C CA . THR A 1 297 ? -25.708 9.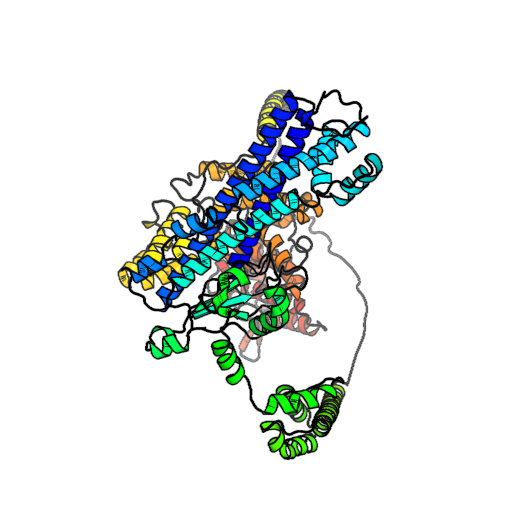349 -14.804 1.00 86.69 297 THR A CA 1
ATOM 2388 C C . THR A 1 297 ? -25.826 8.154 -15.758 1.00 86.69 297 THR A C 1
ATOM 2390 O O . THR A 1 297 ? -26.496 8.266 -16.792 1.00 86.69 297 THR A O 1
ATOM 2393 N N . PRO A 1 298 ? -25.217 6.998 -15.431 1.00 87.50 298 PRO A N 1
ATOM 2394 C CA . PRO A 1 298 ? -25.163 5.863 -16.343 1.00 87.50 298 PRO A CA 1
ATOM 2395 C C . PRO A 1 298 ? -26.530 5.169 -16.462 1.00 87.50 298 PRO A C 1
ATOM 2397 O O . PRO A 1 298 ? -27.404 5.293 -15.597 1.00 87.50 298 PRO A O 1
ATOM 2400 N N . LYS A 1 299 ? -26.737 4.445 -17.569 1.00 79.75 299 LYS A N 1
ATOM 2401 C CA . LYS A 1 299 ? -28.046 3.880 -17.944 1.00 79.75 299 LYS A CA 1
ATOM 2402 C C . LYS A 1 299 ? -28.639 2.976 -16.858 1.00 79.75 299 LYS A C 1
ATOM 2404 O O . LYS A 1 299 ? -29.814 3.113 -16.534 1.00 79.75 299 LYS A O 1
ATOM 2409 N N . ASN A 1 300 ? -27.826 2.105 -16.271 1.00 82.62 300 ASN A N 1
ATOM 2410 C CA . ASN A 1 300 ? -28.206 1.213 -15.176 1.00 82.62 300 ASN A CA 1
ATOM 2411 C C . ASN A 1 300 ? -28.713 1.965 -13.934 1.00 82.62 300 ASN A C 1
ATOM 2413 O O . ASN A 1 300 ? -29.728 1.567 -13.372 1.00 82.62 300 ASN A O 1
ATOM 2417 N N . PHE A 1 301 ? -28.102 3.092 -13.552 1.00 88.00 301 PHE A N 1
ATOM 2418 C CA . PHE A 1 301 ? -28.627 3.942 -12.476 1.00 88.00 301 PHE A CA 1
ATOM 2419 C C . PHE A 1 301 ? -30.007 4.511 -12.816 1.00 88.00 301 PHE A C 1
ATOM 2421 O O . PHE A 1 301 ? -30.928 4.443 -12.002 1.00 88.00 301 PHE A O 1
ATOM 2428 N N . ASN A 1 302 ? -30.168 5.034 -14.033 1.00 80.31 302 ASN A N 1
ATOM 2429 C CA . ASN A 1 302 ? -31.431 5.620 -14.488 1.00 80.31 302 ASN A CA 1
ATOM 2430 C C . ASN A 1 302 ? -32.545 4.558 -14.567 1.00 80.31 302 ASN A C 1
ATOM 2432 O O . ASN A 1 302 ? -33.685 4.813 -14.172 1.00 80.31 302 ASN A O 1
ATOM 2436 N N . ASP A 1 303 ? -32.207 3.349 -15.019 1.00 75.56 303 ASP A N 1
ATOM 2437 C CA . ASP A 1 303 ? -33.103 2.195 -15.066 1.00 75.56 303 ASP A CA 1
ATOM 2438 C C . ASP A 1 303 ? -33.461 1.702 -13.657 1.00 75.56 303 ASP A C 1
ATOM 2440 O O . ASP A 1 303 ? -34.641 1.513 -13.362 1.00 75.56 303 ASP A O 1
ATOM 2444 N N . TRP A 1 304 ? -32.484 1.581 -12.752 1.00 84.31 304 TRP A N 1
ATOM 2445 C CA . TRP A 1 304 ? -32.710 1.207 -11.354 1.00 84.31 304 TRP A CA 1
ATOM 2446 C C . TRP A 1 304 ? -33.637 2.207 -10.654 1.00 84.31 304 TRP A C 1
ATOM 2448 O O . TRP A 1 304 ? -34.609 1.805 -10.013 1.00 84.31 304 TRP A O 1
ATOM 2458 N N . VAL A 1 305 ? -33.404 3.512 -10.833 1.00 77.56 305 VAL A N 1
ATOM 2459 C CA . VAL A 1 305 ? -34.275 4.587 -10.331 1.00 77.56 305 VAL A CA 1
ATOM 2460 C C . VAL A 1 305 ? -35.690 4.463 -10.896 1.00 77.56 305 VAL A C 1
ATOM 2462 O O . VAL A 1 305 ? -36.661 4.561 -10.143 1.00 77.56 305 VAL A O 1
ATOM 2465 N N . ARG A 1 306 ? -35.831 4.225 -12.208 1.00 70.25 306 ARG A N 1
ATOM 2466 C CA . ARG A 1 306 ? -37.137 4.074 -12.868 1.00 70.25 306 ARG A CA 1
ATOM 2467 C C . ARG A 1 306 ? -37.901 2.870 -12.314 1.00 70.25 306 ARG A C 1
ATOM 2469 O O . ARG A 1 306 ? -39.063 3.016 -11.938 1.00 70.25 306 ARG A O 1
ATOM 2476 N N . ASN A 1 307 ? -37.232 1.727 -12.190 1.00 69.88 307 ASN A N 1
ATOM 2477 C CA . ASN A 1 307 ? -37.798 0.472 -11.691 1.00 69.88 307 ASN A CA 1
ATOM 2478 C C . ASN A 1 307 ? -38.170 0.554 -10.201 1.00 69.88 307 ASN A C 1
ATOM 2480 O O . ASN A 1 307 ? -39.150 -0.046 -9.767 1.00 69.88 307 ASN A O 1
ATOM 2484 N N . ASN A 1 308 ? -37.436 1.346 -9.414 1.00 72.19 308 ASN A N 1
ATOM 2485 C CA . ASN A 1 308 ? -37.694 1.541 -7.988 1.00 72.19 308 ASN A CA 1
ATOM 2486 C C . ASN A 1 308 ? -38.548 2.782 -7.669 1.00 72.19 308 ASN A C 1
ATOM 2488 O O . ASN A 1 308 ? -38.800 3.041 -6.493 1.00 72.19 308 ASN A O 1
ATOM 2492 N N . ARG A 1 309 ? -39.052 3.530 -8.665 1.00 66.62 309 ARG A N 1
ATOM 2493 C CA . ARG A 1 309 ? -39.756 4.816 -8.465 1.00 66.62 309 ARG A CA 1
ATOM 2494 C C . ARG A 1 309 ? -40.891 4.751 -7.433 1.00 66.62 309 ARG A C 1
ATOM 2496 O O . ARG A 1 309 ? -40.997 5.659 -6.614 1.00 66.62 309 ARG A O 1
ATOM 2503 N N . SER A 1 310 ? -41.694 3.681 -7.416 1.00 55.75 310 SER A N 1
ATOM 2504 C CA . SER A 1 310 ? -42.756 3.506 -6.405 1.00 55.75 310 SER A CA 1
ATOM 2505 C C . SER A 1 310 ? -42.192 3.345 -4.990 1.00 55.75 310 SER A C 1
ATOM 2507 O O . SER A 1 310 ? -42.684 3.971 -4.058 1.00 55.75 310 SER A O 1
ATOM 2509 N N . ARG A 1 311 ? -41.122 2.552 -4.830 1.00 67.62 311 ARG A N 1
ATOM 2510 C CA . ARG A 1 311 ? -40.435 2.353 -3.542 1.00 67.62 311 ARG A CA 1
ATOM 2511 C C . ARG A 1 311 ? -39.784 3.649 -3.063 1.00 67.62 311 ARG A C 1
ATOM 2513 O O . ARG A 1 311 ? -39.856 3.954 -1.884 1.00 67.62 311 ARG A O 1
ATOM 2520 N N . ILE A 1 312 ? -39.190 4.420 -3.976 1.00 69.62 312 ILE A N 1
ATOM 2521 C CA . ILE A 1 312 ? -38.580 5.728 -3.691 1.00 69.62 312 ILE A CA 1
ATOM 2522 C C . ILE A 1 312 ? -39.647 6.737 -3.238 1.00 69.62 312 ILE A C 1
ATOM 2524 O O . ILE A 1 312 ? -39.430 7.440 -2.258 1.00 69.62 312 ILE A O 1
ATOM 2528 N N . GLY A 1 313 ? -40.805 6.784 -3.908 1.00 61.94 313 GLY A N 1
ATOM 2529 C CA . GLY A 1 313 ? -41.907 7.686 -3.552 1.00 61.94 313 GLY A CA 1
ATOM 2530 C C . GLY A 1 313 ? -42.630 7.331 -2.246 1.00 61.94 313 GLY A C 1
ATOM 2531 O O . GLY A 1 313 ? -43.181 8.218 -1.604 1.00 61.94 313 GLY A O 1
ATOM 2532 N N . GLN A 1 314 ? -42.613 6.057 -1.841 1.00 65.38 314 GLN A N 1
ATOM 2533 C CA . GLN A 1 314 ? -43.226 5.564 -0.598 1.00 65.38 314 GLN A CA 1
ATOM 2534 C C . GLN A 1 314 ? -42.239 5.467 0.580 1.00 65.38 314 GLN A C 1
ATOM 2536 O O . GLN A 1 314 ? -42.646 5.159 1.698 1.00 65.38 314 GLN A O 1
ATOM 2541 N N . ALA A 1 315 ? -40.940 5.687 0.359 1.00 64.81 315 ALA A N 1
ATOM 2542 C CA . ALA A 1 315 ? -39.927 5.515 1.394 1.00 64.81 315 ALA A CA 1
ATOM 2543 C C . ALA A 1 315 ? -39.930 6.675 2.401 1.00 64.81 315 ALA A C 1
ATOM 2545 O O . ALA A 1 315 ? -39.521 7.789 2.078 1.00 64.81 315 ALA A O 1
ATOM 2546 N N . GLU A 1 316 ? -40.251 6.375 3.663 1.00 70.25 316 GLU A N 1
ATOM 2547 C CA . GLU A 1 316 ? -40.094 7.308 4.792 1.00 70.25 316 GLU A CA 1
ATOM 2548 C C . GLU A 1 316 ? -38.661 7.850 4.912 1.00 70.25 316 GLU A C 1
ATOM 2550 O O . GLU A 1 316 ? -38.438 8.979 5.348 1.00 70.25 316 GLU A O 1
ATOM 2555 N N . THR A 1 317 ? -37.659 7.047 4.528 1.00 68.06 317 THR A N 1
ATOM 2556 C CA . THR A 1 317 ? -36.255 7.466 4.535 1.00 68.06 317 THR A CA 1
ATOM 2557 C C . THR A 1 317 ? -35.502 6.954 3.311 1.00 68.06 317 THR A C 1
ATOM 2559 O O . THR A 1 317 ? -35.543 5.767 2.993 1.00 68.06 317 THR A O 1
ATOM 2562 N N . LEU A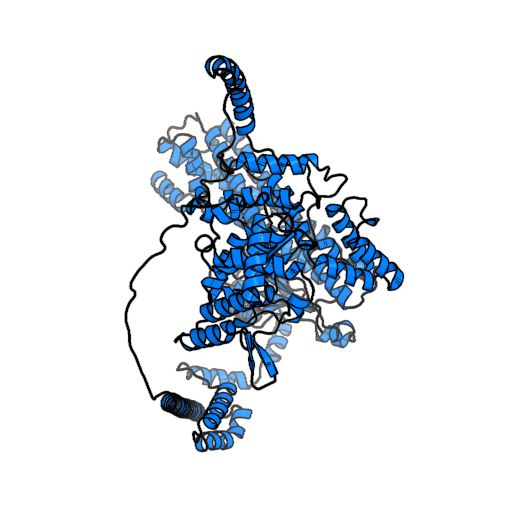 1 318 ? -34.775 7.851 2.643 1.00 79.06 318 LEU A N 1
ATOM 2563 C CA . LEU A 1 318 ? -33.991 7.542 1.447 1.00 79.06 318 LEU A CA 1
ATOM 2564 C C . LEU A 1 318 ? -32.527 7.196 1.791 1.00 79.06 318 LEU A C 1
ATOM 2566 O O . LEU A 1 318 ? -31.951 7.832 2.680 1.00 79.06 318 LEU A O 1
ATOM 2570 N N . PRO A 1 319 ? -31.892 6.251 1.067 1.00 83.81 319 PRO A N 1
ATOM 2571 C CA . PRO A 1 319 ? -30.437 6.072 1.057 1.00 83.81 319 PRO A CA 1
ATOM 2572 C C . PRO A 1 319 ? -29.691 7.360 0.679 1.00 83.81 319 PRO A C 1
ATOM 2574 O O . PRO A 1 319 ? -30.203 8.155 -0.112 1.00 83.81 319 PRO A O 1
ATOM 2577 N N . TYR A 1 320 ? -28.460 7.539 1.180 1.00 85.12 320 TYR A N 1
ATOM 2578 C CA . TYR A 1 320 ? -27.636 8.733 0.919 1.00 85.12 320 TYR A CA 1
ATOM 2579 C C . TYR A 1 320 ? -27.496 9.036 -0.577 1.00 85.12 320 TYR A C 1
ATOM 2581 O O . TYR A 1 320 ? -27.786 10.148 -1.007 1.00 85.12 320 TYR A O 1
ATOM 2589 N N . PHE A 1 321 ? -27.184 8.024 -1.393 1.00 87.88 321 PHE A N 1
ATOM 2590 C CA . PHE A 1 321 ? -27.011 8.199 -2.837 1.00 87.88 321 PHE A CA 1
ATOM 2591 C C . PHE A 1 321 ? -28.276 8.674 -3.576 1.00 87.88 321 PHE A C 1
ATOM 2593 O O . PHE A 1 321 ? -28.153 9.189 -4.682 1.00 87.88 321 PHE A O 1
ATOM 2600 N N . LEU A 1 322 ? -29.477 8.530 -3.001 1.00 84.81 322 LEU A N 1
ATOM 2601 C CA . LEU A 1 322 ? -30.690 9.171 -3.518 1.00 84.81 322 LEU A CA 1
ATOM 2602 C C . LEU A 1 322 ? -30.898 10.539 -2.861 1.00 84.81 322 LEU A C 1
ATOM 2604 O O . LEU A 1 322 ? -31.060 11.539 -3.558 1.00 84.81 322 LEU A O 1
ATOM 2608 N N . LYS A 1 323 ? -30.855 10.599 -1.525 1.00 84.38 323 LYS A N 1
ATOM 2609 C CA . LYS A 1 323 ? -31.049 11.820 -0.725 1.00 84.38 323 LYS A CA 1
ATOM 2610 C C . LYS A 1 323 ? -30.194 12.988 -1.230 1.00 84.38 323 LYS A C 1
ATOM 2612 O O . LYS A 1 323 ? -30.725 14.083 -1.405 1.00 84.38 323 LYS A O 1
ATOM 2617 N N . ASP A 1 324 ? -28.923 12.720 -1.510 1.00 86.94 324 ASP A N 1
ATOM 2618 C CA . ASP A 1 324 ? -27.904 13.722 -1.827 1.00 86.94 324 ASP A CA 1
ATOM 2619 C C . ASP A 1 324 ? -27.805 14.012 -3.344 1.00 86.94 324 ASP A C 1
ATOM 2621 O O . ASP A 1 324 ? -27.165 14.979 -3.748 1.00 86.94 324 ASP A O 1
ATOM 2625 N N . ASN A 1 325 ? -28.496 13.229 -4.190 1.00 88.19 325 ASN A N 1
ATOM 2626 C CA . ASN A 1 325 ? -28.473 13.333 -5.660 1.00 88.19 325 ASN A CA 1
ATOM 2627 C C . ASN A 1 325 ? -29.849 13.603 -6.286 1.00 88.19 325 ASN A C 1
ATOM 2629 O O . ASN A 1 325 ? -30.094 13.202 -7.423 1.00 88.19 325 ASN A O 1
ATOM 2633 N N . ARG A 1 326 ? -30.765 14.278 -5.574 1.00 81.06 326 ARG A N 1
ATOM 2634 C CA . ARG A 1 326 ? -32.143 14.544 -6.049 1.00 81.06 326 ARG A CA 1
ATOM 2635 C C . ARG A 1 326 ? -32.220 15.056 -7.492 1.00 81.06 326 ARG A C 1
ATOM 2637 O O . ARG A 1 326 ? -33.066 14.576 -8.238 1.00 81.06 326 ARG A O 1
ATOM 2644 N N . LYS A 1 327 ? -31.304 15.935 -7.913 1.00 80.38 327 LYS A N 1
ATOM 2645 C CA . LYS A 1 327 ? -31.221 16.465 -9.292 1.00 80.38 327 LYS A CA 1
ATOM 2646 C C . LYS A 1 327 ? -31.140 15.391 -10.393 1.00 80.38 327 LYS A C 1
ATOM 2648 O O . LYS A 1 327 ? -31.561 15.651 -11.510 1.00 80.38 327 LYS A O 1
ATOM 2653 N N . TYR A 1 328 ? -30.642 14.191 -10.080 1.00 75.50 328 TYR A N 1
ATOM 2654 C CA . TYR A 1 328 ? -30.459 13.095 -11.038 1.00 75.50 328 TYR A CA 1
ATOM 2655 C C . TYR A 1 328 ? -31.639 12.117 -11.132 1.00 75.50 328 TYR A C 1
ATOM 2657 O O . TYR A 1 328 ? -31.638 11.246 -11.997 1.00 75.50 328 TYR A O 1
ATOM 2665 N N . TRP A 1 329 ? -32.651 12.228 -10.265 1.00 69.06 329 TRP A N 1
ATOM 2666 C CA . TRP A 1 329 ? -33.804 11.310 -10.274 1.00 69.06 329 TRP A CA 1
ATOM 2667 C C . TRP A 1 329 ? -35.164 11.969 -10.001 1.00 69.06 329 TRP A C 1
ATOM 2669 O O . TRP A 1 329 ? -36.203 11.384 -10.317 1.00 69.06 329 TRP A O 1
ATOM 2679 N N . HIS A 1 330 ? -35.176 13.186 -9.458 1.00 61.50 330 HIS A N 1
ATOM 2680 C CA . HIS A 1 330 ? -36.365 13.994 -9.205 1.00 61.50 330 HIS A CA 1
ATOM 2681 C C . HIS A 1 330 ? -36.553 15.042 -10.317 1.00 61.50 330 HIS A C 1
ATOM 2683 O O . HIS A 1 330 ? -36.491 16.246 -10.081 1.00 61.50 330 HIS A O 1
ATOM 2689 N N . LEU A 1 331 ? -36.785 14.567 -11.538 1.00 49.31 331 LEU A N 1
ATOM 2690 C CA . LEU A 1 331 ? -37.101 15.403 -12.701 1.00 49.31 331 LEU A CA 1
ATOM 2691 C C . LEU A 1 331 ? -38.546 15.936 -12.635 1.00 49.31 331 LEU A C 1
ATOM 2693 O O . LEU A 1 331 ? -39.427 15.237 -12.120 1.00 49.31 331 LEU A O 1
ATOM 2697 N N . SER A 1 332 ? -38.796 17.134 -13.178 1.00 44.31 332 SER A N 1
ATOM 2698 C CA . SER A 1 332 ? -40.162 17.638 -13.411 1.00 44.31 332 SER A CA 1
ATOM 2699 C C . SER A 1 332 ? -40.900 16.792 -14.463 1.00 44.31 332 SER A C 1
ATOM 2701 O O . SER A 1 332 ? -40.333 15.860 -15.047 1.00 44.31 332 SER A O 1
ATOM 2703 N N . VAL A 1 333 ? -42.186 17.068 -14.710 1.00 37.59 333 VAL A N 1
ATOM 2704 C CA . VAL A 1 333 ? -42.937 16.336 -15.747 1.00 37.59 333 VAL A CA 1
ATOM 2705 C C . VAL A 1 333 ? -42.388 16.675 -17.136 1.00 37.59 333 VAL A C 1
ATOM 2707 O O . VAL A 1 333 ? -42.290 15.767 -17.968 1.00 37.59 333 VAL A O 1
ATOM 2710 N N . GLU A 1 334 ? -41.971 17.928 -17.327 1.00 37.91 334 GLU A N 1
ATOM 2711 C CA . GLU A 1 334 ? -41.323 18.502 -18.506 1.00 37.91 334 GLU A CA 1
ATOM 2712 C C . GLU A 1 334 ? -39.908 17.940 -18.725 1.00 37.91 334 GLU A C 1
ATOM 2714 O O . GLU A 1 334 ? -39.650 17.365 -19.781 1.00 37.91 334 GLU A O 1
ATOM 2719 N N . ASP A 1 335 ? -39.018 17.976 -17.725 1.00 43.00 335 ASP A N 1
ATOM 2720 C CA . ASP A 1 335 ? -37.650 17.432 -17.867 1.00 43.00 335 ASP A CA 1
ATOM 2721 C C . ASP A 1 335 ? -37.690 15.914 -18.110 1.00 43.00 335 ASP A C 1
ATOM 2723 O O . ASP A 1 335 ? -36.949 15.352 -18.920 1.00 43.00 335 ASP A O 1
ATOM 2727 N N . ALA A 1 336 ? -38.612 15.216 -17.435 1.00 39.91 336 ALA A N 1
ATOM 2728 C CA . ALA A 1 336 ? -38.854 13.805 -17.697 1.00 39.91 336 ALA A CA 1
ATOM 2729 C C . ALA A 1 336 ? -39.471 13.571 -19.087 1.00 39.91 336 ALA A C 1
ATOM 2731 O O . ALA A 1 336 ? -39.400 12.446 -19.576 1.00 39.91 336 ALA A O 1
ATOM 2732 N N . ALA A 1 337 ? -40.097 14.571 -19.720 1.00 34.50 337 ALA A N 1
ATOM 2733 C CA . ALA A 1 337 ? -40.567 14.484 -21.100 1.00 34.50 337 ALA A CA 1
ATOM 2734 C C . ALA A 1 337 ? -39.400 14.635 -22.079 1.00 34.50 337 ALA A C 1
ATOM 2736 O O . ALA A 1 337 ? -39.260 13.764 -22.931 1.00 34.50 337 ALA A O 1
ATOM 2737 N N . GLU A 1 338 ? -38.508 15.616 -21.907 1.00 41.06 338 GLU A N 1
ATOM 2738 C CA . GLU A 1 338 ? -37.276 15.712 -22.711 1.00 41.06 338 GLU A CA 1
ATOM 2739 C C . GLU A 1 338 ? -36.457 14.413 -22.650 1.00 41.06 338 GLU A C 1
ATOM 2741 O O . GLU A 1 338 ? -36.128 13.842 -23.690 1.00 41.06 338 GLU A O 1
ATOM 2746 N N . TYR A 1 339 ? -36.246 13.849 -21.454 1.00 40.91 339 TYR A N 1
ATOM 2747 C CA . TYR A 1 339 ? -35.581 12.546 -21.298 1.00 40.91 339 TYR A CA 1
ATOM 2748 C C . TYR A 1 339 ? -36.361 11.356 -21.899 1.00 40.91 339 TYR A C 1
ATOM 2750 O O . TYR A 1 339 ? -35.753 10.340 -22.224 1.00 40.91 339 TYR A O 1
ATOM 2758 N N . ARG A 1 340 ? -37.691 11.442 -22.065 1.00 39.81 340 ARG A N 1
ATOM 2759 C CA . ARG A 1 340 ? -38.506 10.417 -22.760 1.00 39.81 340 ARG A CA 1
ATOM 2760 C C . ARG A 1 340 ? -38.523 10.595 -24.282 1.00 39.81 340 ARG A C 1
ATOM 2762 O O . ARG A 1 340 ? -38.777 9.616 -24.982 1.00 39.81 340 ARG A O 1
ATOM 2769 N N . HIS A 1 341 ? -38.288 11.808 -24.779 1.00 39.72 341 HIS A N 1
ATOM 2770 C CA . HIS A 1 341 ? -38.267 12.133 -26.206 1.00 39.72 341 HIS A CA 1
ATOM 2771 C C . HIS A 1 341 ? -36.871 11.984 -26.826 1.00 39.72 341 HIS A C 1
ATOM 2773 O O . HIS A 1 341 ? -36.773 11.592 -27.983 1.00 39.72 341 HIS A O 1
ATOM 2779 N N . ALA A 1 342 ? -35.800 12.204 -26.058 1.00 43.25 342 ALA A N 1
ATOM 2780 C CA . ALA A 1 342 ? -34.421 12.013 -26.513 1.00 43.25 342 ALA A CA 1
ATOM 2781 C C . ALA A 1 342 ? -33.965 10.536 -26.589 1.00 43.25 342 ALA A C 1
ATOM 2783 O O . ALA A 1 342 ? -32.911 10.266 -27.154 1.00 43.25 342 ALA A O 1
ATOM 2784 N N . ASP A 1 343 ? -34.730 9.593 -26.020 1.00 42.81 343 ASP A N 1
ATOM 2785 C CA . ASP A 1 343 ? -34.326 8.186 -25.817 1.00 42.81 343 ASP A CA 1
ATOM 2786 C C . ASP A 1 343 ? -35.304 7.180 -26.475 1.00 42.81 343 ASP A C 1
ATOM 2788 O O . ASP A 1 343 ? -35.596 6.107 -25.941 1.00 42.81 343 ASP A O 1
ATOM 2792 N N . ARG A 1 344 ? -35.877 7.541 -27.637 1.00 40.56 344 ARG A N 1
ATOM 2793 C CA . ARG A 1 344 ? -36.743 6.660 -28.449 1.00 40.56 344 ARG A CA 1
ATOM 2794 C C . ARG A 1 344 ? -36.477 6.775 -29.956 1.00 40.56 344 ARG A C 1
ATOM 2796 O O . ARG A 1 344 ? -37.009 7.665 -30.609 1.00 40.56 344 ARG A O 1
ATOM 2803 N N . ASP A 1 345 ? -35.760 5.796 -30.513 1.00 45.34 345 ASP A N 1
ATOM 2804 C CA . ASP A 1 345 ? -35.868 5.429 -31.937 1.00 45.34 345 ASP A CA 1
ATOM 2805 C C . ASP A 1 345 ? -37.099 4.514 -32.121 1.00 45.34 345 ASP A C 1
ATOM 2807 O O . ASP A 1 345 ? -37.342 3.595 -31.330 1.00 45.34 345 ASP A O 1
ATOM 2811 N N . GLU A 1 346 ? -37.880 4.749 -33.176 1.00 43.50 346 GLU A N 1
ATOM 2812 C CA . GLU A 1 346 ? -39.135 4.058 -33.511 1.00 43.50 346 GLU A CA 1
ATOM 2813 C C . GLU A 1 346 ? -38.956 2.529 -33.641 1.00 43.50 346 GLU A C 1
ATOM 2815 O O . GLU A 1 346 ? -39.875 1.741 -33.387 1.00 43.50 346 GLU A O 1
ATOM 2820 N N . LYS A 1 347 ? -37.726 2.088 -33.943 1.00 46.81 347 LYS A N 1
ATOM 2821 C CA . LYS A 1 347 ? -37.318 0.674 -33.991 1.00 46.81 347 LYS A CA 1
ATOM 2822 C C . LYS A 1 347 ? -37.536 -0.077 -32.669 1.00 46.81 347 LYS A C 1
ATOM 2824 O O . LYS A 1 347 ? -37.850 -1.268 -32.702 1.00 46.81 347 LYS A O 1
ATOM 2829 N N . ALA A 1 348 ? -37.431 0.591 -31.516 1.00 41.38 348 ALA A N 1
ATOM 2830 C CA . ALA A 1 348 ? -37.529 -0.056 -30.202 1.00 41.38 348 ALA A CA 1
ATOM 2831 C C . ALA A 1 348 ? -38.916 -0.673 -29.924 1.00 41.38 348 ALA A C 1
ATOM 2833 O O . ALA A 1 348 ? -39.019 -1.699 -29.251 1.00 41.38 348 ALA A O 1
ATOM 2834 N N . ILE A 1 349 ? -39.986 -0.092 -30.482 1.00 44.09 349 ILE A N 1
ATOM 2835 C CA . ILE A 1 349 ? -41.364 -0.581 -30.292 1.00 44.09 349 ILE A CA 1
ATOM 2836 C C . ILE A 1 349 ? -41.609 -1.872 -31.092 1.00 44.09 349 ILE A C 1
ATOM 2838 O O . ILE A 1 349 ? -42.267 -2.786 -30.595 1.00 44.09 349 ILE A O 1
ATOM 2842 N N . LYS A 1 350 ? -41.028 -1.994 -32.295 1.00 44.72 350 LYS A N 1
ATOM 2843 C CA . LYS A 1 350 ? -41.095 -3.222 -33.111 1.00 44.72 350 LYS A CA 1
ATOM 2844 C C . LYS A 1 350 ? -40.173 -4.327 -32.575 1.00 44.72 350 LYS A C 1
ATOM 2846 O O . LYS A 1 350 ? -40.525 -5.502 -32.645 1.00 44.72 350 LYS A O 1
ATOM 2851 N N . LEU A 1 351 ? -39.034 -3.963 -31.980 1.00 42.41 351 LEU A N 1
ATOM 2852 C CA . LEU A 1 351 ? -38.090 -4.907 -31.370 1.00 42.41 351 LEU A CA 1
ATOM 2853 C C . LEU A 1 351 ? -38.683 -5.633 -30.145 1.00 42.41 351 LEU A C 1
ATOM 2855 O O . LEU A 1 351 ? -38.486 -6.835 -29.984 1.00 42.41 351 LEU A O 1
ATOM 2859 N N . ALA A 1 352 ? -39.485 -4.939 -29.329 1.00 36.12 352 ALA A N 1
ATOM 2860 C CA . ALA A 1 352 ? -40.131 -5.519 -28.146 1.00 36.12 352 ALA A CA 1
ATOM 2861 C C . ALA A 1 352 ? -41.130 -6.655 -28.459 1.00 36.12 352 ALA A C 1
ATOM 2863 O O . ALA A 1 352 ? -41.338 -7.529 -27.620 1.00 36.12 352 ALA A O 1
ATOM 2864 N N . TRP A 1 353 ? -41.728 -6.670 -29.657 1.00 36.53 353 TRP A N 1
ATOM 2865 C CA . TRP A 1 353 ? -42.570 -7.784 -30.117 1.00 36.53 353 TRP A CA 1
ATOM 2866 C C . TRP A 1 353 ? -41.746 -8.975 -30.625 1.00 36.53 353 TRP A C 1
ATOM 2868 O O . TRP A 1 353 ? -42.166 -10.114 -30.454 1.00 36.53 353 TRP A O 1
ATOM 2878 N N . LYS A 1 354 ? -40.562 -8.729 -31.201 1.00 36.81 354 LYS A N 1
ATOM 2879 C CA . LYS A 1 354 ? -39.678 -9.775 -31.745 1.00 36.81 354 LYS A CA 1
ATOM 2880 C C . LYS A 1 354 ? -38.901 -10.522 -30.652 1.00 36.81 354 LYS A C 1
ATOM 2882 O O . LYS A 1 354 ? -38.728 -11.733 -30.727 1.00 36.81 354 LYS A O 1
ATOM 2887 N N . ASN A 1 355 ? -38.503 -9.818 -29.592 1.00 35.38 355 ASN A N 1
ATOM 2888 C CA . ASN A 1 355 ? -37.702 -10.370 -28.490 1.00 35.38 355 ASN A CA 1
ATOM 2889 C C . ASN A 1 355 ? -38.467 -11.339 -27.561 1.00 35.38 355 ASN A C 1
ATOM 2891 O O . ASN A 1 355 ? -37.900 -11.803 -26.574 1.00 35.38 355 ASN A O 1
ATOM 2895 N N . ARG A 1 356 ? -39.740 -11.649 -27.846 1.00 36.94 356 ARG A N 1
ATOM 2896 C CA . ARG A 1 356 ? -40.532 -12.619 -27.072 1.00 36.94 356 ARG A CA 1
ATOM 2897 C C . ARG A 1 356 ? -40.378 -14.067 -27.563 1.00 36.94 356 ARG A C 1
ATOM 2899 O O . ARG A 1 356 ? -40.605 -14.972 -26.766 1.00 36.94 356 ARG A O 1
ATOM 2906 N N . ASP A 1 357 ? -39.935 -14.272 -28.807 1.00 35.06 357 ASP A N 1
ATOM 2907 C CA . ASP A 1 357 ? -39.772 -15.607 -29.417 1.00 35.06 357 ASP A CA 1
ATOM 2908 C C . ASP A 1 357 ? -38.326 -16.147 -29.380 1.00 35.06 357 ASP A C 1
ATOM 2910 O O . ASP A 1 357 ? -38.110 -17.342 -29.561 1.00 35.06 357 ASP A O 1
ATOM 2914 N N . LEU A 1 358 ? -37.324 -15.304 -29.102 1.00 33.69 358 LEU A N 1
ATOM 2915 C CA . LEU A 1 358 ? -35.893 -15.652 -29.209 1.00 33.69 358 LEU A CA 1
ATOM 2916 C C . LEU A 1 358 ? -35.252 -16.174 -27.906 1.00 33.69 358 LEU A C 1
ATOM 2918 O O . LEU A 1 358 ? -34.040 -16.108 -27.724 1.00 33.69 358 LEU A O 1
ATOM 2922 N N . LEU A 1 359 ? -36.041 -16.741 -26.991 1.00 36.06 359 LEU A N 1
ATOM 2923 C CA . LEU A 1 359 ? -35.552 -17.314 -25.724 1.00 36.06 359 LEU A CA 1
ATOM 2924 C C . LEU A 1 359 ? -34.942 -18.731 -25.882 1.00 36.06 359 LEU A C 1
ATOM 2926 O O . LEU A 1 359 ? -35.101 -19.583 -25.005 1.00 36.06 359 LEU A O 1
ATOM 2930 N N . LYS A 1 360 ? -34.258 -19.011 -27.003 1.00 35.28 360 LYS A N 1
ATOM 2931 C CA . LYS A 1 360 ? -33.638 -20.318 -27.280 1.00 35.28 360 LYS A CA 1
ATOM 2932 C C . LYS A 1 360 ? -32.331 -20.234 -28.086 1.00 35.28 360 LYS A C 1
ATOM 2934 O O . LYS A 1 360 ? -32.355 -20.045 -29.295 1.00 35.28 360 LYS A O 1
ATOM 2939 N N . TYR A 1 361 ? -31.249 -20.578 -27.385 1.00 29.08 361 TYR A N 1
ATOM 2940 C CA . TYR A 1 361 ? -29.905 -20.931 -27.868 1.00 29.08 361 TYR A CA 1
ATOM 2941 C C . TYR A 1 361 ? -28.987 -19.798 -28.360 1.00 29.08 361 TYR A C 1
ATOM 2943 O O . TYR A 1 361 ? -29.396 -18.663 -28.566 1.00 29.08 361 TYR A O 1
ATOM 2951 N N . ASN A 1 362 ? -27.696 -20.130 -28.355 1.00 38.59 362 ASN A N 1
ATOM 2952 C CA . ASN A 1 362 ? -26.519 -19.267 -28.242 1.00 38.59 362 ASN A CA 1
ATOM 2953 C C . ASN A 1 362 ? -25.458 -19.748 -29.249 1.00 38.59 362 ASN A C 1
ATOM 2955 O O . ASN A 1 362 ? -25.489 -20.939 -29.550 1.00 38.59 362 ASN A O 1
ATOM 2959 N N . ILE A 1 363 ? -24.548 -18.857 -29.674 1.00 39.34 363 ILE A N 1
ATOM 2960 C CA . ILE A 1 363 ? -23.272 -19.013 -30.429 1.00 39.34 363 ILE A CA 1
ATOM 2961 C C . ILE A 1 363 ? -23.177 -17.857 -31.447 1.00 39.34 363 ILE A C 1
ATOM 2963 O O . ILE A 1 363 ? -24.126 -17.613 -32.186 1.00 39.34 363 ILE A O 1
ATOM 2967 N N . ASP A 1 364 ? -22.033 -17.171 -31.490 1.00 44.34 364 ASP A N 1
ATOM 2968 C CA . ASP A 1 364 ? -21.622 -16.249 -32.562 1.00 44.34 364 ASP A CA 1
ATOM 2969 C C . ASP A 1 364 ? -20.138 -16.553 -32.857 1.00 44.34 364 ASP A C 1
ATOM 2971 O O . ASP A 1 364 ? -19.348 -16.676 -31.920 1.00 44.34 364 ASP A O 1
ATOM 2975 N N . VAL A 1 365 ? -19.777 -16.703 -34.135 1.00 49.72 365 VAL A N 1
ATOM 2976 C CA . VAL A 1 365 ? -18.393 -16.898 -34.619 1.00 49.72 365 VAL A CA 1
ATOM 2977 C C . VAL A 1 365 ? -17.837 -15.535 -35.022 1.00 49.72 365 VAL A C 1
ATOM 2979 O O . VAL A 1 365 ? -18.520 -14.807 -35.747 1.00 49.72 365 VAL A O 1
ATOM 2982 N N . ASP A 1 366 ? -16.626 -15.170 -34.588 1.00 52.81 366 ASP A N 1
ATOM 2983 C CA . ASP A 1 366 ? -16.099 -13.821 -34.821 1.00 52.81 366 ASP A CA 1
ATOM 2984 C C . ASP A 1 366 ? -15.109 -13.703 -36.004 1.00 52.81 366 ASP A C 1
ATOM 2986 O O . ASP A 1 366 ? -14.659 -14.671 -36.625 1.00 52.81 366 ASP A O 1
ATOM 2990 N N . ASN A 1 367 ? -14.781 -12.461 -36.372 1.00 50.56 367 ASN A N 1
ATOM 2991 C CA . ASN A 1 367 ? -13.885 -12.177 -37.500 1.00 50.56 367 ASN A CA 1
ATOM 2992 C C . ASN A 1 367 ? -12.434 -12.653 -37.272 1.00 50.56 367 ASN A C 1
ATOM 2994 O O . ASN A 1 367 ? -11.691 -12.844 -38.240 1.00 50.56 367 ASN A O 1
ATOM 2998 N N . SER A 1 368 ? -12.012 -12.833 -36.019 1.00 49.72 368 SER A N 1
ATOM 2999 C CA . SER A 1 368 ? -10.698 -13.363 -35.646 1.00 49.72 368 SER A CA 1
ATOM 3000 C C . SER A 1 368 ? -10.642 -14.889 -35.769 1.00 49.72 368 SER A C 1
ATOM 3002 O O . SER A 1 368 ? -9.622 -15.417 -36.226 1.00 49.72 368 SER A O 1
ATOM 3004 N N . ASP A 1 369 ? -11.752 -15.580 -35.498 1.00 57.44 369 ASP A N 1
ATOM 3005 C CA . ASP A 1 369 ? -11.918 -17.016 -35.747 1.00 57.44 369 ASP A CA 1
ATOM 3006 C C . ASP A 1 369 ? -11.801 -17.309 -37.251 1.00 57.44 369 ASP A C 1
ATOM 3008 O O . ASP A 1 369 ? -10.957 -18.098 -37.686 1.00 57.44 369 ASP A O 1
ATOM 3012 N N . ILE A 1 370 ? -12.546 -16.564 -38.078 1.00 60.44 370 ILE A N 1
ATOM 3013 C CA . ILE A 1 370 ? -12.486 -16.642 -39.550 1.00 60.44 370 ILE A CA 1
ATOM 3014 C C . ILE A 1 370 ? -11.063 -16.351 -40.066 1.00 60.44 370 ILE A C 1
ATOM 3016 O O . ILE A 1 370 ? -10.557 -17.045 -40.954 1.00 60.44 370 ILE A O 1
ATOM 3020 N N . ALA A 1 371 ? -10.375 -15.349 -39.507 1.00 56.22 371 ALA A N 1
ATOM 3021 C CA . ALA A 1 371 ? -8.987 -15.037 -39.861 1.00 56.22 371 ALA A CA 1
ATOM 3022 C C . ALA A 1 371 ? -7.985 -16.123 -39.417 1.00 56.22 371 ALA A C 1
ATOM 3024 O O . ALA A 1 371 ? -6.913 -16.268 -40.012 1.00 56.22 371 ALA A O 1
ATOM 3025 N N . THR A 1 372 ? -8.305 -16.899 -38.385 1.00 58.66 372 THR A N 1
ATOM 3026 C CA . THR A 1 372 ? -7.475 -18.007 -37.892 1.00 58.66 372 THR A CA 1
ATOM 3027 C C . THR A 1 372 ? -7.677 -19.262 -38.735 1.00 58.66 372 THR A C 1
ATOM 3029 O O . THR A 1 372 ? -6.691 -19.830 -39.208 1.00 58.66 372 THR A O 1
ATOM 3032 N N . LEU A 1 373 ? -8.926 -19.601 -39.064 1.00 64.62 373 LEU A N 1
ATOM 3033 C CA . LEU A 1 373 ? -9.260 -20.676 -39.998 1.00 64.62 373 LEU A CA 1
ATOM 3034 C C . LEU A 1 373 ? -8.617 -20.454 -41.376 1.00 64.62 373 LEU A C 1
ATOM 3036 O O . LEU A 1 373 ? -7.985 -21.364 -41.907 1.00 64.62 373 LEU A O 1
ATOM 3040 N N . ARG A 1 374 ? -8.657 -19.225 -41.912 1.00 70.00 374 ARG A N 1
ATOM 3041 C CA . ARG A 1 374 ? -7.949 -18.836 -43.151 1.00 70.00 374 ARG A CA 1
ATOM 3042 C C . ARG A 1 374 ? -6.440 -19.082 -43.099 1.00 70.00 374 ARG A C 1
ATOM 3044 O O . ARG A 1 374 ? -5.864 -19.587 -44.064 1.00 70.00 374 ARG A O 1
ATOM 3051 N N . ARG A 1 375 ? -5.786 -18.713 -41.992 1.00 64.38 375 ARG A N 1
ATOM 3052 C CA . ARG A 1 375 ? -4.335 -18.901 -41.807 1.00 64.38 375 ARG A CA 1
ATOM 3053 C C . ARG A 1 375 ? -3.973 -20.381 -41.740 1.00 64.38 375 ARG A C 1
ATOM 3055 O O . ARG A 1 375 ? -3.053 -20.804 -42.435 1.00 64.38 375 ARG A O 1
ATOM 3062 N N . ASN A 1 376 ? -4.723 -21.160 -40.966 1.00 56.03 376 ASN A N 1
ATOM 3063 C CA . ASN A 1 376 ? -4.458 -22.582 -40.779 1.00 56.03 376 ASN A CA 1
ATOM 3064 C C . ASN A 1 376 ? -4.783 -23.388 -42.048 1.00 56.03 376 ASN A C 1
ATOM 3066 O O . ASN A 1 376 ? -3.964 -24.189 -42.485 1.00 56.03 376 ASN A O 1
ATOM 3070 N N . ALA A 1 377 ? -5.905 -23.112 -42.718 1.00 69.62 377 ALA A N 1
ATOM 3071 C CA . ALA A 1 377 ? -6.242 -23.730 -44.001 1.00 69.62 377 ALA A CA 1
ATOM 3072 C C . ALA A 1 377 ? -5.151 -23.504 -45.062 1.00 69.62 377 ALA A C 1
ATOM 3074 O O . ALA A 1 377 ? -4.769 -24.438 -45.763 1.00 69.62 377 ALA A O 1
ATOM 3075 N N . LYS A 1 378 ? -4.578 -22.293 -45.122 1.00 63.81 378 LYS A N 1
ATOM 3076 C CA . LYS A 1 378 ? -3.436 -21.983 -45.993 1.00 63.81 378 LYS A CA 1
ATOM 3077 C C . LYS A 1 378 ? -2.149 -22.714 -45.583 1.00 63.81 378 LYS A C 1
ATOM 3079 O O . LYS A 1 378 ? -1.381 -23.095 -46.458 1.00 63.81 378 LYS A O 1
ATOM 3084 N N . ALA A 1 379 ? -1.898 -22.890 -44.285 1.00 50.72 379 ALA A N 1
ATOM 3085 C CA . ALA A 1 379 ? -0.696 -23.556 -43.773 1.00 50.72 379 ALA A CA 1
ATOM 3086 C C . ALA A 1 379 ? -0.700 -25.084 -43.977 1.00 50.72 379 ALA A C 1
ATOM 3088 O O . ALA A 1 379 ? 0.370 -25.676 -44.080 1.00 50.72 379 ALA A O 1
ATOM 3089 N N . TYR A 1 380 ? -1.883 -25.704 -44.056 1.00 59.38 380 TYR A N 1
ATOM 3090 C CA . TYR A 1 380 ? -2.063 -27.157 -44.194 1.00 59.38 380 TYR A CA 1
ATOM 3091 C C . TYR A 1 380 ? -2.760 -27.567 -45.510 1.00 59.38 380 TYR A C 1
ATOM 3093 O O . TYR A 1 380 ? -3.322 -28.655 -45.594 1.00 59.38 380 TYR A O 1
ATOM 3101 N N . GLU A 1 381 ? -2.741 -26.689 -46.522 1.00 70.75 381 GLU A N 1
ATOM 3102 C CA . GLU A 1 381 ? -3.305 -26.895 -47.874 1.00 70.75 381 GLU A CA 1
ATOM 3103 C C . GLU A 1 381 ? -4.777 -27.374 -47.912 1.00 70.75 381 GLU A C 1
ATOM 3105 O O . GLU A 1 381 ? -5.210 -28.082 -48.823 1.00 70.75 381 GLU A O 1
ATOM 3110 N N . VAL A 1 382 ? -5.586 -26.961 -46.932 1.00 67.88 382 VAL A N 1
ATOM 3111 C CA . VAL A 1 382 ? -7.006 -27.332 -46.843 1.00 67.88 382 VAL A CA 1
ATOM 3112 C C . VAL A 1 382 ? -7.856 -26.386 -47.689 1.00 67.88 382 VAL A C 1
ATOM 3114 O O . VAL A 1 382 ? -7.922 -25.185 -47.428 1.00 67.88 382 VAL A O 1
ATOM 3117 N N . ASP A 1 383 ? -8.567 -26.929 -48.681 1.00 75.62 383 ASP A N 1
ATOM 3118 C CA . ASP A 1 383 ? -9.475 -26.142 -49.518 1.00 75.62 383 ASP A CA 1
ATOM 3119 C C . ASP A 1 383 ? -10.700 -25.633 -48.734 1.00 75.62 383 ASP A C 1
ATOM 3121 O O . ASP A 1 383 ? -11.626 -26.385 -48.408 1.00 75.62 383 ASP A O 1
ATOM 3125 N N . ILE A 1 384 ? -10.717 -24.321 -48.490 1.00 71.75 384 ILE A N 1
ATOM 3126 C CA . ILE A 1 384 ? -11.833 -23.569 -47.899 1.00 71.75 384 ILE A CA 1
ATOM 3127 C C . ILE A 1 384 ? -12.592 -22.714 -48.931 1.00 71.75 384 ILE A C 1
ATOM 3129 O O . ILE A 1 384 ? -13.421 -21.889 -48.551 1.00 71.75 384 ILE A O 1
ATOM 3133 N N . SER A 1 385 ? -12.381 -22.908 -50.240 1.00 74.25 385 SER A N 1
ATOM 3134 C CA . SER A 1 385 ? -12.947 -22.050 -51.302 1.00 74.25 385 SER A CA 1
ATOM 3135 C C . SER A 1 385 ? -14.474 -21.929 -51.258 1.00 74.25 385 SER A C 1
ATOM 3137 O O . SER A 1 385 ? -15.028 -20.900 -51.642 1.00 74.25 385 SER A O 1
ATOM 3139 N N . SER A 1 386 ? -15.181 -22.954 -50.771 1.00 67.75 386 SER A N 1
ATOM 3140 C CA . SER A 1 386 ? -16.642 -22.896 -50.604 1.00 67.75 386 SER A CA 1
ATOM 3141 C C . SER A 1 386 ? -17.079 -22.076 -49.382 1.00 67.75 386 SER A C 1
ATOM 3143 O O . SER A 1 386 ? -18.125 -21.433 -49.439 1.00 67.75 386 SER A O 1
ATOM 3145 N N . PHE A 1 387 ? -16.275 -22.041 -48.314 1.00 68.31 387 PHE A N 1
ATOM 3146 C CA . PHE A 1 387 ? -16.474 -21.147 -47.168 1.00 68.31 387 PHE A CA 1
ATOM 3147 C C . PHE A 1 387 ? -16.178 -19.694 -47.565 1.00 68.31 387 PHE A C 1
ATOM 3149 O O . PHE A 1 387 ? -17.006 -18.814 -47.345 1.00 68.31 387 PHE A O 1
ATOM 3156 N N . GLU A 1 388 ? -15.080 -19.454 -48.289 1.00 68.00 388 GLU A N 1
ATOM 3157 C CA . GLU A 1 388 ? -14.763 -18.135 -48.857 1.00 68.00 388 GLU A CA 1
ATOM 3158 C C . GLU A 1 388 ? -15.847 -17.622 -49.808 1.00 68.00 388 GLU A C 1
ATOM 3160 O O . GLU A 1 388 ? -16.233 -16.452 -49.750 1.00 68.00 388 GLU A O 1
ATOM 3165 N N . LYS A 1 389 ? -16.387 -18.497 -50.664 1.00 69.75 389 LYS A N 1
ATOM 3166 C CA . LYS A 1 389 ? -17.494 -18.163 -51.566 1.00 69.75 389 LYS A CA 1
ATOM 3167 C C . LYS A 1 389 ? -18.784 -17.859 -50.804 1.00 69.75 389 LYS A C 1
ATOM 3169 O O . LYS A 1 389 ? -19.525 -16.962 -51.205 1.00 69.75 389 LYS A O 1
ATOM 3174 N N . PHE A 1 390 ? -19.055 -18.562 -49.704 1.00 66.31 390 PHE A N 1
ATOM 3175 C CA . PHE A 1 390 ? -20.185 -18.257 -48.826 1.00 66.31 390 PHE A CA 1
ATOM 3176 C C . PHE A 1 390 ? -20.026 -16.869 -48.188 1.00 66.31 390 PHE A C 1
ATOM 3178 O O . PHE A 1 390 ? -20.942 -16.052 -48.305 1.00 66.31 390 PHE A O 1
ATOM 3185 N N . LEU A 1 391 ? -18.846 -16.566 -47.633 1.00 64.06 391 LEU A N 1
ATOM 3186 C CA . LEU A 1 391 ? -18.508 -15.257 -47.064 1.00 64.06 391 LEU A CA 1
ATOM 3187 C C . LEU A 1 391 ? -18.605 -14.129 -48.103 1.00 64.06 391 LEU A C 1
ATOM 3189 O O . LEU A 1 391 ? -19.300 -13.149 -47.863 1.00 64.06 391 LEU A O 1
ATOM 3193 N N . THR A 1 392 ? -18.006 -14.265 -49.290 1.00 61.34 392 THR A N 1
ATOM 3194 C CA . THR A 1 392 ? -18.105 -13.228 -50.346 1.00 61.34 392 THR A CA 1
ATOM 3195 C C . THR A 1 392 ? -19.528 -13.034 -50.870 1.00 61.34 392 THR A C 1
ATOM 3197 O O . THR A 1 392 ? -19.902 -11.914 -51.209 1.00 61.34 392 THR A O 1
ATOM 3200 N N . THR A 1 393 ? -20.361 -14.080 -50.885 1.00 55.88 393 THR A N 1
ATOM 3201 C CA . THR A 1 393 ? -21.777 -13.958 -51.284 1.00 55.88 393 THR A CA 1
ATOM 3202 C C . THR A 1 393 ? -22.628 -13.251 -50.212 1.00 55.88 393 THR A C 1
ATOM 3204 O O . THR A 1 393 ? -23.641 -12.639 -50.548 1.00 55.88 393 THR A O 1
ATOM 3207 N N . HIS A 1 394 ? -22.217 -13.278 -48.935 1.00 56.56 394 HIS A N 1
ATOM 3208 C CA . HIS A 1 394 ? -22.974 -12.709 -47.805 1.00 56.56 394 HIS A CA 1
ATOM 3209 C C . HIS A 1 394 ? -22.315 -11.486 -47.131 1.00 56.56 394 HIS A C 1
ATOM 3211 O O . HIS A 1 394 ? -22.957 -10.841 -46.300 1.00 56.56 394 HIS A O 1
ATOM 3217 N N . GLN A 1 395 ? -21.111 -11.078 -47.549 1.00 46.91 395 GLN A N 1
ATOM 3218 C CA . GLN A 1 395 ? -20.370 -9.898 -47.060 1.00 46.91 395 GLN A CA 1
ATOM 3219 C C . GLN A 1 395 ? -21.188 -8.592 -47.101 1.00 46.91 395 GLN A C 1
ATOM 3221 O O . GLN A 1 395 ? -21.027 -7.710 -46.253 1.00 46.91 395 GLN A O 1
ATOM 3226 N N . PHE A 1 396 ? -22.110 -8.473 -48.062 1.00 40.66 396 PHE A N 1
ATOM 3227 C CA . PHE A 1 396 ? -23.012 -7.322 -48.185 1.00 40.66 396 PHE A CA 1
ATOM 3228 C C . PHE A 1 396 ? -24.166 -7.334 -47.162 1.00 40.66 396 PHE A C 1
ATOM 3230 O O . PHE A 1 396 ? -24.763 -6.299 -46.892 1.00 40.66 396 PHE A O 1
ATOM 3237 N N . LYS A 1 397 ? -24.502 -8.492 -46.578 1.00 44.53 397 LYS A N 1
ATOM 3238 C CA . LYS A 1 397 ? -25.503 -8.598 -45.503 1.00 44.53 397 LYS A CA 1
ATOM 3239 C C . LYS A 1 397 ? -24.878 -8.410 -44.125 1.00 44.53 397 LYS A C 1
ATOM 3241 O O . LYS A 1 397 ? -25.505 -7.812 -43.258 1.00 44.53 397 LYS A O 1
ATOM 3246 N N . GLU A 1 398 ? -23.665 -8.912 -43.920 1.00 43.00 398 GLU A N 1
ATOM 3247 C CA . GLU A 1 398 ? -22.966 -8.885 -42.629 1.00 43.00 398 GLU A CA 1
ATOM 3248 C C . GLU A 1 398 ? -22.674 -7.450 -42.167 1.00 43.00 398 GLU A C 1
ATOM 3250 O O . GLU A 1 398 ? -23.052 -7.056 -41.065 1.00 43.00 398 GLU A O 1
ATOM 3255 N N . SER A 1 399 ? -22.148 -6.627 -43.077 1.00 35.50 399 SER A N 1
ATOM 3256 C CA . SER A 1 399 ? -21.872 -5.193 -42.884 1.00 35.50 399 SER A CA 1
ATOM 3257 C C . SER A 1 399 ? -23.106 -4.327 -42.571 1.00 35.50 399 SER A C 1
ATOM 3259 O O . SER A 1 399 ? -22.958 -3.210 -42.078 1.00 35.50 399 SER A O 1
ATOM 3261 N N . PHE A 1 400 ? -24.320 -4.843 -42.794 1.00 35.78 400 PHE A N 1
ATOM 3262 C CA . PHE A 1 400 ? -25.594 -4.189 -42.462 1.00 35.78 400 PHE A CA 1
ATOM 3263 C C . PHE A 1 400 ? -26.427 -4.965 -41.419 1.00 35.78 400 PHE A C 1
ATOM 3265 O O . PHE A 1 400 ? -27.576 -4.609 -41.156 1.00 35.78 400 PHE A O 1
ATOM 3272 N N . GLY A 1 401 ? -25.881 -6.032 -40.819 1.00 41.91 401 GLY A N 1
ATOM 3273 C CA . GLY A 1 401 ? -26.577 -6.864 -39.828 1.00 41.91 401 GLY A CA 1
ATOM 3274 C C . GLY A 1 401 ? -27.753 -7.688 -40.380 1.00 41.91 401 GLY A C 1
ATOM 3275 O O . GLY A 1 401 ? -28.593 -8.145 -39.608 1.00 41.91 401 GLY A O 1
ATOM 3276 N N . MET A 1 402 ? -27.826 -7.885 -41.700 1.00 39.22 402 MET A N 1
ATOM 3277 C CA . MET A 1 402 ? -28.970 -8.462 -42.422 1.00 39.22 402 MET A CA 1
ATOM 3278 C C . MET A 1 402 ? -28.884 -9.982 -42.666 1.00 39.22 402 MET A C 1
ATOM 3280 O O . MET A 1 402 ? -29.715 -10.510 -43.406 1.00 39.22 402 MET A O 1
ATOM 3284 N N . LEU A 1 403 ? -27.913 -10.702 -42.080 1.00 50.44 403 LEU A N 1
ATOM 3285 C CA . LEU A 1 403 ? -27.956 -12.173 -42.061 1.00 50.44 403 LEU A CA 1
ATOM 3286 C C . LEU A 1 403 ? -29.125 -12.648 -41.191 1.00 50.44 403 LEU A C 1
ATOM 3288 O O . LEU A 1 403 ? -29.234 -12.261 -40.023 1.00 50.44 403 LEU A O 1
ATOM 3292 N N . THR A 1 404 ? -29.960 -13.516 -41.753 1.00 50.69 404 THR A N 1
ATOM 3293 C CA . THR A 1 404 ? -31.001 -14.238 -41.012 1.00 50.69 404 THR A CA 1
ATOM 3294 C C . THR A 1 404 ? -30.388 -15.253 -40.052 1.00 50.69 404 THR A C 1
ATOM 3296 O O . THR A 1 404 ? -29.281 -15.740 -40.274 1.00 50.69 404 THR A O 1
ATOM 3299 N N . ASP A 1 405 ? -31.127 -15.630 -39.010 1.00 46.38 405 ASP A N 1
ATOM 3300 C CA . ASP A 1 405 ? -30.655 -16.595 -38.009 1.00 46.38 405 ASP A CA 1
ATOM 3301 C C . ASP A 1 405 ? -30.362 -17.976 -38.633 1.00 46.38 405 ASP A C 1
ATOM 3303 O O . ASP A 1 405 ? -29.437 -18.662 -38.210 1.00 46.38 405 ASP A O 1
ATOM 3307 N N . SER A 1 406 ? -31.056 -18.347 -39.721 1.00 48.59 406 SER A N 1
ATOM 3308 C CA . SER A 1 406 ? -30.718 -19.537 -40.515 1.00 48.59 406 SER A CA 1
ATOM 3309 C C . SER A 1 406 ? -29.404 -19.398 -41.287 1.00 48.59 406 SER A C 1
ATOM 3311 O O . SER A 1 406 ? -28.641 -20.354 -41.353 1.00 48.59 406 SER A O 1
ATOM 3313 N N . GLU A 1 407 ? -29.103 -18.226 -41.856 1.00 54.28 407 GLU A N 1
ATOM 3314 C CA . GLU A 1 407 ? -27.818 -17.986 -42.535 1.00 54.28 407 GLU A CA 1
ATOM 3315 C C . GLU A 1 407 ? -26.659 -17.917 -41.528 1.00 54.28 407 GLU A C 1
ATOM 3317 O O . GLU A 1 407 ? -25.555 -18.353 -41.840 1.00 54.28 407 GLU A O 1
ATOM 3322 N N . ARG A 1 408 ? -26.922 -17.427 -40.309 1.00 53.53 408 ARG A N 1
ATOM 3323 C CA . ARG A 1 408 ? -25.968 -17.386 -39.190 1.00 53.53 408 ARG A CA 1
ATOM 3324 C C . ARG A 1 408 ? -25.694 -18.784 -38.617 1.00 53.53 408 ARG A C 1
ATOM 3326 O O . ARG A 1 408 ? -24.538 -19.142 -38.423 1.00 53.53 408 ARG A O 1
ATOM 3333 N N . SER A 1 409 ? -26.732 -19.611 -38.461 1.00 52.75 409 SER A N 1
ATOM 3334 C CA . SER A 1 409 ? -26.592 -21.035 -38.118 1.00 52.75 409 SER A CA 1
ATOM 3335 C C . SER A 1 409 ? -25.800 -21.797 -39.183 1.00 52.75 409 SER A C 1
ATOM 3337 O O . SER A 1 409 ? -24.913 -22.567 -38.839 1.00 52.75 409 SER A O 1
ATOM 3339 N N . VAL A 1 410 ? -26.060 -21.546 -40.474 1.00 57.38 410 VAL A N 1
ATOM 3340 C CA . VAL A 1 410 ? -25.284 -22.144 -41.574 1.00 57.38 410 VAL A CA 1
ATOM 3341 C C . VAL A 1 410 ? -23.834 -21.649 -41.576 1.00 57.38 410 VAL A C 1
ATOM 3343 O O . VAL A 1 410 ? -22.941 -22.442 -41.855 1.00 57.38 410 VAL A O 1
ATOM 3346 N N . LEU A 1 411 ? -23.572 -20.382 -41.233 1.00 59.38 411 LEU A N 1
ATOM 3347 C CA . LEU A 1 411 ? -22.207 -19.871 -41.080 1.00 59.38 411 LEU A CA 1
ATOM 3348 C C . LEU A 1 411 ? -21.453 -20.597 -39.953 1.00 59.38 411 LEU A C 1
ATOM 3350 O O . LEU A 1 411 ? -20.314 -20.999 -40.179 1.00 59.38 411 LEU A O 1
ATOM 3354 N N . SER A 1 412 ? -22.093 -20.819 -38.798 1.00 54.59 412 SER A N 1
ATOM 3355 C CA . SER A 1 412 ? -21.521 -21.589 -37.680 1.00 54.59 412 SER A CA 1
ATOM 3356 C C . SER A 1 412 ? -21.279 -23.052 -38.064 1.00 54.59 412 SER A C 1
ATOM 3358 O O . SER A 1 412 ? -20.149 -23.519 -37.980 1.00 54.59 412 SER A O 1
ATOM 3360 N N . ASP A 1 413 ? -22.291 -23.746 -38.602 1.00 58.00 413 ASP A N 1
ATOM 3361 C CA . ASP A 1 413 ? -22.173 -25.142 -39.056 1.00 58.00 413 ASP A CA 1
ATOM 3362 C C . ASP A 1 413 ? -21.083 -25.313 -40.130 1.00 58.00 413 ASP A C 1
ATOM 3364 O O . ASP A 1 413 ? -20.415 -26.348 -40.204 1.00 58.00 413 ASP A O 1
ATOM 3368 N N . MET A 1 414 ? -20.906 -24.317 -41.006 1.00 59.28 414 MET A N 1
ATOM 3369 C CA . MET A 1 414 ? -19.825 -24.316 -41.989 1.00 59.28 414 MET A CA 1
ATOM 3370 C C . MET A 1 414 ? -18.470 -24.037 -41.338 1.00 59.28 414 MET A C 1
ATOM 3372 O O . MET A 1 414 ? -17.516 -24.734 -41.680 1.00 59.28 414 MET A O 1
ATOM 3376 N N . PHE A 1 415 ? -18.373 -23.070 -40.423 1.00 64.12 415 PHE A N 1
ATOM 3377 C CA . PHE A 1 415 ? -17.141 -22.777 -39.693 1.00 64.12 415 PHE A CA 1
ATOM 3378 C C . PHE A 1 415 ? -16.655 -24.016 -38.935 1.00 64.12 415 PHE A C 1
ATOM 3380 O O . PHE A 1 415 ? -15.569 -24.502 -39.237 1.00 64.12 415 PHE A O 1
ATOM 3387 N N . ASP A 1 416 ? -17.494 -24.608 -38.081 1.00 61.97 416 ASP A N 1
ATOM 3388 C CA . ASP A 1 416 ? -17.162 -25.796 -37.281 1.00 61.97 416 ASP A CA 1
ATOM 3389 C C . ASP A 1 416 ? -16.720 -26.973 -38.167 1.00 61.97 416 ASP A C 1
ATOM 3391 O O . ASP A 1 416 ? -15.762 -27.687 -37.872 1.00 61.97 416 ASP A O 1
ATOM 3395 N N . LYS A 1 417 ? -17.375 -27.156 -39.320 1.00 64.75 417 LYS A N 1
ATOM 3396 C CA . LYS A 1 417 ? -17.059 -28.224 -40.280 1.00 64.75 417 LYS A CA 1
ATOM 3397 C C . LYS A 1 417 ? -15.761 -27.997 -41.059 1.00 64.75 417 LYS A C 1
ATOM 3399 O O . LYS A 1 417 ? -15.160 -28.971 -41.523 1.00 64.75 417 LYS A O 1
ATOM 3404 N N . TYR A 1 418 ? -15.348 -26.749 -41.266 1.00 62.75 418 TYR A N 1
ATOM 3405 C CA . TYR A 1 418 ? -14.061 -26.431 -41.887 1.00 62.75 418 TYR A CA 1
ATOM 3406 C C . TYR A 1 418 ? -12.931 -26.362 -40.857 1.00 62.75 418 TYR A C 1
ATOM 3408 O O . TYR A 1 418 ? -11.833 -26.816 -41.174 1.00 62.75 418 TYR A O 1
ATOM 3416 N N . ASP A 1 419 ? -13.198 -25.909 -39.631 1.00 64.50 419 ASP A N 1
ATOM 3417 C CA . ASP A 1 419 ? -12.240 -25.954 -38.528 1.00 64.50 419 ASP A CA 1
ATOM 3418 C C . ASP A 1 419 ? -11.908 -27.402 -38.170 1.00 64.50 419 ASP A C 1
ATOM 3420 O O . ASP A 1 419 ? -10.740 -27.778 -38.169 1.00 64.50 419 ASP A O 1
ATOM 3424 N N . ASP A 1 420 ? -12.912 -28.277 -38.035 1.00 61.31 420 ASP A N 1
ATOM 3425 C CA . ASP A 1 420 ? -12.666 -29.693 -37.757 1.00 61.31 420 ASP A CA 1
ATOM 3426 C C . ASP A 1 420 ? -11.922 -30.397 -38.908 1.00 61.31 420 ASP A C 1
ATOM 3428 O O . ASP A 1 420 ? -11.095 -31.271 -38.665 1.00 61.31 420 ASP A O 1
ATOM 3432 N N . LYS A 1 421 ? -12.110 -29.972 -40.167 1.00 61.94 421 LYS A N 1
ATOM 3433 C CA . LYS A 1 421 ? -11.281 -30.437 -41.298 1.00 61.94 421 LYS A CA 1
ATOM 3434 C C . LYS A 1 421 ? -9.832 -29.964 -41.207 1.00 61.94 421 LYS A C 1
ATOM 3436 O O . LYS A 1 421 ? -8.926 -30.741 -41.500 1.00 61.94 421 LYS A O 1
ATOM 3441 N N . VAL A 1 422 ? -9.605 -28.709 -40.827 1.00 60.62 422 VAL A N 1
ATOM 3442 C CA . VAL A 1 422 ? -8.261 -28.156 -40.614 1.00 60.62 422 VAL A CA 1
ATOM 3443 C C . VAL A 1 422 ? -7.589 -28.844 -39.425 1.00 60.62 422 VAL A C 1
ATOM 3445 O O . VAL A 1 422 ? -6.430 -29.240 -39.523 1.00 60.62 422 VAL A O 1
ATOM 3448 N N . ARG A 1 423 ? -8.328 -29.098 -38.344 1.00 59.84 423 ARG A N 1
ATOM 3449 C CA . ARG A 1 423 ? -7.883 -29.856 -37.172 1.00 59.84 423 ARG A CA 1
ATOM 3450 C C . ARG A 1 423 ? -7.551 -31.307 -37.523 1.00 59.84 423 ARG A C 1
ATOM 3452 O O . ARG A 1 423 ? -6.493 -31.790 -37.138 1.00 59.84 423 ARG A O 1
ATOM 3459 N N . GLN A 1 424 ? -8.375 -31.977 -38.331 1.00 56.78 424 GLN A N 1
ATOM 3460 C CA . GLN A 1 424 ? -8.074 -33.308 -38.870 1.00 56.78 424 GLN A CA 1
ATOM 3461 C C . GLN A 1 424 ? -6.835 -33.298 -39.785 1.00 56.78 424 GLN A C 1
ATOM 3463 O O . GLN A 1 424 ? -6.045 -34.239 -39.736 1.00 56.78 424 GLN A O 1
ATOM 3468 N N . ALA A 1 425 ? -6.605 -32.238 -40.572 1.00 55.12 425 ALA A N 1
ATOM 3469 C CA . ALA A 1 425 ? -5.383 -32.087 -41.367 1.00 55.12 425 ALA A CA 1
ATOM 3470 C C . ALA A 1 425 ? -4.135 -31.934 -40.472 1.00 55.12 425 ALA A C 1
ATOM 3472 O O . ALA A 1 425 ? -3.153 -32.653 -40.671 1.00 55.12 425 ALA A O 1
ATOM 3473 N N . VAL A 1 426 ? -4.206 -31.097 -39.429 1.00 53.78 426 VAL A N 1
ATOM 3474 C CA . VAL A 1 426 ? -3.164 -30.944 -38.391 1.00 53.78 426 VAL A CA 1
ATOM 3475 C C . VAL A 1 426 ? -2.881 -32.274 -37.680 1.00 53.78 426 VAL A C 1
ATOM 3477 O O . VAL A 1 426 ? -1.728 -32.693 -37.569 1.00 53.78 426 VAL A O 1
ATOM 3480 N N . GLU A 1 427 ? -3.923 -32.992 -37.256 1.00 49.69 427 GLU A N 1
ATOM 3481 C CA . GLU A 1 427 ? -3.804 -34.306 -36.613 1.00 49.69 427 GLU A CA 1
ATOM 3482 C C . GLU A 1 427 ? -3.258 -35.385 -37.572 1.00 49.69 427 GLU A C 1
ATOM 3484 O O . GLU A 1 427 ? -2.561 -36.302 -37.128 1.00 49.69 427 GLU A O 1
ATOM 3489 N N . SER A 1 428 ? -3.502 -35.260 -38.884 1.00 47.91 428 SER A N 1
ATOM 3490 C CA . SER A 1 428 ? -2.962 -36.163 -39.913 1.00 47.91 428 SER A CA 1
ATOM 3491 C C . SER A 1 428 ? -1.480 -35.920 -40.233 1.00 47.91 428 SER A C 1
ATOM 3493 O O . SER A 1 428 ? -0.751 -36.880 -40.480 1.00 47.91 428 SER A O 1
ATOM 3495 N N . PHE A 1 429 ? -1.001 -34.673 -40.132 1.00 44.44 429 PHE A N 1
ATOM 3496 C CA . PHE A 1 429 ? 0.434 -34.356 -40.151 1.00 44.44 429 PHE A CA 1
ATOM 3497 C C . PHE A 1 429 ? 1.149 -34.888 -38.895 1.00 44.44 429 PHE A C 1
ATOM 3499 O O . PHE A 1 429 ? 2.324 -35.255 -38.932 1.00 44.44 429 PHE A O 1
ATOM 3506 N N . GLY A 1 430 ? 0.427 -34.988 -37.778 1.00 49.44 430 GLY A N 1
ATOM 3507 C CA . GLY A 1 430 ? 0.941 -35.378 -36.469 1.00 49.44 430 GLY A CA 1
ATOM 3508 C C . GLY A 1 430 ? 1.116 -36.880 -36.201 1.00 49.44 430 GLY A C 1
ATOM 3509 O O . GLY A 1 430 ? 0.906 -37.277 -35.054 1.00 49.44 430 GLY A O 1
ATOM 3510 N N . ARG A 1 431 ? 1.486 -37.747 -37.171 1.00 32.97 431 ARG A N 1
ATOM 3511 C CA . ARG A 1 431 ? 1.795 -39.174 -36.863 1.00 32.97 431 ARG A CA 1
ATOM 3512 C C . ARG A 1 431 ? 2.607 -39.972 -37.906 1.00 32.97 431 ARG A C 1
ATOM 3514 O O . ARG A 1 431 ? 2.044 -40.678 -38.733 1.00 32.97 431 ARG A O 1
ATOM 3521 N N . THR A 1 432 ? 3.933 -40.046 -37.736 1.00 30.27 432 THR A N 1
ATOM 3522 C CA . THR A 1 432 ? 4.759 -41.293 -37.755 1.00 30.27 432 THR A CA 1
ATOM 3523 C C . THR A 1 432 ? 6.257 -40.965 -37.537 1.00 30.27 432 THR A C 1
ATOM 3525 O O . THR A 1 432 ? 6.745 -40.022 -38.133 1.00 30.27 432 THR A O 1
ATOM 3528 N N . LYS A 1 433 ? 7.072 -41.694 -36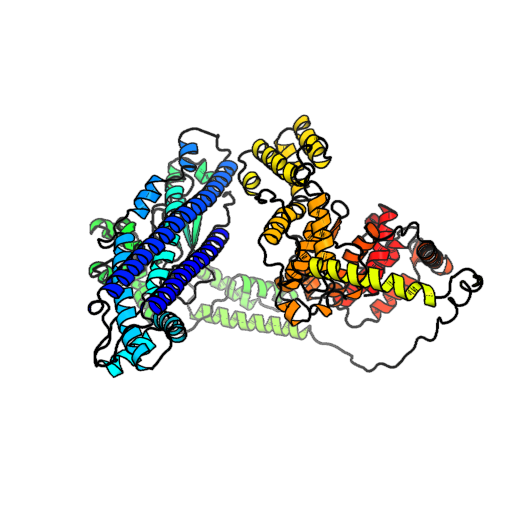.745 1.00 27.42 433 LYS A N 1
ATOM 3529 C CA . LYS A 1 433 ? 6.810 -42.772 -35.758 1.00 27.42 433 LYS A CA 1
ATOM 3530 C C . LYS A 1 433 ? 8.079 -43.099 -34.920 1.00 27.42 433 LYS A C 1
ATOM 3532 O O . LYS A 1 433 ? 9.097 -43.396 -35.525 1.00 27.42 433 LYS A O 1
ATOM 3537 N N . LYS A 1 434 ? 7.910 -43.310 -33.595 1.00 25.69 434 LYS A N 1
ATOM 3538 C CA . LYS A 1 434 ? 8.653 -44.277 -32.719 1.00 25.69 434 LYS A CA 1
ATOM 3539 C C . LYS A 1 434 ? 10.180 -44.057 -32.512 1.00 25.69 434 LYS A C 1
ATOM 3541 O O . LYS A 1 434 ? 10.805 -43.344 -33.269 1.00 25.69 434 LYS A O 1
ATOM 3546 N N . SER A 1 435 ? 10.856 -44.615 -31.493 1.00 23.66 435 SER A N 1
ATOM 3547 C CA . SER A 1 435 ? 10.559 -45.691 -30.512 1.00 23.66 435 SER A CA 1
ATOM 3548 C C . SER A 1 435 ? 11.285 -45.396 -29.173 1.00 23.66 435 SER A C 1
ATOM 3550 O O . SER A 1 435 ? 12.445 -45.010 -29.196 1.00 23.66 435 SER A O 1
ATOM 3552 N N . TYR A 1 436 ? 10.622 -45.429 -28.008 1.00 21.77 436 TYR A N 1
ATOM 3553 C CA . TYR A 1 436 ? 10.439 -46.600 -27.114 1.00 21.77 436 TYR A CA 1
ATOM 3554 C C . TYR A 1 436 ? 11.710 -47.175 -26.433 1.00 21.77 436 TYR A C 1
ATOM 3556 O O . TYR A 1 436 ? 12.723 -47.396 -27.085 1.00 21.77 436 TYR A O 1
ATOM 3564 N N . LEU A 1 437 ? 11.550 -47.530 -25.142 1.00 21.22 437 LEU A N 1
ATOM 3565 C CA . LEU A 1 437 ? 12.441 -48.313 -24.249 1.00 21.22 437 LEU A CA 1
ATOM 3566 C C . LEU A 1 437 ? 13.710 -47.609 -23.684 1.00 21.22 437 LEU A C 1
ATOM 3568 O O . LEU A 1 437 ? 14.241 -46.697 -24.315 1.00 21.22 437 LEU A O 1
ATOM 3572 N N . ALA A 1 438 ? 14.295 -48.018 -22.537 1.00 22.83 438 ALA A N 1
ATOM 3573 C CA . ALA A 1 438 ? 13.770 -48.612 -21.282 1.00 22.83 438 ALA A CA 1
ATOM 3574 C C . ALA A 1 438 ? 14.910 -48.779 -20.228 1.00 22.83 438 ALA A C 1
ATOM 3576 O O . ALA A 1 438 ? 16.032 -49.058 -20.626 1.00 22.83 438 ALA A O 1
ATOM 3577 N N . LYS A 1 439 ? 14.555 -48.795 -18.925 1.00 23.80 439 LYS A N 1
ATOM 3578 C CA . LYS A 1 439 ? 15.232 -49.462 -17.770 1.00 23.80 439 LYS A CA 1
ATOM 3579 C C . LYS A 1 439 ? 16.560 -48.925 -17.159 1.00 23.80 439 LYS A C 1
ATOM 3581 O O . LYS A 1 439 ? 17.602 -48.970 -17.790 1.00 23.80 439 LYS A O 1
ATOM 3586 N N . PHE A 1 440 ? 16.459 -48.634 -15.849 1.00 20.84 440 PHE A N 1
ATOM 3587 C CA . PHE A 1 440 ? 17.328 -49.008 -14.702 1.00 20.84 440 PHE A CA 1
ATOM 3588 C C . PHE A 1 440 ? 18.847 -48.703 -14.672 1.00 20.84 440 PHE A C 1
ATOM 3590 O O . PHE A 1 440 ? 19.642 -49.384 -15.308 1.00 20.84 440 PHE A O 1
ATOM 3597 N N . ASP A 1 441 ? 19.206 -47.745 -13.803 1.00 29.75 441 ASP A N 1
ATOM 3598 C CA . ASP A 1 441 ? 20.018 -47.898 -12.564 1.00 29.75 441 ASP A CA 1
ATOM 3599 C C . ASP A 1 441 ? 20.876 -49.171 -12.371 1.00 29.75 441 ASP A C 1
ATOM 3601 O O . ASP A 1 441 ? 20.327 -50.269 -12.423 1.00 29.75 441 ASP A O 1
ATOM 3605 N N . TYR A 1 442 ? 22.167 -48.991 -12.025 1.00 23.02 442 TYR A N 1
ATOM 3606 C CA . TYR A 1 442 ? 22.889 -49.758 -10.984 1.00 23.02 442 TYR A CA 1
ATOM 3607 C C . TYR A 1 442 ? 24.237 -49.103 -10.565 1.00 23.02 442 TYR A C 1
ATOM 3609 O O . TYR A 1 442 ? 25.100 -48.880 -11.411 1.00 23.02 442 TYR A O 1
ATOM 3617 N N . SER A 1 443 ? 24.468 -48.985 -9.243 1.00 22.95 443 SER A N 1
ATOM 3618 C CA . SER A 1 443 ? 25.765 -48.889 -8.498 1.00 22.95 443 SER A CA 1
ATOM 3619 C C . SER A 1 443 ? 26.686 -47.651 -8.681 1.00 22.95 443 SER A C 1
ATOM 3621 O O . SER A 1 443 ? 26.912 -47.207 -9.796 1.00 22.95 443 SER A O 1
ATOM 3623 N N . TYR A 1 444 ? 27.158 -46.968 -7.615 1.00 23.09 444 TYR A N 1
ATOM 3624 C CA . TYR A 1 444 ? 28.228 -47.329 -6.633 1.00 23.09 444 TYR A CA 1
ATOM 3625 C C . TYR A 1 444 ? 29.645 -47.392 -7.269 1.00 23.09 444 TYR A C 1
ATOM 3627 O O . TYR A 1 444 ? 29.791 -48.019 -8.310 1.00 23.09 444 TYR A O 1
ATOM 3635 N N . ASP A 1 445 ? 30.732 -46.812 -6.725 1.00 27.06 445 ASP A N 1
ATOM 3636 C CA . ASP A 1 445 ? 30.999 -46.181 -5.405 1.00 27.06 445 ASP A CA 1
ATOM 3637 C C . ASP A 1 445 ? 32.201 -45.179 -5.470 1.00 27.06 445 ASP A C 1
ATOM 3639 O O . ASP A 1 445 ? 32.869 -45.112 -6.502 1.00 27.06 445 ASP A O 1
ATOM 3643 N N . PHE A 1 446 ? 32.537 -44.455 -4.383 1.00 24.45 446 PHE A N 1
ATOM 3644 C CA . PHE A 1 446 ? 33.796 -43.682 -4.228 1.00 24.45 446 PHE A CA 1
ATOM 3645 C C . PHE A 1 446 ? 34.569 -44.079 -2.952 1.00 24.45 446 PHE A C 1
ATOM 3647 O O . PHE A 1 446 ? 34.205 -43.699 -1.839 1.00 24.45 446 PHE A O 1
ATOM 3654 N N . GLY A 1 447 ? 35.683 -44.797 -3.123 1.00 26.67 447 GLY A N 1
ATOM 3655 C CA . GLY A 1 447 ? 36.583 -45.192 -2.035 1.00 26.67 447 GLY A CA 1
ATOM 3656 C C . GLY A 1 447 ? 37.735 -44.208 -1.784 1.00 26.67 447 GLY A C 1
ATOM 3657 O O . GLY A 1 447 ? 38.504 -43.909 -2.692 1.00 26.67 447 GLY A O 1
ATOM 3658 N N . ASP A 1 448 ? 37.856 -43.780 -0.525 1.00 32.50 448 ASP A N 1
ATOM 3659 C CA . ASP A 1 448 ? 39.058 -43.319 0.192 1.00 32.50 448 ASP A CA 1
ATOM 3660 C C . ASP A 1 448 ? 39.986 -42.234 -0.412 1.00 32.50 448 ASP A C 1
ATOM 3662 O O . ASP A 1 448 ? 40.946 -42.507 -1.129 1.00 32.50 448 ASP A O 1
ATOM 3666 N N . TRP A 1 449 ? 39.855 -41.005 0.116 1.00 31.17 449 TRP A N 1
ATOM 3667 C CA . TRP A 1 449 ? 40.980 -40.063 0.301 1.00 31.17 449 TRP A CA 1
ATOM 3668 C C . TRP A 1 449 ? 41.368 -39.952 1.790 1.00 31.17 449 TRP A C 1
ATOM 3670 O O . TRP A 1 449 ? 41.483 -38.878 2.385 1.00 31.17 449 TRP A O 1
ATOM 3680 N N . ARG A 1 450 ? 41.573 -41.107 2.422 1.00 34.12 450 ARG A N 1
ATOM 3681 C CA . ARG A 1 450 ? 42.122 -41.215 3.774 1.00 34.12 450 ARG A CA 1
ATOM 3682 C C . ARG A 1 450 ? 43.632 -41.432 3.682 1.00 34.12 450 ARG A C 1
ATOM 3684 O O . ARG A 1 450 ? 44.060 -42.564 3.805 1.00 34.12 450 ARG A O 1
ATOM 3691 N N . ASP A 1 451 ? 44.410 -40.364 3.473 1.00 36.69 451 ASP A N 1
ATOM 3692 C CA . ASP A 1 451 ? 45.887 -40.404 3.625 1.00 36.69 451 ASP A CA 1
ATOM 3693 C C . ASP A 1 451 ? 46.585 -39.025 3.726 1.00 36.69 451 ASP A C 1
ATOM 3695 O O . ASP A 1 451 ? 47.722 -38.940 4.184 1.00 36.69 451 ASP A O 1
ATOM 3699 N N . GLY A 1 452 ? 45.932 -37.912 3.356 1.00 36.28 452 GLY A N 1
ATOM 3700 C CA . GLY A 1 452 ? 46.593 -36.593 3.321 1.00 36.28 452 GLY A CA 1
ATOM 3701 C C . GLY A 1 452 ? 46.882 -35.937 4.684 1.00 36.28 452 GLY A C 1
ATOM 3702 O O . GLY A 1 452 ? 47.879 -35.237 4.828 1.00 36.28 452 GLY A O 1
ATOM 3703 N N . ILE A 1 453 ? 46.028 -36.149 5.693 1.00 36.78 453 ILE A N 1
ATOM 3704 C CA . ILE A 1 453 ? 46.030 -35.350 6.942 1.00 36.78 453 ILE A CA 1
ATOM 3705 C C . ILE A 1 453 ? 47.049 -35.848 7.989 1.00 36.78 453 ILE A C 1
ATOM 3707 O O . ILE A 1 453 ? 47.410 -35.118 8.912 1.00 36.78 453 ILE A O 1
ATOM 3711 N N . THR A 1 454 ? 47.569 -37.068 7.851 1.00 39.53 454 THR A N 1
ATOM 3712 C CA . THR A 1 454 ? 48.398 -37.713 8.888 1.00 39.53 454 THR A CA 1
ATOM 3713 C C . THR A 1 454 ? 49.810 -37.114 9.024 1.00 39.53 454 THR A C 1
ATOM 3715 O O . THR A 1 454 ? 50.460 -37.332 10.044 1.00 39.53 454 THR A O 1
ATOM 3718 N N . ASN A 1 455 ? 50.292 -36.333 8.046 1.00 40.53 455 ASN A N 1
ATOM 3719 C CA . ASN A 1 455 ? 51.712 -35.955 7.952 1.00 40.53 455 ASN A CA 1
ATOM 3720 C C . ASN A 1 455 ? 52.091 -34.527 8.406 1.00 40.53 455 ASN A C 1
ATOM 3722 O O . ASN A 1 455 ? 53.283 -34.268 8.551 1.00 40.53 455 ASN A O 1
ATOM 3726 N N . GLU A 1 456 ? 51.149 -33.618 8.697 1.00 40.34 456 GLU A N 1
ATOM 3727 C CA . GLU A 1 456 ? 51.489 -32.247 9.159 1.00 40.34 456 GLU A CA 1
ATOM 3728 C C . GLU A 1 456 ? 51.388 -32.015 10.681 1.00 40.34 456 GLU A C 1
ATOM 3730 O O . GLU A 1 456 ? 51.871 -31.002 11.181 1.00 40.34 456 GLU A O 1
ATOM 3735 N N . PHE A 1 457 ? 50.867 -32.970 11.460 1.00 43.34 457 PHE A N 1
ATOM 3736 C CA . PHE A 1 457 ? 50.748 -32.845 12.928 1.00 43.34 457 PHE A CA 1
ATOM 3737 C C . PHE A 1 457 ? 51.874 -33.524 13.737 1.00 43.34 457 PHE A C 1
ATOM 3739 O O . PHE A 1 457 ? 51.780 -33.644 14.958 1.00 43.34 457 PHE A O 1
ATOM 3746 N N . ALA A 1 458 ? 52.961 -33.959 13.094 1.00 43.88 458 ALA A N 1
ATOM 3747 C CA . ALA A 1 458 ? 53.963 -34.837 13.714 1.00 43.88 458 ALA A CA 1
ATOM 3748 C C . ALA A 1 458 ? 54.977 -34.164 14.677 1.00 43.88 458 ALA A C 1
ATOM 3750 O O . ALA A 1 458 ? 55.693 -34.879 15.374 1.00 43.88 458 ALA A O 1
ATOM 3751 N N . ASN A 1 459 ? 55.070 -32.825 14.736 1.00 45.06 459 ASN A N 1
ATOM 3752 C CA . ASN A 1 459 ? 56.252 -32.121 15.280 1.00 45.06 459 ASN A CA 1
ATOM 3753 C C . ASN A 1 459 ? 55.999 -31.126 16.444 1.00 45.06 459 ASN A C 1
ATOM 3755 O O . ASN A 1 459 ? 56.724 -30.140 16.570 1.00 45.06 459 ASN A O 1
ATOM 3759 N N . ILE A 1 460 ? 55.018 -31.362 17.328 1.00 37.22 460 ILE A N 1
ATOM 3760 C CA . ILE A 1 460 ? 54.828 -30.552 18.557 1.00 37.22 460 ILE A CA 1
ATOM 3761 C C . ILE A 1 460 ? 54.937 -31.440 19.808 1.00 37.22 460 ILE A C 1
ATOM 3763 O O . ILE A 1 460 ? 54.059 -32.256 20.084 1.00 37.22 460 ILE A O 1
ATOM 3767 N N . THR A 1 461 ? 56.010 -31.273 20.588 1.00 36.84 461 THR A N 1
ATOM 3768 C CA . THR A 1 461 ? 56.300 -32.080 21.790 1.00 36.84 461 THR A CA 1
ATOM 3769 C C . THR A 1 461 ? 55.644 -31.516 23.070 1.00 36.84 461 THR A C 1
ATOM 3771 O O . THR A 1 461 ? 55.616 -30.296 23.243 1.00 36.84 461 THR A O 1
ATOM 3774 N N . PRO A 1 462 ? 55.145 -32.346 24.018 1.00 46.34 462 PRO A N 1
ATOM 3775 C CA . PRO A 1 462 ? 54.224 -31.870 25.057 1.00 46.34 462 PRO A CA 1
ATOM 3776 C C . PRO A 1 462 ? 54.828 -31.833 26.479 1.00 46.34 462 PRO A C 1
ATOM 3778 O O . PRO A 1 462 ? 54.657 -32.772 27.254 1.00 46.34 462 PRO A O 1
ATOM 3781 N N . THR A 1 463 ? 55.492 -30.733 26.867 1.00 47.75 463 THR A N 1
ATOM 3782 C CA . THR A 1 463 ? 56.085 -30.573 28.224 1.00 47.75 463 THR A CA 1
ATOM 3783 C C . THR A 1 463 ? 55.927 -29.182 28.877 1.00 47.75 463 THR A C 1
ATOM 3785 O O . THR A 1 463 ? 56.687 -28.846 29.781 1.00 47.75 463 THR A O 1
ATOM 3788 N N . GLN A 1 464 ? 54.936 -28.363 28.484 1.00 45.12 464 GLN A N 1
ATOM 3789 C CA . GLN A 1 464 ? 54.778 -26.977 28.992 1.00 45.12 464 GLN A CA 1
ATOM 3790 C C . GLN A 1 464 ? 53.425 -26.613 29.650 1.00 45.12 464 GLN A C 1
ATOM 3792 O O . GLN A 1 464 ? 53.130 -25.431 29.807 1.00 45.12 464 GLN A O 1
ATOM 3797 N N . PHE A 1 465 ? 52.607 -27.577 30.092 1.00 41.06 465 PHE A N 1
ATOM 3798 C CA . PHE A 1 465 ? 51.305 -27.274 30.717 1.00 41.06 465 PHE A CA 1
ATOM 3799 C C . PHE A 1 465 ? 51.187 -27.764 32.168 1.00 41.06 465 PHE A C 1
ATOM 3801 O O . PHE A 1 465 ? 51.502 -28.913 32.480 1.00 41.06 465 PHE A O 1
ATOM 3808 N N . GLU A 1 466 ? 50.716 -26.882 33.062 1.00 42.72 466 GLU A N 1
ATOM 3809 C CA . GLU A 1 466 ? 50.461 -27.208 34.473 1.00 42.72 466 GLU A CA 1
ATOM 3810 C C . GLU A 1 466 ? 49.376 -28.296 34.636 1.00 42.72 466 GLU A C 1
ATOM 3812 O O . GLU A 1 466 ? 48.427 -28.358 33.847 1.00 42.72 466 GLU A O 1
ATOM 3817 N N . PRO A 1 467 ? 49.430 -29.114 35.708 1.00 46.94 467 PRO A N 1
ATOM 3818 C CA . PRO A 1 467 ? 48.409 -30.121 35.974 1.00 46.94 467 PRO A CA 1
ATOM 3819 C C . PRO A 1 467 ? 46.998 -29.533 36.152 1.00 46.94 467 PRO A C 1
ATOM 3821 O O . PRO A 1 467 ? 46.735 -28.711 37.035 1.00 46.94 467 PRO A O 1
ATOM 3824 N N . VAL A 1 468 ? 46.053 -30.075 35.376 1.00 39.97 468 VAL A N 1
ATOM 3825 C CA . VAL A 1 468 ? 44.616 -29.721 35.324 1.00 39.97 468 VAL A CA 1
ATOM 3826 C C . VAL A 1 468 ? 43.928 -29.682 36.705 1.00 39.97 468 VAL A C 1
ATOM 3828 O O . VAL A 1 468 ? 42.918 -28.996 36.888 1.00 39.97 468 VAL A O 1
ATOM 3831 N N . SER A 1 469 ? 44.476 -30.374 37.708 1.00 45.22 469 SER A N 1
ATOM 3832 C CA . SER A 1 469 ? 43.972 -30.401 39.086 1.00 45.22 469 SER A CA 1
ATOM 3833 C C . SER A 1 469 ? 43.941 -29.028 39.773 1.00 45.22 469 SER A C 1
ATOM 3835 O O . SER A 1 469 ? 43.015 -28.773 40.541 1.00 45.22 469 SER A O 1
ATOM 3837 N N . LYS A 1 470 ? 44.883 -28.118 39.473 1.00 47.28 470 LYS A N 1
ATOM 3838 C CA . LYS A 1 470 ? 44.905 -26.752 40.043 1.00 47.28 470 LYS A CA 1
ATOM 3839 C C . LYS A 1 470 ? 44.005 -25.754 39.306 1.00 47.28 470 LYS A C 1
ATOM 3841 O O . LYS A 1 470 ? 43.658 -24.712 39.857 1.00 47.28 470 LYS A O 1
ATOM 3846 N N . ILE A 1 471 ? 43.610 -26.080 38.076 1.00 47.28 471 ILE A N 1
ATOM 3847 C CA . ILE A 1 471 ? 42.844 -25.201 37.182 1.00 47.28 471 ILE A CA 1
ATOM 3848 C C . ILE A 1 471 ? 41.335 -25.274 37.495 1.00 47.28 471 ILE A C 1
ATOM 3850 O O . ILE A 1 471 ? 40.651 -24.248 37.518 1.00 47.28 471 ILE A O 1
ATOM 3854 N N . LYS A 1 472 ? 40.824 -26.471 37.827 1.00 41.91 472 LYS A N 1
ATOM 3855 C CA . LYS A 1 472 ? 39.394 -26.731 38.108 1.00 41.91 472 LYS A CA 1
ATOM 3856 C C . LYS A 1 472 ? 38.724 -25.791 39.135 1.00 41.91 472 LYS A C 1
ATOM 3858 O O . LYS A 1 472 ? 37.607 -25.358 38.850 1.00 41.91 472 LYS A O 1
ATOM 3863 N N . PRO A 1 473 ? 39.323 -25.457 40.300 1.00 46.94 473 PRO A N 1
ATOM 3864 C CA . PRO A 1 473 ? 38.644 -24.631 41.306 1.00 46.94 473 PRO A CA 1
ATOM 3865 C C . PRO A 1 473 ? 38.461 -23.173 40.870 1.00 46.94 473 PRO A C 1
ATOM 3867 O O . PRO A 1 473 ? 37.395 -22.602 41.089 1.00 46.94 473 PRO A O 1
ATOM 3870 N N . LYS A 1 474 ? 39.473 -22.585 40.211 1.00 45.97 474 LYS A N 1
ATOM 3871 C CA . LYS A 1 474 ? 39.410 -21.203 39.707 1.00 45.97 474 LYS A CA 1
ATOM 3872 C C . LYS A 1 474 ? 38.393 -21.068 38.577 1.00 45.97 474 LYS A C 1
ATOM 3874 O O . LYS A 1 474 ? 37.572 -20.160 38.612 1.00 45.97 474 LYS A O 1
ATOM 3879 N N . LEU A 1 475 ? 38.392 -22.018 37.637 1.00 43.00 475 LEU A N 1
ATOM 3880 C CA . LEU A 1 475 ? 37.438 -22.025 36.527 1.00 43.00 475 LEU A CA 1
ATOM 3881 C C . LEU A 1 475 ? 35.985 -22.088 37.009 1.00 43.00 475 LEU A C 1
ATOM 3883 O O . LEU A 1 475 ? 35.139 -21.425 36.425 1.00 43.00 475 LEU A O 1
ATOM 3887 N N . LYS A 1 476 ? 35.687 -22.830 38.085 1.00 45.12 476 LYS A N 1
ATOM 3888 C CA . LYS A 1 476 ? 34.312 -22.958 38.586 1.00 45.12 476 LYS A CA 1
ATOM 3889 C C . LYS A 1 476 ? 33.752 -21.649 39.160 1.00 45.12 476 LYS A C 1
ATOM 3891 O O . LYS A 1 476 ? 32.603 -21.330 38.880 1.00 45.12 476 LYS A O 1
ATOM 3896 N N . ALA A 1 477 ? 34.551 -20.880 39.902 1.00 44.06 477 ALA A N 1
ATOM 3897 C CA . ALA A 1 477 ? 34.111 -19.593 40.448 1.00 44.06 477 ALA A CA 1
ATOM 3898 C C . ALA A 1 477 ? 33.788 -18.584 39.330 1.00 44.06 477 ALA A C 1
ATOM 3900 O O . ALA A 1 477 ? 32.679 -18.061 39.279 1.00 44.06 477 ALA A O 1
ATOM 3901 N N . THR A 1 478 ? 34.711 -18.402 38.378 1.00 42.56 478 THR A N 1
ATOM 3902 C CA . THR A 1 478 ? 34.505 -17.525 37.211 1.00 42.56 478 THR A CA 1
ATOM 3903 C C . THR A 1 478 ? 33.354 -18.017 36.325 1.00 42.56 478 THR A C 1
ATOM 3905 O O . THR A 1 478 ? 32.614 -17.209 35.777 1.00 42.56 478 THR A O 1
ATOM 3908 N N . TYR A 1 479 ? 33.152 -19.334 36.210 1.00 39.56 479 TYR A N 1
ATOM 3909 C CA . TYR A 1 479 ? 32.040 -19.921 35.458 1.00 39.56 479 TYR A CA 1
ATOM 3910 C C . TYR A 1 479 ? 30.679 -19.665 36.118 1.00 39.56 479 TYR A C 1
ATOM 3912 O O . TYR A 1 479 ? 29.736 -19.322 35.416 1.00 39.56 479 TYR A O 1
ATOM 3920 N N . ASP A 1 480 ? 30.555 -19.787 37.444 1.00 45.69 480 ASP A N 1
ATOM 3921 C CA . ASP A 1 480 ? 29.288 -19.565 38.165 1.00 45.69 480 ASP A CA 1
ATOM 3922 C C . ASP A 1 480 ? 28.943 -18.064 38.346 1.00 45.69 480 ASP A C 1
ATOM 3924 O O . ASP A 1 480 ? 27.790 -17.713 38.629 1.00 45.69 480 ASP A O 1
ATOM 3928 N N . GLU A 1 481 ? 29.923 -17.174 38.165 1.00 44.12 481 GLU A N 1
ATOM 3929 C CA . GLU A 1 481 ? 29.758 -15.715 38.088 1.00 44.12 481 GLU A CA 1
ATOM 3930 C C . GLU A 1 481 ? 29.365 -15.284 36.664 1.00 44.12 481 GLU A C 1
ATOM 3932 O O . GLU A 1 481 ? 28.287 -14.719 36.472 1.00 44.12 481 GLU A O 1
ATOM 3937 N N . ALA A 1 482 ? 30.126 -15.711 35.647 1.00 39.09 482 ALA A N 1
ATOM 3938 C CA . ALA A 1 482 ? 29.778 -15.512 34.239 1.00 39.09 482 ALA A CA 1
ATOM 3939 C C . ALA A 1 482 ? 28.413 -16.126 33.884 1.00 39.09 482 ALA A C 1
ATOM 3941 O O . ALA A 1 482 ? 27.669 -15.564 33.090 1.00 39.09 482 ALA A O 1
ATOM 3942 N N . ARG A 1 483 ? 28.027 -17.258 34.491 1.00 43.53 483 ARG A N 1
ATOM 3943 C CA . ARG A 1 483 ? 26.706 -17.883 34.301 1.00 43.53 483 ARG A CA 1
ATOM 3944 C C . ARG A 1 483 ? 25.554 -17.032 34.839 1.00 43.53 483 ARG A C 1
ATOM 3946 O O . ARG A 1 483 ? 24.457 -17.137 34.295 1.00 43.53 483 ARG A O 1
ATOM 3953 N N . ARG A 1 484 ? 25.793 -16.203 35.864 1.00 44.75 484 ARG A N 1
ATOM 3954 C CA . ARG A 1 484 ? 24.810 -15.243 36.389 1.00 44.75 484 ARG A CA 1
ATOM 3955 C C . ARG A 1 484 ? 24.658 -14.047 35.453 1.00 44.75 484 ARG A C 1
ATOM 3957 O O . ARG A 1 484 ? 23.545 -13.811 34.997 1.00 44.75 484 ARG A O 1
ATOM 3964 N N . GLU A 1 485 ? 25.758 -13.416 35.036 1.00 41.25 485 GLU A N 1
ATOM 3965 C CA . GLU A 1 485 ? 25.718 -12.363 34.002 1.00 41.25 485 GLU A CA 1
ATOM 3966 C C . GLU A 1 485 ? 25.074 -12.863 32.693 1.00 41.25 485 GLU A C 1
ATOM 3968 O O . GLU A 1 485 ? 24.267 -12.170 32.073 1.00 41.25 485 GLU A O 1
ATOM 3973 N N . LEU A 1 486 ? 25.363 -14.107 32.294 1.00 40.19 486 LEU A N 1
ATOM 3974 C CA . LEU A 1 486 ? 24.773 -14.745 31.116 1.00 40.19 486 LEU A CA 1
ATOM 3975 C C . LEU A 1 486 ? 23.284 -15.090 31.299 1.00 40.19 486 LEU A C 1
ATOM 3977 O O . LEU A 1 486 ? 22.583 -15.226 30.300 1.00 40.19 486 LEU A O 1
ATOM 3981 N N . GLN A 1 487 ? 22.787 -15.263 32.530 1.00 41.69 487 GLN A N 1
ATOM 3982 C CA . GLN A 1 487 ? 21.352 -15.431 32.798 1.00 41.69 487 GLN A CA 1
ATOM 3983 C C . GLN A 1 487 ? 20.612 -14.094 32.725 1.00 41.69 487 GLN A C 1
ATOM 3985 O O . GLN A 1 487 ? 19.553 -14.041 32.098 1.00 41.69 487 GLN A O 1
ATOM 3990 N N . ASP A 1 488 ? 21.193 -13.018 33.255 1.00 39.62 488 ASP A N 1
ATOM 3991 C CA . ASP A 1 488 ? 20.596 -11.681 33.183 1.00 39.62 488 ASP A CA 1
ATOM 3992 C C . ASP A 1 488 ? 20.539 -11.176 31.726 1.00 39.62 488 ASP A C 1
ATOM 3994 O O . ASP A 1 488 ? 19.479 -10.746 31.261 1.00 39.62 488 ASP A O 1
ATOM 3998 N N . LEU A 1 489 ? 21.613 -11.375 30.944 1.00 42.94 489 LEU A N 1
ATOM 3999 C CA . LEU A 1 489 ? 21.673 -11.086 29.496 1.00 42.94 489 LEU A CA 1
ATOM 4000 C C . LEU A 1 489 ? 20.702 -11.911 28.625 1.00 42.94 489 LEU A C 1
ATOM 4002 O O . LEU A 1 489 ? 20.485 -11.569 27.461 1.00 42.94 489 LEU A O 1
ATOM 4006 N N . ARG A 1 490 ? 20.143 -13.011 29.144 1.00 43.44 490 ARG A N 1
ATOM 4007 C CA . ARG A 1 490 ? 19.207 -13.893 28.417 1.00 43.44 490 ARG A CA 1
ATOM 4008 C C . ARG A 1 490 ? 17.735 -13.558 28.648 1.00 43.44 490 ARG A C 1
ATOM 4010 O O . ARG A 1 490 ? 16.887 -14.177 28.011 1.00 43.44 490 ARG A O 1
ATOM 4017 N N . SER A 1 491 ? 17.427 -12.639 29.560 1.00 49.81 491 SER A N 1
ATOM 4018 C CA . SER A 1 491 ? 16.056 -12.432 30.041 1.00 49.81 491 SER A CA 1
ATOM 4019 C C . SER A 1 491 ? 15.171 -11.595 29.106 1.00 49.81 491 SER A C 1
ATOM 4021 O O . SER A 1 491 ? 13.971 -11.851 29.041 1.00 49.81 491 SER A O 1
ATOM 4023 N N . ILE A 1 492 ? 15.732 -10.626 28.368 1.00 53.41 492 ILE A N 1
ATOM 4024 C CA . ILE A 1 492 ? 14.996 -9.746 27.439 1.00 53.41 492 ILE A CA 1
ATOM 4025 C C . ILE A 1 492 ? 15.902 -9.386 26.238 1.00 53.41 492 ILE A C 1
ATOM 4027 O O . ILE A 1 492 ? 17.028 -8.934 26.463 1.00 53.41 492 ILE A O 1
ATOM 4031 N N . PRO A 1 493 ? 15.456 -9.532 24.971 1.00 64.25 493 PRO A N 1
ATOM 4032 C CA . PRO A 1 493 ? 16.185 -9.020 23.807 1.00 64.25 493 PRO A CA 1
ATOM 4033 C C . PRO A 1 493 ? 16.325 -7.493 23.855 1.00 64.25 493 PRO A C 1
ATOM 4035 O O . PRO A 1 493 ? 15.359 -6.783 24.146 1.00 64.25 493 PRO A O 1
ATOM 4038 N N . LEU A 1 494 ? 17.514 -6.972 23.545 1.00 64.25 494 LEU A N 1
ATOM 4039 C CA . LEU A 1 494 ? 17.744 -5.525 23.536 1.00 64.25 494 LEU A CA 1
ATOM 4040 C C . LEU A 1 494 ? 16.920 -4.857 22.421 1.00 64.25 494 LEU A C 1
ATOM 4042 O O . LEU A 1 494 ? 16.931 -5.308 21.278 1.00 64.25 494 LEU A O 1
ATOM 4046 N N . LYS A 1 495 ? 16.220 -3.762 22.741 1.00 76.12 495 LYS A N 1
ATOM 4047 C CA . LYS A 1 495 ? 15.463 -2.963 21.762 1.00 76.12 495 LYS A CA 1
ATOM 4048 C C . LYS A 1 495 ? 16.297 -1.779 21.251 1.00 76.12 495 LYS A C 1
ATOM 4050 O O . LYS A 1 495 ? 16.876 -1.085 22.086 1.00 76.12 495 LYS A O 1
ATOM 4055 N N . PRO A 1 496 ? 16.304 -1.481 19.934 1.00 75.94 496 PRO A N 1
ATOM 4056 C CA . PRO A 1 496 ? 17.004 -0.315 19.396 1.00 75.94 496 PRO A CA 1
ATOM 4057 C C . PRO A 1 496 ? 16.537 1.005 20.026 1.00 75.94 496 PRO A C 1
ATOM 4059 O O . PRO A 1 496 ? 15.339 1.256 20.157 1.00 75.94 496 PRO A O 1
ATOM 4062 N N . LYS A 1 497 ? 17.482 1.885 20.375 1.00 67.00 497 LYS A N 1
ATOM 4063 C CA . LYS A 1 497 ? 17.198 3.136 21.111 1.00 67.00 497 LYS A CA 1
ATOM 4064 C C . LYS A 1 497 ? 16.810 4.345 20.252 1.00 67.00 497 LYS A C 1
ATOM 4066 O O . LYS A 1 497 ? 16.238 5.289 20.793 1.00 67.00 497 LYS A O 1
ATOM 4071 N N . LYS A 1 498 ? 17.117 4.358 18.950 1.00 67.62 498 LYS A N 1
ATOM 4072 C CA . LYS A 1 498 ? 16.900 5.517 18.061 1.00 67.62 498 LYS A CA 1
ATOM 4073 C C . LYS A 1 498 ? 15.810 5.236 17.023 1.00 67.62 498 LYS A C 1
ATOM 4075 O O . LYS A 1 498 ? 15.817 4.181 16.404 1.00 67.62 498 LYS A O 1
ATOM 4080 N N . LEU A 1 499 ? 14.917 6.209 16.833 1.00 59.47 499 LEU A N 1
ATOM 4081 C CA . LEU A 1 499 ? 14.019 6.295 15.679 1.00 59.47 499 LEU A CA 1
ATOM 4082 C C . LEU A 1 499 ? 14.772 6.964 14.514 1.00 59.47 499 LEU A C 1
ATOM 4084 O O . LEU A 1 499 ? 15.510 7.933 14.732 1.00 59.47 499 LEU A O 1
ATOM 4088 N N . ILE A 1 500 ? 14.603 6.455 13.298 1.00 63.44 500 ILE A N 1
ATOM 4089 C CA . ILE A 1 500 ? 14.924 7.188 12.064 1.00 63.44 500 ILE A CA 1
ATOM 4090 C C . ILE A 1 500 ? 13.596 7.751 11.547 1.00 63.44 500 ILE A C 1
ATOM 4092 O O . ILE A 1 500 ? 12.575 7.089 11.712 1.00 63.44 500 ILE A O 1
ATOM 4096 N N . ASP A 1 501 ? 13.579 8.959 10.981 1.00 58.75 501 ASP A N 1
ATOM 4097 C CA . ASP A 1 501 ? 12.348 9.499 10.386 1.00 58.75 501 ASP A CA 1
ATOM 4098 C C . ASP A 1 501 ? 11.796 8.501 9.358 1.00 58.75 501 ASP A C 1
ATOM 4100 O O . ASP A 1 501 ? 12.572 7.925 8.589 1.00 58.75 501 ASP A O 1
ATOM 4104 N N . ASP A 1 502 ? 10.481 8.256 9.393 1.00 52.78 502 ASP A N 1
ATOM 4105 C CA . ASP A 1 502 ? 9.855 7.225 8.562 1.00 52.78 502 ASP A CA 1
ATOM 4106 C C . ASP A 1 502 ? 10.190 7.456 7.081 1.00 52.78 502 ASP A C 1
ATOM 4108 O O . ASP A 1 502 ? 10.105 8.577 6.569 1.00 52.78 502 ASP A O 1
ATOM 4112 N N . PHE A 1 503 ? 10.604 6.384 6.403 1.00 55.50 503 PHE A N 1
ATOM 4113 C CA . PHE A 1 503 ? 10.939 6.426 4.988 1.00 55.50 503 PHE A CA 1
ATOM 4114 C C . PHE A 1 503 ? 9.660 6.618 4.173 1.00 55.50 503 PHE A C 1
ATOM 4116 O O . PHE A 1 503 ? 8.896 5.676 3.964 1.00 55.50 503 PHE A O 1
ATOM 4123 N N . ASP A 1 504 ? 9.428 7.856 3.739 1.00 57.00 504 ASP A N 1
ATOM 4124 C CA . ASP A 1 504 ? 8.296 8.210 2.897 1.00 57.00 504 ASP A CA 1
ATOM 4125 C C . ASP A 1 504 ? 8.775 8.888 1.609 1.00 57.00 504 ASP A C 1
ATOM 4127 O O . ASP A 1 504 ? 9.131 10.070 1.576 1.00 57.00 504 ASP A O 1
ATOM 4131 N N . ASP A 1 505 ? 8.740 8.117 0.521 1.00 61.31 505 ASP A N 1
ATOM 4132 C CA . ASP A 1 505 ? 8.987 8.581 -0.848 1.00 61.31 505 ASP A CA 1
ATOM 4133 C C . ASP A 1 505 ? 8.007 9.675 -1.293 1.00 61.31 505 ASP A C 1
ATOM 4135 O O . ASP A 1 505 ? 8.191 10.290 -2.342 1.00 61.31 505 ASP A O 1
ATOM 4139 N N . TRP A 1 506 ? 6.964 9.942 -0.503 1.00 57.59 506 TRP A N 1
ATOM 4140 C CA . TRP A 1 506 ? 5.993 11.003 -0.708 1.00 57.59 506 TRP A CA 1
ATOM 4141 C C . TRP A 1 506 ? 6.594 12.344 -1.119 1.00 57.59 506 TRP A C 1
ATOM 4143 O O . TRP A 1 506 ? 6.126 12.927 -2.095 1.00 57.59 506 TRP A O 1
ATOM 4153 N N . GLU A 1 507 ? 7.620 12.852 -0.428 1.00 63.19 507 GLU A N 1
ATOM 4154 C CA . GLU A 1 507 ? 8.215 14.159 -0.768 1.00 63.19 507 GLU A CA 1
ATOM 4155 C C . GLU A 1 507 ? 8.857 14.155 -2.170 1.00 63.19 507 GLU A C 1
ATOM 4157 O O . GLU A 1 507 ? 8.831 15.174 -2.858 1.00 63.19 507 GLU A O 1
ATOM 4162 N N . LEU A 1 508 ? 9.341 12.997 -2.635 1.00 65.38 508 LEU A N 1
ATOM 4163 C CA . LEU A 1 508 ? 9.862 12.792 -3.988 1.00 65.38 508 LEU A CA 1
ATOM 4164 C C . LEU A 1 508 ? 8.733 12.593 -5.020 1.00 65.38 508 LEU A C 1
ATOM 4166 O O . LEU A 1 508 ? 8.768 13.186 -6.097 1.00 65.38 508 LEU A O 1
ATOM 4170 N N . GLU A 1 509 ? 7.701 11.806 -4.694 1.00 57.34 509 GLU A N 1
ATOM 4171 C CA . GLU A 1 509 ? 6.525 11.574 -5.553 1.00 57.34 509 GLU A CA 1
ATOM 4172 C C . GLU A 1 509 ? 5.618 12.811 -5.714 1.00 57.34 509 GLU A C 1
ATOM 4174 O O . GLU A 1 509 ? 4.801 12.864 -6.640 1.00 57.34 509 GLU A O 1
ATOM 4179 N N . THR A 1 510 ? 5.733 13.791 -4.812 1.00 47.72 510 THR A N 1
ATOM 4180 C CA . THR A 1 510 ? 4.899 15.008 -4.764 1.00 47.72 510 THR A CA 1
ATOM 4181 C C . THR A 1 510 ? 5.629 16.290 -5.146 1.00 47.72 510 THR A C 1
ATOM 4183 O O . THR A 1 510 ? 4.986 17.346 -5.212 1.00 47.72 510 THR A O 1
ATOM 4186 N N . ALA A 1 511 ? 6.927 16.215 -5.434 1.00 56.19 511 ALA A N 1
ATOM 4187 C CA . ALA A 1 511 ? 7.683 17.320 -5.997 1.00 56.19 511 ALA A CA 1
ATOM 4188 C C . ALA A 1 511 ? 7.052 17.802 -7.315 1.00 56.19 511 ALA A C 1
ATOM 4190 O O . ALA A 1 511 ? 6.700 17.007 -8.193 1.00 56.19 511 ALA A O 1
ATOM 4191 N N . LEU A 1 512 ? 6.871 19.117 -7.433 1.00 49.16 512 LEU A N 1
ATOM 4192 C CA . LEU A 1 512 ? 6.224 19.747 -8.588 1.00 49.16 512 LEU A CA 1
ATOM 4193 C C . LEU A 1 512 ? 7.223 20.201 -9.656 1.00 49.16 512 LEU A C 1
ATOM 4195 O O . LEU A 1 512 ? 6.813 20.487 -10.775 1.00 49.16 512 LEU A O 1
ATOM 4199 N N . ASP A 1 513 ? 8.507 20.272 -9.313 1.00 63.12 513 ASP A N 1
ATOM 4200 C CA . ASP A 1 513 ? 9.612 20.485 -10.243 1.00 63.12 513 ASP A CA 1
ATOM 4201 C C . ASP A 1 513 ? 10.842 19.667 -9.818 1.00 63.12 513 ASP A C 1
ATOM 4203 O O . ASP A 1 513 ? 10.892 19.075 -8.733 1.00 63.12 513 ASP A O 1
ATOM 4207 N N . ASP A 1 514 ? 11.837 19.629 -10.698 1.00 71.06 514 ASP A N 1
ATOM 4208 C CA . ASP A 1 514 ? 13.053 18.839 -10.518 1.00 71.06 514 ASP A CA 1
ATOM 4209 C C . ASP A 1 514 ? 13.936 19.374 -9.372 1.00 71.06 514 ASP A C 1
ATOM 4211 O O . ASP A 1 514 ? 14.688 18.614 -8.763 1.00 71.06 514 ASP A O 1
ATOM 4215 N N . GLN A 1 515 ? 13.813 20.660 -9.013 1.00 77.06 515 GLN A N 1
ATOM 4216 C CA . GLN A 1 515 ? 14.520 21.247 -7.873 1.00 77.06 515 GLN A CA 1
ATOM 4217 C C . GLN A 1 515 ? 13.938 20.752 -6.544 1.00 77.06 515 GLN A C 1
ATOM 4219 O O . GLN A 1 515 ? 14.690 20.310 -5.674 1.00 77.06 515 GLN A O 1
ATOM 4224 N N . GLU A 1 516 ? 12.615 20.791 -6.375 1.00 73.31 516 GLU A N 1
ATOM 4225 C CA . GLU A 1 516 ? 11.937 20.205 -5.214 1.00 73.31 516 GLU A CA 1
ATOM 4226 C C . GLU A 1 516 ? 12.254 18.710 -5.093 1.00 73.31 516 GLU A C 1
ATOM 4228 O O . GLU A 1 516 ? 12.546 18.237 -3.994 1.00 73.31 516 GLU A O 1
ATOM 4233 N N . ALA A 1 517 ? 12.277 17.985 -6.215 1.00 72.88 517 ALA A N 1
ATOM 4234 C CA . ALA A 1 517 ? 12.547 16.552 -6.239 1.00 72.88 517 ALA A CA 1
ATOM 4235 C C . ALA A 1 517 ? 13.986 16.219 -5.812 1.00 72.88 517 ALA A C 1
ATOM 4237 O O . ALA A 1 517 ? 14.197 15.350 -4.965 1.00 72.88 517 ALA A O 1
ATOM 4238 N N . VAL A 1 518 ? 14.979 16.949 -6.331 1.00 81.19 518 VAL A N 1
ATOM 4239 C CA . VAL A 1 518 ? 16.393 16.796 -5.945 1.00 81.19 518 VAL A CA 1
ATOM 4240 C C . VAL A 1 518 ? 16.630 17.210 -4.490 1.00 81.19 518 VAL A C 1
ATOM 4242 O O . VAL A 1 518 ? 17.418 16.571 -3.795 1.00 81.19 518 VAL A O 1
ATOM 4245 N N . MET A 1 519 ? 15.934 18.232 -3.983 1.00 83.88 519 MET A N 1
ATOM 4246 C CA . MET A 1 519 ? 16.062 18.653 -2.581 1.00 83.88 519 MET A CA 1
ATOM 4247 C C . MET A 1 519 ? 15.374 17.689 -1.600 1.00 83.88 519 MET A C 1
ATOM 4249 O O . MET A 1 519 ? 15.925 17.432 -0.527 1.00 83.88 519 MET A O 1
ATOM 4253 N N . ALA A 1 520 ? 14.235 17.094 -1.972 1.00 77.12 520 ALA A N 1
ATOM 4254 C CA . ALA A 1 520 ? 13.647 15.964 -1.249 1.00 77.12 520 ALA A CA 1
ATOM 4255 C C . ALA A 1 520 ? 14.606 14.759 -1.260 1.00 77.12 520 ALA A C 1
ATOM 4257 O O . ALA A 1 520 ? 14.914 14.198 -0.209 1.00 77.12 520 ALA A O 1
ATOM 4258 N N . GLY A 1 521 ? 15.182 14.443 -2.425 1.00 81.88 521 GLY A N 1
ATOM 4259 C CA . GLY A 1 521 ? 16.236 13.441 -2.584 1.00 81.88 521 GLY A CA 1
ATOM 4260 C C . GLY A 1 521 ? 17.460 13.685 -1.694 1.00 81.88 521 GLY A C 1
ATOM 4261 O O . GLY A 1 521 ? 17.961 12.751 -1.066 1.00 81.88 521 GLY A O 1
ATOM 4262 N N . LYS A 1 522 ? 17.891 14.946 -1.540 1.00 87.31 522 LYS A N 1
ATOM 4263 C CA . LYS A 1 522 ? 18.972 15.333 -0.620 1.00 87.31 522 LYS A CA 1
ATOM 4264 C C . LYS A 1 522 ? 18.638 14.969 0.824 1.00 87.31 522 LYS A C 1
ATOM 4266 O O . LYS A 1 522 ? 19.453 14.350 1.503 1.00 87.31 522 LYS A O 1
ATOM 4271 N N . LYS A 1 523 ? 17.441 15.338 1.286 1.00 82.38 523 LYS A N 1
ATOM 4272 C CA . LYS A 1 523 ? 16.954 15.069 2.648 1.00 82.38 523 LYS A CA 1
ATOM 4273 C C . LYS A 1 523 ? 16.822 13.563 2.913 1.00 82.38 523 LYS A C 1
ATOM 4275 O O . LYS A 1 523 ? 17.254 13.085 3.959 1.00 82.38 523 LYS A O 1
ATOM 4280 N N . LEU A 1 524 ? 16.316 12.809 1.937 1.00 78.62 524 LEU A N 1
ATOM 4281 C CA . LEU A 1 524 ? 16.274 11.344 1.957 1.00 78.62 524 LEU A CA 1
ATOM 4282 C C . LEU A 1 524 ? 17.687 10.749 2.123 1.00 78.62 524 LEU A C 1
ATOM 4284 O O . LEU A 1 524 ? 17.950 10.014 3.076 1.00 78.62 524 LEU A O 1
ATOM 4288 N N . MET A 1 525 ? 18.639 11.139 1.273 1.00 83.44 525 MET A N 1
ATOM 4289 C CA . MET A 1 525 ? 20.031 10.681 1.362 1.00 83.44 525 MET A CA 1
ATOM 4290 C C . MET A 1 525 ? 20.747 11.134 2.651 1.00 83.44 525 MET A C 1
ATOM 4292 O O . MET A 1 525 ? 21.606 10.407 3.152 1.00 83.44 525 MET A O 1
ATOM 4296 N N . GLN A 1 526 ? 20.392 12.284 3.235 1.00 83.06 526 GLN A N 1
ATOM 4297 C CA . GLN A 1 526 ? 20.925 12.742 4.528 1.00 83.06 526 GLN A CA 1
ATOM 4298 C C . GLN A 1 526 ? 20.532 11.816 5.686 1.00 83.06 526 GLN A C 1
ATOM 4300 O O . GLN A 1 526 ? 21.323 11.641 6.613 1.00 83.06 526 GLN A O 1
ATOM 4305 N N . ASN A 1 527 ? 19.370 11.159 5.627 1.00 76.44 527 ASN A N 1
ATOM 4306 C CA . ASN A 1 527 ? 19.008 10.147 6.620 1.00 76.44 527 ASN A CA 1
ATOM 4307 C C . ASN A 1 527 ? 19.903 8.899 6.507 1.00 76.44 527 ASN A C 1
ATOM 4309 O O . ASN A 1 527 ? 20.309 8.343 7.530 1.00 76.44 527 ASN A O 1
ATOM 4313 N N . LEU A 1 528 ? 20.260 8.490 5.283 1.00 80.44 528 LEU A N 1
ATOM 4314 C CA . LEU A 1 528 ? 21.108 7.320 5.033 1.00 80.44 528 LEU A CA 1
ATOM 4315 C C . LEU A 1 528 ? 22.590 7.557 5.366 1.00 80.44 528 LEU A C 1
ATOM 4317 O O . LEU A 1 528 ? 23.201 6.722 6.036 1.00 80.44 528 LEU A O 1
ATOM 4321 N N . TYR A 1 529 ? 23.159 8.681 4.916 1.00 83.19 529 TYR A N 1
ATOM 4322 C CA . TYR A 1 529 ? 24.597 8.988 5.004 1.00 83.19 529 TYR A CA 1
ATOM 4323 C C . TYR A 1 529 ? 24.969 9.985 6.120 1.00 83.19 529 TYR A C 1
ATOM 4325 O O . TYR A 1 529 ? 26.150 10.235 6.375 1.00 83.19 529 TYR A O 1
ATOM 4333 N N . GLY A 1 530 ? 23.977 10.559 6.802 1.00 79.19 530 GLY A N 1
ATOM 4334 C CA . GLY A 1 530 ? 24.163 11.595 7.814 1.00 79.19 530 GLY A CA 1
ATOM 4335 C C . GLY A 1 530 ? 24.270 13.018 7.236 1.00 79.19 530 GLY A C 1
ATOM 4336 O O . GLY A 1 530 ? 24.178 13.229 6.024 1.00 79.19 530 GLY A O 1
ATOM 4337 N N . PRO A 1 531 ? 24.493 14.027 8.100 1.00 74.81 531 PRO A N 1
ATOM 4338 C CA . PRO A 1 531 ? 24.470 15.442 7.716 1.00 74.81 531 PRO A CA 1
ATOM 4339 C C . PRO A 1 531 ? 25.571 15.840 6.720 1.00 74.81 531 PRO A C 1
ATOM 4341 O O . PRO A 1 531 ? 25.395 16.795 5.971 1.00 74.81 531 PRO A O 1
ATOM 4344 N N . ASN A 1 532 ? 26.679 15.094 6.659 1.00 76.38 532 ASN A N 1
ATOM 4345 C CA . ASN A 1 532 ? 27.826 15.372 5.783 1.00 76.38 532 ASN A CA 1
ATOM 4346 C C . ASN A 1 532 ? 27.646 14.819 4.352 1.00 76.38 532 ASN A C 1
ATOM 4348 O O . ASN A 1 532 ? 28.616 14.369 3.736 1.00 76.38 532 ASN A O 1
ATOM 4352 N N . ILE A 1 533 ? 26.415 14.846 3.830 1.00 81.88 533 ILE A N 1
ATOM 4353 C CA . ILE A 1 533 ? 26.057 14.321 2.503 1.00 81.88 533 ILE A CA 1
ATOM 4354 C C . ILE A 1 533 ? 26.897 14.923 1.367 1.00 81.88 533 ILE A C 1
ATOM 4356 O O . ILE A 1 533 ? 27.195 14.234 0.398 1.00 81.88 533 ILE A O 1
ATOM 4360 N N . ASP A 1 534 ? 27.339 16.175 1.497 1.00 81.56 534 ASP A N 1
ATOM 4361 C CA . ASP A 1 534 ? 28.081 16.880 0.446 1.00 81.56 534 ASP A CA 1
ATOM 4362 C C . ASP A 1 534 ? 29.453 16.242 0.122 1.00 81.56 534 ASP A C 1
ATOM 4364 O O . ASP A 1 534 ? 30.037 16.538 -0.914 1.00 81.56 534 ASP A O 1
ATOM 4368 N N . ASN A 1 535 ? 29.932 15.307 0.958 1.00 80.69 535 ASN A N 1
ATOM 4369 C CA . ASN A 1 535 ? 31.136 14.498 0.718 1.00 80.69 535 ASN A CA 1
ATOM 4370 C C . ASN A 1 535 ? 30.844 13.075 0.183 1.00 80.69 535 ASN A C 1
ATOM 4372 O O . ASN A 1 535 ? 31.756 12.255 0.087 1.00 80.69 535 ASN A O 1
ATOM 4376 N N . VAL A 1 536 ? 29.585 12.734 -0.109 1.00 82.06 536 VAL A N 1
ATOM 4377 C CA . VAL A 1 536 ? 29.174 11.397 -0.574 1.00 82.06 536 VAL A CA 1
ATOM 4378 C C . VAL A 1 536 ? 29.207 11.349 -2.098 1.00 82.06 536 VAL A C 1
ATOM 4380 O O . VAL A 1 536 ? 28.505 12.113 -2.752 1.00 82.06 536 VAL A O 1
ATOM 4383 N N . ASN A 1 537 ? 29.955 10.404 -2.679 1.00 83.38 537 ASN A N 1
ATOM 4384 C CA . ASN A 1 537 ? 30.138 10.289 -4.135 1.00 83.38 537 ASN A CA 1
ATOM 4385 C C . ASN A 1 537 ? 28.825 10.300 -4.946 1.00 83.38 537 ASN A C 1
ATOM 4387 O O . ASN A 1 537 ? 28.759 10.987 -5.962 1.00 83.38 537 ASN A O 1
ATOM 4391 N N . SER A 1 538 ? 27.772 9.600 -4.500 1.00 81.88 538 SER A N 1
ATOM 4392 C CA . SER A 1 538 ? 26.460 9.637 -5.174 1.00 81.88 538 SER A CA 1
ATOM 4393 C C . SER A 1 538 ? 25.835 11.036 -5.173 1.00 81.88 538 SER A C 1
ATOM 4395 O O . SER A 1 538 ? 25.286 11.457 -6.185 1.00 81.88 538 SER A O 1
ATOM 4397 N N . TRP A 1 539 ? 25.959 11.799 -4.081 1.00 89.62 539 TRP A N 1
ATOM 4398 C CA . TRP A 1 539 ? 25.451 13.173 -4.031 1.00 89.62 539 TRP A CA 1
ATOM 4399 C C . TRP A 1 539 ? 26.336 14.147 -4.822 1.00 89.62 539 TRP A C 1
ATOM 4401 O O . TRP A 1 539 ? 25.820 15.021 -5.512 1.00 89.62 539 TRP A O 1
ATOM 4411 N N . ILE A 1 540 ? 27.659 13.953 -4.810 1.00 90.62 540 ILE A N 1
ATOM 4412 C CA . ILE A 1 540 ? 28.600 14.729 -5.634 1.00 90.62 540 ILE A CA 1
ATOM 4413 C C . ILE A 1 540 ? 28.255 14.590 -7.126 1.00 90.62 540 ILE A C 1
ATOM 4415 O O . ILE A 1 540 ? 28.339 15.581 -7.850 1.00 90.62 540 ILE A O 1
ATOM 4419 N N . ARG A 1 541 ? 27.807 13.411 -7.591 1.00 87.94 541 ARG A N 1
ATOM 4420 C CA . ARG A 1 541 ? 27.308 13.225 -8.968 1.00 87.94 541 ARG A CA 1
ATOM 4421 C C . ARG A 1 541 ? 26.063 14.072 -9.259 1.00 87.94 541 ARG A C 1
ATOM 4423 O O . ARG A 1 541 ? 26.053 14.790 -10.256 1.00 87.94 541 ARG A O 1
ATOM 4430 N N . VAL A 1 542 ? 25.060 14.030 -8.378 1.00 87.38 542 VAL A N 1
ATOM 4431 C CA . VAL A 1 542 ? 23.820 14.827 -8.490 1.00 87.38 542 VAL A CA 1
ATOM 4432 C C . VAL A 1 542 ? 24.123 16.329 -8.511 1.00 87.38 542 VAL A C 1
ATOM 4434 O O . VAL A 1 542 ? 23.649 17.049 -9.388 1.00 87.38 542 VAL A O 1
ATOM 4437 N N . GLU A 1 543 ? 24.959 16.803 -7.588 1.00 89.94 543 GLU A N 1
ATOM 4438 C CA . GLU A 1 543 ? 25.339 18.215 -7.477 1.00 89.94 543 GLU A CA 1
ATOM 4439 C C . GLU A 1 543 ? 26.212 18.675 -8.657 1.00 89.94 543 GLU A C 1
ATOM 4441 O O . GLU A 1 543 ? 26.052 19.794 -9.141 1.00 89.94 543 GLU A O 1
ATOM 4446 N N . SER A 1 544 ? 27.078 17.803 -9.186 1.00 90.25 544 SER A N 1
ATOM 4447 C CA . SER A 1 544 ? 27.851 18.089 -10.404 1.00 90.25 544 SER A CA 1
ATOM 4448 C C . SER A 1 544 ? 26.927 18.281 -11.606 1.00 90.25 544 SER A C 1
ATOM 4450 O O . SER A 1 544 ? 27.017 19.314 -12.262 1.00 90.25 544 SER A O 1
ATOM 4452 N N . ALA A 1 545 ? 25.984 17.357 -11.833 1.00 88.06 545 ALA A N 1
ATOM 4453 C CA . ALA A 1 545 ? 24.974 17.474 -12.888 1.00 88.06 545 ALA A CA 1
ATOM 4454 C C . ALA A 1 545 ? 24.112 18.742 -12.730 1.00 88.06 545 ALA A C 1
ATOM 4456 O O . ALA A 1 545 ? 23.814 19.428 -13.708 1.00 88.06 545 ALA A O 1
ATOM 4457 N N . ARG A 1 546 ? 23.778 19.120 -11.487 1.00 90.94 546 ARG A N 1
ATOM 4458 C CA . ARG A 1 546 ? 23.072 20.373 -11.176 1.00 90.94 546 ARG A CA 1
ATOM 4459 C C . ARG A 1 546 ? 23.862 21.613 -11.605 1.00 90.94 546 ARG A C 1
ATOM 4461 O O . ARG A 1 546 ? 23.260 22.594 -12.039 1.00 90.94 546 ARG A O 1
ATOM 4468 N N . ILE A 1 547 ? 25.185 21.588 -11.448 1.00 89.06 547 ILE A N 1
ATOM 4469 C CA . ILE A 1 547 ? 26.088 22.696 -11.786 1.00 89.06 547 ILE A CA 1
ATOM 4470 C C . ILE A 1 547 ? 26.365 22.757 -13.297 1.00 89.06 547 ILE A C 1
ATOM 4472 O O . ILE A 1 547 ? 26.445 23.859 -13.837 1.00 89.06 547 ILE A O 1
ATOM 4476 N N . THR A 1 548 ? 26.509 21.615 -13.978 1.00 80.69 548 THR A N 1
ATOM 4477 C CA . THR A 1 548 ? 26.861 21.554 -15.410 1.00 80.69 548 THR A CA 1
ATOM 4478 C C . THR A 1 548 ? 25.661 21.674 -16.346 1.00 80.69 548 THR A C 1
ATOM 4480 O O . THR A 1 548 ? 25.768 22.318 -17.386 1.00 80.69 548 THR A O 1
ATOM 4483 N N . GLU A 1 549 ? 24.535 21.053 -15.994 1.00 83.94 549 GLU A N 1
ATOM 4484 C CA . GLU A 1 549 ? 23.396 20.812 -16.897 1.00 83.94 549 GLU A CA 1
ATOM 4485 C C . GLU A 1 549 ? 22.040 21.229 -16.290 1.00 83.94 549 GLU A C 1
ATOM 4487 O O . GLU A 1 549 ? 21.026 21.263 -16.987 1.00 83.94 549 GLU A O 1
ATOM 4492 N N . GLY A 1 550 ? 22.010 21.608 -15.008 1.00 73.69 550 GLY A N 1
ATOM 4493 C CA . GLY A 1 550 ? 20.827 22.132 -14.326 1.00 73.69 550 GLY A CA 1
ATOM 4494 C C . GLY A 1 550 ? 19.979 21.077 -13.606 1.00 73.69 550 GLY A C 1
ATOM 4495 O O . GLY A 1 550 ? 20.327 19.900 -13.506 1.00 73.69 550 GLY A O 1
ATOM 4496 N N . TRP A 1 551 ? 18.849 21.519 -13.044 1.00 71.81 551 TRP A N 1
ATOM 4497 C CA . TRP A 1 551 ? 18.043 20.709 -12.121 1.00 71.81 551 TRP A CA 1
ATOM 4498 C C . TRP A 1 551 ? 17.426 19.455 -12.749 1.00 71.81 551 TRP A C 1
ATOM 4500 O O . TRP A 1 551 ? 17.406 18.424 -12.086 1.00 71.81 551 TRP A O 1
ATOM 4510 N N . GLY A 1 552 ? 16.995 19.502 -14.015 1.00 66.31 552 GLY A N 1
ATOM 4511 C CA . GLY A 1 552 ? 16.455 18.323 -14.705 1.00 66.31 552 GLY A CA 1
ATOM 4512 C C . GLY A 1 552 ? 17.480 17.192 -14.809 1.00 66.31 552 GLY A C 1
ATOM 4513 O O . GLY A 1 552 ? 17.184 16.050 -14.463 1.00 66.31 552 GLY A O 1
ATOM 4514 N N . LYS A 1 553 ? 18.735 17.517 -15.153 1.00 81.69 553 LYS A N 1
ATOM 4515 C CA . LYS A 1 553 ? 19.816 16.523 -15.181 1.00 81.69 553 LYS A CA 1
ATOM 4516 C C . LYS A 1 553 ? 20.175 16.015 -13.788 1.00 81.69 553 LYS A C 1
ATOM 4518 O O . LYS A 1 553 ? 20.388 14.818 -13.607 1.00 81.69 553 LYS A O 1
ATOM 4523 N N . ALA A 1 554 ? 20.198 16.899 -12.791 1.00 77.75 554 ALA A N 1
ATOM 4524 C CA . ALA A 1 554 ? 20.379 16.496 -11.399 1.00 77.75 554 ALA A CA 1
ATOM 4525 C C . ALA A 1 554 ? 19.281 15.523 -10.933 1.00 77.75 554 ALA A C 1
ATOM 4527 O O . ALA A 1 554 ? 19.579 14.570 -10.217 1.00 77.75 554 ALA A O 1
ATOM 4528 N N . TYR A 1 555 ? 18.034 15.723 -11.370 1.00 80.50 555 TYR A N 1
ATOM 4529 C CA . TYR A 1 555 ? 16.915 14.834 -11.066 1.00 80.50 555 TYR A CA 1
ATOM 4530 C C . TYR A 1 555 ? 17.026 13.485 -11.778 1.00 80.50 555 TYR A C 1
ATOM 4532 O O . TYR A 1 555 ? 16.833 12.466 -11.125 1.00 80.50 555 TYR A O 1
ATOM 4540 N N . GLU A 1 556 ? 17.419 13.445 -13.056 1.00 79.25 556 GLU A N 1
ATOM 4541 C CA . GLU A 1 556 ? 17.728 12.184 -13.751 1.00 79.25 556 GLU A CA 1
ATOM 4542 C C . GLU A 1 556 ? 18.824 11.388 -13.026 1.00 79.25 556 GLU A C 1
ATOM 4544 O O . GLU A 1 556 ? 18.646 10.205 -12.749 1.00 79.25 556 GLU A O 1
ATOM 4549 N N . VAL A 1 557 ? 19.939 12.039 -12.671 1.00 83.19 557 VAL A N 1
ATOM 4550 C CA . VAL A 1 557 ? 21.063 11.399 -11.963 1.00 83.19 557 VAL A CA 1
ATOM 4551 C C . VAL A 1 557 ? 20.661 10.962 -10.551 1.00 83.19 557 VAL A C 1
ATOM 4553 O O . VAL A 1 557 ? 21.091 9.907 -10.088 1.00 83.19 557 VAL A O 1
ATOM 4556 N N . PHE A 1 558 ? 19.808 11.731 -9.867 1.00 86.31 558 PHE A N 1
ATOM 4557 C CA . PHE A 1 558 ? 19.252 11.325 -8.578 1.00 86.31 558 PHE A CA 1
ATOM 4558 C C . PHE A 1 558 ? 18.308 10.123 -8.718 1.00 86.31 558 PHE A C 1
ATOM 4560 O O . PHE A 1 558 ? 18.425 9.190 -7.931 1.00 86.31 558 PHE A O 1
ATOM 4567 N N . LEU A 1 559 ? 17.397 10.120 -9.698 1.00 80.62 559 LEU A N 1
ATOM 4568 C CA . LEU A 1 559 ? 16.484 8.999 -9.945 1.00 80.62 559 LEU A CA 1
ATOM 4569 C C . LEU A 1 559 ? 17.239 7.725 -10.318 1.00 80.62 559 LEU A C 1
ATOM 4571 O O . LEU A 1 559 ? 16.866 6.654 -9.844 1.00 80.62 559 LEU A O 1
ATOM 4575 N N . ASP A 1 560 ? 18.301 7.842 -11.119 1.00 82.81 560 ASP A N 1
ATOM 4576 C CA . ASP A 1 560 ? 19.186 6.723 -11.423 1.00 82.81 560 ASP A CA 1
ATOM 4577 C C . ASP A 1 560 ? 19.794 6.158 -10.134 1.00 82.81 560 ASP A C 1
ATOM 4579 O O . ASP A 1 560 ? 19.546 5.000 -9.827 1.00 82.81 560 ASP A O 1
ATOM 4583 N N . GLU A 1 561 ? 20.474 6.964 -9.305 1.00 81.06 561 GLU A N 1
ATOM 4584 C CA . GLU A 1 561 ? 21.009 6.505 -8.008 1.00 81.06 561 GLU A CA 1
ATOM 4585 C C . GLU A 1 561 ? 19.929 5.907 -7.096 1.00 81.06 561 GLU A C 1
ATOM 4587 O O . GLU A 1 561 ? 20.170 4.891 -6.441 1.00 81.06 561 GLU A O 1
ATOM 4592 N N . TYR A 1 562 ? 18.755 6.542 -7.059 1.00 81.88 562 TYR A N 1
ATOM 4593 C CA . TYR A 1 562 ? 17.612 6.183 -6.229 1.00 81.88 562 TYR A CA 1
ATOM 4594 C C . TYR A 1 562 ? 17.053 4.800 -6.582 1.00 81.88 562 TYR A C 1
ATOM 4596 O O . TYR A 1 562 ? 16.919 3.955 -5.696 1.00 81.88 562 TYR A O 1
ATOM 4604 N N . HIS A 1 563 ? 16.808 4.532 -7.866 1.00 78.19 563 HIS A N 1
ATOM 4605 C CA . HIS A 1 563 ? 16.402 3.211 -8.352 1.00 78.19 563 HIS A CA 1
ATOM 4606 C C . HIS A 1 563 ? 17.576 2.211 -8.400 1.00 78.19 563 HIS A C 1
ATOM 4608 O O . HIS A 1 563 ? 17.373 1.002 -8.271 1.00 78.19 563 HIS A O 1
ATOM 4614 N N . ASN A 1 564 ? 18.818 2.696 -8.486 1.00 75.25 564 ASN A N 1
ATOM 4615 C CA . ASN A 1 564 ? 20.038 1.895 -8.425 1.00 75.25 564 ASN A CA 1
ATOM 4616 C C . ASN A 1 564 ? 20.529 1.658 -6.984 1.00 75.25 564 ASN A C 1
ATOM 4618 O O . ASN A 1 564 ? 21.683 1.946 -6.629 1.00 75.25 564 ASN A O 1
ATOM 4622 N N . GLY A 1 565 ? 19.662 1.041 -6.174 1.00 72.19 565 GLY A N 1
ATOM 4623 C CA . GLY A 1 565 ? 20.012 0.393 -4.904 1.00 72.19 565 GLY A CA 1
ATOM 4624 C C . GLY A 1 565 ? 19.834 1.252 -3.660 1.00 72.19 565 GLY A C 1
ATOM 4625 O O . GLY A 1 565 ? 19.814 0.722 -2.550 1.00 72.19 565 GLY A O 1
ATOM 4626 N N . LEU A 1 566 ? 19.719 2.567 -3.836 1.00 79.19 566 LEU A N 1
ATOM 4627 C CA . LEU A 1 566 ? 19.556 3.504 -2.735 1.00 79.19 566 LEU A CA 1
ATOM 4628 C C . LEU A 1 566 ? 18.185 3.329 -2.068 1.00 79.19 566 LEU A C 1
ATOM 4630 O O . LEU A 1 566 ? 18.141 3.206 -0.847 1.00 79.19 566 LEU A O 1
ATOM 4634 N N . LYS A 1 567 ? 17.092 3.256 -2.845 1.00 81.81 567 LYS A N 1
ATOM 4635 C CA . LYS A 1 567 ? 15.726 3.066 -2.328 1.00 81.81 567 LYS A CA 1
ATOM 4636 C C . LYS A 1 567 ? 15.633 1.876 -1.375 1.00 81.81 567 LYS A C 1
ATOM 4638 O O . LYS A 1 567 ? 15.079 1.997 -0.291 1.00 81.81 567 LYS A O 1
ATOM 4643 N N . GLU A 1 568 ? 16.173 0.731 -1.771 1.00 78.50 568 GLU A N 1
ATOM 4644 C CA . GLU A 1 568 ? 15.967 -0.519 -1.042 1.00 78.50 568 GLU A CA 1
ATOM 4645 C C . GLU A 1 568 ? 16.851 -0.604 0.208 1.00 78.50 568 GLU A C 1
ATOM 4647 O O . GLU A 1 568 ? 16.429 -1.130 1.233 1.00 78.50 568 GLU A O 1
ATOM 4652 N N . VAL A 1 569 ? 18.041 0.007 0.186 1.00 80.56 569 VAL A N 1
ATOM 4653 C CA . VAL A 1 569 ? 18.839 0.200 1.409 1.00 80.56 569 VAL A CA 1
ATOM 4654 C C . VAL A 1 569 ? 18.135 1.139 2.393 1.00 80.56 569 VAL A C 1
ATOM 4656 O O . VAL A 1 569 ? 18.319 1.004 3.603 1.00 80.56 569 VAL A O 1
ATOM 4659 N N . MET A 1 570 ? 17.304 2.068 1.908 1.00 79.12 570 MET A N 1
ATOM 4660 C CA . MET A 1 570 ? 16.557 2.977 2.777 1.00 79.12 570 MET A CA 1
ATOM 4661 C C . MET A 1 570 ? 15.385 2.319 3.524 1.00 79.12 570 MET A C 1
ATOM 4663 O O . MET A 1 570 ? 15.008 2.803 4.594 1.00 79.12 570 MET A O 1
ATOM 4667 N N . GLU A 1 571 ? 14.871 1.178 3.053 1.00 81.56 571 GLU A N 1
ATOM 4668 C CA . GLU A 1 571 ? 13.825 0.411 3.751 1.00 81.56 571 GLU A CA 1
ATOM 4669 C C . GLU A 1 571 ? 14.295 -0.110 5.125 1.00 81.56 571 GLU A C 1
ATOM 4671 O O . GLU A 1 571 ? 13.485 -0.250 6.046 1.00 81.56 571 GLU A O 1
ATOM 4676 N N . ALA A 1 572 ? 15.612 -0.254 5.331 1.00 85.38 572 ALA A N 1
ATOM 4677 C CA . ALA A 1 572 ? 16.202 -0.597 6.626 1.00 85.38 572 ALA A CA 1
ATOM 4678 C C . ALA A 1 572 ? 15.809 0.385 7.750 1.00 85.38 572 ALA A C 1
ATOM 4680 O O . ALA A 1 572 ? 15.689 -0.010 8.912 1.00 85.38 572 ALA A O 1
ATOM 4681 N N . ALA A 1 573 ? 15.545 1.661 7.439 1.00 81.19 573 ALA A N 1
ATOM 4682 C CA . ALA A 1 573 ? 15.027 2.612 8.426 1.00 81.19 573 ALA A CA 1
ATOM 4683 C C . ALA A 1 573 ? 13.649 2.186 8.969 1.00 81.19 573 ALA A C 1
ATOM 4685 O O . ALA A 1 573 ? 13.418 2.208 10.182 1.00 81.19 573 ALA A O 1
ATOM 4686 N N . THR A 1 574 ? 12.764 1.726 8.082 1.00 85.38 574 THR A N 1
ATOM 4687 C CA . THR A 1 574 ? 11.437 1.198 8.422 1.00 85.38 574 THR A CA 1
ATOM 4688 C C . THR A 1 574 ? 11.554 -0.092 9.230 1.00 85.38 574 THR A C 1
ATOM 4690 O O . THR A 1 574 ? 10.901 -0.227 10.267 1.00 85.38 574 THR A O 1
ATOM 4693 N N . HIS A 1 575 ? 12.446 -1.004 8.834 1.00 89.75 575 HIS A N 1
ATOM 4694 C CA . HIS A 1 575 ? 12.717 -2.244 9.569 1.00 89.75 575 HIS A CA 1
ATOM 4695 C C . HIS A 1 575 ? 13.248 -1.984 10.991 1.00 89.75 575 HIS A C 1
ATOM 4697 O O . HIS A 1 575 ? 12.831 -2.646 11.946 1.00 89.75 575 HIS A O 1
ATOM 4703 N N . LEU A 1 576 ? 14.100 -0.967 11.179 1.00 87.44 576 LEU A N 1
ATOM 4704 C CA . LEU A 1 576 ? 14.564 -0.547 12.506 1.00 87.44 576 LEU A CA 1
ATOM 4705 C C . LEU A 1 576 ? 13.423 0.014 13.374 1.00 87.44 576 LEU A C 1
ATOM 4707 O O . LEU A 1 576 ? 13.334 -0.300 14.569 1.00 87.44 576 LEU A O 1
ATOM 4711 N N . ASN A 1 577 ? 12.541 0.823 12.781 1.00 85.69 577 ASN A N 1
ATOM 4712 C CA . ASN A 1 577 ? 11.367 1.371 13.460 1.00 85.69 577 ASN A CA 1
ATOM 4713 C C . ASN A 1 577 ? 10.378 0.255 13.862 1.00 85.69 577 ASN A C 1
ATOM 4715 O O . ASN A 1 577 ? 9.845 0.289 14.980 1.00 85.69 577 ASN A O 1
ATOM 4719 N N . GLU A 1 578 ? 10.197 -0.768 13.016 1.00 88.88 578 GLU A N 1
ATOM 4720 C CA . GLU A 1 578 ? 9.406 -1.965 13.325 1.00 88.88 578 GLU A CA 1
ATOM 4721 C C . GLU A 1 578 ? 10.020 -2.742 14.502 1.00 88.88 578 GLU A C 1
ATOM 4723 O O . GLU A 1 578 ? 9.356 -2.884 15.531 1.00 88.88 578 GLU A O 1
ATOM 4728 N N . LEU A 1 579 ? 11.305 -3.128 14.433 1.00 89.75 579 LEU A N 1
ATOM 4729 C CA . LEU A 1 579 ? 12.029 -3.853 15.499 1.00 89.75 579 LEU A CA 1
ATOM 4730 C C . LEU A 1 579 ? 11.898 -3.210 16.885 1.00 89.75 579 LEU A C 1
ATOM 4732 O O . LEU A 1 579 ? 11.790 -3.898 17.903 1.00 89.75 579 LEU A O 1
ATOM 4736 N N . ARG A 1 580 ? 11.904 -1.875 16.946 1.00 84.94 580 ARG A N 1
ATOM 4737 C CA . ARG A 1 580 ? 11.733 -1.125 18.195 1.00 84.94 580 ARG A CA 1
ATOM 4738 C C . ARG A 1 580 ? 10.354 -1.358 18.823 1.00 84.94 580 ARG A C 1
ATOM 4740 O O . ARG A 1 580 ? 10.240 -1.479 20.046 1.00 84.94 580 ARG A O 1
ATOM 4747 N N . THR A 1 581 ? 9.304 -1.422 18.008 1.00 84.31 581 THR A N 1
ATOM 4748 C CA . THR A 1 581 ? 7.912 -1.573 18.472 1.00 84.31 581 THR A CA 1
ATOM 4749 C C . THR A 1 581 ? 7.460 -3.029 18.586 1.00 84.31 581 THR A C 1
ATOM 4751 O O . THR A 1 581 ? 6.634 -3.326 19.447 1.00 84.31 581 THR A O 1
ATOM 4754 N N . ALA A 1 582 ? 8.069 -3.934 17.819 1.00 86.69 582 ALA A N 1
ATOM 4755 C CA . ALA A 1 582 ? 7.784 -5.362 17.781 1.00 86.69 582 ALA A CA 1
ATOM 4756 C C . ALA A 1 582 ? 7.868 -6.064 19.149 1.00 86.69 582 ALA A C 1
ATOM 4758 O O . ALA A 1 582 ? 8.617 -5.663 20.049 1.00 86.69 582 ALA A O 1
ATOM 4759 N N . ASP A 1 583 ? 7.130 -7.167 19.284 1.00 86.62 583 ASP A N 1
ATOM 4760 C CA . ASP A 1 583 ? 7.372 -8.146 20.339 1.00 86.62 583 ASP A CA 1
ATOM 4761 C C . ASP A 1 583 ? 8.558 -9.032 19.942 1.00 86.62 583 ASP A C 1
ATOM 4763 O O . ASP A 1 583 ? 8.453 -9.892 19.071 1.00 86.62 583 ASP A O 1
ATOM 4767 N N . LEU A 1 584 ? 9.705 -8.793 20.577 1.00 88.50 584 LEU A N 1
ATOM 4768 C CA . LEU A 1 584 ? 10.935 -9.546 20.337 1.00 88.50 584 LEU A CA 1
ATOM 4769 C C . LEU A 1 584 ? 11.019 -10.823 21.189 1.00 88.50 584 LEU A C 1
ATOM 4771 O O . LEU A 1 584 ? 11.923 -11.627 20.974 1.00 88.50 584 LEU A O 1
ATOM 4775 N N . SER A 1 585 ? 10.098 -11.041 22.139 1.00 83.06 585 SER A N 1
ATOM 4776 C CA . SER A 1 585 ? 10.111 -12.232 23.007 1.00 83.06 585 SER A CA 1
ATOM 4777 C C . SER A 1 585 ? 9.889 -13.542 22.239 1.00 83.06 585 SER A C 1
ATOM 4779 O O . SER A 1 585 ? 10.268 -14.610 22.716 1.00 83.06 585 SER A O 1
ATOM 4781 N N . ILE A 1 586 ? 9.358 -13.445 21.016 1.00 87.81 586 ILE A N 1
ATOM 4782 C CA . ILE A 1 586 ? 9.180 -14.551 20.069 1.00 87.81 586 ILE A CA 1
ATOM 4783 C C . ILE A 1 586 ? 10.503 -15.128 19.534 1.00 87.81 586 ILE A C 1
ATOM 4785 O O . ILE A 1 586 ? 10.508 -16.232 18.992 1.00 87.81 586 ILE A O 1
ATOM 4789 N N . ILE A 1 587 ? 11.624 -14.400 19.646 1.00 90.88 587 ILE A N 1
ATOM 4790 C CA . ILE A 1 587 ? 12.914 -14.831 19.090 1.00 90.88 587 ILE A CA 1
ATOM 4791 C C . ILE A 1 587 ? 13.427 -16.062 19.864 1.00 90.88 587 ILE A C 1
ATOM 4793 O O . ILE A 1 587 ? 13.629 -15.978 21.079 1.00 90.88 587 ILE A O 1
ATOM 4797 N N . PRO A 1 588 ? 13.715 -17.200 19.194 1.00 88.69 588 PRO A N 1
ATOM 4798 C CA . PRO A 1 588 ? 14.217 -18.400 19.853 1.00 88.69 588 PRO A CA 1
ATOM 4799 C C . PRO A 1 588 ? 15.472 -18.126 20.684 1.00 88.69 588 PRO A C 1
ATOM 4801 O O . PRO A 1 588 ? 16.420 -17.503 20.205 1.00 88.69 588 PRO A O 1
ATOM 4804 N N . THR A 1 589 ? 15.547 -18.680 21.897 1.00 84.31 589 THR A N 1
ATOM 4805 C CA . THR A 1 589 ? 16.634 -18.414 22.863 1.00 84.31 589 THR A CA 1
ATOM 4806 C C . THR A 1 589 ? 18.045 -18.637 22.301 1.00 84.31 589 THR A C 1
ATOM 4808 O O . THR A 1 589 ? 18.990 -17.972 22.717 1.00 84.31 589 THR A O 1
ATOM 4811 N N . ARG A 1 590 ? 18.202 -19.544 21.327 1.00 86.50 590 ARG A N 1
ATOM 4812 C CA . ARG A 1 590 ? 19.476 -19.800 20.627 1.00 86.50 590 ARG A CA 1
ATOM 4813 C C . ARG A 1 590 ? 19.896 -18.711 19.627 1.00 86.50 590 ARG A C 1
ATOM 4815 O O . ARG A 1 590 ? 21.069 -18.645 19.286 1.00 86.50 590 ARG A O 1
ATOM 4822 N N . TRP A 1 591 ? 18.963 -17.895 19.138 1.00 90.69 591 TRP A N 1
ATOM 4823 C CA . TRP A 1 591 ? 19.210 -16.802 18.189 1.00 90.69 591 TRP A CA 1
ATOM 4824 C C . TRP A 1 591 ? 19.374 -15.448 18.900 1.00 90.69 591 TRP A C 1
ATOM 4826 O O . TRP A 1 591 ? 20.047 -14.569 18.366 1.00 90.69 591 TRP A O 1
ATOM 4836 N N . ILE A 1 592 ? 18.873 -15.308 20.138 1.00 85.31 592 ILE A N 1
ATOM 4837 C CA . ILE A 1 592 ? 19.047 -14.107 20.983 1.00 85.31 592 ILE A CA 1
ATOM 4838 C C . ILE A 1 592 ? 20.508 -13.610 21.056 1.00 85.31 592 ILE A C 1
ATOM 4840 O O . ILE A 1 592 ? 20.704 -12.406 20.899 1.00 85.31 592 ILE A O 1
ATOM 4844 N N . PRO A 1 593 ? 21.553 -14.452 21.238 1.00 85.00 593 PRO A N 1
ATOM 4845 C CA . PRO A 1 593 ? 22.933 -13.962 21.295 1.00 85.00 593 PRO A CA 1
ATOM 4846 C C . PRO A 1 593 ? 23.363 -13.230 20.019 1.00 85.00 593 PRO A C 1
ATOM 4848 O O . PRO A 1 593 ? 24.031 -12.203 20.100 1.00 85.00 593 PRO A O 1
ATOM 4851 N N . ARG A 1 594 ? 22.939 -13.726 18.850 1.00 89.00 594 ARG A N 1
ATOM 4852 C CA . ARG A 1 594 ? 23.254 -13.118 17.554 1.00 89.00 594 ARG A CA 1
ATOM 4853 C C . ARG A 1 594 ? 22.398 -11.888 17.266 1.00 89.00 594 ARG A C 1
ATOM 4855 O O . ARG A 1 594 ? 22.902 -10.904 16.742 1.00 89.00 594 ARG A O 1
ATOM 4862 N N . PHE A 1 595 ? 21.130 -11.909 17.662 1.00 90.56 595 PHE A N 1
ATOM 4863 C CA . PHE A 1 595 ? 20.283 -10.721 17.611 1.00 90.56 595 PHE A CA 1
ATOM 4864 C C . PHE A 1 595 ? 20.878 -9.577 18.453 1.00 90.56 595 PHE A C 1
ATOM 4866 O O . PHE A 1 595 ? 21.057 -8.469 17.958 1.00 90.56 595 PHE A O 1
ATOM 4873 N N . ASN A 1 596 ? 21.277 -9.857 19.698 1.00 85.25 596 ASN A N 1
ATOM 4874 C CA . ASN A 1 596 ? 21.875 -8.864 20.595 1.00 85.25 596 ASN A CA 1
ATOM 4875 C C . ASN A 1 596 ? 23.224 -8.317 20.080 1.00 85.25 596 ASN A C 1
ATOM 4877 O O . ASN A 1 596 ? 23.528 -7.152 20.334 1.00 85.25 596 ASN A O 1
ATOM 4881 N N . ASP A 1 597 ? 24.012 -9.118 19.354 1.00 88.12 597 ASP A N 1
ATOM 4882 C CA . ASP A 1 597 ? 25.232 -8.677 18.657 1.00 88.12 597 ASP A CA 1
ATOM 4883 C C . ASP A 1 597 ? 24.910 -7.585 17.619 1.00 88.12 597 ASP A C 1
ATOM 4885 O O . ASP A 1 597 ? 25.452 -6.480 17.694 1.00 88.12 597 ASP A O 1
ATOM 4889 N N . TYR A 1 598 ? 23.918 -7.824 16.749 1.00 91.31 598 TYR A N 1
ATOM 4890 C CA . TYR A 1 598 ? 23.434 -6.818 15.797 1.00 91.31 598 TYR A CA 1
ATOM 4891 C C . TYR A 1 598 ? 22.917 -5.549 16.483 1.00 91.31 598 TYR A C 1
ATOM 4893 O O . TYR A 1 598 ? 23.346 -4.448 16.135 1.00 91.31 598 TYR A O 1
ATOM 4901 N N . ILE A 1 599 ? 22.060 -5.680 17.502 1.00 88.44 599 ILE A N 1
ATOM 4902 C CA . ILE A 1 599 ? 21.532 -4.524 18.244 1.00 88.44 599 ILE A CA 1
ATOM 4903 C C . ILE A 1 599 ? 22.665 -3.700 18.869 1.00 88.44 599 ILE A C 1
ATOM 4905 O O . ILE A 1 599 ? 22.647 -2.471 18.791 1.00 88.44 599 ILE A O 1
ATOM 4909 N N . LYS A 1 600 ? 23.693 -4.348 19.426 1.00 85.31 600 LYS A N 1
ATOM 4910 C CA . LYS A 1 600 ? 24.859 -3.664 19.996 1.00 85.31 600 LYS A CA 1
ATOM 4911 C C . LYS A 1 600 ? 25.642 -2.880 18.937 1.00 85.31 600 LYS A C 1
ATOM 4913 O O . LYS A 1 600 ? 26.059 -1.751 19.209 1.00 85.31 600 LYS A O 1
ATOM 4918 N N . THR A 1 601 ? 25.829 -3.425 17.734 1.00 88.25 601 THR A N 1
ATOM 4919 C CA . THR A 1 601 ? 26.474 -2.697 16.626 1.00 88.25 601 THR A CA 1
ATOM 4920 C C . THR A 1 601 ? 25.637 -1.495 16.178 1.00 88.25 601 THR A C 1
ATOM 4922 O O . THR A 1 601 ? 26.173 -0.395 16.054 1.00 88.25 601 THR A O 1
ATOM 4925 N N . ILE A 1 602 ? 24.320 -1.664 16.028 1.00 86.69 602 ILE A N 1
ATOM 4926 C CA . ILE A 1 602 ? 23.380 -0.592 15.656 1.00 86.69 602 ILE A CA 1
ATOM 4927 C C . ILE A 1 602 ? 23.408 0.548 16.687 1.00 86.69 602 ILE A C 1
ATOM 4929 O O . ILE A 1 602 ? 23.555 1.716 16.326 1.00 86.69 602 ILE A O 1
ATOM 4933 N N . GLU A 1 603 ? 23.319 0.228 17.982 1.00 84.00 603 GLU A N 1
ATOM 4934 C CA . GLU A 1 603 ? 23.336 1.227 19.058 1.00 84.00 603 GLU A CA 1
ATOM 4935 C C . GLU A 1 603 ? 24.664 1.992 19.160 1.00 84.00 603 GLU A C 1
ATOM 4937 O O . GLU A 1 603 ? 24.672 3.179 19.492 1.00 84.00 603 GLU A O 1
ATOM 4942 N N . THR A 1 604 ? 25.794 1.336 18.879 1.00 83.94 604 THR A N 1
ATOM 4943 C CA . THR A 1 604 ? 27.128 1.953 18.995 1.00 83.94 604 THR A CA 1
ATOM 4944 C C . THR A 1 604 ? 27.533 2.783 17.772 1.00 83.94 604 THR A C 1
ATOM 4946 O O . THR A 1 604 ? 28.436 3.615 17.876 1.00 83.94 604 THR A O 1
ATOM 4949 N N . ALA A 1 605 ? 26.851 2.634 16.633 1.00 81.25 605 ALA A N 1
ATOM 4950 C CA . ALA A 1 605 ? 27.243 3.247 15.360 1.00 81.25 605 ALA A CA 1
ATOM 4951 C C . ALA A 1 605 ? 27.045 4.771 15.248 1.00 81.25 605 ALA A C 1
ATOM 4953 O O . ALA A 1 605 ? 27.588 5.380 14.323 1.00 81.25 605 ALA A O 1
ATOM 4954 N N . ARG A 1 606 ? 26.317 5.404 16.183 1.00 75.88 606 ARG A N 1
ATOM 4955 C CA . ARG A 1 606 ? 25.975 6.844 16.147 1.00 75.88 606 ARG A CA 1
ATOM 4956 C C . ARG A 1 606 ? 25.227 7.253 14.868 1.00 75.88 606 ARG A C 1
ATOM 4958 O O . ARG A 1 606 ? 25.601 8.199 14.173 1.00 75.88 606 ARG A O 1
ATOM 4965 N N . ILE A 1 607 ? 24.134 6.540 14.588 1.00 76.50 607 ILE A N 1
ATOM 4966 C CA . ILE A 1 607 ? 23.214 6.765 13.452 1.00 76.50 607 ILE A CA 1
ATOM 4967 C C . ILE A 1 607 ? 22.608 8.187 13.458 1.00 76.50 607 ILE A C 1
ATOM 4969 O O . ILE A 1 607 ? 22.155 8.691 12.438 1.00 76.50 607 ILE A O 1
ATOM 4973 N N . ASP A 1 608 ? 22.594 8.863 14.609 1.00 67.75 608 ASP A N 1
ATOM 4974 C CA . ASP A 1 608 ? 22.275 10.290 14.760 1.00 67.75 608 ASP A CA 1
ATOM 4975 C C . ASP A 1 608 ? 23.244 11.233 14.029 1.00 67.75 608 ASP A C 1
ATOM 4977 O O . ASP A 1 608 ? 22.831 12.296 13.582 1.00 67.75 608 ASP A O 1
ATOM 4981 N N . VAL A 1 609 ? 24.516 10.851 13.899 1.00 68.50 609 VAL A N 1
ATOM 4982 C CA . VAL A 1 609 ? 25.596 11.712 13.380 1.00 68.50 609 VAL A CA 1
ATOM 4983 C C . VAL A 1 609 ? 26.210 11.172 12.084 1.00 68.50 609 VAL A C 1
ATOM 4985 O O . VAL A 1 609 ? 26.854 11.922 11.355 1.00 68.50 609 VAL A O 1
ATOM 4988 N N . ARG A 1 610 ? 26.049 9.876 11.791 1.00 71.19 610 ARG A N 1
ATOM 4989 C CA . ARG A 1 610 ? 26.765 9.180 10.703 1.00 71.19 610 ARG A CA 1
ATOM 4990 C C . ARG A 1 610 ? 25.866 8.527 9.651 1.00 71.19 610 ARG A C 1
ATOM 4992 O O . ARG A 1 610 ? 26.397 7.891 8.747 1.00 71.19 610 ARG A O 1
ATOM 4999 N N . GLY A 1 611 ? 24.544 8.661 9.784 1.00 76.62 611 GLY A N 1
ATOM 5000 C CA . GLY A 1 611 ? 23.588 7.878 9.001 1.00 76.62 611 GLY A CA 1
ATOM 5001 C C . GLY A 1 611 ? 23.590 6.393 9.386 1.00 76.62 611 GLY A C 1
ATOM 5002 O O . GLY A 1 611 ? 24.343 5.970 10.269 1.00 76.62 611 GLY A O 1
ATOM 5003 N N . TYR A 1 612 ? 22.718 5.598 8.764 1.00 81.19 612 TYR A N 1
ATOM 5004 C CA . TYR A 1 612 ? 22.602 4.156 9.028 1.00 81.19 612 TYR A CA 1
ATOM 5005 C C . TYR A 1 612 ? 23.257 3.262 7.971 1.00 81.19 612 TYR A C 1
ATOM 5007 O O . TYR A 1 612 ? 23.352 2.064 8.214 1.00 81.19 612 TYR A O 1
ATOM 5015 N N . GLU A 1 613 ? 23.770 3.805 6.859 1.00 83.62 613 GLU A N 1
ATOM 5016 C CA . GLU A 1 613 ? 24.448 3.031 5.800 1.00 83.62 613 GLU A CA 1
ATOM 5017 C C . GLU A 1 613 ? 25.475 2.035 6.365 1.00 83.62 613 GLU A C 1
ATOM 5019 O O . GLU A 1 613 ? 25.428 0.846 6.064 1.00 83.62 613 GLU A O 1
ATOM 5024 N N . ARG A 1 614 ? 26.321 2.476 7.300 1.00 80.56 614 ARG A N 1
ATOM 5025 C CA . ARG A 1 614 ? 27.383 1.649 7.906 1.00 80.56 614 ARG A CA 1
ATOM 5026 C C . ARG A 1 614 ? 26.905 0.460 8.738 1.00 80.56 614 ARG A C 1
ATOM 5028 O O . ARG A 1 614 ? 27.736 -0.347 9.145 1.00 80.56 614 ARG A O 1
ATOM 5035 N N . VAL A 1 615 ? 25.613 0.401 9.057 1.00 86.94 615 VAL A N 1
ATOM 5036 C CA . VAL A 1 615 ? 24.988 -0.660 9.860 1.00 86.94 615 VAL A CA 1
ATOM 5037 C C . VAL A 1 615 ? 23.693 -1.186 9.250 1.00 86.94 615 VAL A C 1
ATOM 5039 O O . VAL A 1 615 ? 22.967 -1.918 9.919 1.00 86.94 615 VAL A O 1
ATOM 5042 N N . TYR A 1 616 ? 23.382 -0.851 7.993 1.00 88.44 616 TYR A N 1
ATOM 5043 C CA . TYR A 1 616 ? 22.130 -1.288 7.372 1.00 88.44 616 TYR A CA 1
ATOM 5044 C C . TYR A 1 616 ? 22.059 -2.827 7.333 1.00 88.44 616 TYR A C 1
ATOM 5046 O O . TYR A 1 616 ? 21.024 -3.399 7.647 1.00 88.44 616 TYR A O 1
ATOM 5054 N N . ARG A 1 617 ? 23.182 -3.518 7.083 1.00 90.44 617 ARG A N 1
ATOM 5055 C CA . ARG A 1 617 ? 23.263 -4.992 7.112 1.00 90.44 617 ARG A CA 1
ATOM 5056 C C . ARG A 1 617 ? 23.002 -5.586 8.492 1.00 90.44 617 ARG A C 1
ATOM 5058 O O . ARG A 1 617 ? 22.434 -6.669 8.592 1.00 90.44 617 ARG A O 1
ATOM 5065 N N . GLU A 1 618 ? 23.438 -4.914 9.550 1.00 92.25 618 GLU A N 1
ATOM 5066 C CA . GLU A 1 618 ? 23.167 -5.308 10.928 1.00 92.25 618 GLU A CA 1
ATOM 5067 C C . GLU A 1 618 ? 21.698 -5.050 11.304 1.00 92.25 618 GLU A C 1
ATOM 5069 O O . GLU A 1 618 ? 21.102 -5.884 11.986 1.00 92.25 618 GLU A O 1
ATOM 5074 N N . ILE A 1 619 ? 21.087 -3.966 10.806 1.00 91.50 619 ILE A N 1
ATOM 5075 C CA . ILE A 1 619 ? 19.638 -3.714 10.917 1.00 91.50 619 ILE A CA 1
ATOM 5076 C C . ILE A 1 619 ? 18.854 -4.829 10.215 1.00 91.50 619 ILE A C 1
ATOM 5078 O O . ILE A 1 619 ? 18.025 -5.480 10.850 1.00 91.50 619 ILE A O 1
ATOM 5082 N N . GLU A 1 620 ? 19.177 -5.113 8.953 1.00 93.94 620 GLU A N 1
ATOM 5083 C CA . GLU A 1 620 ? 18.571 -6.194 8.173 1.00 93.94 620 GLU A CA 1
ATOM 5084 C C . GLU A 1 620 ? 18.797 -7.569 8.817 1.00 93.94 620 GLU A C 1
ATOM 5086 O O . GLU A 1 620 ? 17.893 -8.395 8.839 1.00 93.94 620 GLU A O 1
ATOM 5091 N N . GLY A 1 621 ? 19.966 -7.821 9.415 1.00 94.75 621 GLY A N 1
ATOM 5092 C CA . GLY A 1 621 ? 20.250 -9.065 10.138 1.00 94.75 621 GLY A CA 1
ATOM 5093 C C . GLY A 1 621 ? 19.400 -9.238 11.399 1.00 94.75 621 GLY A C 1
ATOM 5094 O O . GLY A 1 621 ? 18.903 -10.334 11.669 1.00 94.75 621 GLY A O 1
ATOM 5095 N N . ALA A 1 622 ? 19.179 -8.160 12.157 1.00 94.38 622 ALA A N 1
ATOM 5096 C CA . ALA A 1 622 ? 18.256 -8.166 13.288 1.00 94.38 622 ALA A CA 1
ATOM 5097 C C . ALA A 1 622 ? 16.796 -8.344 12.825 1.00 94.38 622 ALA A C 1
ATOM 5099 O O . ALA A 1 622 ? 16.058 -9.138 13.416 1.00 94.38 622 ALA A O 1
ATOM 5100 N N . TYR A 1 623 ? 16.395 -7.661 11.747 1.00 95.62 623 TYR A N 1
ATOM 5101 C CA . TYR A 1 623 ? 15.051 -7.752 11.175 1.00 95.62 623 TYR A CA 1
ATOM 5102 C C . TYR A 1 623 ? 14.759 -9.154 10.642 1.00 95.62 623 TYR A C 1
ATOM 5104 O O . TYR A 1 623 ? 13.732 -9.738 10.982 1.00 95.62 623 TYR A O 1
ATOM 5112 N N . ASN A 1 624 ? 15.710 -9.748 9.920 1.00 97.00 624 ASN A N 1
ATOM 5113 C CA . ASN A 1 624 ? 15.632 -11.110 9.414 1.00 97.00 624 ASN A CA 1
ATOM 5114 C C . ASN A 1 624 ? 15.367 -12.120 10.536 1.00 97.00 624 ASN A C 1
ATOM 5116 O O . ASN A 1 624 ? 14.442 -12.921 10.438 1.00 97.00 624 ASN A O 1
ATOM 5120 N N . ILE A 1 625 ? 16.116 -12.045 11.644 1.00 96.00 625 ILE A N 1
ATOM 5121 C CA . ILE A 1 625 ? 15.905 -12.924 12.805 1.00 96.00 625 ILE A CA 1
ATOM 5122 C C . ILE A 1 625 ? 14.487 -12.770 13.368 1.00 96.00 625 ILE A C 1
ATOM 5124 O O . ILE A 1 625 ? 13.832 -13.775 13.648 1.00 96.00 625 ILE A O 1
ATOM 5128 N N . TYR A 1 626 ? 13.994 -11.539 13.516 1.00 95.75 626 TYR A N 1
ATOM 5129 C CA . TYR A 1 626 ? 12.630 -11.267 13.981 1.00 95.75 626 TYR A CA 1
ATOM 5130 C C . TYR A 1 626 ? 11.559 -11.816 13.016 1.00 95.75 626 TYR A C 1
ATOM 5132 O O . TYR A 1 626 ? 10.611 -12.474 13.452 1.00 95.75 626 TYR A O 1
ATOM 5140 N N . LYS A 1 627 ? 11.734 -11.618 11.707 1.00 96.62 627 LYS A N 1
ATOM 5141 C CA . LYS A 1 627 ? 10.812 -12.078 10.658 1.00 96.62 627 LYS A CA 1
ATOM 5142 C C . LYS A 1 627 ? 10.774 -13.604 10.542 1.00 96.62 627 LYS A C 1
ATOM 5144 O O . LYS A 1 627 ? 9.695 -14.191 10.594 1.00 96.62 627 LYS A O 1
ATOM 5149 N N . LEU A 1 628 ? 11.935 -14.268 10.536 1.00 96.31 628 LEU A N 1
ATOM 5150 C CA . LEU A 1 628 ? 12.028 -15.731 10.641 1.00 96.31 628 LEU A CA 1
ATOM 5151 C C . LEU A 1 628 ? 11.328 -16.269 11.904 1.00 96.31 628 LEU A C 1
ATOM 5153 O O . LEU A 1 628 ? 10.746 -17.348 11.870 1.00 96.31 628 LEU A O 1
ATOM 5157 N N . SER A 1 629 ? 11.386 -15.526 13.015 1.00 94.88 629 SER A N 1
ATOM 5158 C CA . SER A 1 629 ? 10.802 -15.921 14.309 1.00 94.88 629 SER A CA 1
ATOM 5159 C C . SER A 1 629 ? 9.302 -15.627 14.448 1.00 94.88 629 SER A C 1
ATOM 5161 O O . SER A 1 629 ? 8.688 -16.104 15.399 1.00 94.88 629 SER A O 1
ATOM 5163 N N . SER A 1 630 ? 8.709 -14.842 13.544 1.00 94.88 630 SER A N 1
ATOM 5164 C CA . SER A 1 630 ? 7.276 -14.488 13.544 1.00 94.88 630 SER A CA 1
ATOM 5165 C C . SER A 1 630 ? 6.468 -15.226 12.471 1.00 94.88 630 SER A C 1
ATOM 5167 O O . SER A 1 630 ? 5.254 -15.404 12.625 1.00 94.88 630 SER A O 1
ATOM 5169 N N . ASP A 1 631 ? 7.120 -15.682 11.401 1.00 95.69 631 ASP A N 1
ATOM 5170 C CA . ASP A 1 631 ? 6.482 -16.374 10.283 1.00 95.69 631 ASP A CA 1
ATOM 5171 C C . ASP A 1 631 ? 5.950 -17.764 10.685 1.00 95.69 631 ASP A C 1
ATOM 5173 O O . ASP A 1 631 ? 6.695 -18.672 11.064 1.00 95.69 631 ASP A O 1
ATOM 5177 N N . GLN A 1 632 ? 4.630 -17.937 10.583 1.00 93.25 632 GLN A N 1
ATOM 5178 C CA . GLN A 1 632 ? 3.938 -19.148 11.027 1.00 93.25 632 GLN A CA 1
ATOM 5179 C C . GLN A 1 632 ? 4.299 -20.389 10.195 1.00 93.25 632 GLN A C 1
ATOM 5181 O O . GLN A 1 632 ? 4.335 -21.489 10.748 1.00 93.25 632 GLN A O 1
ATOM 5186 N N . ASP A 1 633 ? 4.624 -20.231 8.905 1.00 91.25 633 ASP A N 1
ATOM 5187 C CA . ASP A 1 633 ? 5.019 -21.359 8.051 1.00 91.25 633 ASP A CA 1
ATOM 5188 C C . ASP A 1 633 ? 6.407 -21.884 8.456 1.00 91.25 633 ASP A C 1
ATOM 5190 O O . ASP A 1 633 ? 6.649 -23.094 8.456 1.00 91.25 633 ASP A O 1
ATOM 5194 N N . LEU A 1 634 ? 7.314 -20.984 8.856 1.00 94.75 634 LEU A N 1
ATOM 5195 C CA . LEU A 1 634 ? 8.662 -21.330 9.322 1.00 94.75 634 LEU A CA 1
ATOM 5196 C C . LEU A 1 634 ? 8.646 -21.926 10.735 1.00 94.75 634 LEU A C 1
ATOM 5198 O O . LEU A 1 634 ? 9.363 -22.893 11.005 1.00 94.75 634 LEU A O 1
ATOM 5202 N N . ILE A 1 635 ? 7.785 -21.410 11.619 1.00 93.00 635 ILE A N 1
ATOM 5203 C CA . ILE A 1 635 ? 7.533 -22.005 12.940 1.00 93.00 635 ILE A CA 1
ATOM 5204 C C . ILE A 1 635 ? 7.010 -23.441 12.782 1.00 93.00 635 ILE A C 1
ATOM 5206 O O . ILE A 1 635 ? 7.532 -24.348 13.430 1.00 93.00 635 ILE A O 1
ATOM 5210 N N . ALA A 1 636 ? 6.042 -23.671 11.886 1.00 91.50 636 ALA A N 1
ATOM 5211 C CA . ALA A 1 636 ? 5.495 -25.001 11.606 1.00 91.50 636 ALA A CA 1
ATOM 5212 C C . ALA A 1 636 ? 6.505 -25.946 10.923 1.00 91.50 636 ALA A C 1
ATOM 5214 O O . ALA A 1 636 ? 6.507 -27.148 11.190 1.00 91.50 636 ALA A O 1
ATOM 5215 N N . TYR A 1 637 ? 7.387 -25.419 10.068 1.00 91.00 637 TYR A N 1
ATOM 5216 C CA . TYR A 1 637 ? 8.479 -26.181 9.452 1.00 91.00 637 TYR A CA 1
ATOM 5217 C C . TYR A 1 637 ? 9.532 -26.642 10.471 1.00 91.00 637 TYR A C 1
ATOM 5219 O O . TYR A 1 637 ? 10.108 -27.724 10.314 1.00 91.00 637 TYR A O 1
ATOM 5227 N N . GLY A 1 638 ? 9.745 -25.853 11.525 1.00 92.75 638 GLY A N 1
ATOM 5228 C CA . GLY A 1 638 ? 10.766 -26.059 12.546 1.00 92.75 638 GLY A CA 1
ATOM 5229 C C . GLY A 1 638 ? 11.966 -25.150 12.302 1.00 92.75 638 GLY A C 1
ATOM 5230 O O . GLY A 1 638 ? 12.815 -25.427 11.454 1.00 92.75 638 GLY A O 1
ATOM 5231 N N . LEU A 1 639 ? 12.062 -24.067 13.081 1.00 91.88 639 LEU A N 1
ATOM 5232 C CA . LEU A 1 639 ? 13.143 -23.075 12.975 1.00 91.88 639 LEU A CA 1
ATOM 5233 C C . LEU A 1 639 ? 14.543 -23.675 13.209 1.00 91.88 639 LEU A C 1
ATOM 5235 O O . LEU A 1 639 ? 15.548 -23.018 12.968 1.00 91.88 639 LEU A O 1
ATOM 5239 N N . ASP A 1 640 ? 14.643 -24.884 13.772 1.00 90.31 640 ASP A N 1
ATOM 5240 C CA . ASP A 1 640 ? 15.891 -25.642 13.955 1.00 90.31 640 ASP A CA 1
ATOM 5241 C C . ASP A 1 640 ? 16.531 -26.095 12.640 1.00 90.31 640 ASP A C 1
ATOM 5243 O O . ASP A 1 640 ? 17.752 -26.237 12.584 1.00 90.31 640 ASP A O 1
ATOM 5247 N N . LYS A 1 641 ? 15.725 -26.213 11.583 1.00 90.31 641 LYS A N 1
ATOM 5248 C CA . LYS A 1 641 ? 16.144 -26.526 10.212 1.00 90.31 641 LYS A CA 1
ATOM 5249 C C . LYS A 1 641 ? 16.544 -25.285 9.410 1.00 90.31 641 LYS A C 1
ATOM 5251 O O . LYS A 1 641 ? 16.811 -25.401 8.220 1.00 90.31 641 LYS A O 1
ATOM 5256 N N . LEU A 1 642 ? 16.562 -24.106 10.036 1.00 92.69 642 LEU A N 1
ATOM 5257 C CA . LEU A 1 642 ? 16.909 -22.833 9.409 1.00 92.69 642 LEU A CA 1
ATOM 5258 C C . LEU A 1 642 ? 18.156 -22.227 10.054 1.00 92.69 642 LEU A C 1
ATOM 5260 O O . LEU A 1 642 ? 18.416 -22.404 11.250 1.00 92.69 642 LEU A O 1
ATOM 5264 N N . SER A 1 643 ? 18.912 -21.477 9.258 1.00 94.56 643 SER A N 1
ATOM 5265 C CA . SER A 1 643 ? 19.934 -20.579 9.782 1.00 94.56 643 SER A CA 1
ATOM 5266 C C . SER A 1 643 ? 19.281 -19.259 10.183 1.00 94.56 643 SER A C 1
ATOM 5268 O O . SER A 1 643 ? 18.330 -18.815 9.543 1.00 94.56 643 SER A O 1
ATOM 5270 N N . PHE A 1 644 ? 19.836 -18.566 11.180 1.00 93.44 644 PHE A N 1
ATOM 5271 C CA . PHE A 1 644 ? 19.481 -17.159 11.413 1.00 93.44 644 PHE A CA 1
ATOM 5272 C C . PHE A 1 644 ? 19.926 -16.247 10.251 1.00 93.44 644 PHE A C 1
ATOM 5274 O O . PHE A 1 644 ? 19.449 -15.118 10.144 1.00 93.44 644 PHE A O 1
ATOM 5281 N N . ASN A 1 645 ? 20.821 -16.734 9.380 1.00 95.00 645 ASN A N 1
ATOM 5282 C CA . ASN A 1 645 ? 21.241 -16.062 8.154 1.00 95.00 645 ASN A CA 1
ATOM 5283 C C . ASN A 1 645 ? 20.353 -16.391 6.935 1.00 95.00 645 ASN A C 1
ATOM 5285 O O . ASN A 1 645 ? 20.584 -15.814 5.875 1.00 95.00 645 ASN A O 1
ATOM 5289 N N . THR A 1 646 ? 19.378 -17.307 7.034 1.00 95.12 646 THR A N 1
ATOM 5290 C CA . THR A 1 646 ? 18.468 -17.613 5.915 1.00 95.12 646 THR A CA 1
ATOM 5291 C C . THR A 1 646 ? 17.596 -16.379 5.627 1.00 95.12 646 THR A C 1
ATOM 5293 O O . THR A 1 646 ? 16.883 -15.950 6.533 1.00 95.12 646 THR A O 1
ATOM 5296 N N . PRO A 1 647 ? 17.625 -15.779 4.423 1.00 95.44 647 PRO A N 1
ATOM 5297 C CA . PRO A 1 647 ? 16.897 -14.539 4.149 1.00 95.44 647 PRO A CA 1
ATOM 5298 C C . PRO A 1 647 ? 15.380 -14.748 4.082 1.00 95.44 647 PRO A C 1
ATOM 5300 O O . PRO A 1 647 ? 14.879 -15.487 3.233 1.00 95.44 647 PRO A O 1
ATOM 5303 N N . HIS A 1 648 ? 14.630 -14.045 4.931 1.00 95.62 648 HIS A N 1
ATOM 5304 C CA . HIS A 1 648 ? 13.166 -14.091 4.963 1.00 95.62 648 HIS A CA 1
ATOM 5305 C C . HIS A 1 648 ? 12.534 -13.593 3.655 1.00 95.62 648 HIS A C 1
ATOM 5307 O O . HIS A 1 648 ? 11.535 -14.149 3.210 1.00 95.62 648 HIS A O 1
ATOM 5313 N N . THR A 1 649 ? 13.176 -12.659 2.952 1.00 93.38 649 THR A N 1
ATOM 5314 C CA . THR A 1 649 ? 12.745 -12.183 1.626 1.00 93.38 649 THR A CA 1
ATOM 5315 C C . THR A 1 649 ? 12.604 -13.312 0.598 1.00 93.38 649 THR A C 1
ATOM 5317 O O . THR A 1 649 ? 11.734 -13.247 -0.263 1.00 93.38 649 THR A O 1
ATOM 5320 N N . ILE A 1 650 ? 13.408 -14.380 0.691 1.00 92.69 650 ILE A N 1
ATOM 5321 C CA . ILE A 1 650 ? 13.304 -15.547 -0.206 1.00 92.69 650 ILE A CA 1
ATOM 5322 C C . ILE A 1 650 ? 12.051 -16.376 0.123 1.00 92.69 650 ILE A C 1
ATOM 5324 O O . ILE A 1 650 ? 11.381 -16.891 -0.773 1.00 92.69 650 ILE A O 1
ATOM 5328 N N . VAL A 1 651 ? 11.696 -16.452 1.409 1.00 93.00 651 VAL A N 1
ATOM 5329 C CA . VAL A 1 651 ? 10.463 -17.081 1.908 1.00 93.00 651 VAL A CA 1
ATOM 5330 C C . VAL A 1 651 ? 9.241 -16.329 1.373 1.00 93.00 651 VAL A C 1
ATOM 5332 O O . VAL A 1 651 ? 8.318 -16.947 0.838 1.00 93.00 651 VAL A O 1
ATOM 5335 N N . GLU A 1 652 ? 9.244 -14.994 1.472 1.00 93.38 652 GLU A N 1
ATOM 5336 C CA . GLU A 1 652 ? 8.185 -14.134 0.928 1.00 93.38 652 GLU A CA 1
ATOM 5337 C C . GLU A 1 652 ? 8.134 -14.179 -0.610 1.00 93.38 652 GLU A C 1
ATOM 5339 O O . GLU A 1 652 ? 7.042 -14.277 -1.170 1.00 93.38 652 GLU A O 1
ATOM 5344 N N . GLY A 1 653 ? 9.284 -14.212 -1.291 1.00 91.31 653 GLY A N 1
ATOM 5345 C CA . GLY A 1 653 ? 9.394 -14.315 -2.748 1.00 91.31 653 GLY A CA 1
ATOM 5346 C C . GLY A 1 653 ? 8.788 -15.601 -3.316 1.00 91.31 653 GLY A C 1
ATOM 5347 O O . GLY A 1 653 ? 7.891 -15.545 -4.160 1.00 91.31 653 GLY A O 1
ATOM 5348 N N . PHE A 1 654 ? 9.187 -16.771 -2.798 1.00 91.38 654 PHE A N 1
ATOM 5349 C CA . PHE A 1 654 ? 8.581 -18.048 -3.200 1.00 91.38 654 PHE A CA 1
ATOM 5350 C C . PHE A 1 654 ? 7.079 -18.104 -2.888 1.00 91.38 654 PHE A C 1
ATOM 5352 O O . PHE A 1 654 ? 6.298 -18.583 -3.715 1.00 91.38 654 PHE A O 1
ATOM 5359 N N . ARG A 1 655 ? 6.658 -17.574 -1.731 1.00 92.94 655 ARG A N 1
ATOM 5360 C CA . ARG A 1 655 ? 5.241 -17.471 -1.352 1.00 92.94 655 ARG A CA 1
ATOM 5361 C C . ARG A 1 655 ? 4.455 -16.591 -2.335 1.00 92.94 655 ARG A C 1
ATOM 5363 O O . ARG A 1 655 ? 3.351 -16.968 -2.724 1.00 92.94 655 ARG A O 1
ATOM 5370 N N . GLY A 1 656 ? 5.023 -15.463 -2.769 1.00 90.75 656 GLY A N 1
ATOM 5371 C CA . GLY A 1 656 ? 4.404 -14.512 -3.701 1.00 90.75 656 GLY A CA 1
ATOM 5372 C C . GLY A 1 656 ? 4.056 -15.125 -5.060 1.00 90.75 656 GLY A C 1
ATOM 5373 O O . GLY A 1 656 ? 2.955 -14.918 -5.573 1.00 90.75 656 GLY A O 1
ATOM 5374 N N . ILE A 1 657 ? 4.938 -15.973 -5.595 1.00 90.06 657 ILE A N 1
ATOM 5375 C CA . ILE A 1 657 ? 4.714 -16.669 -6.873 1.00 90.06 657 ILE A CA 1
ATOM 5376 C C . ILE A 1 657 ? 3.906 -17.971 -6.763 1.00 90.06 657 ILE A C 1
ATOM 5378 O O . ILE A 1 657 ? 3.665 -18.621 -7.783 1.00 90.06 657 ILE A O 1
ATOM 5382 N N . GLY A 1 658 ? 3.440 -18.333 -5.563 1.00 89.19 658 GLY A N 1
ATOM 5383 C CA . GLY A 1 658 ? 2.592 -19.505 -5.320 1.00 89.19 658 GLY A CA 1
ATOM 5384 C C . GLY A 1 658 ? 3.347 -20.812 -5.057 1.00 89.19 658 GLY A C 1
ATOM 5385 O O . GLY A 1 658 ? 2.754 -21.887 -5.149 1.00 89.19 658 GLY A O 1
ATOM 5386 N N . LEU A 1 659 ? 4.640 -20.748 -4.727 1.00 88.62 659 LEU A N 1
ATOM 5387 C CA . LEU A 1 659 ? 5.416 -21.905 -4.285 1.00 88.62 659 LEU A CA 1
ATOM 5388 C C . LEU A 1 659 ? 5.374 -22.069 -2.760 1.00 88.62 659 LEU A C 1
ATOM 5390 O O . LEU A 1 659 ? 5.071 -21.147 -2.006 1.00 88.62 659 LEU A O 1
ATOM 5394 N N . SER A 1 660 ? 5.703 -23.278 -2.294 1.00 86.81 660 SER A N 1
ATOM 5395 C CA . SER A 1 660 ? 5.877 -23.542 -0.864 1.00 86.81 660 SER A CA 1
ATOM 5396 C C . SER A 1 660 ? 7.022 -22.680 -0.301 1.00 86.81 660 SER A C 1
ATOM 5398 O O . SER A 1 660 ? 8.137 -22.779 -0.820 1.00 86.81 660 SER A O 1
ATOM 5400 N N . PRO A 1 661 ? 6.787 -21.901 0.774 1.00 77.69 661 PRO A N 1
ATOM 5401 C CA . PRO A 1 661 ? 7.793 -21.017 1.370 1.00 77.69 661 PRO A CA 1
ATOM 5402 C C . PRO A 1 661 ? 8.960 -21.762 2.035 1.00 77.69 661 PRO A C 1
ATOM 5404 O O . PRO A 1 661 ? 9.970 -21.151 2.354 1.00 77.69 661 PRO A O 1
ATOM 5407 N N . THR A 1 662 ? 8.825 -23.071 2.273 1.00 85.00 662 THR A N 1
ATOM 5408 C CA . THR A 1 662 ? 9.761 -23.878 3.074 1.00 85.00 662 THR A CA 1
ATOM 5409 C C . THR A 1 662 ? 10.436 -24.993 2.283 1.00 85.00 662 THR A C 1
ATOM 5411 O O . THR A 1 662 ? 11.590 -25.309 2.553 1.00 85.00 662 THR A O 1
ATOM 5414 N N . LYS A 1 663 ? 9.760 -25.573 1.278 1.00 86.94 663 LYS A N 1
ATOM 5415 C CA . LYS A 1 663 ? 10.293 -26.694 0.476 1.00 86.94 663 LYS A CA 1
ATOM 5416 C C . LYS A 1 663 ? 11.570 -26.337 -0.297 1.00 86.94 663 LYS A C 1
ATOM 5418 O O . LYS A 1 663 ? 12.377 -27.221 -0.572 1.00 86.94 663 LYS A O 1
ATOM 5423 N N . TRP A 1 664 ? 11.711 -25.075 -0.697 1.00 87.81 664 TRP A N 1
ATOM 5424 C CA . TRP A 1 664 ? 12.725 -24.632 -1.657 1.00 87.81 664 TRP A CA 1
ATOM 5425 C C . TRP A 1 664 ? 13.861 -23.817 -1.041 1.00 87.81 664 TRP A C 1
ATOM 5427 O O . TRP A 1 664 ? 14.722 -23.361 -1.781 1.00 87.81 664 TRP A O 1
ATOM 5437 N N . LEU A 1 665 ? 13.879 -23.622 0.279 1.00 89.25 665 LEU A N 1
ATOM 5438 C CA . LEU A 1 665 ? 14.927 -22.846 0.943 1.00 89.25 665 LEU A CA 1
ATOM 5439 C C . LEU A 1 665 ? 16.278 -23.565 0.871 1.00 89.25 665 LEU A C 1
ATOM 5441 O O . LEU A 1 665 ? 16.351 -24.781 1.065 1.00 89.25 665 LEU A O 1
ATOM 5445 N N . GLY A 1 666 ? 17.346 -22.803 0.629 1.00 87.12 666 GLY A N 1
ATOM 5446 C CA . GLY A 1 666 ? 18.713 -23.314 0.680 1.00 87.12 666 GLY A CA 1
ATOM 5447 C C . GLY A 1 666 ? 19.063 -23.930 2.042 1.00 87.12 666 GLY A C 1
ATOM 5448 O O . GLY A 1 666 ? 18.547 -23.522 3.087 1.00 87.12 666 GLY A O 1
ATOM 5449 N N . LYS A 1 667 ? 19.955 -24.927 2.024 1.00 90.25 667 LYS A N 1
ATOM 5450 C CA . LYS A 1 667 ? 20.380 -25.692 3.207 1.00 90.25 667 LYS A CA 1
ATOM 5451 C C . LYS A 1 667 ? 20.860 -24.791 4.350 1.00 90.25 667 LYS A C 1
ATOM 5453 O O . LYS A 1 667 ? 21.553 -23.792 4.144 1.00 90.25 667 LYS A O 1
ATOM 5458 N N . LYS A 1 668 ? 20.541 -25.191 5.583 1.00 92.75 668 LYS A N 1
ATOM 5459 C CA . LYS A 1 668 ? 20.925 -24.476 6.807 1.00 92.75 668 LYS A CA 1
ATOM 5460 C C . LYS A 1 668 ? 22.437 -24.288 6.906 1.00 92.75 668 LYS A C 1
ATOM 5462 O O . LYS A 1 668 ? 22.896 -23.208 7.256 1.00 92.75 668 LYS A O 1
ATOM 5467 N N . GLU A 1 669 ? 23.193 -25.323 6.567 1.00 92.88 669 GLU A N 1
ATOM 5468 C CA . GLU A 1 669 ? 24.652 -25.376 6.653 1.00 92.88 669 GLU A CA 1
ATOM 5469 C C . GLU A 1 669 ? 25.319 -24.392 5.678 1.00 92.88 669 GLU A C 1
ATOM 5471 O O . GLU A 1 669 ? 26.369 -23.832 5.991 1.00 92.88 669 GLU A O 1
ATOM 5476 N N . PHE A 1 670 ? 24.686 -24.121 4.528 1.00 91.56 670 PHE A N 1
ATOM 5477 C CA . PHE A 1 670 ? 25.141 -23.089 3.599 1.00 91.56 670 PHE A CA 1
ATOM 5478 C C . PHE A 1 670 ? 25.023 -21.701 4.228 1.00 91.56 670 PHE A C 1
ATOM 5480 O O . PHE A 1 670 ? 26.013 -20.977 4.303 1.00 91.56 670 PHE A O 1
ATOM 5487 N N . TYR A 1 671 ? 23.844 -21.345 4.742 1.00 93.25 671 TYR A N 1
ATOM 5488 C CA . TYR A 1 671 ? 23.619 -20.040 5.368 1.00 93.25 671 TYR A CA 1
ATOM 5489 C C . TYR A 1 671 ? 24.372 -19.874 6.701 1.00 93.25 671 TYR A C 1
ATOM 5491 O O . TYR A 1 671 ? 24.853 -18.781 7.000 1.00 93.25 671 TYR A O 1
ATOM 5499 N N . ASP A 1 672 ? 24.566 -20.947 7.470 1.00 92.38 672 ASP A N 1
ATOM 5500 C CA . ASP A 1 672 ? 25.426 -20.950 8.662 1.00 92.38 672 ASP A CA 1
ATOM 5501 C C . ASP A 1 672 ? 26.905 -20.699 8.326 1.00 92.38 672 ASP A C 1
ATOM 5503 O O . ASP A 1 672 ? 27.645 -20.223 9.182 1.00 92.38 672 ASP A O 1
ATOM 5507 N N . SER A 1 673 ? 27.339 -20.956 7.084 1.00 89.31 673 SER A N 1
ATOM 5508 C CA . SER A 1 673 ? 28.710 -20.664 6.644 1.00 89.31 673 SER A CA 1
ATOM 5509 C C . SER A 1 673 ? 29.008 -19.169 6.448 1.00 89.31 673 SER A C 1
ATOM 5511 O O . SER A 1 673 ? 30.131 -18.831 6.077 1.00 89.31 673 SER A O 1
ATOM 5513 N N . PHE A 1 674 ? 28.030 -18.283 6.694 1.00 88.88 674 PHE A N 1
ATOM 5514 C CA . PHE A 1 674 ? 28.186 -16.833 6.591 1.00 88.88 674 PHE A CA 1
ATOM 5515 C C . PHE A 1 674 ? 28.462 -16.164 7.953 1.00 88.88 674 PHE A C 1
ATOM 5517 O O . PHE A 1 674 ? 27.575 -16.042 8.799 1.00 88.88 674 PHE A O 1
ATOM 5524 N N . ASP A 1 675 ? 29.656 -15.584 8.113 1.00 84.38 675 ASP A N 1
ATOM 5525 C CA . ASP A 1 675 ? 30.071 -14.789 9.289 1.00 84.38 675 ASP A CA 1
ATOM 5526 C C . ASP A 1 675 ? 29.150 -13.601 9.611 1.00 84.38 675 ASP A C 1
ATOM 5528 O O . ASP A 1 675 ? 29.103 -13.117 10.745 1.00 84.38 675 ASP A O 1
ATOM 5532 N N . LYS A 1 676 ? 28.434 -13.090 8.604 1.00 84.81 676 LYS A N 1
ATOM 5533 C CA . LYS A 1 676 ? 27.454 -12.000 8.691 1.00 84.81 676 LYS A CA 1
ATOM 5534 C C . LYS A 1 676 ? 26.321 -12.242 7.703 1.00 84.81 676 LYS A C 1
ATOM 5536 O O . LYS A 1 676 ? 26.588 -12.632 6.569 1.00 84.81 676 LYS A O 1
ATOM 5541 N N . PHE A 1 677 ? 25.099 -11.897 8.107 1.00 93.81 677 PHE A N 1
ATOM 5542 C CA . PHE A 1 677 ? 23.945 -11.838 7.2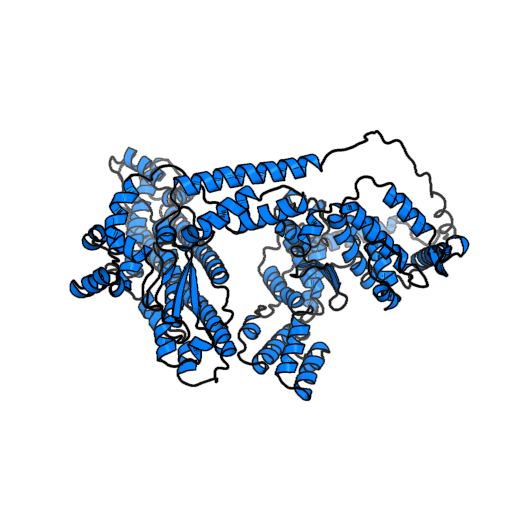21 1.00 93.81 677 PHE A CA 1
ATOM 5543 C C . PHE A 1 677 ? 24.241 -11.031 5.948 1.00 93.81 677 PHE A C 1
ATOM 5545 O O . PHE A 1 677 ? 24.903 -9.983 5.979 1.00 93.81 677 PHE A O 1
ATOM 5552 N N . VAL A 1 678 ? 23.749 -11.543 4.827 1.00 94.25 678 VAL A N 1
ATOM 5553 C CA . VAL A 1 678 ? 23.748 -10.881 3.524 1.00 94.25 678 VAL A CA 1
ATOM 5554 C C . VAL A 1 678 ? 22.276 -10.669 3.171 1.00 94.25 678 VAL A C 1
ATOM 5556 O O . VAL A 1 678 ? 21.579 -11.664 2.951 1.00 94.25 678 VAL A O 1
ATOM 5559 N N . PRO A 1 679 ? 21.782 -9.418 3.158 1.00 93.19 679 PRO A N 1
ATOM 5560 C CA . PRO A 1 679 ? 20.383 -9.141 2.853 1.00 93.19 679 PRO A CA 1
ATOM 5561 C C . PRO A 1 679 ? 19.993 -9.655 1.466 1.00 93.19 679 PRO A C 1
ATOM 5563 O O . PRO A 1 679 ? 20.803 -9.607 0.540 1.00 93.19 679 PRO A O 1
ATOM 5566 N N . CYS A 1 680 ? 18.753 -10.126 1.330 1.00 92.69 680 CYS A N 1
ATOM 5567 C CA . CYS A 1 680 ? 18.117 -10.386 0.041 1.00 92.69 680 CYS A CA 1
ATOM 5568 C C . CYS A 1 680 ? 17.040 -9.329 -0.173 1.00 92.69 680 CYS A C 1
ATOM 5570 O O . CYS A 1 680 ? 16.243 -9.086 0.733 1.00 92.69 680 CYS A O 1
ATOM 5572 N N . ILE A 1 681 ? 16.975 -8.752 -1.367 1.00 86.62 681 ILE A N 1
ATOM 5573 C CA . ILE A 1 681 ? 15.996 -7.726 -1.726 1.00 86.62 681 ILE A CA 1
ATOM 5574 C C . ILE A 1 681 ? 15.188 -8.213 -2.931 1.00 86.62 681 ILE A C 1
ATOM 5576 O O . ILE A 1 681 ? 15.766 -8.660 -3.925 1.00 86.62 681 ILE A O 1
ATOM 5580 N N . SER A 1 682 ? 13.858 -8.135 -2.829 1.00 79.38 682 SER A N 1
ATOM 5581 C CA . SER A 1 682 ? 12.948 -8.439 -3.937 1.00 79.38 682 SER A CA 1
ATOM 5582 C C . SER A 1 682 ? 12.763 -7.202 -4.810 1.00 79.38 682 SER A C 1
ATOM 5584 O O . SER A 1 682 ? 12.510 -6.119 -4.289 1.00 79.38 682 SER A O 1
ATOM 5586 N N . LEU A 1 683 ? 12.861 -7.359 -6.128 1.00 66.69 683 LEU A N 1
ATOM 5587 C CA . LEU A 1 683 ? 12.686 -6.272 -7.101 1.00 66.69 683 LEU A CA 1
ATOM 5588 C C . LEU A 1 683 ? 11.562 -6.574 -8.091 1.00 66.69 683 LEU A C 1
ATOM 5590 O O . LEU A 1 683 ? 10.996 -7.658 -8.070 1.00 66.69 683 LEU A O 1
ATOM 5594 N N . SER A 1 684 ? 11.293 -5.613 -8.974 1.00 60.97 684 SER A N 1
ATOM 5595 C CA . SER A 1 684 ? 10.578 -5.805 -10.239 1.00 60.97 684 SER A CA 1
ATOM 5596 C C . SER A 1 684 ? 11.540 -5.616 -11.419 1.00 60.97 684 SER A C 1
ATOM 5598 O O . SER A 1 684 ? 12.227 -4.594 -11.475 1.00 60.97 684 SER A O 1
ATOM 5600 N N . GLY A 1 685 ? 11.565 -6.554 -12.360 1.00 68.06 685 GLY A N 1
ATOM 5601 C CA . GLY A 1 685 ? 12.499 -6.640 -13.481 1.00 68.06 685 GLY A CA 1
ATOM 5602 C C . GLY A 1 685 ? 12.445 -8.029 -14.136 1.00 68.06 685 GLY A C 1
ATOM 5603 O O . GLY A 1 685 ? 11.372 -8.500 -14.505 1.00 68.06 685 GLY A O 1
ATOM 5604 N N . ASP A 1 686 ? 13.611 -8.653 -14.319 1.00 70.25 686 ASP A N 1
ATOM 5605 C CA . ASP A 1 686 ? 13.776 -9.980 -14.937 1.00 70.25 686 ASP A CA 1
ATOM 5606 C C . ASP A 1 686 ? 15.067 -10.712 -14.492 1.00 70.25 686 ASP A C 1
ATOM 5608 O O . ASP A 1 686 ? 15.527 -11.638 -15.161 1.00 70.25 686 ASP A O 1
ATOM 5612 N N . LYS A 1 687 ? 15.700 -10.287 -13.384 1.00 82.25 687 LYS A N 1
ATOM 5613 C CA . LYS A 1 687 ? 17.079 -10.678 -13.021 1.00 82.25 687 LYS A CA 1
ATOM 5614 C C . LYS A 1 687 ? 17.264 -11.038 -11.551 1.00 82.25 687 LYS A C 1
ATOM 5616 O O . LYS A 1 687 ? 16.542 -10.577 -10.667 1.00 82.25 687 LYS A O 1
ATOM 5621 N N . ALA A 1 688 ? 18.323 -11.803 -11.311 1.00 86.69 688 ALA A N 1
ATOM 5622 C CA . ALA A 1 688 ? 18.972 -11.945 -10.019 1.00 86.69 688 ALA A CA 1
ATOM 5623 C C . ALA A 1 688 ? 20.467 -11.635 -10.170 1.00 86.69 688 ALA A C 1
ATOM 5625 O O . ALA A 1 688 ? 21.014 -11.823 -11.257 1.00 86.69 688 ALA A O 1
ATOM 5626 N N . TYR A 1 689 ? 21.065 -11.054 -9.128 1.00 87.88 689 TYR A N 1
ATOM 5627 C CA . TYR A 1 689 ? 22.497 -10.748 -9.044 1.00 87.88 689 TYR A CA 1
ATOM 5628 C C . TYR A 1 689 ? 22.893 -10.359 -7.607 1.00 87.88 689 TYR A C 1
ATOM 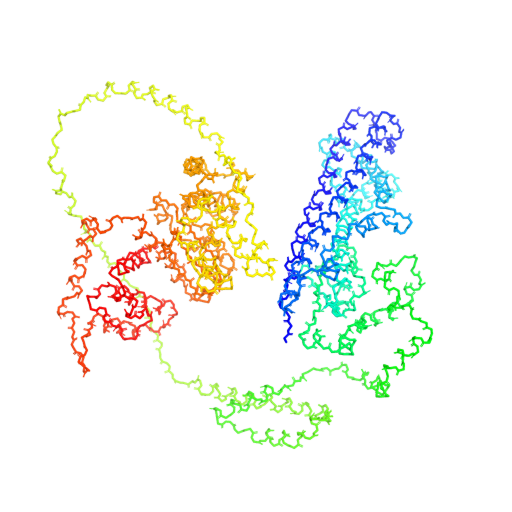5630 O O . TYR A 1 689 ? 22.110 -9.740 -6.873 1.00 87.88 689 TYR A O 1
ATOM 5638 N N . PHE A 1 690 ? 24.137 -10.619 -7.202 1.00 88.56 690 PHE A N 1
ATOM 5639 C CA . PHE A 1 690 ? 24.743 -9.956 -6.040 1.00 88.56 690 PHE A CA 1
ATOM 5640 C C . PHE A 1 690 ? 25.193 -8.530 -6.384 1.00 88.56 690 PHE A C 1
ATOM 5642 O O . PHE A 1 690 ? 25.875 -8.311 -7.385 1.00 88.56 690 PHE A O 1
ATOM 5649 N N . TRP A 1 691 ? 24.880 -7.548 -5.529 1.00 86.25 691 TRP A N 1
ATOM 5650 C CA . TRP A 1 691 ? 25.324 -6.169 -5.726 1.00 86.25 691 TRP A CA 1
ATOM 5651 C C . TRP A 1 691 ? 26.402 -5.720 -4.738 1.00 86.25 691 TRP A C 1
ATOM 5653 O O . TRP A 1 691 ? 26.115 -5.343 -3.603 1.00 86.25 691 TRP A O 1
ATOM 5663 N N . SER A 1 692 ? 27.641 -5.620 -5.220 1.00 80.69 692 SER A N 1
ATOM 5664 C CA . SER A 1 692 ? 28.803 -5.111 -4.476 1.00 80.69 692 SER A CA 1
ATOM 5665 C C . SER A 1 692 ? 28.698 -3.654 -3.986 1.00 80.69 692 SER A C 1
ATOM 5667 O O . SER A 1 692 ? 29.280 -3.334 -2.953 1.00 80.69 692 SER A O 1
ATOM 5669 N N . LYS A 1 693 ? 27.938 -2.764 -4.658 1.00 81.00 693 LYS A N 1
ATOM 5670 C CA . LYS A 1 693 ? 27.765 -1.345 -4.247 1.00 81.00 693 LYS A CA 1
ATOM 5671 C C . LYS A 1 693 ? 27.229 -1.228 -2.817 1.00 81.00 693 LYS A C 1
ATOM 5673 O O . LYS A 1 693 ? 27.640 -0.335 -2.083 1.00 81.00 693 LYS A O 1
ATOM 5678 N N . TYR A 1 694 ? 26.328 -2.134 -2.438 1.00 81.00 694 TYR A N 1
ATOM 5679 C CA . TYR A 1 694 ? 25.675 -2.139 -1.129 1.00 81.00 694 TYR A CA 1
ATOM 5680 C C . TYR A 1 694 ? 25.900 -3.435 -0.339 1.00 81.00 694 TYR A C 1
ATOM 5682 O O . TYR A 1 694 ? 25.812 -3.409 0.885 1.00 81.00 694 TYR A O 1
ATOM 5690 N N . ASN A 1 695 ? 26.323 -4.530 -0.975 1.00 88.12 695 ASN A N 1
ATOM 5691 C CA . ASN A 1 695 ? 26.605 -5.843 -0.379 1.00 88.12 695 ASN A CA 1
ATOM 5692 C C . ASN A 1 695 ? 25.361 -6.665 0.010 1.00 88.12 695 ASN A C 1
ATOM 5694 O O . ASN A 1 695 ? 25.332 -7.306 1.065 1.00 88.12 695 ASN A O 1
ATOM 5698 N N . HIS A 1 696 ? 24.360 -6.672 -0.872 1.00 90.00 696 HIS A N 1
ATOM 5699 C CA . HIS A 1 696 ? 23.141 -7.484 -0.777 1.00 90.00 696 HIS A CA 1
ATOM 5700 C C . HIS A 1 696 ? 22.923 -8.310 -2.051 1.00 90.00 696 HIS A C 1
ATOM 5702 O O . HIS A 1 696 ? 23.436 -7.975 -3.118 1.00 90.00 696 HIS A O 1
ATOM 5708 N N . VAL A 1 697 ? 22.127 -9.371 -1.953 1.00 92.31 697 VAL A N 1
ATOM 5709 C CA . VAL A 1 697 ? 21.621 -10.141 -3.097 1.00 92.31 697 VAL A CA 1
ATOM 5710 C C . VAL A 1 697 ? 20.294 -9.547 -3.572 1.00 92.31 697 VAL A C 1
ATOM 5712 O O . VAL A 1 697 ? 19.475 -9.105 -2.765 1.00 92.31 697 VAL A O 1
ATOM 5715 N N . ARG A 1 698 ? 20.076 -9.522 -4.888 1.00 89.69 698 ARG A N 1
ATOM 5716 C CA . ARG A 1 698 ? 18.831 -9.085 -5.529 1.00 89.69 698 ARG A CA 1
ATOM 5717 C C . ARG A 1 698 ? 18.223 -10.258 -6.281 1.00 89.69 698 ARG A C 1
ATOM 5719 O O . ARG A 1 698 ? 18.936 -10.922 -7.026 1.00 89.69 698 ARG A O 1
ATOM 5726 N N . ILE A 1 699 ? 16.928 -10.504 -6.094 1.00 90.31 699 ILE A N 1
ATOM 5727 C CA . ILE A 1 699 ? 16.177 -11.536 -6.823 1.00 90.31 699 ILE A CA 1
ATOM 5728 C C . ILE A 1 699 ? 14.802 -10.966 -7.162 1.00 90.31 699 ILE A C 1
ATOM 5730 O O . ILE A 1 699 ? 14.027 -10.665 -6.258 1.00 90.31 699 ILE A O 1
ATOM 5734 N N . ASP A 1 700 ? 14.468 -10.843 -8.445 1.00 89.62 700 ASP A N 1
ATOM 5735 C CA . ASP A 1 700 ? 13.072 -10.659 -8.844 1.00 89.62 700 ASP A CA 1
ATOM 5736 C C . ASP A 1 700 ? 12.380 -12.015 -9.022 1.00 89.62 700 ASP A C 1
ATOM 5738 O O . ASP A 1 700 ? 12.590 -12.720 -10.007 1.00 89.62 700 ASP A O 1
ATOM 5742 N N . PHE A 1 701 ? 11.518 -12.365 -8.070 1.00 88.44 701 PHE A N 1
ATOM 5743 C CA . PHE A 1 701 ? 10.722 -13.586 -8.130 1.00 88.44 701 PHE A CA 1
ATOM 5744 C C . PHE A 1 701 ? 9.597 -13.530 -9.173 1.00 88.44 701 PHE A C 1
ATOM 5746 O O . PHE A 1 701 ? 9.281 -14.572 -9.743 1.00 88.44 701 PHE A O 1
ATOM 5753 N N . ASP A 1 702 ? 9.000 -12.362 -9.434 1.00 85.69 702 ASP A N 1
ATOM 5754 C CA . ASP A 1 702 ? 7.884 -12.204 -10.375 1.00 85.69 702 ASP A CA 1
ATOM 5755 C C . ASP A 1 702 ? 8.374 -12.202 -11.833 1.00 85.69 702 ASP A C 1
ATOM 5757 O O . ASP A 1 702 ? 7.789 -12.892 -12.670 1.00 85.69 702 ASP A O 1
ATOM 5761 N N . GLY A 1 703 ? 9.469 -11.501 -12.137 1.00 85.19 703 GLY A N 1
ATOM 5762 C CA . GLY A 1 703 ? 10.113 -11.513 -13.455 1.00 85.19 703 GLY A CA 1
ATOM 5763 C C . GLY A 1 703 ? 10.750 -12.862 -13.794 1.00 85.19 703 GLY A C 1
ATOM 5764 O O . GLY A 1 703 ? 10.557 -13.390 -14.888 1.00 85.19 703 GLY A O 1
ATOM 5765 N N . LEU A 1 704 ? 11.426 -13.500 -12.830 1.00 86.44 704 LEU A N 1
ATOM 5766 C CA . LEU A 1 704 ? 11.978 -14.850 -13.006 1.00 86.44 704 LEU A CA 1
ATOM 5767 C C . LEU A 1 704 ? 10.925 -15.962 -12.857 1.00 86.44 704 LEU A C 1
ATOM 5769 O O . LEU A 1 704 ? 11.271 -17.140 -12.956 1.00 86.44 704 LEU A O 1
ATOM 5773 N N . LYS A 1 705 ? 9.648 -15.636 -12.623 1.00 89.06 705 LYS A N 1
ATOM 5774 C CA . LYS A 1 705 ? 8.603 -16.602 -12.250 1.00 89.06 705 LYS A CA 1
ATOM 5775 C C . LYS A 1 705 ? 8.478 -17.779 -13.206 1.00 89.06 705 LYS A C 1
ATOM 5777 O O . LYS A 1 705 ? 8.340 -18.907 -12.744 1.00 89.06 705 LYS A O 1
ATOM 5782 N N . GLU A 1 706 ? 8.515 -17.543 -14.515 1.00 85.75 706 GLU A N 1
ATOM 5783 C CA . GLU A 1 706 ? 8.421 -18.623 -15.503 1.00 85.75 706 GLU A CA 1
ATOM 5784 C C . GLU A 1 706 ? 9.615 -19.581 -15.386 1.00 85.75 706 GLU A C 1
ATOM 5786 O O . GLU A 1 706 ? 9.426 -20.783 -15.204 1.00 85.75 706 GLU A O 1
ATOM 5791 N N . ARG A 1 707 ? 10.839 -19.039 -15.373 1.00 84.81 707 ARG A N 1
ATOM 5792 C CA . ARG A 1 707 ? 12.095 -19.784 -15.193 1.00 84.81 707 ARG A CA 1
ATOM 5793 C C . ARG A 1 707 ? 12.102 -20.572 -13.878 1.00 84.81 707 ARG A C 1
ATOM 5795 O O . ARG A 1 707 ? 12.411 -21.760 -13.862 1.00 84.81 707 ARG A O 1
ATOM 5802 N N . ILE A 1 708 ? 11.680 -19.935 -12.785 1.00 87.62 708 ILE A N 1
ATOM 5803 C CA . ILE A 1 708 ? 11.569 -20.528 -11.447 1.00 87.62 708 ILE A CA 1
ATOM 5804 C C . ILE A 1 708 ? 10.511 -21.644 -11.414 1.00 87.62 708 ILE A C 1
ATOM 5806 O O . ILE A 1 708 ? 10.767 -22.704 -10.851 1.00 87.62 708 ILE A O 1
ATOM 5810 N N . LEU A 1 709 ? 9.330 -21.467 -12.011 1.00 85.62 709 LEU A N 1
ATOM 5811 C CA . LEU A 1 709 ? 8.292 -22.508 -12.020 1.00 85.62 709 LEU A CA 1
ATOM 5812 C C . LEU A 1 709 ? 8.660 -23.693 -12.930 1.00 85.62 709 LEU A C 1
ATOM 5814 O O . LEU A 1 709 ? 8.419 -24.841 -12.547 1.00 85.62 709 LEU A O 1
ATOM 5818 N N . ASN A 1 710 ? 9.286 -23.427 -14.080 1.00 83.50 710 ASN A N 1
ATOM 5819 C CA . ASN A 1 710 ? 9.652 -24.431 -15.083 1.00 83.50 710 ASN A CA 1
ATOM 5820 C C . ASN A 1 710 ? 10.919 -25.235 -14.736 1.00 83.50 710 ASN A C 1
ATOM 5822 O O . ASN A 1 710 ? 11.144 -26.280 -15.343 1.00 83.50 710 ASN A O 1
ATOM 5826 N N . SER A 1 711 ? 11.729 -24.786 -13.768 1.00 80.31 711 SER A N 1
ATOM 5827 C CA . SER A 1 711 ? 13.000 -25.423 -13.400 1.00 80.31 711 SER A CA 1
ATOM 5828 C C . SER A 1 711 ? 13.094 -25.696 -11.896 1.00 80.31 711 SER A C 1
ATOM 5830 O O . SER A 1 711 ? 13.069 -24.773 -11.081 1.00 80.31 711 SER A O 1
ATOM 5832 N N . GLU A 1 712 ? 13.163 -26.967 -11.480 1.00 81.69 712 GLU A N 1
ATOM 5833 C CA . GLU A 1 712 ? 13.460 -27.308 -10.073 1.00 81.69 712 GLU A CA 1
ATOM 5834 C C . GLU A 1 712 ? 14.939 -27.088 -9.732 1.00 81.69 712 GLU A C 1
ATOM 5836 O O . GLU A 1 712 ? 15.261 -26.739 -8.592 1.00 81.69 712 GLU A O 1
ATOM 5841 N N . TRP A 1 713 ? 15.826 -27.250 -10.712 1.00 79.12 713 TRP A N 1
ATOM 5842 C CA . TRP A 1 713 ? 17.254 -27.041 -10.546 1.00 79.12 713 TRP A CA 1
ATOM 5843 C C . TRP A 1 713 ? 17.570 -25.558 -10.327 1.00 79.12 713 TRP A C 1
ATOM 5845 O O . TRP A 1 713 ? 18.096 -25.210 -9.270 1.00 79.12 713 TRP A O 1
ATOM 5855 N N . TYR A 1 714 ? 17.130 -24.669 -11.228 1.00 82.81 714 TYR A N 1
ATOM 5856 C CA . TYR A 1 714 ? 17.328 -23.221 -11.103 1.00 82.81 714 TYR A CA 1
ATOM 5857 C C . TYR A 1 714 ? 16.738 -22.676 -9.797 1.00 82.81 714 TYR A C 1
ATOM 5859 O O . TYR A 1 714 ? 17.374 -21.877 -9.126 1.00 82.81 714 TYR A O 1
ATOM 5867 N N . ARG A 1 715 ? 15.570 -23.171 -9.356 1.00 85.75 715 ARG A N 1
ATOM 5868 C CA . ARG A 1 715 ? 14.968 -22.817 -8.051 1.00 85.75 715 ARG A CA 1
ATOM 5869 C C . ARG A 1 715 ? 15.914 -22.963 -6.859 1.00 85.75 715 ARG A C 1
ATOM 5871 O O . ARG A 1 715 ? 15.873 -22.144 -5.938 1.00 85.75 715 ARG A O 1
ATOM 5878 N N . LYS A 1 716 ? 16.709 -24.034 -6.847 1.00 78.50 716 LYS A N 1
ATOM 5879 C CA . LYS A 1 716 ? 17.671 -24.328 -5.777 1.00 78.50 716 LYS A CA 1
ATOM 5880 C C . LYS A 1 716 ? 18.992 -23.614 -6.051 1.00 78.50 716 LYS A C 1
ATOM 5882 O O . LYS A 1 716 ? 19.461 -22.871 -5.194 1.00 78.50 716 LYS A O 1
ATOM 5887 N N . GLY A 1 717 ? 19.518 -23.778 -7.267 1.00 84.75 717 GLY A N 1
ATOM 5888 C CA . GLY A 1 717 ? 20.788 -23.217 -7.719 1.00 84.75 717 GLY A CA 1
ATOM 5889 C C . GLY A 1 717 ? 20.864 -21.699 -7.577 1.00 84.75 717 GLY A C 1
ATOM 5890 O O . GLY A 1 717 ? 21.834 -21.202 -7.019 1.00 84.75 717 GLY A O 1
ATOM 5891 N N . LEU A 1 718 ? 19.799 -20.976 -7.944 1.00 89.44 718 LEU A N 1
ATOM 5892 C CA . LEU A 1 718 ? 19.683 -19.515 -7.850 1.00 89.44 718 LEU A CA 1
ATOM 5893 C C . LEU A 1 718 ? 20.134 -18.966 -6.490 1.00 89.44 718 LEU A C 1
ATOM 5895 O O . LEU A 1 718 ? 20.955 -18.059 -6.422 1.00 89.44 718 LEU A O 1
ATOM 5899 N N . GLN A 1 719 ? 19.636 -19.536 -5.391 1.00 91.56 719 GLN A N 1
ATOM 5900 C CA . GLN A 1 719 ? 19.987 -19.065 -4.049 1.00 91.56 719 GLN A CA 1
ATOM 5901 C C . GLN A 1 719 ? 21.476 -19.248 -3.762 1.00 91.56 719 GLN A C 1
ATOM 5903 O O . GLN A 1 719 ? 22.111 -18.354 -3.212 1.00 91.56 719 GLN A O 1
ATOM 5908 N N . TYR A 1 720 ? 22.031 -20.399 -4.134 1.00 92.44 720 TYR A N 1
ATOM 5909 C CA . TYR A 1 720 ? 23.424 -20.743 -3.882 1.00 92.44 720 TYR A CA 1
ATOM 5910 C C . TYR A 1 720 ? 24.397 -20.004 -4.806 1.00 92.44 720 TYR A C 1
ATOM 5912 O O . TYR A 1 720 ? 25.474 -19.628 -4.352 1.00 92.44 720 TYR A O 1
ATOM 5920 N N . HIS A 1 721 ? 24.007 -19.748 -6.056 1.00 90.56 721 HIS A N 1
ATOM 5921 C CA . HIS A 1 721 ? 24.753 -18.959 -7.033 1.00 90.56 721 HIS A CA 1
ATOM 5922 C C . HIS A 1 721 ? 24.891 -17.508 -6.545 1.00 90.56 721 HIS A C 1
ATOM 5924 O O . HIS A 1 721 ? 26.002 -17.044 -6.291 1.00 90.56 721 HIS A O 1
ATOM 5930 N N . GLU A 1 722 ? 23.774 -16.826 -6.264 1.00 92.06 722 GLU A N 1
ATOM 5931 C CA . GLU A 1 722 ? 23.806 -15.417 -5.842 1.00 92.06 722 GLU A CA 1
ATOM 5932 C C . GLU A 1 722 ? 24.474 -15.199 -4.481 1.00 92.06 722 GLU A C 1
ATOM 5934 O O . GLU A 1 722 ? 25.249 -14.259 -4.284 1.00 92.06 722 GLU A O 1
ATOM 5939 N N . TYR A 1 723 ? 24.225 -16.091 -3.521 1.00 92.38 723 TYR A N 1
ATOM 5940 C CA . TYR A 1 723 ? 24.925 -16.037 -2.240 1.00 92.38 723 TYR A CA 1
ATOM 5941 C C . TYR A 1 723 ? 26.384 -16.498 -2.360 1.00 92.38 723 TYR A C 1
ATOM 5943 O O . TYR A 1 723 ? 27.211 -16.094 -1.546 1.00 92.38 723 TYR A O 1
ATOM 5951 N N . GLY A 1 724 ? 26.736 -17.280 -3.381 1.00 90.06 724 GLY A N 1
ATOM 5952 C CA . GLY A 1 724 ? 28.115 -17.618 -3.716 1.00 90.06 724 GLY A CA 1
ATOM 5953 C C . GLY A 1 724 ? 28.900 -16.407 -4.232 1.00 90.06 724 GLY A C 1
ATOM 5954 O O . GLY A 1 724 ? 30.004 -16.168 -3.745 1.00 90.06 724 GLY A O 1
ATOM 5955 N N . HIS A 1 725 ? 28.300 -15.556 -5.076 1.00 88.19 725 HIS A N 1
ATOM 5956 C CA . HIS A 1 725 ? 28.858 -14.233 -5.416 1.00 88.19 725 HIS A CA 1
ATOM 5957 C C . HIS A 1 725 ? 29.060 -13.368 -4.169 1.00 88.19 725 HIS A C 1
ATOM 5959 O O . HIS A 1 725 ? 30.135 -12.803 -3.950 1.00 88.19 725 HIS A O 1
ATOM 5965 N N . ALA A 1 726 ? 28.055 -13.319 -3.287 1.00 90.00 726 ALA A N 1
ATOM 5966 C CA . ALA A 1 726 ? 28.176 -12.608 -2.017 1.00 90.00 726 ALA A CA 1
ATOM 5967 C C . ALA A 1 726 ? 29.310 -13.167 -1.140 1.00 90.00 726 ALA A C 1
ATOM 5969 O O . ALA A 1 726 ? 30.007 -12.412 -0.462 1.00 90.00 726 ALA A O 1
ATOM 5970 N N . LYS A 1 727 ? 29.529 -14.485 -1.162 1.00 87.00 727 LYS A N 1
ATOM 5971 C CA . LYS A 1 727 ? 30.601 -15.162 -0.426 1.00 87.00 727 LYS A CA 1
ATOM 5972 C C . LYS A 1 727 ? 31.985 -14.872 -1.012 1.00 87.00 727 LYS A C 1
ATOM 5974 O O . LYS A 1 727 ? 32.925 -14.642 -0.249 1.00 87.00 727 LYS A O 1
ATOM 5979 N N . ALA A 1 728 ? 32.104 -14.804 -2.338 1.00 82.81 728 ALA A N 1
ATOM 5980 C CA . ALA A 1 728 ? 33.319 -14.371 -3.025 1.00 82.81 728 ALA A CA 1
ATOM 5981 C C . ALA A 1 728 ? 33.717 -12.943 -2.614 1.00 82.81 728 ALA A C 1
ATOM 5983 O O . ALA A 1 728 ? 34.861 -12.706 -2.233 1.00 82.81 728 ALA A O 1
ATOM 5984 N N . ALA A 1 729 ? 32.753 -12.016 -2.615 1.00 82.50 729 ALA A N 1
ATOM 5985 C CA . ALA A 1 729 ? 32.990 -10.604 -2.320 1.00 82.50 729 ALA A CA 1
ATOM 5986 C C . ALA A 1 729 ? 33.181 -10.286 -0.823 1.00 82.50 729 ALA A C 1
ATOM 5988 O O . ALA A 1 729 ? 33.908 -9.354 -0.480 1.00 82.50 729 ALA A O 1
ATOM 5989 N N . LEU A 1 730 ? 32.511 -11.014 0.080 1.00 82.06 730 LEU A N 1
ATOM 5990 C CA . LEU A 1 730 ? 32.422 -10.646 1.503 1.00 82.06 730 LEU A CA 1
ATOM 5991 C C . LEU A 1 730 ? 33.173 -11.570 2.458 1.00 82.06 730 LEU A C 1
ATOM 5993 O O . LEU A 1 730 ? 33.417 -11.176 3.599 1.00 82.06 730 LEU A O 1
ATOM 5997 N N . GLN A 1 731 ? 33.464 -12.805 2.049 1.00 71.19 731 GLN A N 1
ATOM 5998 C CA . GLN A 1 731 ? 33.866 -13.883 2.955 1.00 71.19 731 GLN A CA 1
ATOM 5999 C C . GLN A 1 731 ? 35.016 -14.699 2.390 1.00 71.19 731 GLN A C 1
ATOM 6001 O O . GLN A 1 731 ? 34.921 -15.898 2.136 1.00 71.19 731 GLN A O 1
ATOM 6006 N N . GLY A 1 732 ? 36.146 -14.021 2.254 1.00 61.66 732 GLY A N 1
ATOM 6007 C CA . GLY A 1 732 ? 37.428 -14.669 2.080 1.00 61.66 732 GLY A CA 1
ATOM 6008 C C . GLY A 1 732 ? 38.449 -13.723 1.488 1.00 61.66 732 GLY A C 1
ATOM 6009 O O . GLY A 1 732 ? 38.209 -13.075 0.475 1.00 61.66 732 GLY A O 1
ATOM 6010 N N . ASN A 1 733 ? 39.653 -13.736 2.051 1.00 66.31 733 ASN A N 1
ATOM 6011 C CA . ASN A 1 733 ? 40.829 -13.411 1.260 1.00 66.31 733 ASN A CA 1
ATOM 6012 C C . ASN A 1 733 ? 41.118 -14.619 0.347 1.00 66.31 733 ASN A C 1
ATOM 6014 O O . ASN A 1 733 ? 42.077 -15.356 0.571 1.00 66.31 733 ASN A O 1
ATOM 6018 N N . TRP A 1 734 ? 40.235 -14.893 -0.623 1.00 69.62 734 TRP A N 1
ATOM 6019 C CA . TRP A 1 734 ? 40.367 -16.006 -1.577 1.00 69.62 734 TRP A CA 1
ATOM 6020 C C . TRP A 1 734 ? 41.667 -15.859 -2.381 1.00 69.62 734 TRP A C 1
ATOM 6022 O O . TRP A 1 734 ? 42.447 -16.801 -2.515 1.00 69.62 734 TRP A O 1
ATOM 6032 N N . GLU A 1 735 ? 41.982 -14.617 -2.753 1.00 62.78 735 GLU A N 1
ATOM 6033 C CA . GLU A 1 735 ? 43.261 -14.164 -3.311 1.00 62.78 735 GLU A CA 1
ATOM 6034 C C . GLU A 1 735 ? 44.427 -14.139 -2.298 1.00 62.78 735 GLU A C 1
ATOM 6036 O O . GLU A 1 735 ? 45.527 -13.683 -2.617 1.00 62.78 735 GLU A O 1
ATOM 6041 N N . GLY A 1 736 ? 44.256 -14.695 -1.099 1.00 59.91 736 GLY A N 1
ATOM 6042 C CA . GLY A 1 736 ? 45.287 -14.882 -0.073 1.00 59.91 736 GLY A CA 1
ATOM 6043 C C . GLY A 1 736 ? 45.374 -16.313 0.461 1.00 59.91 736 GLY A C 1
ATOM 6044 O O . GLY A 1 736 ? 46.448 -16.729 0.890 1.00 59.91 736 GLY A O 1
ATOM 6045 N N . ASN A 1 737 ? 44.290 -17.085 0.379 1.00 72.31 737 ASN A N 1
ATOM 6046 C CA . ASN A 1 737 ? 44.213 -18.471 0.827 1.00 72.31 737 ASN A CA 1
ATOM 6047 C C . ASN A 1 737 ? 45.071 -19.383 -0.074 1.00 72.31 737 ASN A C 1
ATOM 6049 O O . ASN A 1 737 ? 44.841 -19.488 -1.280 1.00 72.31 737 ASN A O 1
ATOM 6053 N N . ALA A 1 738 ? 46.081 -20.031 0.513 1.00 72.06 738 ALA A N 1
ATOM 6054 C CA . ALA A 1 738 ? 47.028 -20.865 -0.224 1.00 72.06 738 ALA A CA 1
ATOM 6055 C C . ALA A 1 738 ? 46.372 -22.124 -0.814 1.00 72.06 738 ALA A C 1
ATOM 6057 O O . ALA A 1 738 ? 46.641 -22.458 -1.968 1.00 72.06 738 ALA A O 1
ATOM 6058 N N . ASP A 1 739 ? 45.482 -22.782 -0.072 1.00 72.69 739 ASP A N 1
ATOM 6059 C CA . ASP A 1 739 ? 44.827 -24.024 -0.496 1.00 72.69 739 ASP A CA 1
ATOM 6060 C C . ASP A 1 739 ? 43.892 -23.778 -1.675 1.00 72.69 739 ASP A C 1
ATOM 6062 O O . ASP A 1 739 ? 43.980 -24.466 -2.694 1.00 72.69 739 ASP A O 1
ATOM 6066 N N . PHE A 1 740 ? 43.066 -22.732 -1.580 1.00 72.12 740 PHE A N 1
ATOM 6067 C CA . PHE A 1 740 ? 42.198 -22.304 -2.669 1.00 72.12 740 PHE A CA 1
ATOM 6068 C C . PHE A 1 740 ? 43.016 -21.889 -3.898 1.00 72.12 740 PHE A C 1
ATOM 6070 O O . PHE A 1 740 ? 42.748 -22.375 -4.993 1.00 72.12 740 PHE A O 1
ATOM 6077 N N . LYS A 1 741 ? 44.072 -21.076 -3.738 1.00 68.44 741 LYS A N 1
ATOM 6078 C CA . LYS A 1 741 ? 44.981 -20.731 -4.848 1.00 68.44 741 LYS A CA 1
ATOM 6079 C C . LYS A 1 741 ? 45.598 -21.956 -5.505 1.00 68.44 741 LYS A C 1
ATOM 6081 O O . LYS A 1 741 ? 45.708 -21.994 -6.726 1.00 68.44 741 LYS A O 1
ATOM 6086 N N . ASN A 1 742 ? 46.040 -22.933 -4.720 1.00 71.12 742 ASN A N 1
ATOM 6087 C CA . ASN A 1 742 ? 46.675 -24.143 -5.231 1.00 71.12 742 ASN A CA 1
ATOM 6088 C C . ASN A 1 742 ? 45.655 -25.074 -5.899 1.00 71.12 742 ASN A C 1
ATOM 6090 O O . ASN A 1 742 ? 45.991 -25.759 -6.862 1.00 71.12 742 ASN A O 1
ATOM 6094 N N . LEU A 1 743 ? 44.406 -25.101 -5.430 1.00 71.38 743 LEU A N 1
ATOM 6095 C CA . LEU A 1 743 ? 43.295 -25.778 -6.095 1.00 71.38 743 LEU A CA 1
ATOM 6096 C C . LEU A 1 743 ? 42.959 -25.096 -7.431 1.00 71.38 743 LEU A C 1
ATOM 6098 O O . LEU A 1 743 ? 43.050 -25.738 -8.474 1.00 71.38 743 LEU A O 1
ATOM 6102 N N . TYR A 1 744 ? 42.694 -23.788 -7.409 1.00 70.94 744 TYR A N 1
ATOM 6103 C CA . TYR A 1 744 ? 42.399 -22.967 -8.584 1.00 70.94 744 TYR A CA 1
ATOM 6104 C C . TYR A 1 744 ? 43.499 -23.066 -9.646 1.00 70.94 744 TYR A C 1
ATOM 6106 O O . TYR A 1 744 ? 43.220 -23.384 -10.796 1.00 70.94 744 TYR A O 1
ATOM 6114 N N . LYS A 1 745 ? 44.771 -22.882 -9.263 1.00 69.56 745 LYS A N 1
ATOM 6115 C CA . LYS A 1 745 ? 45.913 -23.004 -10.183 1.00 69.56 745 LYS A CA 1
ATOM 6116 C C . LYS A 1 745 ? 46.022 -24.393 -10.803 1.00 69.56 745 LYS A C 1
ATOM 6118 O O . LYS A 1 745 ? 46.396 -24.478 -11.966 1.00 69.56 745 LYS A O 1
ATOM 6123 N N . ARG A 1 746 ? 45.718 -25.466 -10.059 1.00 74.62 746 ARG A N 1
ATOM 6124 C CA . ARG A 1 746 ? 45.710 -26.832 -10.609 1.00 74.62 746 ARG A CA 1
ATOM 6125 C C . ARG A 1 746 ? 44.593 -27.007 -11.630 1.00 74.62 746 ARG A C 1
ATOM 6127 O O . ARG A 1 746 ? 44.892 -27.455 -12.727 1.00 74.62 746 ARG A O 1
ATOM 6134 N N . PHE A 1 747 ? 43.362 -26.598 -11.317 1.00 71.50 747 PHE A N 1
ATOM 6135 C CA . PHE A 1 747 ? 42.246 -26.655 -12.269 1.00 71.50 747 PHE A CA 1
ATOM 6136 C C . PHE A 1 747 ? 42.503 -25.803 -13.515 1.00 71.50 747 PHE A C 1
ATOM 6138 O O . PHE A 1 747 ? 42.394 -26.305 -14.625 1.00 71.50 747 PHE A O 1
ATOM 6145 N N . PHE A 1 748 ? 42.923 -24.550 -13.343 1.00 71.38 748 PHE A N 1
ATOM 6146 C CA . PHE A 1 748 ? 43.240 -23.644 -14.444 1.00 71.38 748 PHE A CA 1
ATOM 6147 C C . PHE A 1 748 ? 44.383 -24.176 -15.324 1.00 71.38 748 PHE A C 1
ATOM 6149 O O . PHE A 1 748 ? 44.298 -24.110 -16.549 1.00 71.38 748 PHE A O 1
ATOM 6156 N N . ALA A 1 749 ? 45.446 -24.723 -14.724 1.00 72.31 749 ALA A N 1
ATOM 6157 C CA . ALA A 1 749 ? 46.567 -25.288 -15.472 1.00 72.31 749 ALA A CA 1
ATOM 6158 C C . ALA A 1 749 ? 46.218 -26.613 -16.162 1.00 72.31 749 ALA A C 1
ATOM 6160 O O . ALA A 1 749 ? 46.700 -26.837 -17.266 1.00 72.31 749 ALA A O 1
ATOM 6161 N N . ASP A 1 750 ? 45.410 -27.476 -15.534 1.00 72.75 750 ASP A N 1
ATOM 6162 C CA . ASP A 1 750 ? 44.975 -28.745 -16.123 1.00 72.75 750 ASP A CA 1
ATOM 6163 C C . ASP A 1 750 ? 43.993 -28.512 -17.271 1.00 72.75 750 ASP A C 1
ATOM 6165 O O . ASP A 1 750 ? 44.209 -29.041 -18.355 1.00 72.75 750 ASP A O 1
ATOM 6169 N N . TYR A 1 751 ? 43.000 -27.637 -17.076 1.00 69.06 751 TYR A N 1
ATOM 6170 C CA . TYR A 1 751 ? 42.088 -27.199 -18.129 1.00 69.06 751 TYR A CA 1
ATOM 6171 C C . TYR A 1 751 ? 42.882 -26.660 -19.324 1.00 69.06 751 TYR A C 1
ATOM 6173 O O . TYR A 1 751 ? 42.823 -27.219 -20.410 1.00 69.06 751 TYR A O 1
ATOM 6181 N N . ASN A 1 752 ? 43.739 -25.654 -19.132 1.00 70.44 752 ASN A N 1
ATOM 6182 C CA . ASN A 1 752 ? 44.444 -24.989 -20.234 1.00 70.44 752 ASN A CA 1
ATOM 6183 C C . ASN A 1 752 ? 45.617 -25.781 -20.872 1.00 70.44 752 ASN A C 1
ATOM 6185 O O . ASN A 1 752 ? 46.449 -25.184 -21.567 1.00 70.44 752 ASN A O 1
ATOM 6189 N N . LYS A 1 753 ? 45.694 -27.110 -20.696 1.00 79.50 753 LYS A N 1
ATOM 6190 C CA . LYS A 1 753 ? 46.677 -27.965 -21.385 1.00 79.50 753 LYS A CA 1
ATOM 6191 C C . LYS A 1 753 ? 46.377 -28.114 -22.887 1.00 79.50 753 LYS A C 1
ATOM 6193 O O . LYS A 1 753 ? 45.231 -28.372 -23.260 1.00 79.50 753 LYS A O 1
ATOM 6198 N N . PRO A 1 754 ? 47.401 -28.086 -23.767 1.00 76.50 754 PRO A N 1
ATOM 6199 C CA . PRO A 1 754 ? 47.213 -28.288 -25.207 1.00 76.50 754 PRO A CA 1
ATOM 6200 C C . PRO A 1 754 ? 46.567 -29.630 -25.582 1.00 76.50 754 PRO A C 1
ATOM 6202 O O . PRO A 1 754 ? 45.836 -29.700 -26.563 1.00 76.50 754 PRO A O 1
ATOM 6205 N N . GLU A 1 755 ? 46.797 -30.694 -24.805 1.00 80.94 755 GLU A N 1
ATOM 6206 C CA . GLU A 1 755 ? 46.241 -32.030 -25.073 1.00 80.94 755 GLU A CA 1
ATOM 6207 C C . GLU A 1 755 ? 44.705 -32.105 -24.991 1.00 80.94 755 GLU A C 1
ATOM 6209 O O . GLU A 1 755 ? 44.110 -33.003 -25.595 1.00 80.94 755 GLU A O 1
ATOM 6214 N N . TYR A 1 756 ? 44.053 -31.146 -24.323 1.00 74.06 756 TYR A N 1
ATOM 6215 C CA . TYR A 1 756 ? 42.593 -31.047 -24.212 1.00 74.06 756 TYR A CA 1
ATOM 6216 C C . TYR A 1 756 ? 41.952 -30.076 -25.213 1.00 74.06 756 TYR A C 1
ATOM 6218 O O . TYR A 1 756 ? 40.724 -29.957 -25.252 1.00 74.06 756 TYR A O 1
ATOM 6226 N N . ARG A 1 757 ? 42.756 -29.431 -26.065 1.00 73.12 757 ARG A N 1
ATOM 6227 C CA . ARG A 1 757 ? 42.280 -28.586 -27.164 1.00 73.12 757 ARG A CA 1
ATOM 6228 C C . ARG A 1 757 ? 42.513 -29.244 -28.525 1.00 73.12 757 ARG A C 1
ATOM 6230 O O . ARG A 1 757 ? 43.282 -30.200 -28.659 1.00 73.12 757 ARG A O 1
ATOM 6237 N N . TYR A 1 758 ? 41.818 -28.746 -29.535 1.00 77.62 758 TYR A N 1
ATOM 6238 C CA . TYR A 1 758 ? 42.063 -29.025 -30.948 1.00 77.62 758 TYR A CA 1
ATOM 6239 C C . TYR A 1 758 ? 41.805 -27.751 -31.761 1.00 77.62 758 TYR A C 1
ATOM 6241 O O . TYR A 1 758 ? 41.309 -26.767 -31.221 1.00 77.62 758 TYR A O 1
ATOM 6249 N N . VAL A 1 759 ? 42.173 -27.745 -33.040 1.00 73.69 759 VAL A N 1
ATOM 6250 C CA . VAL A 1 759 ? 41.792 -26.669 -33.965 1.00 73.69 759 VAL A CA 1
ATOM 6251 C C . VAL A 1 759 ? 40.754 -27.241 -34.919 1.00 73.69 759 VAL A C 1
ATOM 6253 O O . VAL A 1 759 ? 40.983 -28.312 -35.488 1.00 73.69 759 VAL A O 1
ATOM 6256 N N . ASP A 1 760 ? 39.608 -26.578 -35.036 1.00 73.31 760 ASP A N 1
ATOM 6257 C CA . ASP A 1 760 ? 38.517 -27.013 -35.906 1.00 73.31 760 ASP A CA 1
ATOM 6258 C C . ASP A 1 760 ? 38.771 -26.685 -37.390 1.00 73.31 760 ASP A C 1
ATOM 6260 O O . ASP A 1 760 ? 39.820 -26.167 -37.781 1.00 73.31 760 ASP A O 1
ATOM 6264 N N . GLY A 1 761 ? 37.801 -27.027 -38.244 1.00 65.25 761 GLY A N 1
ATOM 6265 C CA . GLY A 1 761 ? 37.880 -26.787 -39.687 1.00 65.25 761 GLY A CA 1
ATOM 6266 C C . GLY A 1 761 ? 37.866 -25.309 -40.098 1.00 65.25 761 GLY A C 1
ATOM 6267 O O . GLY A 1 761 ? 38.171 -25.019 -41.254 1.00 65.25 761 GLY A O 1
ATOM 6268 N N . GLU A 1 762 ? 37.540 -24.391 -39.184 1.00 68.88 762 GLU A N 1
ATOM 6269 C CA . GLU A 1 762 ? 37.522 -22.940 -39.412 1.00 68.88 762 GLU A CA 1
ATOM 6270 C C . GLU A 1 762 ? 38.784 -22.251 -38.855 1.00 68.88 762 GLU A C 1
ATOM 6272 O O . GLU A 1 762 ? 38.993 -21.057 -39.067 1.00 68.88 762 GLU A O 1
ATOM 6277 N N . GLY A 1 763 ? 39.676 -23.010 -38.205 1.00 65.75 763 GLY A N 1
ATOM 6278 C CA . GLY A 1 763 ? 40.919 -22.504 -37.625 1.00 65.75 763 GLY A CA 1
ATOM 6279 C C . GLY A 1 763 ? 40.779 -22.014 -36.181 1.00 65.75 763 GLY A C 1
ATOM 6280 O O . GLY A 1 763 ? 41.720 -21.414 -35.658 1.00 65.75 763 GLY A O 1
ATOM 6281 N N . VAL A 1 764 ? 39.645 -22.274 -35.523 1.00 61.59 764 VAL A N 1
ATOM 6282 C CA . VAL A 1 764 ? 39.381 -21.848 -34.143 1.00 61.59 764 VAL A CA 1
ATOM 6283 C C . VAL A 1 764 ? 39.864 -22.918 -33.157 1.00 61.59 764 VAL A C 1
ATOM 6285 O O . VAL A 1 764 ? 39.716 -24.120 -33.377 1.00 61.59 764 VAL A O 1
ATOM 6288 N N . SER A 1 765 ? 40.481 -22.481 -32.055 1.00 66.81 765 SER A N 1
ATOM 6289 C CA . SER A 1 765 ? 40.938 -23.359 -30.969 1.00 66.81 765 SER A CA 1
ATOM 6290 C C . SER A 1 765 ? 39.751 -23.824 -30.122 1.00 66.81 765 SER A C 1
ATOM 6292 O O . SER A 1 765 ? 39.331 -23.112 -29.211 1.00 66.81 765 SER A O 1
ATOM 6294 N N . GLN A 1 766 ? 39.276 -25.041 -30.363 1.00 64.94 766 GLN A N 1
ATOM 6295 C CA . GLN A 1 766 ? 38.156 -25.652 -29.657 1.00 64.94 766 GLN A CA 1
ATOM 6296 C C . GLN A 1 766 ? 38.584 -26.555 -28.496 1.00 64.94 766 GLN A C 1
ATOM 6298 O O . GLN A 1 766 ? 39.707 -27.063 -28.405 1.00 64.94 766 GLN A O 1
ATOM 6303 N N . TRP A 1 767 ? 37.628 -26.781 -27.603 1.00 68.81 767 TRP A N 1
ATOM 6304 C CA . TRP A 1 767 ? 37.757 -27.570 -26.387 1.00 68.81 767 TRP A CA 1
ATOM 6305 C C . TRP A 1 767 ? 37.196 -28.984 -26.584 1.00 68.81 767 TRP A C 1
ATOM 6307 O O . TRP A 1 767 ? 36.005 -29.145 -26.841 1.00 68.81 767 TRP A O 1
ATOM 6317 N N . LYS A 1 768 ? 37.999 -30.034 -26.354 1.00 72.00 768 LYS A N 1
ATOM 6318 C CA . LYS A 1 768 ? 37.515 -31.434 -26.432 1.00 72.00 768 LYS A CA 1
ATOM 6319 C C . LYS A 1 768 ? 36.426 -31.744 -25.398 1.00 72.00 768 LYS A C 1
ATOM 6321 O O . LYS A 1 768 ? 35.609 -32.638 -25.601 1.00 72.00 768 LYS A O 1
ATOM 6326 N N . ILE A 1 769 ? 36.407 -31.014 -24.279 1.00 69.19 769 ILE A N 1
ATOM 6327 C CA . ILE A 1 769 ? 35.325 -31.109 -23.292 1.00 69.19 769 ILE A CA 1
ATOM 6328 C C . ILE A 1 769 ? 34.022 -30.480 -23.800 1.00 69.19 769 ILE A C 1
ATOM 6330 O O . ILE A 1 769 ? 32.962 -30.992 -23.463 1.00 69.19 769 ILE A O 1
ATOM 6334 N N . SER A 1 770 ? 34.075 -29.453 -24.654 1.00 65.88 770 SER A N 1
ATOM 6335 C CA . SER A 1 770 ? 32.878 -28.871 -25.273 1.00 65.88 770 SER A CA 1
ATOM 6336 C C . SER A 1 770 ? 32.253 -29.835 -26.276 1.00 65.88 770 SER A C 1
ATOM 6338 O O . SER A 1 770 ? 31.047 -30.056 -26.209 1.00 65.88 770 SER A O 1
ATOM 6340 N N . ASP A 1 771 ? 33.056 -30.496 -27.121 1.00 70.56 771 ASP A N 1
ATOM 6341 C CA . ASP A 1 771 ? 32.570 -31.578 -27.995 1.00 70.56 771 ASP A CA 1
ATOM 6342 C C . ASP A 1 771 ? 31.867 -32.662 -27.182 1.00 70.56 771 ASP A C 1
ATOM 6344 O O . ASP A 1 771 ? 30.730 -33.030 -27.478 1.00 70.56 771 ASP A O 1
ATOM 6348 N N . ARG A 1 772 ? 32.526 -33.128 -26.112 1.00 68.94 772 ARG A N 1
ATOM 6349 C CA . ARG A 1 772 ? 31.986 -34.150 -25.219 1.00 68.94 772 ARG A CA 1
ATOM 6350 C C . ARG A 1 772 ? 30.699 -33.683 -24.544 1.00 68.94 772 ARG A C 1
ATOM 6352 O O . ARG A 1 772 ? 29.738 -34.436 -24.516 1.00 68.94 772 ARG A O 1
ATOM 6359 N N . LEU A 1 773 ? 30.629 -32.447 -24.051 1.00 67.88 773 LEU A N 1
ATOM 6360 C CA . LEU A 1 773 ? 29.392 -31.880 -23.511 1.00 67.88 773 LEU A CA 1
ATOM 6361 C C . LEU A 1 773 ? 28.290 -31.830 -24.578 1.00 67.88 773 LEU A C 1
ATOM 6363 O O . LEU A 1 773 ? 27.150 -32.166 -24.277 1.00 67.88 773 LEU A O 1
ATOM 6367 N N . PHE A 1 774 ? 28.604 -31.500 -25.833 1.00 69.50 774 PHE A N 1
ATOM 6368 C CA . PHE A 1 774 ? 27.635 -31.590 -26.926 1.00 69.50 774 PHE A CA 1
ATOM 6369 C C . PHE A 1 774 ? 27.235 -33.027 -27.271 1.00 69.50 774 PHE A C 1
ATOM 6371 O O . PHE A 1 774 ? 26.103 -33.236 -27.701 1.00 69.50 774 PHE A O 1
ATOM 6378 N N . GLU A 1 775 ? 28.112 -34.015 -27.102 1.00 70.50 775 GLU A N 1
ATOM 6379 C CA . GLU A 1 775 ? 27.767 -35.437 -27.200 1.00 70.50 775 GLU A CA 1
ATOM 6380 C C . GLU A 1 775 ? 26.818 -35.851 -26.070 1.00 70.50 775 GLU A C 1
ATOM 6382 O O . GLU A 1 775 ? 25.719 -36.318 -26.364 1.00 70.50 775 GLU A O 1
ATOM 6387 N N . GLU A 1 776 ? 27.150 -35.577 -24.806 1.00 70.38 776 GLU A N 1
ATOM 6388 C CA . GLU A 1 776 ? 26.273 -35.839 -23.652 1.00 70.38 776 GLU A CA 1
ATOM 6389 C C . GLU A 1 776 ? 24.908 -35.129 -23.819 1.00 70.38 776 GLU A C 1
ATOM 6391 O O . GLU A 1 776 ? 23.852 -35.736 -23.641 1.00 70.38 776 GLU A O 1
ATOM 6396 N N . LEU A 1 777 ? 24.890 -33.875 -24.291 1.00 67.94 777 LEU A N 1
ATOM 6397 C CA . LEU A 1 777 ? 23.669 -33.109 -24.583 1.00 67.94 777 LEU A CA 1
ATOM 6398 C C . LEU A 1 777 ? 22.832 -33.698 -25.735 1.00 67.94 777 LEU A C 1
ATOM 6400 O O . LEU A 1 777 ? 21.613 -33.509 -25.774 1.00 67.94 777 LEU A O 1
ATOM 6404 N N . LYS A 1 778 ? 23.458 -34.394 -26.694 1.00 69.00 778 LYS A N 1
ATOM 6405 C CA . LYS A 1 778 ? 22.759 -35.161 -27.745 1.00 69.00 778 LYS A CA 1
ATOM 6406 C C . LYS A 1 778 ? 22.207 -36.487 -27.206 1.00 69.00 778 LYS A C 1
ATOM 6408 O O . LYS A 1 778 ? 21.237 -36.991 -27.769 1.00 69.00 778 LYS A O 1
ATOM 6413 N N . LEU A 1 779 ? 22.788 -37.040 -26.136 1.00 66.44 779 LEU A N 1
ATOM 6414 C CA . LEU A 1 779 ? 22.314 -38.261 -25.472 1.00 66.44 779 LEU A CA 1
ATOM 6415 C C . LEU A 1 779 ? 21.102 -38.013 -24.554 1.00 66.44 779 LEU A C 1
ATOM 6417 O O . LEU A 1 779 ? 20.309 -38.934 -24.333 1.00 66.44 779 LEU A O 1
ATOM 6421 N N . VAL A 1 780 ? 20.892 -36.782 -24.068 1.00 66.00 780 VAL A N 1
ATOM 6422 C CA . VAL A 1 780 ? 19.681 -36.420 -23.311 1.00 66.00 780 VAL A CA 1
ATOM 6423 C C . VAL A 1 780 ? 18.447 -36.404 -24.228 1.00 66.00 780 VAL A C 1
ATOM 6425 O O . VAL A 1 780 ? 18.250 -35.482 -25.019 1.00 66.00 780 VAL A O 1
ATOM 6428 N N . LYS A 1 781 ? 17.584 -37.424 -24.089 1.00 51.91 781 LYS A N 1
ATOM 6429 C CA . LYS A 1 781 ? 16.351 -37.588 -24.889 1.00 51.91 781 LYS A CA 1
ATOM 6430 C C . LYS A 1 781 ? 15.336 -36.460 -24.694 1.00 51.91 781 LYS A C 1
ATOM 6432 O O . LYS A 1 781 ? 14.822 -35.943 -25.680 1.00 51.91 781 LYS A O 1
ATOM 6437 N N . ASP A 1 782 ? 15.068 -36.085 -23.444 1.00 62.12 782 ASP A N 1
ATOM 6438 C CA . ASP A 1 782 ? 14.166 -34.987 -23.099 1.00 62.12 782 ASP A CA 1
ATOM 6439 C C . ASP A 1 782 ? 15.002 -33.790 -22.647 1.00 62.12 782 ASP A C 1
ATOM 6441 O O . ASP A 1 782 ? 15.449 -33.721 -21.501 1.00 62.12 782 ASP A O 1
ATOM 6445 N N . LYS A 1 783 ? 15.227 -32.838 -23.559 1.00 64.12 783 LYS A N 1
ATOM 6446 C CA . LYS A 1 783 ? 15.880 -31.552 -23.270 1.00 64.12 783 LYS A CA 1
ATOM 6447 C C . LYS A 1 783 ? 14.933 -30.652 -22.477 1.00 64.12 783 LYS A C 1
ATOM 6449 O O . LYS A 1 783 ? 14.414 -29.664 -22.992 1.00 64.12 783 LYS A O 1
ATOM 6454 N N . THR A 1 784 ? 14.653 -31.046 -21.238 1.00 68.25 784 THR A N 1
ATOM 6455 C CA . THR A 1 784 ? 13.841 -30.256 -20.316 1.00 68.25 784 THR A CA 1
ATOM 6456 C C . THR A 1 784 ? 14.521 -28.923 -20.033 1.00 68.25 784 THR A C 1
ATOM 6458 O O . THR A 1 784 ? 15.742 -28.782 -20.152 1.00 68.25 784 THR A O 1
ATOM 6461 N N . TYR A 1 785 ? 13.717 -27.949 -19.616 1.00 66.00 785 TYR A N 1
ATOM 6462 C CA . TYR A 1 785 ? 14.197 -26.630 -19.224 1.00 66.00 785 TYR A CA 1
ATOM 6463 C C . TYR A 1 785 ? 15.322 -26.740 -18.163 1.00 66.00 785 TYR A C 1
ATOM 6465 O O . TYR A 1 785 ? 16.374 -26.127 -18.311 1.00 66.00 785 TYR A O 1
ATOM 6473 N N . ASP A 1 786 ? 15.164 -27.632 -17.174 1.00 72.00 786 ASP A N 1
ATOM 6474 C CA . ASP A 1 786 ? 16.184 -27.953 -16.160 1.00 72.00 786 ASP A CA 1
ATOM 6475 C C . ASP A 1 786 ? 17.541 -28.410 -16.725 1.00 72.00 786 ASP A C 1
ATOM 6477 O O . ASP A 1 786 ? 18.579 -28.097 -16.142 1.00 72.00 786 ASP A O 1
ATOM 6481 N N . VAL A 1 787 ? 17.567 -29.168 -17.828 1.00 70.75 787 VAL A N 1
ATOM 6482 C CA . VAL A 1 787 ? 18.827 -29.621 -18.445 1.00 70.75 787 VAL A CA 1
ATOM 6483 C C . VAL A 1 787 ? 19.504 -28.467 -19.179 1.00 70.75 787 VAL A C 1
ATOM 6485 O O . VAL A 1 787 ? 20.719 -28.317 -19.088 1.00 70.75 787 VAL A O 1
ATOM 6488 N N . MET A 1 788 ? 18.732 -27.638 -19.885 1.00 71.12 788 MET A N 1
ATOM 6489 C CA . MET A 1 788 ? 19.272 -26.476 -20.597 1.00 71.12 788 MET A CA 1
ATOM 6490 C C . MET A 1 788 ? 19.955 -25.491 -19.632 1.00 71.12 788 MET A C 1
ATOM 6492 O O . MET A 1 788 ? 21.051 -25.020 -19.924 1.00 71.12 788 MET A O 1
ATOM 6496 N N . GLU A 1 789 ? 19.357 -25.263 -18.458 1.00 74.75 789 GLU A N 1
ATOM 6497 C CA . GLU A 1 789 ? 19.933 -24.451 -17.375 1.00 74.75 789 GLU A CA 1
ATOM 6498 C C . GLU A 1 789 ? 21.258 -25.030 -16.845 1.00 74.75 789 GLU A C 1
ATOM 6500 O O . GLU A 1 789 ? 22.260 -24.318 -16.775 1.00 74.75 789 GLU A O 1
ATOM 6505 N N . GLN A 1 790 ? 21.303 -26.335 -16.542 1.00 73.81 790 GLN A N 1
ATOM 6506 C CA . GLN A 1 790 ? 22.523 -27.009 -16.068 1.00 73.81 790 GLN A CA 1
ATOM 6507 C C . GLN A 1 790 ? 23.677 -26.905 -17.075 1.00 73.81 790 GLN A C 1
ATOM 6509 O O . GLN A 1 790 ? 24.801 -26.578 -16.698 1.00 73.81 790 GLN A O 1
ATOM 6514 N N . PHE A 1 791 ? 23.408 -27.141 -18.363 1.00 71.88 791 PHE A N 1
ATOM 6515 C CA . PHE A 1 791 ? 24.426 -27.016 -19.412 1.00 71.88 791 PHE A CA 1
ATOM 6516 C C . PHE A 1 791 ? 24.915 -25.574 -19.587 1.00 71.88 791 PHE A C 1
ATOM 6518 O O . PHE A 1 791 ? 26.113 -25.360 -19.771 1.00 71.88 791 PHE A O 1
ATOM 6525 N N . GLY A 1 792 ? 24.023 -24.588 -19.465 1.00 73.75 792 GLY A N 1
ATOM 6526 C CA . GLY A 1 792 ? 24.391 -23.173 -19.460 1.00 73.75 792 GLY A CA 1
ATOM 6527 C C . GLY A 1 792 ? 25.356 -22.810 -18.332 1.00 73.75 792 GLY A C 1
ATOM 6528 O O . GLY A 1 792 ? 26.405 -22.213 -18.562 1.00 73.75 792 GLY A O 1
ATOM 6529 N N . LYS A 1 793 ? 25.060 -23.264 -17.112 1.00 75.75 793 LYS A N 1
ATOM 6530 C CA . LYS A 1 793 ? 25.875 -22.986 -15.921 1.00 75.75 793 LYS A CA 1
ATOM 6531 C C . LYS A 1 793 ? 27.215 -23.736 -15.912 1.00 75.75 793 LYS A C 1
ATOM 6533 O O . LYS A 1 793 ? 28.211 -23.205 -15.420 1.00 75.75 793 LYS A O 1
ATOM 6538 N N . ILE A 1 794 ? 27.286 -24.913 -16.540 1.00 74.56 794 ILE A N 1
ATOM 6539 C CA . ILE A 1 794 ? 28.564 -25.571 -16.865 1.00 74.56 794 ILE A CA 1
ATOM 6540 C C . ILE A 1 794 ? 29.364 -24.723 -17.866 1.00 74.56 794 ILE A C 1
ATOM 6542 O O . ILE A 1 794 ? 30.555 -24.510 -17.649 1.00 74.56 794 ILE A O 1
ATOM 6546 N N . SER A 1 795 ? 28.729 -24.197 -18.921 1.00 73.38 795 SER A N 1
ATOM 6547 C CA . SER A 1 795 ? 29.388 -23.320 -19.902 1.00 73.38 795 SER A CA 1
ATOM 6548 C C . SER A 1 795 ? 29.984 -22.070 -19.246 1.00 73.38 795 SER A C 1
ATOM 6550 O O . SER A 1 795 ? 31.155 -21.772 -19.466 1.00 73.38 795 SER A O 1
ATOM 6552 N N . ASP A 1 796 ? 29.231 -21.378 -18.388 1.00 76.62 796 ASP A N 1
ATOM 6553 C CA . ASP A 1 796 ? 29.721 -20.206 -17.643 1.00 76.62 796 ASP A CA 1
ATOM 6554 C C . ASP A 1 796 ? 30.912 -20.558 -16.731 1.00 76.62 796 ASP A C 1
ATOM 6556 O O . ASP A 1 796 ? 31.943 -19.881 -16.752 1.00 76.62 796 ASP A O 1
ATOM 6560 N N . THR A 1 797 ? 30.833 -21.687 -16.013 1.00 76.06 797 THR A N 1
ATOM 6561 C CA . THR A 1 797 ? 31.937 -22.193 -15.175 1.00 76.06 797 THR A CA 1
ATOM 6562 C C . THR A 1 797 ? 33.209 -22.455 -15.991 1.00 76.06 797 THR A C 1
ATOM 6564 O O . THR A 1 797 ? 34.310 -22.145 -15.535 1.00 76.06 797 THR A O 1
ATOM 6567 N N . LEU A 1 798 ? 33.073 -23.026 -17.193 1.00 73.38 798 LEU A N 1
ATOM 6568 C CA . LEU A 1 798 ? 34.191 -23.343 -18.086 1.00 73.38 798 LEU A CA 1
ATOM 6569 C C . LEU A 1 798 ? 34.782 -22.095 -18.766 1.00 73.38 798 LEU A C 1
ATOM 6571 O O . LEU A 1 798 ? 36.002 -22.007 -18.920 1.00 73.38 798 LEU A O 1
ATOM 6575 N N . GLN A 1 799 ? 33.953 -21.109 -19.121 1.00 72.69 799 GLN A N 1
ATOM 6576 C CA . GLN A 1 799 ? 34.407 -19.816 -19.653 1.00 72.69 799 GLN A CA 1
ATOM 6577 C C . GLN A 1 799 ? 35.206 -19.014 -18.611 1.00 72.69 799 GLN A C 1
ATOM 6579 O O . GLN A 1 799 ? 36.214 -18.391 -18.954 1.00 72.69 799 GLN A O 1
ATOM 6584 N N . ALA A 1 800 ? 34.827 -19.099 -17.330 1.00 70.44 800 ALA A N 1
ATOM 6585 C CA . ALA A 1 800 ? 35.544 -18.454 -16.230 1.00 70.44 800 ALA A CA 1
ATOM 6586 C C . ALA A 1 800 ? 36.958 -19.029 -15.971 1.00 70.44 800 ALA A C 1
ATOM 6588 O O . ALA A 1 800 ? 37.801 -18.332 -15.405 1.00 70.44 800 ALA A O 1
ATOM 6589 N N . ILE A 1 801 ? 37.249 -20.273 -16.387 1.00 69.06 801 ILE A N 1
ATOM 6590 C CA . ILE A 1 801 ? 38.589 -20.891 -16.280 1.00 69.06 801 ILE A CA 1
ATOM 6591 C C . ILE A 1 801 ? 39.386 -20.923 -17.598 1.00 69.06 801 ILE A C 1
ATOM 6593 O O . ILE A 1 801 ? 40.557 -21.318 -17.578 1.00 69.06 801 ILE A O 1
ATOM 6597 N N . ASP A 1 802 ? 38.818 -20.503 -18.735 1.00 67.12 802 ASP A N 1
ATOM 6598 C CA . ASP A 1 802 ? 39.587 -20.346 -19.979 1.00 67.12 802 ASP A CA 1
ATOM 6599 C C . ASP A 1 802 ? 40.510 -19.127 -19.865 1.00 67.12 802 ASP A C 1
ATOM 6601 O O . ASP A 1 802 ? 40.063 -18.015 -19.602 1.00 67.12 802 ASP A O 1
ATOM 6605 N N . LYS A 1 803 ? 41.812 -19.329 -20.092 1.00 62.84 803 LYS A N 1
ATOM 6606 C CA . LYS A 1 803 ? 42.812 -18.250 -20.102 1.00 62.84 803 LYS A CA 1
ATOM 6607 C C . LYS A 1 803 ? 42.578 -17.215 -21.218 1.00 62.84 803 LYS A C 1
ATOM 6609 O O . LYS A 1 803 ? 43.106 -16.112 -21.129 1.00 62.84 803 LYS A O 1
ATOM 6614 N N . ASP A 1 804 ? 41.877 -17.619 -22.278 1.00 62.22 804 ASP A N 1
ATOM 6615 C CA . ASP A 1 804 ? 41.635 -16.838 -23.495 1.00 62.22 804 ASP A CA 1
ATOM 6616 C C . ASP A 1 804 ? 40.156 -16.390 -23.605 1.00 62.22 804 ASP A C 1
ATOM 6618 O O . ASP A 1 804 ? 39.807 -15.691 -24.551 1.00 62.22 804 ASP A O 1
ATOM 6622 N N . HIS A 1 805 ? 39.289 -16.817 -22.671 1.00 63.03 805 HIS A N 1
ATOM 6623 C CA . HIS A 1 805 ? 37.831 -16.603 -22.672 1.00 63.03 805 HIS A CA 1
ATOM 6624 C C . HIS A 1 805 ? 37.137 -16.891 -24.022 1.00 63.03 805 HIS A C 1
ATOM 6626 O O . HIS A 1 805 ? 36.308 -16.107 -24.474 1.00 63.03 805 HIS A O 1
ATOM 6632 N N . ASN A 1 806 ? 37.446 -18.008 -24.693 1.00 58.03 806 ASN A N 1
ATOM 6633 C CA . ASN A 1 806 ? 36.791 -18.318 -25.969 1.00 58.03 806 ASN A CA 1
ATOM 6634 C C . ASN A 1 806 ? 35.323 -18.727 -25.766 1.00 58.03 806 ASN A C 1
ATOM 6636 O O . ASN A 1 806 ? 34.995 -19.487 -24.854 1.00 58.03 806 ASN A O 1
ATOM 6640 N N . TRP A 1 807 ? 34.452 -18.286 -26.678 1.00 59.81 807 TRP A N 1
ATOM 6641 C CA . TRP A 1 807 ? 33.034 -18.648 -26.690 1.00 59.81 807 TRP A CA 1
ATOM 6642 C C . TRP A 1 807 ? 32.840 -20.158 -26.866 1.00 59.81 807 TRP A C 1
ATOM 6644 O O . TRP A 1 807 ? 33.290 -20.741 -27.855 1.00 59.81 807 TRP A O 1
ATOM 6654 N N . ILE A 1 808 ? 32.102 -20.791 -25.951 1.00 60.75 808 ILE A N 1
ATOM 6655 C CA . ILE A 1 808 ? 31.689 -22.193 -26.093 1.00 60.75 808 ILE A CA 1
ATOM 6656 C C . ILE A 1 808 ? 30.450 -22.236 -27.000 1.00 60.75 808 ILE A C 1
ATOM 6658 O O . ILE A 1 808 ? 29.306 -22.100 -26.563 1.00 60.75 808 ILE A O 1
ATOM 6662 N N . GLN A 1 809 ? 30.698 -22.384 -28.302 1.00 50.62 809 GLN A N 1
ATOM 6663 C CA . GLN A 1 809 ? 29.694 -22.202 -29.348 1.00 50.62 809 GLN A CA 1
ATOM 6664 C C . GLN A 1 809 ? 28.496 -23.156 -29.216 1.00 50.62 809 GLN A C 1
ATOM 6666 O O . GLN A 1 809 ? 28.594 -24.337 -29.532 1.00 50.62 809 GLN A O 1
ATOM 6671 N N . GLY A 1 810 ? 27.332 -22.614 -28.838 1.00 51.62 810 GLY A N 1
ATOM 6672 C CA . GLY A 1 810 ? 26.039 -23.314 -28.881 1.00 51.62 810 GLY A CA 1
ATOM 6673 C C . GLY A 1 810 ? 25.423 -23.687 -27.527 1.00 51.62 810 GLY A C 1
ATOM 6674 O O . GLY A 1 810 ? 24.478 -24.476 -27.506 1.00 51.62 810 GLY A O 1
ATOM 6675 N N . MET A 1 811 ? 25.927 -23.147 -26.412 1.00 56.88 811 MET A N 1
ATOM 6676 C CA . MET A 1 811 ? 25.321 -23.294 -25.078 1.00 56.88 811 MET A CA 1
ATOM 6677 C C . MET A 1 811 ? 24.667 -21.988 -24.597 1.00 56.88 811 MET A C 1
ATOM 6679 O O . MET A 1 811 ? 25.009 -20.901 -25.055 1.00 56.88 811 MET A O 1
ATOM 6683 N N . LEU A 1 812 ? 23.694 -22.099 -23.686 1.00 56.81 812 LEU A N 1
ATOM 6684 C CA . LEU A 1 812 ? 22.951 -20.965 -23.121 1.00 56.81 812 LEU A CA 1
ATOM 6685 C C . LEU A 1 812 ? 23.703 -20.373 -21.916 1.00 56.81 812 LEU A C 1
ATOM 6687 O O . LEU A 1 812 ? 23.397 -20.720 -20.781 1.00 56.81 812 LEU A O 1
ATOM 6691 N N . GLY A 1 813 ? 24.686 -19.507 -22.159 1.00 62.41 813 GLY A N 1
ATOM 6692 C CA . GLY A 1 813 ? 25.496 -18.863 -21.114 1.00 62.41 813 GLY A CA 1
ATOM 6693 C C . GLY A 1 813 ? 25.702 -17.364 -21.340 1.00 62.41 813 GLY A C 1
ATOM 6694 O O . GLY A 1 813 ? 25.138 -16.781 -22.268 1.00 62.41 813 GLY A O 1
ATOM 6695 N N . HIS A 1 814 ? 26.522 -16.744 -20.495 1.00 67.88 814 HIS A N 1
ATOM 6696 C CA . HIS A 1 814 ? 26.975 -15.361 -20.651 1.00 67.88 814 HIS A CA 1
ATOM 6697 C C . HIS A 1 814 ? 27.963 -15.230 -21.820 1.00 67.88 814 HIS A C 1
ATOM 6699 O O . HIS A 1 814 ? 28.824 -16.091 -22.004 1.00 67.88 814 HIS A O 1
ATOM 6705 N N . GLU A 1 815 ? 27.851 -14.143 -22.592 1.00 64.81 815 GLU A N 1
ATOM 6706 C CA . GLU A 1 815 ? 28.756 -13.818 -23.706 1.00 64.81 815 GLU A CA 1
ATOM 6707 C C . GLU A 1 815 ? 30.196 -13.555 -23.231 1.00 64.81 815 GLU A C 1
ATOM 6709 O O . GLU A 1 815 ? 30.420 -13.094 -22.114 1.00 64.81 815 GLU A O 1
ATOM 6714 N N . VAL A 1 816 ? 31.182 -13.795 -24.104 1.00 61.91 816 VAL A N 1
ATOM 6715 C CA . VAL A 1 816 ? 32.628 -13.653 -23.816 1.00 61.91 816 VAL A CA 1
ATOM 6716 C C . VAL A 1 816 ? 32.993 -12.315 -23.166 1.00 61.91 816 VAL A C 1
ATOM 6718 O O . VAL A 1 816 ? 33.783 -12.281 -22.218 1.00 61.91 816 VAL A O 1
ATOM 6721 N N . ASP A 1 817 ? 32.385 -11.223 -23.631 1.00 61.66 817 ASP A N 1
ATOM 6722 C CA . ASP A 1 817 ? 32.636 -9.861 -23.146 1.00 61.66 817 ASP A CA 1
ATOM 6723 C C . ASP A 1 817 ? 32.348 -9.699 -21.638 1.00 61.66 817 ASP A C 1
ATOM 6725 O O . ASP A 1 817 ? 32.970 -8.869 -20.969 1.00 61.66 817 ASP A O 1
ATOM 6729 N N . TYR A 1 818 ? 31.470 -10.537 -21.070 1.00 61.62 818 TYR A N 1
ATOM 6730 C CA . TYR A 1 818 ? 31.212 -10.609 -19.629 1.00 61.62 818 TYR A CA 1
ATOM 6731 C C . TYR A 1 818 ? 32.478 -10.995 -18.844 1.00 61.62 818 TYR A C 1
ATOM 6733 O O . TYR A 1 818 ? 32.871 -10.306 -17.895 1.00 61.62 818 TYR A O 1
ATOM 6741 N N . PHE A 1 819 ? 33.158 -12.059 -19.281 1.00 61.44 819 PHE A N 1
ATOM 6742 C CA . PHE A 1 819 ? 34.353 -12.607 -18.632 1.00 61.44 819 PHE A CA 1
ATOM 6743 C C . PHE A 1 819 ? 35.608 -11.783 -18.946 1.00 61.44 819 PHE A C 1
ATOM 6745 O O . PHE A 1 819 ? 36.404 -11.504 -18.050 1.00 61.44 819 PHE A O 1
ATOM 6752 N N . ALA A 1 820 ? 35.743 -11.303 -20.187 1.00 52.97 820 ALA A N 1
ATOM 6753 C CA . ALA A 1 820 ? 36.878 -10.487 -20.623 1.00 52.97 820 ALA A CA 1
ATOM 6754 C C . ALA A 1 820 ? 36.996 -9.133 -19.886 1.00 52.97 820 ALA A C 1
ATOM 6756 O O . ALA A 1 820 ? 38.052 -8.498 -19.922 1.00 52.97 820 ALA A O 1
ATOM 6757 N N . SER A 1 821 ? 35.934 -8.682 -19.207 1.00 48.06 821 SER A N 1
ATOM 6758 C CA . SER A 1 821 ? 35.889 -7.373 -18.547 1.00 48.06 821 SER A CA 1
ATOM 6759 C C . SER A 1 821 ? 36.695 -7.273 -17.238 1.00 48.06 821 SER A C 1
ATOM 6761 O O . SER A 1 821 ? 37.181 -6.183 -16.927 1.00 48.06 821 SER A O 1
ATOM 6763 N N . SER A 1 822 ? 36.892 -8.362 -16.473 1.00 49.75 822 SER A N 1
ATOM 6764 C CA . SER A 1 822 ? 37.864 -8.384 -15.361 1.00 49.75 822 SER A CA 1
ATOM 6765 C C . SER A 1 822 ? 38.203 -9.791 -14.844 1.00 49.75 822 SER A C 1
ATOM 6767 O O . SER A 1 822 ? 37.341 -10.660 -14.732 1.00 49.75 822 SER A O 1
ATOM 6769 N N . SER A 1 823 ? 39.441 -9.984 -14.370 1.00 47.09 823 SER A N 1
ATOM 6770 C CA . SER A 1 823 ? 39.859 -11.221 -13.685 1.00 47.09 823 SER A CA 1
ATOM 6771 C C . SER A 1 823 ? 39.159 -11.460 -12.339 1.00 47.09 823 SER A C 1
ATOM 6773 O O . SER A 1 823 ? 39.214 -12.568 -11.807 1.00 47.09 823 SER A O 1
ATOM 6775 N N . HIS A 1 824 ? 38.527 -10.429 -11.768 1.00 51.41 824 HIS A N 1
ATOM 6776 C CA . HIS A 1 824 ? 37.766 -10.529 -10.522 1.00 51.41 824 HIS A CA 1
ATOM 6777 C C . HIS A 1 824 ? 36.414 -11.223 -10.752 1.00 51.41 824 HIS A C 1
ATOM 6779 O O . HIS A 1 824 ? 35.975 -11.999 -9.903 1.00 51.41 824 HIS A O 1
ATOM 6785 N N . ASN A 1 825 ? 35.807 -11.023 -11.931 1.00 60.69 825 ASN A N 1
ATOM 6786 C CA . ASN A 1 825 ? 34.556 -11.681 -12.317 1.00 60.69 825 ASN A CA 1
ATOM 6787 C C . ASN A 1 825 ? 34.750 -13.202 -12.362 1.00 60.69 825 ASN A C 1
ATOM 6789 O O . ASN A 1 825 ? 34.008 -13.931 -11.719 1.00 60.69 825 ASN A O 1
ATOM 6793 N N . CYS A 1 826 ? 35.807 -13.681 -13.025 1.00 64.81 826 CYS A N 1
ATOM 6794 C CA . CYS A 1 826 ? 36.090 -15.112 -13.170 1.00 64.81 826 CYS A CA 1
ATOM 6795 C C . CYS A 1 826 ? 36.168 -15.852 -11.822 1.00 64.81 826 CYS A C 1
ATOM 6797 O O . CYS A 1 826 ? 35.595 -16.928 -11.665 1.00 64.81 826 CYS A O 1
ATOM 6799 N N . LEU A 1 827 ? 36.830 -15.260 -10.821 1.00 69.81 827 LEU A N 1
ATOM 6800 C CA . LEU A 1 827 ? 36.902 -15.832 -9.474 1.00 69.81 827 LEU A CA 1
ATOM 6801 C C . LEU A 1 827 ? 35.532 -15.844 -8.771 1.00 69.81 827 LEU A C 1
ATOM 6803 O O . LEU A 1 827 ? 35.198 -16.829 -8.109 1.00 69.81 827 LEU A O 1
ATOM 6807 N N . ALA A 1 828 ? 34.748 -14.773 -8.915 1.00 75.75 828 ALA A N 1
ATOM 6808 C CA . ALA A 1 828 ? 33.409 -14.678 -8.339 1.00 75.75 828 ALA A CA 1
ATOM 6809 C C . ALA A 1 828 ? 32.445 -15.707 -8.957 1.00 75.75 828 ALA A C 1
ATOM 6811 O O . ALA A 1 828 ? 31.833 -16.468 -8.207 1.00 75.75 828 ALA A O 1
ATOM 6812 N N . GLU A 1 829 ? 32.411 -15.823 -10.291 1.00 77.06 829 GLU A N 1
ATOM 6813 C CA . GLU A 1 829 ? 31.623 -16.831 -11.018 1.00 77.06 829 GLU A CA 1
ATOM 6814 C C . GLU A 1 829 ? 31.960 -18.252 -10.567 1.00 77.06 829 GLU A C 1
ATOM 6816 O O . GLU A 1 829 ? 31.071 -19.053 -10.290 1.00 77.06 829 GLU A O 1
ATOM 6821 N N . ILE A 1 830 ? 33.245 -18.576 -10.416 1.00 75.62 830 ILE A N 1
ATOM 6822 C CA . ILE A 1 830 ? 33.658 -19.920 -10.000 1.00 75.62 830 ILE A CA 1
ATOM 6823 C C . ILE A 1 830 ? 33.207 -20.221 -8.569 1.00 75.62 830 ILE A C 1
ATOM 6825 O O . ILE A 1 830 ? 32.725 -21.319 -8.306 1.00 75.62 830 ILE A O 1
ATOM 6829 N N . ILE A 1 831 ? 33.298 -19.268 -7.637 1.00 79.00 831 ILE A N 1
ATOM 6830 C CA . ILE A 1 831 ? 32.794 -19.463 -6.266 1.00 79.00 831 ILE A CA 1
ATOM 6831 C C . ILE A 1 831 ? 31.255 -19.558 -6.252 1.00 79.00 831 ILE A C 1
ATOM 6833 O O . ILE A 1 831 ? 30.699 -20.353 -5.484 1.00 79.00 831 ILE A O 1
ATOM 6837 N N . ALA A 1 832 ? 30.567 -18.812 -7.120 1.00 85.38 832 ALA A N 1
ATOM 6838 C CA . ALA A 1 832 ? 29.121 -18.873 -7.295 1.00 85.38 832 ALA A CA 1
ATOM 6839 C C . ALA A 1 832 ? 28.654 -20.221 -7.851 1.00 85.38 832 ALA A C 1
ATOM 6841 O O . ALA A 1 832 ? 27.837 -20.887 -7.218 1.00 85.38 832 ALA A O 1
ATOM 6842 N N . HIS A 1 833 ? 29.218 -20.686 -8.965 1.00 81.31 833 HIS A N 1
ATOM 6843 C CA . HIS A 1 833 ? 28.884 -21.988 -9.539 1.00 81.31 833 HIS A CA 1
ATOM 6844 C C . HIS A 1 833 ? 29.336 -23.163 -8.663 1.00 81.31 833 HIS A C 1
ATOM 6846 O O . HIS A 1 833 ? 28.620 -24.157 -8.569 1.00 81.31 833 HIS A O 1
ATOM 6852 N N . LEU A 1 834 ? 30.473 -23.077 -7.963 1.00 78.88 834 LEU A N 1
ATOM 6853 C CA . LEU A 1 834 ? 30.848 -24.106 -6.982 1.00 78.88 834 LEU A CA 1
ATOM 6854 C C . LEU A 1 834 ? 29.843 -24.171 -5.825 1.00 78.88 834 LEU A C 1
ATOM 6856 O O . LEU A 1 834 ? 29.550 -25.261 -5.339 1.00 78.88 834 LEU A O 1
ATOM 6860 N N . SER A 1 835 ? 29.281 -23.033 -5.409 1.00 84.31 835 SER A N 1
ATOM 6861 C CA . SER A 1 835 ? 28.196 -23.003 -4.423 1.00 84.31 835 SER A CA 1
ATOM 6862 C C . SER A 1 835 ? 26.906 -23.603 -5.004 1.00 84.31 835 SER A C 1
ATOM 6864 O O . SER A 1 835 ? 26.303 -24.465 -4.371 1.00 84.31 835 SER A O 1
ATOM 6866 N N . GLU A 1 836 ? 26.531 -23.212 -6.224 1.00 83.19 836 GLU A N 1
ATOM 6867 C CA . GLU A 1 836 ? 25.375 -23.708 -6.990 1.00 83.19 836 GLU A CA 1
ATOM 6868 C C . GLU A 1 836 ? 25.375 -25.228 -7.206 1.00 83.19 836 GLU A C 1
ATOM 6870 O O . GLU A 1 836 ? 24.324 -25.855 -7.117 1.00 83.19 836 GLU A O 1
ATOM 6875 N N . ASN A 1 837 ? 26.543 -25.823 -7.465 1.00 74.88 837 ASN A N 1
ATOM 6876 C CA . ASN A 1 837 ? 26.677 -27.248 -7.779 1.00 74.88 837 ASN A CA 1
ATOM 6877 C C . ASN A 1 837 ? 26.926 -28.144 -6.550 1.00 74.88 837 ASN A C 1
ATOM 6879 O O . ASN A 1 837 ? 26.709 -29.352 -6.629 1.00 74.88 837 ASN A O 1
ATOM 6883 N N . TYR A 1 838 ? 27.401 -27.594 -5.426 1.00 78.44 838 TYR A N 1
ATOM 6884 C CA . TYR A 1 838 ? 27.686 -28.374 -4.212 1.00 78.44 838 TYR A CA 1
ATOM 6885 C C . TYR A 1 838 ? 26.475 -28.504 -3.266 1.00 78.44 838 TYR A C 1
ATOM 6887 O O . TYR A 1 838 ? 26.344 -29.512 -2.561 1.00 78.44 838 TYR A O 1
ATOM 6895 N N . TRP A 1 839 ? 25.613 -27.483 -3.204 1.00 73.88 839 TRP A N 1
ATOM 6896 C CA . TRP A 1 839 ? 24.547 -27.360 -2.199 1.00 73.88 839 TRP A CA 1
ATOM 6897 C C . TRP A 1 839 ? 23.153 -27.795 -2.680 1.00 73.88 839 TRP A C 1
ATOM 6899 O O . TRP A 1 839 ? 22.356 -28.187 -1.791 1.00 73.88 839 TRP A O 1
#

pLDDT: mean 74.31, std 17.93, range [20.84, 97.31]

Foldseek 3Di:
DFFDFPDQLVLLVVLVVVLVVLLVQLLVLQLVLLLQLLVLCVPPDDDLPDQFDCVVPVVSVVSLVVSLVVSLVSLLCSLLVLLVVLLVSLLLSQLLRCLRRCLVQVHDDDDDLNVLLNDSPVVLSVCLQQDQDPNHHSSRVSSVLSVLLSVLLSLLCSLQVVVVDHSVRSSVSSSVCLVVVVVSQVSSCVPPVDGDDRGHSSNVSSLSSSLSSLLSNQSSNLSSLVSDLQFQWKWKAARPPPPDDDVSVLQTTTDFSQQRPSAPDGPHSITMDTDGDDNCCVPPDPVSVVVSHDPAGDPSVQVVLVVCVVVVVPDPDDDPSCVSPVVHRVDDPVRVVVVVVVPDDPVVVVVVVVVVPPPDDDDADDPVLVVVLVVLCVVLVNDPVVLVVLCVVCVVCVVVVNDDPVSRVVNVVSSVVSVVVSVVSVVVVVDDDDDDDDDDDDDDDDDDPPDDPPPPPPDDDDDPDDDPVVVVVVCVVVVVVVVVVVVVLLPAQDAADDAQPDDDCSQLSSDSDLVSNLVVLQVLVCQAFNPVCCPPPLVVCLVVCCVPPRSVSSSVSSVCVCVVPSVQLSCLSVLSVCRNVDDPVLQPSVCSVVLNVLSVCQNPVPCVGGHCLVNSQSSQLNSLSSLCSPDPLNVVVPVVFAASLFEVVQLVLCVVLPHHSPPLTAGRVLSVLDPGRAYEDEDPDQDWAQDPVRLHTYDHSVNCVVVCVQASLCSNLVVQLRVLLSCLNPPDVCVPDPVSVVVLCVVLVVQPDPVQWDQDPVRDIDGVVLVVLVVVVVVPPDPGSHNLVVQQLVQLLSLLSDPVSDHSPPHNYDDSCQNVVDNSSSSSSNSSSVRSVPD